Protein AF-G5J8H1-F1 (afdb_monomer_lite)

Secondary structure (DSSP, 8-state):
-EESSHHHHHHHHHH-SS-SSHHHHHHHHHHHHHH-S--EE--SS--HHHHHHHHHH-TTS---------------EEEE--EEETTEEETT--HHHHHHHHH-TT--EEEEES-HHHHHHHHHHHHTTT--EEEESTTTTTSHHHHHHHH-HHHHHHHS--SEEEE-GGGTTT--B--SSS-SEEEEEE-SSS-HHHHHHHHTTB--SSSEEEEEE-SS-----SSS---SSHHHHHHHHHHHHHHHHHHHSTT-TTHHHHHHHHHHHHHHHHTSHHHHHHHHHHHHHHHHHHHHHHHHHHHHHHHT-----EE--B--SHHHHHHHHHHHHHHHHHHHHHHHHHTS-GGGTT----PPPTT--HHHHHHHHHHHHHHHSTTGGGSTT-SHHHHHIIIII-TTHHHHHHHHHHHHTTTSTT-HHHHHHHHHHHHHHHHHHHS---GGG---HHHHHHHHHHTTHHHHHHH--EE-TTSHHHHHHHHHHTSHHHHHHHT----S-HHHHHHHHHTTTTEEEEEEE-SSTT--EEEEEEE-----TTTS-HHHHHHHHHHHHHHHHHHHHHHHHHHS-GGGGGGG---TT---PPPPP------------------------------------PPPPPTTS-------PPP-------------------------------GGG--HHHHHHHHHHHHT--SHHHHHHHHHTS---HHHHHHHHHTS-HHHHHHHTTHHHHTTSPP---S-TTHHHHHTTTT---S-EEEETTEEEEE-TTS-EEEEEE-SSSEE----S--------HHHHHT--

Radius of gyration: 34.88 Å; chains: 1; bounding box: 84×88×112 Å

Organism: NCBI:txid423471

Sequence (817 aa):
MLLDEVVSVLKQLLFSKTVKHREQAIELIKEAIIRSSRVAILDGNLADPYIEFIKAVDPTKTIEIVKNTHKGNKPKLVLLEGTIKKTKLRKRDHSPWLYDLITVPNMTGAIASDSQVLLESLDKILSKLGLTTFRVDGKTINSPEVQEFLANPNKYLKENPIDRFLFSPSCESGLDINISQYFTHFFGLFFGQLDADSISQIIARIRDTEVTRYLWINPFTKVDDSNSIKSPFLEKLQYHFDQRLKRDLHLAMAGEDNQEEFISEILTKFQEYSSSPESKLARRLQAMINHEKANLRQCVYWLLEQQGYDISNRYSPENQEPFKKANFQVKKEKIETKYQNSKDIFNGSDKYVGKPWMMLNQDASWPERCALMKAKLIKLLPNIQDSSFWSPVLIYLIKYKYPNLITQLENRIYLEKFDQENSPALVKAKKFYHNLLTKVRNSKLCPWKIQPRYLFLKGLYDLRLLYFIEVAGEFTADSEVVRELIKRANLKKIWQGLGKRPGKDPIKFVRWVLNQIGYDLSDRRLSDEKRTRVYKVVPMKINVLEVVEDHKHDNYVYGVINKLTEVISARINRDYNPEQLETLRWDDNNPIEQPSSSTESGLKSNAQTDELKNALNPGQPTRINDPDVPITVIEDPPHLDQENIVQFEPNSNLDPNPNLDPPVNYPSDINIWEIESVGEIPIEAISLFDRQFIANLINNSETVEHIKFLRDESGLTKEQLQLGWNLLPSEEKERLRPLFAQLNQPEPDPFPIGQKIKARLQHFTGEWMRLRGEVVEFLRENGSRLLLLRTADGWEYPLSCVEDIQPLSWEERMGLS

InterPro domains:
  IPR003450 Replication origin-binding protein [PF02399] (2-70)
  IPR049996 Plasmid replication protein Slr7037-like [NF042913] (3-523)

Structure (mmCIF, N/CA/C/O backbone):
data_AF-G5J8H1-F1
#
_entry.id   AF-G5J8H1-F1
#
loop_
_atom_site.group_PDB
_atom_site.id
_atom_site.type_symbol
_atom_site.label_atom_id
_atom_site.label_alt_id
_atom_site.label_comp_id
_atom_site.label_asym_id
_atom_site.label_entity_id
_atom_site.label_seq_id
_atom_site.pdbx_PDB_ins_code
_atom_site.Cartn_x
_atom_site.Cartn_y
_atom_site.Cartn_z
_atom_site.occupancy
_atom_site.B_iso_or_equiv
_atom_site.auth_seq_id
_atom_site.auth_comp_id
_atom_site.auth_asym_id
_atom_site.auth_atom_id
_atom_site.pdbx_PDB_model_num
ATOM 1 N N . MET A 1 1 ? 7.740 -30.668 15.872 1.00 92.56 1 MET A N 1
ATOM 2 C CA . MET A 1 1 ? 7.694 -29.201 15.688 1.00 92.56 1 MET A CA 1
ATOM 3 C C . MET A 1 1 ? 6.273 -28.705 15.879 1.00 92.56 1 MET A C 1
ATOM 5 O O . MET A 1 1 ? 5.343 -29.397 15.479 1.00 92.56 1 MET A O 1
ATOM 9 N N . LEU A 1 2 ? 6.129 -27.538 16.503 1.00 93.38 2 LEU A N 1
ATOM 10 C CA . LEU A 1 2 ? 4.880 -26.785 16.626 1.00 93.38 2 LEU A CA 1
ATOM 11 C C . LEU A 1 2 ? 5.068 -25.468 15.866 1.00 93.38 2 LEU A C 1
ATOM 13 O O . LEU A 1 2 ? 6.131 -24.858 15.982 1.00 93.38 2 LEU A O 1
ATOM 17 N N . LEU A 1 3 ? 4.071 -25.058 15.086 1.00 91.31 3 LEU A N 1
ATOM 18 C CA . LEU A 1 3 ? 4.012 -23.747 14.436 1.00 91.31 3 LEU A CA 1
ATOM 19 C C . LEU A 1 3 ? 2.683 -23.091 14.795 1.00 91.31 3 LEU A C 1
ATOM 21 O O . LEU A 1 3 ? 1.641 -23.567 14.353 1.00 91.31 3 LEU A O 1
ATOM 25 N N . ASP A 1 4 ? 2.741 -22.025 15.585 1.00 90.19 4 ASP A N 1
ATOM 26 C CA . ASP A 1 4 ? 1.595 -21.160 15.867 1.00 90.19 4 ASP A CA 1
ATOM 27 C C . ASP A 1 4 ? 1.576 -19.959 14.907 1.00 90.19 4 ASP A C 1
ATOM 29 O O . ASP A 1 4 ? 2.621 -19.593 14.357 1.00 90.19 4 ASP A O 1
ATOM 33 N N . GLU A 1 5 ? 0.385 -19.412 14.657 1.00 86.81 5 GLU A N 1
ATOM 34 C CA . GLU A 1 5 ? 0.072 -18.486 13.553 1.00 86.81 5 GLU A CA 1
ATOM 35 C C . GLU A 1 5 ? 0.800 -18.833 12.235 1.00 86.81 5 GLU A C 1
ATOM 37 O O . GLU A 1 5 ? 1.491 -18.006 11.620 1.00 86.81 5 GLU A O 1
ATOM 42 N N . VAL A 1 6 ? 0.695 -20.090 11.786 1.00 90.81 6 VAL A N 1
ATOM 43 C CA . VAL A 1 6 ? 1.465 -20.580 10.627 1.00 90.81 6 VAL A CA 1
ATOM 44 C C . VAL A 1 6 ? 1.184 -19.779 9.345 1.00 90.81 6 VAL A C 1
ATOM 46 O O . VAL A 1 6 ? 2.075 -19.640 8.499 1.00 90.81 6 VAL A O 1
ATOM 49 N N . VAL A 1 7 ? -0.014 -19.196 9.212 1.00 88.81 7 VAL A N 1
ATOM 50 C CA . VAL A 1 7 ? -0.382 -18.308 8.101 1.00 88.81 7 VAL A CA 1
ATOM 51 C C . VAL A 1 7 ? 0.447 -17.026 8.159 1.00 88.81 7 VAL A C 1
ATOM 53 O O . VAL A 1 7 ? 1.102 -16.680 7.170 1.00 88.81 7 VAL A O 1
ATOM 56 N N . SER A 1 8 ? 0.485 -16.355 9.315 1.00 83.81 8 SER A N 1
ATOM 57 C CA . SER A 1 8 ? 1.309 -15.163 9.558 1.00 83.81 8 SER A CA 1
ATOM 58 C C . SER A 1 8 ? 2.790 -15.450 9.298 1.00 83.81 8 SER A C 1
ATOM 60 O O . SER A 1 8 ? 3.448 -14.710 8.559 1.00 83.81 8 SER A O 1
ATOM 62 N N . VAL A 1 9 ? 3.315 -16.555 9.839 1.00 88.38 9 VAL A N 1
ATOM 63 C CA . VAL A 1 9 ? 4.727 -16.957 9.704 1.00 88.38 9 VAL A CA 1
ATOM 64 C C . VAL A 1 9 ? 5.110 -17.183 8.237 1.00 88.38 9 VAL A C 1
ATOM 66 O O . VAL A 1 9 ? 6.104 -16.620 7.768 1.00 88.38 9 VAL A O 1
ATOM 69 N N . LEU A 1 10 ? 4.320 -17.947 7.474 1.00 91.38 10 LEU A N 1
ATOM 70 C CA . LEU A 1 10 ? 4.628 -18.246 6.068 1.00 91.38 10 LEU A CA 1
ATOM 71 C C . LEU A 1 10 ? 4.395 -17.037 5.142 1.00 91.38 10 LEU A C 1
ATOM 73 O O . LEU A 1 10 ? 5.219 -16.791 4.252 1.00 91.38 10 LEU A O 1
ATOM 77 N N . LYS A 1 11 ? 3.357 -16.216 5.381 1.00 89.31 11 LYS A N 1
ATOM 78 C CA . LYS A 1 11 ? 3.181 -14.910 4.708 1.00 89.31 11 LYS A CA 1
ATOM 79 C C . LYS A 1 11 ? 4.420 -14.026 4.919 1.00 89.31 11 LYS A C 1
ATOM 81 O O . LYS A 1 11 ? 4.970 -13.489 3.951 1.00 89.31 11 LYS A O 1
ATOM 86 N N . GLN A 1 12 ? 4.901 -13.897 6.159 1.00 87.56 12 GLN A N 1
ATOM 87 C CA . GLN A 1 12 ? 6.078 -13.083 6.483 1.00 87.56 12 GLN A CA 1
ATOM 88 C C . GLN A 1 12 ? 7.362 -13.632 5.848 1.00 87.56 12 GLN A C 1
ATOM 90 O O . GLN A 1 12 ? 8.089 -12.861 5.216 1.00 87.56 12 GLN A O 1
ATOM 95 N N . LEU A 1 13 ? 7.615 -14.940 5.943 1.00 91.00 13 LEU A N 1
ATOM 96 C CA . LEU A 1 13 ? 8.768 -15.617 5.340 1.00 91.00 13 LEU A CA 1
ATOM 97 C C . LEU A 1 13 ? 8.888 -15.305 3.838 1.00 91.00 13 LEU A C 1
ATOM 99 O O . LEU A 1 13 ? 9.903 -14.777 3.373 1.00 91.00 13 LEU A O 1
ATOM 103 N N . LEU A 1 14 ? 7.823 -15.577 3.080 1.00 91.56 14 LEU A N 1
ATOM 104 C CA . LEU A 1 14 ? 7.822 -15.489 1.618 1.00 91.56 14 LEU A CA 1
ATOM 105 C C . LEU A 1 14 ? 7.786 -14.039 1.106 1.00 91.56 14 LEU A C 1
ATOM 107 O O . LEU A 1 14 ? 8.390 -13.728 0.071 1.00 91.56 14 LEU A O 1
ATOM 111 N N . PHE A 1 15 ? 7.107 -13.123 1.810 1.00 87.94 15 PHE A N 1
ATOM 112 C CA . PHE A 1 15 ? 6.850 -11.771 1.297 1.00 87.94 15 PHE A CA 1
ATOM 113 C C . PHE A 1 15 ? 7.566 -10.637 2.019 1.00 87.94 15 PHE A C 1
ATOM 115 O O . PHE A 1 15 ? 7.942 -9.672 1.337 1.00 87.94 15 PHE A O 1
ATOM 122 N N . SER A 1 16 ? 7.782 -10.726 3.333 1.00 83.69 16 SER A N 1
ATOM 123 C CA . SER A 1 16 ? 8.225 -9.576 4.124 1.00 83.69 16 SER A CA 1
ATOM 124 C C . SER A 1 16 ? 9.583 -9.042 3.673 1.00 83.69 16 SER A C 1
ATOM 126 O O . SER A 1 16 ? 10.512 -9.787 3.350 1.00 83.69 16 SER A O 1
ATOM 128 N N . LYS A 1 17 ? 9.702 -7.711 3.700 1.00 76.88 17 LYS A N 1
ATOM 129 C CA . LYS A 1 17 ? 10.948 -6.975 3.448 1.00 76.88 17 LYS A CA 1
ATOM 130 C C . LYS A 1 17 ? 11.903 -7.005 4.652 1.00 76.88 17 LYS A C 1
ATOM 132 O O . LYS A 1 17 ? 13.029 -6.540 4.514 1.00 76.88 17 LYS A O 1
ATOM 137 N N . THR A 1 18 ? 11.468 -7.527 5.805 1.00 70.69 18 THR A N 1
ATOM 138 C CA . THR A 1 18 ? 12.285 -7.641 7.027 1.00 70.69 18 THR A CA 1
ATOM 139 C C . THR A 1 18 ? 13.148 -8.904 7.067 1.00 70.69 18 THR A C 1
ATOM 141 O O . THR A 1 18 ? 14.225 -8.889 7.656 1.00 70.69 18 THR A O 1
ATOM 144 N N . VAL A 1 19 ? 12.725 -9.987 6.408 1.00 79.88 19 VAL A N 1
ATOM 145 C CA . VAL A 1 19 ? 13.472 -11.253 6.386 1.00 79.88 19 VAL A CA 1
ATOM 146 C C . VAL A 1 19 ? 14.756 -11.091 5.562 1.00 79.88 19 VAL A C 1
ATOM 148 O O . VAL A 1 19 ? 14.714 -11.001 4.327 1.00 79.88 19 VAL A O 1
ATOM 151 N N . LYS A 1 20 ? 15.895 -11.048 6.265 1.00 74.56 20 LYS A N 1
ATOM 152 C CA . LYS A 1 20 ? 17.243 -11.236 5.705 1.00 74.56 20 LYS A CA 1
ATOM 153 C C . LYS A 1 20 ? 17.465 -12.726 5.410 1.00 74.56 20 LYS A C 1
ATOM 155 O O . LYS A 1 20 ? 16.893 -13.558 6.103 1.00 74.56 20 LYS A O 1
ATOM 160 N N . HIS A 1 21 ? 18.301 -13.047 4.419 1.00 82.81 21 HIS A N 1
ATOM 161 C CA . HIS A 1 21 ? 18.674 -14.428 4.057 1.00 82.81 21 HIS A CA 1
ATOM 162 C C . HIS A 1 21 ? 17.466 -15.385 3.961 1.00 82.81 21 HIS A C 1
ATOM 164 O O . HIS A 1 21 ? 17.492 -16.504 4.468 1.00 82.81 21 HIS A O 1
ATOM 170 N N . ARG A 1 22 ? 16.378 -14.928 3.326 1.00 88.88 22 ARG A N 1
ATOM 171 C CA . ARG A 1 22 ? 15.104 -15.663 3.199 1.00 88.88 22 ARG A CA 1
ATOM 172 C C . ARG A 1 22 ? 15.293 -17.050 2.609 1.00 88.88 22 ARG A C 1
ATOM 174 O O . ARG A 1 22 ? 14.631 -17.987 3.022 1.00 88.88 22 ARG A O 1
ATOM 181 N N . GLU A 1 23 ? 16.209 -17.143 1.664 1.00 87.44 23 GLU A N 1
ATOM 182 C CA . GLU A 1 23 ? 16.624 -18.348 0.968 1.00 87.44 23 GLU A CA 1
ATOM 183 C C . GLU A 1 23 ? 17.117 -19.405 1.978 1.00 87.44 23 GLU A C 1
ATOM 185 O O . GLU A 1 23 ? 16.699 -20.554 1.921 1.00 87.44 23 GLU A O 1
ATOM 190 N N . GLN A 1 24 ? 17.911 -18.995 2.976 1.00 88.62 24 GLN A N 1
ATOM 191 C CA . GLN A 1 24 ? 18.370 -19.853 4.077 1.00 88.62 24 GLN A CA 1
ATOM 192 C C . GLN A 1 24 ? 17.259 -20.104 5.111 1.00 88.62 24 GLN A C 1
ATOM 194 O O . GLN A 1 24 ? 17.106 -21.224 5.587 1.00 88.62 24 GLN A O 1
ATOM 199 N N . ALA A 1 25 ? 16.448 -19.092 5.439 1.00 91.31 25 ALA A N 1
ATOM 200 C CA . ALA A 1 25 ? 15.345 -19.224 6.398 1.00 91.31 25 ALA A CA 1
ATOM 201 C C . ALA A 1 25 ? 14.248 -20.200 5.922 1.00 91.31 25 ALA A C 1
ATOM 203 O O . ALA A 1 25 ? 13.705 -20.957 6.724 1.00 91.31 25 ALA A O 1
ATOM 204 N N . ILE A 1 26 ? 13.952 -20.213 4.617 1.00 92.88 26 ILE A N 1
ATOM 205 C CA . ILE A 1 26 ? 13.050 -21.180 3.976 1.00 92.88 26 ILE A CA 1
ATOM 206 C C . ILE A 1 26 ? 13.600 -22.600 4.136 1.00 92.88 26 ILE A C 1
ATOM 208 O O . ILE A 1 26 ? 12.868 -23.493 4.557 1.00 92.88 26 ILE A O 1
ATOM 212 N N . GLU A 1 27 ? 14.884 -22.813 3.848 1.00 91.69 27 GLU A N 1
ATOM 213 C CA . GLU A 1 27 ? 15.502 -24.139 3.947 1.00 91.69 27 GLU A CA 1
ATOM 214 C C . GLU A 1 27 ? 15.614 -24.629 5.396 1.00 91.69 27 GLU A C 1
ATOM 216 O O . GLU A 1 27 ? 15.333 -25.795 5.650 1.00 91.69 27 GLU A O 1
ATOM 221 N N . LEU A 1 28 ? 15.900 -23.752 6.365 1.00 93.25 28 LEU A N 1
ATOM 222 C CA . LEU A 1 28 ? 15.866 -24.099 7.793 1.00 93.25 28 LEU A CA 1
ATOM 223 C C . LEU A 1 28 ? 14.470 -24.549 8.252 1.00 93.25 28 LEU A C 1
ATOM 225 O O . LEU A 1 28 ? 14.355 -25.510 9.011 1.00 93.25 28 LEU A O 1
ATOM 229 N N . ILE A 1 29 ? 13.404 -23.896 7.776 1.00 93.50 29 ILE A N 1
ATOM 230 C CA . ILE A 1 29 ? 12.021 -24.300 8.073 1.00 93.50 29 ILE A CA 1
ATOM 231 C C . ILE A 1 29 ? 11.687 -25.641 7.407 1.00 93.50 29 ILE A C 1
ATOM 233 O O . ILE A 1 29 ? 11.087 -26.503 8.047 1.00 93.50 29 ILE A O 1
ATOM 237 N N . LYS A 1 30 ? 12.115 -25.855 6.158 1.00 94.75 30 LYS A N 1
ATOM 238 C CA . LYS A 1 30 ? 11.907 -27.120 5.431 1.00 94.75 30 LYS A CA 1
ATOM 239 C C . LYS A 1 30 ? 12.640 -28.286 6.093 1.00 94.75 30 LYS A C 1
ATOM 241 O O . LYS A 1 30 ? 12.040 -29.330 6.325 1.00 94.75 30 LYS A O 1
ATOM 246 N N . GLU A 1 31 ? 13.888 -28.082 6.495 1.00 95.38 31 GLU A N 1
ATOM 247 C CA . GLU A 1 31 ? 14.682 -29.079 7.215 1.00 95.38 31 GLU A CA 1
ATOM 248 C C . GLU A 1 31 ? 14.090 -29.388 8.602 1.00 95.38 31 GLU A C 1
ATOM 250 O O . GLU A 1 31 ? 14.042 -30.547 9.016 1.00 95.38 31 GLU A O 1
ATOM 255 N N . ALA A 1 32 ? 13.559 -28.382 9.308 1.00 95.44 32 ALA A N 1
ATOM 256 C CA . ALA A 1 32 ? 12.859 -28.580 10.580 1.00 95.44 32 ALA A CA 1
ATOM 257 C C . ALA A 1 32 ? 11.539 -29.365 10.426 1.00 95.44 32 ALA A C 1
ATOM 259 O O . ALA A 1 32 ? 11.203 -30.170 11.302 1.00 95.44 32 ALA A O 1
ATOM 260 N N . ILE A 1 33 ? 10.818 -29.180 9.312 1.00 95.38 33 ILE A N 1
ATOM 261 C CA . ILE A 1 33 ? 9.639 -29.980 8.940 1.00 95.38 33 ILE A CA 1
ATOM 262 C C . ILE A 1 33 ? 10.049 -31.435 8.685 1.00 95.38 33 ILE A C 1
ATOM 264 O O . ILE A 1 33 ? 9.471 -32.336 9.292 1.00 95.38 33 ILE A O 1
ATOM 268 N N . ILE A 1 34 ? 11.069 -31.668 7.851 1.00 95.94 34 ILE A N 1
ATOM 269 C CA . ILE A 1 34 ? 11.555 -33.011 7.489 1.00 95.94 34 ILE A CA 1
ATOM 270 C C . ILE A 1 34 ? 12.035 -33.767 8.737 1.00 95.94 34 ILE A C 1
ATOM 272 O O . ILE A 1 34 ? 11.489 -34.822 9.066 1.00 95.94 34 ILE A O 1
ATOM 276 N N . ARG A 1 35 ? 12.980 -33.194 9.501 1.00 95.88 35 ARG A N 1
ATOM 277 C CA . ARG A 1 35 ? 13.563 -33.820 10.708 1.00 95.88 35 ARG A CA 1
ATOM 278 C C . ARG A 1 35 ? 12.570 -34.031 11.851 1.00 95.88 35 ARG A C 1
ATOM 280 O O . ARG A 1 35 ? 12.841 -34.814 12.759 1.00 95.88 35 ARG A O 1
ATOM 287 N N . SER A 1 36 ? 11.434 -33.337 11.851 1.00 95.69 36 SER A N 1
ATOM 288 C CA . SER A 1 36 ? 10.406 -33.537 12.870 1.00 95.69 36 SER A CA 1
ATOM 289 C C . SER A 1 36 ? 9.666 -34.853 12.666 1.00 95.69 36 SER A C 1
ATOM 291 O O . SER A 1 36 ? 9.048 -35.060 11.629 1.00 95.69 36 SER A O 1
ATOM 293 N N . SER A 1 37 ? 9.603 -35.695 13.698 1.00 93.69 37 SER A N 1
ATOM 294 C CA . SER A 1 37 ? 8.743 -36.891 13.700 1.00 93.69 37 SER A CA 1
ATOM 295 C C . SER A 1 37 ? 7.253 -36.553 13.544 1.00 93.69 37 SER A C 1
ATOM 297 O O . SER A 1 37 ? 6.507 -37.305 12.924 1.00 93.69 37 SER A O 1
ATOM 299 N N . ARG A 1 38 ? 6.820 -35.403 14.080 1.00 93.81 38 ARG A N 1
ATOM 300 C CA . ARG A 1 38 ? 5.481 -34.820 13.901 1.00 93.81 38 ARG A CA 1
ATOM 301 C C . ARG A 1 38 ? 5.574 -33.303 13.757 1.00 93.81 38 ARG A C 1
ATOM 303 O O . ARG A 1 38 ? 6.336 -32.654 14.483 1.00 93.81 38 ARG A O 1
ATOM 310 N N . VAL A 1 39 ? 4.774 -32.742 12.856 1.00 94.75 39 VAL A N 1
ATOM 311 C CA . VAL A 1 39 ? 4.589 -31.295 12.686 1.00 94.75 39 VAL A CA 1
ATOM 312 C C . VAL A 1 39 ? 3.119 -30.997 12.943 1.00 94.75 39 VAL A C 1
ATOM 314 O O . VAL A 1 39 ? 2.265 -31.532 12.246 1.00 94.75 39 VAL A O 1
ATOM 317 N N . ALA A 1 40 ? 2.834 -30.171 13.944 1.00 94.50 40 ALA A N 1
ATOM 318 C CA . ALA A 1 40 ? 1.500 -29.636 14.185 1.00 94.50 40 ALA A CA 1
ATOM 319 C C . ALA A 1 40 ? 1.521 -28.134 13.889 1.00 94.50 40 ALA A C 1
ATOM 321 O O . ALA A 1 40 ? 2.428 -27.423 14.332 1.00 94.50 40 ALA A O 1
ATOM 322 N N . ILE A 1 41 ? 0.549 -27.683 13.101 1.00 93.50 41 ILE A N 1
ATOM 323 C CA . ILE A 1 41 ? 0.418 -26.298 12.651 1.00 93.50 41 ILE A CA 1
ATOM 324 C C . ILE A 1 41 ? -0.923 -25.749 13.137 1.00 93.50 41 ILE A C 1
ATOM 326 O O . ILE A 1 41 ? -1.935 -26.446 13.073 1.00 93.50 41 ILE A O 1
ATOM 330 N N . LEU A 1 42 ? -0.912 -24.526 13.654 1.00 91.50 42 LEU A N 1
ATOM 331 C CA . LEU A 1 42 ? -2.046 -23.875 14.298 1.00 91.50 42 LEU A CA 1
ATOM 332 C C . LEU A 1 42 ? -2.271 -22.513 13.638 1.00 91.50 42 LEU A C 1
ATOM 334 O O . LEU A 1 42 ? -1.318 -21.792 13.337 1.00 91.50 42 LEU A O 1
ATOM 338 N N . ASP A 1 43 ? -3.536 -22.192 13.380 1.00 88.69 43 ASP A N 1
ATOM 339 C CA . ASP A 1 43 ? -3.979 -20.875 12.928 1.00 88.69 43 ASP A CA 1
ATOM 340 C C . ASP A 1 43 ? -5.494 -20.726 13.130 1.00 88.69 43 ASP A C 1
ATOM 342 O O . ASP A 1 43 ? -6.218 -21.725 13.167 1.00 88.69 43 ASP A O 1
ATOM 346 N N . GLY A 1 44 ? -5.989 -19.489 13.201 1.00 78.88 44 GLY A N 1
ATOM 347 C CA . GLY A 1 44 ? -7.428 -19.213 13.200 1.00 78.88 44 GLY A CA 1
ATOM 348 C C . GLY A 1 44 ? -8.072 -19.411 11.824 1.00 78.88 44 GLY A C 1
ATOM 349 O O . GLY A 1 44 ? -9.208 -19.876 11.745 1.00 78.88 44 GLY A O 1
ATOM 350 N N . ASN A 1 45 ? -7.335 -19.112 10.747 1.00 80.19 45 ASN A N 1
ATOM 351 C CA . ASN A 1 45 ? -7.820 -19.150 9.363 1.00 80.19 45 ASN A CA 1
ATOM 352 C C . ASN A 1 45 ? -6.958 -20.089 8.488 1.00 80.19 45 ASN A C 1
ATOM 354 O O . ASN A 1 45 ? -6.627 -19.770 7.343 1.00 80.19 45 ASN A O 1
ATOM 358 N N . LEU A 1 46 ? -6.565 -21.255 9.021 1.00 87.62 46 LEU A N 1
ATOM 359 C CA . LEU A 1 46 ? -5.757 -22.234 8.286 1.00 87.62 46 LEU A CA 1
ATOM 360 C C . LEU A 1 46 ? -6.480 -22.707 7.012 1.00 87.62 46 LEU A C 1
ATOM 362 O O . LEU A 1 46 ? -7.601 -23.211 7.072 1.00 87.62 46 LEU A O 1
ATOM 366 N N . ALA A 1 47 ? -5.803 -22.584 5.871 1.00 85.94 47 ALA A N 1
ATOM 367 C CA . ALA A 1 47 ? -6.316 -22.959 4.556 1.00 85.94 47 ALA A CA 1
ATOM 368 C C . ALA A 1 47 ? -5.406 -23.974 3.845 1.00 85.94 47 ALA A C 1
ATOM 370 O O . ALA A 1 47 ? -4.193 -24.018 4.075 1.00 85.94 47 ALA A O 1
ATOM 371 N N . ASP A 1 48 ? -5.990 -24.731 2.917 1.00 89.88 48 ASP A N 1
ATOM 372 C CA . ASP A 1 48 ? -5.343 -25.834 2.195 1.00 89.88 48 ASP A CA 1
ATOM 373 C C . ASP A 1 48 ? -3.950 -25.507 1.616 1.00 89.88 48 ASP A C 1
ATOM 375 O O . ASP A 1 48 ? -3.057 -26.327 1.812 1.00 89.88 48 ASP A O 1
ATOM 379 N N . PRO A 1 49 ? -3.663 -24.323 1.022 1.00 91.31 49 PRO A N 1
ATOM 380 C CA . PRO A 1 49 ? -2.335 -24.012 0.473 1.00 91.31 49 PRO A CA 1
ATOM 381 C C . PRO A 1 49 ? -1.177 -24.126 1.474 1.00 91.31 49 PRO A C 1
ATOM 383 O O . PRO A 1 49 ? -0.051 -24.450 1.095 1.00 91.31 49 PRO A O 1
ATOM 386 N N . TYR A 1 50 ? -1.434 -23.861 2.757 1.00 92.75 50 TYR A N 1
ATOM 387 C CA . TYR A 1 50 ? -0.422 -23.987 3.806 1.00 92.75 50 TYR A CA 1
ATOM 388 C C . TYR A 1 50 ? -0.209 -25.458 4.195 1.00 92.75 50 TYR A C 1
ATOM 390 O O . TYR A 1 50 ? 0.921 -25.866 4.451 1.00 92.75 50 TYR A O 1
ATOM 398 N N . ILE A 1 51 ? -1.270 -26.270 4.165 1.00 92.12 51 ILE A N 1
ATOM 399 C CA . ILE A 1 51 ? -1.229 -27.719 4.411 1.00 92.12 51 ILE A CA 1
ATOM 400 C C . ILE A 1 51 ? -0.535 -28.436 3.236 1.00 92.12 51 ILE A C 1
ATOM 402 O O . ILE A 1 51 ? 0.388 -29.227 3.447 1.00 92.12 51 ILE A O 1
ATOM 406 N N . GLU A 1 52 ? -0.912 -28.090 1.999 1.00 92.62 52 GLU A N 1
ATOM 407 C CA . GLU A 1 52 ? -0.263 -28.496 0.745 1.00 92.62 52 GLU A CA 1
ATOM 408 C C . GLU A 1 52 ? 1.246 -28.234 0.788 1.00 92.62 52 GLU A C 1
ATOM 410 O O . GLU A 1 52 ? 2.030 -29.107 0.426 1.00 92.62 52 GLU A O 1
ATOM 415 N N . PHE A 1 53 ? 1.669 -27.056 1.265 1.00 94.69 53 PHE A N 1
ATOM 416 C CA . PHE A 1 53 ? 3.085 -26.714 1.395 1.00 94.69 53 PHE A CA 1
ATOM 417 C C . PHE A 1 53 ? 3.826 -27.657 2.353 1.00 94.69 53 PHE A C 1
ATOM 419 O O . PHE A 1 53 ? 4.853 -28.206 1.960 1.00 94.69 53 PHE A O 1
ATOM 426 N N . ILE A 1 54 ? 3.310 -27.907 3.564 1.00 93.19 54 ILE A N 1
ATOM 427 C CA . ILE A 1 54 ? 3.954 -28.835 4.515 1.00 93.19 54 ILE A CA 1
ATOM 428 C C . ILE A 1 54 ? 4.039 -30.253 3.922 1.00 93.19 54 ILE A C 1
ATOM 430 O O . ILE A 1 54 ? 5.097 -30.883 3.985 1.00 93.19 54 ILE A O 1
ATOM 434 N N . LYS A 1 55 ? 2.969 -30.733 3.275 1.00 93.44 55 LYS A N 1
ATOM 435 C CA . LYS A 1 55 ? 2.930 -32.051 2.615 1.00 93.44 55 LYS A CA 1
ATOM 436 C C . LYS A 1 55 ? 3.859 -32.148 1.397 1.00 93.44 55 LYS A C 1
ATOM 438 O O . LYS A 1 55 ? 4.403 -33.214 1.132 1.00 93.44 55 LYS A O 1
ATOM 443 N N . ALA A 1 56 ? 4.060 -31.056 0.662 1.00 94.56 56 ALA A N 1
ATOM 444 C CA . ALA A 1 56 ? 4.981 -30.994 -0.473 1.00 94.56 56 ALA A CA 1
ATOM 445 C C . ALA A 1 56 ? 6.453 -30.823 -0.052 1.00 94.56 56 ALA A C 1
ATOM 447 O O . ALA A 1 56 ? 7.347 -31.086 -0.855 1.00 94.56 56 ALA A O 1
ATOM 448 N N . VAL A 1 57 ? 6.712 -30.389 1.186 1.00 95.06 57 VAL A N 1
ATOM 449 C CA . VAL A 1 57 ? 8.051 -30.378 1.799 1.00 95.06 57 VAL A CA 1
ATOM 450 C C . VAL A 1 57 ? 8.439 -31.766 2.312 1.00 95.06 57 VAL A C 1
ATOM 452 O O . VAL A 1 57 ? 9.591 -32.157 2.153 1.00 95.06 57 VAL A O 1
ATOM 455 N N . ASP A 1 58 ? 7.493 -32.525 2.871 1.00 94.69 58 ASP A N 1
ATOM 456 C CA . ASP A 1 58 ? 7.703 -33.930 3.233 1.00 94.69 58 ASP A CA 1
ATOM 457 C C . ASP A 1 58 ? 6.487 -34.813 2.876 1.00 94.69 58 ASP A C 1
ATOM 459 O O . ASP A 1 58 ? 5.532 -34.927 3.659 1.00 94.69 58 ASP A O 1
ATOM 463 N N . PRO A 1 59 ? 6.533 -35.500 1.718 1.00 93.88 59 PRO A N 1
ATOM 464 C CA . PRO A 1 59 ? 5.475 -36.406 1.283 1.00 93.88 59 PRO A CA 1
ATOM 465 C C . PRO A 1 59 ? 5.250 -37.625 2.186 1.00 93.88 59 PRO A C 1
ATOM 467 O O . PRO A 1 59 ? 4.191 -38.244 2.075 1.00 93.88 59 PRO A O 1
ATOM 470 N N . THR A 1 60 ? 6.181 -37.986 3.078 1.00 94.06 60 THR A N 1
ATOM 471 C CA . THR A 1 60 ? 6.048 -39.176 3.944 1.00 94.06 60 THR A CA 1
ATOM 472 C C . THR A 1 60 ? 5.065 -38.965 5.096 1.00 94.06 60 THR A C 1
ATOM 474 O O . THR A 1 60 ? 4.443 -39.917 5.565 1.00 94.06 60 THR A O 1
ATOM 477 N N . LYS A 1 61 ? 4.872 -37.715 5.533 1.00 91.69 61 LYS A N 1
ATOM 478 C CA . LYS A 1 61 ? 4.011 -37.378 6.673 1.00 91.69 61 LYS A CA 1
ATOM 479 C C . LYS A 1 61 ? 2.527 -37.502 6.319 1.00 91.69 61 LYS A C 1
ATOM 481 O O . LYS A 1 61 ? 2.073 -37.020 5.277 1.00 91.69 61 LYS A O 1
ATOM 486 N N . THR A 1 62 ? 1.752 -38.144 7.189 1.00 92.69 62 THR A N 1
ATOM 487 C CA . THR A 1 62 ? 0.284 -38.154 7.117 1.00 92.69 62 THR A CA 1
ATOM 488 C C . THR A 1 62 ? -0.285 -36.797 7.536 1.00 92.69 62 THR A C 1
ATOM 490 O O . THR A 1 62 ? 0.347 -36.052 8.284 1.00 92.69 62 THR A O 1
ATOM 493 N N . ILE A 1 63 ? -1.474 -36.464 7.029 1.00 93.06 63 ILE A N 1
ATOM 494 C CA . ILE A 1 63 ? -2.194 -35.232 7.370 1.00 93.06 63 ILE A CA 1
ATOM 495 C C . ILE A 1 63 ? -3.391 -35.617 8.236 1.00 93.06 63 ILE A C 1
ATOM 497 O O . ILE A 1 63 ? -4.167 -36.491 7.857 1.00 93.06 63 ILE A O 1
ATOM 501 N N . GLU A 1 64 ? -3.554 -34.939 9.366 1.00 93.44 64 GLU A N 1
ATOM 502 C CA . GLU A 1 64 ? -4.726 -35.023 10.234 1.00 93.44 64 GLU A CA 1
ATOM 503 C C . GLU A 1 64 ? -5.248 -33.595 10.440 1.00 93.44 64 GLU A C 1
ATOM 505 O O . GLU A 1 64 ? -4.468 -32.695 10.756 1.00 93.44 64 GLU A O 1
ATOM 510 N N . ILE A 1 65 ? -6.542 -33.358 10.198 1.00 92.25 65 ILE A N 1
ATOM 511 C CA . ILE A 1 65 ? -7.136 -32.011 10.226 1.00 92.25 65 ILE A CA 1
ATOM 512 C C . ILE A 1 65 ? -8.158 -31.927 11.360 1.00 92.25 65 ILE A C 1
ATOM 514 O O . ILE A 1 65 ? -9.298 -32.371 11.227 1.00 92.25 65 ILE A O 1
ATOM 518 N N . VAL A 1 66 ? -7.762 -31.296 12.466 1.00 90.56 66 VAL A N 1
ATOM 519 C CA . VAL A 1 66 ? -8.664 -30.976 13.580 1.00 90.56 66 VAL A CA 1
ATOM 520 C C . VAL A 1 66 ? -9.348 -29.638 13.291 1.00 90.56 66 VAL A C 1
ATOM 522 O O . VAL A 1 66 ? -8.789 -28.571 13.535 1.00 90.56 66 VAL A O 1
ATOM 525 N N . LYS A 1 67 ? -10.566 -29.683 12.742 1.00 87.69 67 LYS A N 1
ATOM 526 C CA . LYS A 1 67 ? -11.346 -28.479 12.421 1.00 87.69 67 LYS A CA 1
ATOM 527 C C . LYS A 1 67 ? -12.245 -28.074 13.587 1.00 87.69 67 LYS A C 1
ATOM 529 O O . LYS A 1 67 ? -13.203 -28.776 13.902 1.00 87.69 67 LYS A O 1
ATOM 534 N N . ASN A 1 68 ? -12.005 -26.897 14.165 1.00 84.19 68 ASN A N 1
ATOM 535 C CA . ASN A 1 68 ? -12.963 -26.290 15.086 1.00 84.19 68 ASN A CA 1
ATOM 536 C C . ASN A 1 68 ? -14.220 -25.838 14.315 1.00 84.19 68 ASN A C 1
ATOM 538 O O . ASN A 1 68 ? -14.141 -25.011 13.407 1.00 84.19 68 ASN A O 1
ATOM 542 N N . THR A 1 69 ? -15.378 -26.394 14.668 1.00 84.56 69 THR A N 1
ATOM 543 C CA . THR A 1 69 ? -16.691 -26.051 14.093 1.00 84.56 69 THR A CA 1
ATOM 544 C C . THR A 1 69 ? -17.530 -25.153 15.007 1.00 84.56 69 THR A C 1
ATOM 546 O O . THR A 1 69 ? -18.586 -24.673 14.590 1.00 84.56 69 THR A O 1
ATOM 549 N N . HIS A 1 70 ? -17.077 -24.890 16.237 1.00 85.06 70 HIS A N 1
ATOM 550 C CA . HIS A 1 70 ? -17.784 -24.050 17.197 1.00 85.06 70 HIS A CA 1
ATOM 551 C C . HIS A 1 70 ? -17.661 -22.567 16.823 1.00 85.06 70 HIS A C 1
ATOM 553 O O . HIS A 1 70 ? -16.577 -21.986 16.874 1.00 85.06 70 HIS A O 1
ATOM 559 N N . LYS A 1 71 ? -18.790 -21.934 16.483 1.00 78.56 71 LYS A N 1
ATOM 560 C CA . LYS A 1 71 ? -18.836 -20.506 16.125 1.00 78.56 71 LYS A CA 1
ATOM 561 C C . LYS A 1 71 ? -19.017 -19.571 17.331 1.00 78.56 71 LYS A C 1
ATOM 563 O O . LYS A 1 71 ? -18.576 -18.424 17.262 1.00 78.56 71 LYS A O 1
ATOM 568 N N . GLY A 1 72 ? -19.590 -20.062 18.432 1.00 81.25 72 GLY A N 1
ATOM 569 C CA . GLY A 1 72 ? -19.909 -19.275 19.631 1.00 81.25 72 GLY A CA 1
ATOM 570 C C . GLY A 1 72 ? -20.982 -18.204 19.400 1.00 81.25 72 GLY A C 1
ATOM 571 O O . GLY A 1 72 ? -21.421 -17.980 18.272 1.00 81.25 72 GLY A O 1
ATOM 572 N N . ASN A 1 73 ? -21.389 -17.520 20.471 1.00 85.69 73 ASN A N 1
ATOM 573 C CA . ASN A 1 73 ? -22.239 -16.335 20.351 1.00 85.69 73 ASN A CA 1
ATOM 574 C C . ASN A 1 73 ? -21.447 -15.211 19.670 1.00 85.69 73 ASN A C 1
ATOM 576 O O . ASN A 1 73 ? -20.269 -15.006 19.979 1.00 85.69 73 ASN A O 1
ATOM 580 N N . LYS A 1 74 ? -22.082 -14.476 18.750 1.00 90.81 74 LYS A N 1
ATOM 581 C CA . LYS A 1 74 ? -21.474 -13.307 18.103 1.00 90.81 74 LYS A CA 1
ATOM 582 C C . LYS A 1 74 ? -22.155 -12.008 18.535 1.00 90.81 74 LYS A C 1
ATOM 584 O O . LYS A 1 74 ? -23.381 -11.966 18.567 1.00 90.81 74 LYS A O 1
ATOM 589 N N . PRO A 1 75 ? -21.376 -10.945 18.798 1.00 92.12 75 PRO A N 1
ATOM 590 C CA . PRO A 1 75 ? -21.916 -9.620 19.069 1.00 92.12 75 PRO A CA 1
ATOM 591 C C . PRO A 1 75 ? -22.638 -9.021 17.862 1.00 92.12 75 PRO A C 1
ATOM 593 O O . PRO A 1 75 ? -22.268 -9.285 16.712 1.00 92.12 75 PRO A O 1
ATOM 596 N N . LYS A 1 76 ? -23.623 -8.156 18.142 1.00 94.38 76 LYS A N 1
ATOM 597 C CA . LYS A 1 76 ? -24.399 -7.410 17.139 1.00 94.38 76 LYS A CA 1
ATOM 598 C C . LYS A 1 76 ? -23.460 -6.658 16.194 1.00 94.38 76 LYS A C 1
ATOM 600 O O . LYS A 1 76 ? -22.713 -5.774 16.614 1.00 94.38 76 LYS A O 1
ATOM 605 N N . LEU A 1 77 ? -23.519 -7.003 14.911 1.00 95.88 77 LEU A N 1
ATOM 606 C CA . LEU A 1 77 ? -22.695 -6.418 13.858 1.00 95.88 77 LEU A CA 1
ATOM 607 C C . LEU A 1 77 ? -23.523 -5.457 12.994 1.00 95.88 77 LEU A C 1
ATOM 609 O O . LEU A 1 77 ? -24.690 -5.714 12.708 1.00 95.88 77 LEU A O 1
ATOM 613 N N . VAL A 1 78 ? -22.913 -4.343 12.592 1.00 96.62 78 VAL A N 1
ATOM 614 C CA . VAL A 1 78 ? -23.466 -3.307 11.714 1.00 96.62 78 VAL A CA 1
ATOM 615 C C . VAL A 1 78 ? -22.424 -3.013 10.632 1.00 96.62 78 VAL A C 1
ATOM 617 O O . VAL A 1 78 ? -21.315 -2.541 10.909 1.00 96.62 78 VAL A O 1
ATOM 620 N N . LEU A 1 79 ? -22.761 -3.306 9.378 1.00 97.00 79 LEU A N 1
ATOM 621 C CA . LEU A 1 79 ? -21.862 -3.140 8.238 1.00 97.00 79 LEU A CA 1
ATOM 622 C C . LEU A 1 79 ? -22.029 -1.750 7.615 1.00 97.00 79 LEU A C 1
ATOM 624 O O . LEU A 1 79 ? -23.025 -1.448 6.961 1.00 97.00 79 LEU A O 1
ATOM 628 N N . LEU A 1 80 ? -21.028 -0.895 7.809 1.00 96.12 80 LEU A N 1
ATOM 629 C CA . LEU A 1 80 ? -21.047 0.501 7.381 1.00 96.12 80 LEU A CA 1
ATOM 630 C C . LEU A 1 80 ? -20.635 0.613 5.907 1.00 96.12 80 LEU A C 1
ATOM 632 O O . LEU A 1 80 ? -19.449 0.530 5.568 1.00 96.12 80 LEU A O 1
ATOM 636 N N . GLU A 1 81 ? -21.593 0.807 4.997 1.00 92.00 81 GLU A N 1
ATOM 637 C CA . GLU A 1 81 ? -21.299 0.709 3.564 1.00 92.00 81 GLU A CA 1
ATOM 638 C C . GLU A 1 81 ? -20.851 2.024 2.897 1.00 92.00 81 GLU A C 1
ATOM 640 O O . GLU A 1 81 ? -20.040 1.966 1.964 1.00 92.00 81 GLU A O 1
ATOM 645 N N . GLY A 1 82 ? -21.306 3.193 3.358 1.00 92.62 82 GLY A N 1
ATOM 646 C CA . GLY A 1 82 ? -20.919 4.514 2.835 1.00 92.62 82 GLY A CA 1
ATOM 647 C C . GLY A 1 82 ? -21.995 5.582 3.061 1.00 92.62 82 GLY A C 1
ATOM 648 O O . GLY A 1 82 ? -22.854 5.407 3.912 1.00 92.62 82 GLY A O 1
ATOM 649 N N . THR A 1 83 ? -21.973 6.676 2.287 1.00 92.88 83 THR A N 1
ATOM 650 C CA . THR A 1 83 ? -23.058 7.685 2.281 1.00 92.88 83 THR A CA 1
ATOM 651 C C . THR A 1 83 ? -23.891 7.614 1.005 1.00 92.88 83 THR A C 1
ATOM 653 O O . THR A 1 83 ? -23.353 7.445 -0.094 1.00 92.88 83 THR A O 1
ATOM 656 N N . ILE A 1 84 ? -25.203 7.803 1.106 1.00 92.19 84 ILE A N 1
ATOM 657 C CA . ILE A 1 84 ? -26.078 7.984 -0.057 1.00 92.19 84 ILE A CA 1
ATOM 658 C C . ILE A 1 84 ? -26.027 9.456 -0.479 1.00 92.19 84 ILE A C 1
ATOM 660 O O . ILE A 1 84 ? -26.189 10.360 0.338 1.00 92.19 84 ILE A O 1
ATOM 664 N N . LYS A 1 85 ? -25.798 9.741 -1.769 1.00 90.06 85 LYS A N 1
ATOM 665 C CA . LYS A 1 85 ? -26.019 11.089 -2.319 1.00 90.06 85 LYS A CA 1
ATOM 666 C C . LYS A 1 85 ? -26.906 11.032 -3.556 1.00 90.06 85 LYS A C 1
ATOM 668 O O . LYS A 1 85 ? -26.493 10.506 -4.593 1.00 90.06 85 LYS A O 1
ATOM 673 N N . LYS A 1 86 ? -28.097 11.635 -3.456 1.00 87.25 86 LYS A N 1
ATOM 674 C CA . LYS A 1 86 ? -29.212 11.413 -4.391 1.00 87.25 86 LYS A CA 1
ATOM 675 C C . LYS A 1 86 ? -29.497 9.907 -4.465 1.00 87.25 86 LYS A C 1
ATOM 677 O O . LYS A 1 86 ? -29.878 9.325 -3.470 1.00 87.25 86 LYS A O 1
ATOM 682 N N . THR A 1 87 ? -29.201 9.259 -5.588 1.00 84.62 87 THR A N 1
ATOM 683 C CA . THR A 1 87 ? -29.417 7.816 -5.798 1.00 84.62 87 THR A CA 1
ATOM 684 C C . THR A 1 87 ? -28.121 6.996 -5.852 1.00 84.62 87 THR A C 1
ATOM 686 O O . THR A 1 87 ? -28.126 5.860 -6.320 1.00 84.62 87 THR A O 1
ATOM 689 N N . LYS A 1 88 ? -26.970 7.559 -5.446 1.00 90.38 88 LYS A N 1
ATOM 690 C CA . LYS A 1 88 ? -25.661 6.893 -5.582 1.00 90.38 88 LYS A CA 1
ATOM 691 C C . LYS A 1 88 ? -24.956 6.713 -4.241 1.00 90.38 88 LYS A C 1
ATOM 693 O O . LYS A 1 88 ? -24.527 7.691 -3.628 1.00 90.38 88 LYS A O 1
ATOM 698 N N . LEU A 1 89 ? -24.770 5.450 -3.854 1.00 91.12 89 LEU A N 1
ATOM 699 C CA . LEU A 1 89 ? -23.960 5.042 -2.708 1.00 91.12 89 LEU A CA 1
ATOM 700 C C . LEU A 1 89 ? -22.476 5.345 -2.952 1.00 91.12 89 LEU A C 1
ATOM 702 O O . LEU A 1 89 ? -21.817 4.790 -3.837 1.00 91.12 89 LEU A O 1
ATOM 706 N N . ARG A 1 90 ? -21.921 6.212 -2.116 1.00 92.88 90 ARG A N 1
ATOM 707 C CA . ARG A 1 90 ? -20.507 6.563 -2.065 1.00 92.88 90 ARG A CA 1
ATOM 708 C C . ARG A 1 90 ? -19.780 5.559 -1.179 1.00 92.88 90 ARG A C 1
ATOM 710 O O . ARG A 1 90 ? -19.386 5.887 -0.066 1.00 92.88 90 ARG A O 1
ATOM 717 N N . LYS A 1 91 ? -19.547 4.345 -1.693 1.00 91.56 91 LYS A N 1
ATOM 718 C CA . LYS A 1 91 ? -18.950 3.223 -0.930 1.00 91.56 91 LYS A CA 1
ATOM 719 C C . LYS A 1 91 ? -17.610 3.530 -0.218 1.00 91.56 91 LYS A C 1
ATOM 721 O O . LYS A 1 91 ? -17.174 2.755 0.622 1.00 91.56 91 LYS A O 1
ATOM 726 N N . ARG A 1 92 ? -16.918 4.623 -0.576 1.00 92.69 92 ARG A N 1
ATOM 727 C CA . ARG A 1 92 ? -15.636 5.069 0.015 1.00 92.69 92 ARG A CA 1
ATOM 728 C C . ARG A 1 92 ? -15.756 6.248 0.992 1.00 92.69 92 ARG A C 1
ATOM 730 O O . ARG A 1 92 ? -14.738 6.718 1.499 1.00 92.69 92 ARG A O 1
ATOM 737 N N . ASP A 1 93 ? -16.963 6.752 1.216 1.00 93.25 93 ASP A N 1
ATOM 738 C CA . ASP A 1 93 ? -17.219 7.793 2.207 1.00 93.25 93 ASP A CA 1
ATOM 739 C C . ASP A 1 93 ? -17.258 7.164 3.609 1.00 93.25 93 ASP A C 1
ATOM 741 O O . ASP A 1 93 ? -17.806 6.077 3.791 1.00 93.25 93 ASP A O 1
ATOM 745 N N . HIS A 1 94 ? -16.625 7.834 4.567 1.00 94.12 94 HIS A N 1
ATOM 746 C CA . HIS A 1 94 ? -16.536 7.441 5.980 1.00 94.12 94 HIS A CA 1
ATOM 747 C C . HIS A 1 94 ? -16.755 8.645 6.910 1.00 94.12 94 HIS A C 1
ATOM 749 O O . HIS A 1 94 ? -16.441 8.600 8.095 1.00 94.12 94 HIS A O 1
ATOM 755 N N . SER A 1 95 ? -17.269 9.744 6.352 1.00 94.81 95 SER A N 1
ATOM 756 C CA . SER A 1 95 ? -17.536 10.979 7.082 1.00 94.81 95 SER A CA 1
ATOM 757 C C . SER A 1 95 ? -18.615 10.900 8.178 1.00 94.81 95 SER A C 1
ATOM 759 O O . SER A 1 95 ? -18.444 11.645 9.141 1.00 94.81 95 SER A O 1
ATOM 761 N N . PRO A 1 96 ? -19.654 10.031 8.125 1.00 95.00 96 PRO A N 1
ATOM 762 C CA . PRO A 1 96 ? -20.601 9.898 9.235 1.00 95.00 96 PRO A CA 1
ATOM 763 C C . PRO A 1 96 ? -19.942 9.259 10.459 1.00 95.00 96 PRO A C 1
ATOM 765 O O . PRO A 1 96 ? -19.990 9.817 11.540 1.00 95.00 96 PRO A O 1
ATOM 768 N N . TRP A 1 97 ? -19.176 8.184 10.266 1.00 94.50 97 TRP A N 1
ATOM 769 C CA . TRP A 1 97 ? -18.523 7.455 11.362 1.00 94.50 97 TRP A CA 1
ATOM 770 C C . TRP A 1 97 ? -17.451 8.303 12.062 1.00 94.50 97 TRP A C 1
ATOM 772 O O . TRP A 1 97 ? -17.212 8.162 13.255 1.00 94.50 97 TRP A O 1
ATOM 782 N N . LEU A 1 98 ? -16.803 9.217 11.327 1.00 95.31 98 LEU A N 1
ATOM 783 C CA . LEU A 1 98 ? -15.915 10.225 11.918 1.00 95.31 98 LEU A CA 1
ATOM 784 C C . LEU A 1 98 ? -16.669 11.311 12.698 1.00 95.31 98 LEU A C 1
ATOM 786 O O . LEU A 1 98 ? -16.061 11.938 13.557 1.00 95.31 98 LEU A O 1
ATOM 790 N N . TYR A 1 99 ? -17.938 11.564 12.378 1.00 95.06 99 TYR A N 1
ATOM 791 C CA . TYR A 1 99 ? -18.817 12.433 13.156 1.00 95.06 99 TYR A CA 1
ATOM 792 C C . TYR A 1 99 ? -19.278 11.700 14.424 1.00 95.06 99 TYR A C 1
ATOM 794 O O . TYR A 1 99 ? -19.009 12.204 15.505 1.00 95.06 99 TYR A O 1
ATOM 802 N N . ASP A 1 100 ? -19.788 10.468 14.327 1.00 92.50 100 ASP A N 1
ATOM 803 C CA . ASP A 1 100 ? -20.277 9.689 15.482 1.00 92.50 100 ASP A CA 1
ATOM 804 C C . ASP A 1 100 ? -19.208 9.500 16.565 1.00 92.50 100 ASP A C 1
ATOM 806 O O . ASP A 1 100 ? -19.449 9.754 17.744 1.00 92.50 100 ASP A O 1
ATOM 810 N N . LEU A 1 101 ? -17.983 9.136 16.161 1.00 93.31 101 LEU A N 1
ATOM 811 C CA . LEU A 1 101 ? -16.850 8.993 17.081 1.00 93.31 101 LEU A CA 1
ATOM 812 C C . LEU A 1 101 ? -16.525 10.281 17.858 1.00 93.31 101 LEU A C 1
ATOM 814 O O . LEU A 1 101 ? -15.950 10.193 18.943 1.00 93.31 101 LEU A O 1
ATOM 818 N N . ILE A 1 102 ? -16.864 11.445 17.293 1.00 92.44 102 ILE A N 1
ATOM 819 C CA . ILE A 1 102 ? -16.635 12.786 17.846 1.00 92.44 102 ILE A CA 1
ATOM 820 C C . ILE A 1 102 ? -17.848 13.291 18.645 1.00 92.44 102 ILE A C 1
ATOM 822 O O . ILE A 1 102 ? -17.644 14.013 19.617 1.00 92.44 102 ILE A O 1
ATOM 826 N N . THR A 1 103 ? -19.082 12.955 18.248 1.00 89.50 103 THR A N 1
ATOM 827 C CA . THR A 1 103 ? -20.304 13.595 18.770 1.00 89.50 103 THR A CA 1
ATOM 828 C C . THR A 1 103 ? -21.193 12.720 19.643 1.00 89.50 103 THR A C 1
ATOM 830 O O . THR A 1 103 ? -22.040 13.283 20.324 1.00 89.50 103 THR A O 1
ATOM 833 N N . VAL A 1 104 ? -21.045 11.389 19.670 1.00 85.38 104 VAL A N 1
ATOM 834 C CA . VAL A 1 104 ? -21.799 10.550 20.624 1.00 85.38 104 VAL A CA 1
ATOM 835 C C . VAL A 1 104 ? -21.220 10.772 22.032 1.00 85.38 104 VAL A C 1
ATOM 837 O O . VAL A 1 104 ? -20.068 10.382 22.261 1.00 85.38 104 VAL A O 1
ATOM 840 N N . PRO A 1 105 ? -21.964 11.371 22.987 1.00 70.81 105 PRO A N 1
ATOM 841 C CA . PRO A 1 105 ? -21.399 11.740 24.284 1.00 70.81 105 PRO A CA 1
ATOM 842 C C . PRO A 1 105 ? -21.181 10.500 25.161 1.00 70.81 105 PRO A C 1
ATOM 844 O O . PRO A 1 105 ? -20.059 10.219 25.573 1.00 70.81 105 PRO A O 1
ATOM 847 N N . ASN A 1 106 ? -22.228 9.688 25.336 1.00 78.88 106 ASN A N 1
ATOM 848 C CA . ASN A 1 106 ? -22.285 8.568 26.286 1.00 78.88 106 ASN A CA 1
ATOM 849 C C . ASN A 1 106 ? -21.746 7.236 25.718 1.00 78.88 106 ASN A C 1
ATOM 851 O O . ASN A 1 106 ? -22.145 6.151 26.142 1.00 78.88 106 ASN A O 1
ATOM 855 N N . MET A 1 107 ? -20.862 7.296 24.721 1.00 89.31 107 MET A N 1
ATOM 856 C CA . MET A 1 107 ? -20.168 6.112 24.213 1.00 89.31 107 MET A CA 1
ATOM 857 C C . MET A 1 107 ? -18.984 5.766 25.125 1.00 89.31 107 MET A C 1
ATOM 859 O O . MET A 1 107 ? -18.175 6.643 25.406 1.00 89.31 107 MET A O 1
ATOM 863 N N . THR A 1 108 ? -18.800 4.484 25.449 1.00 93.81 108 THR A N 1
ATOM 864 C CA . THR A 1 108 ? -17.505 3.935 25.891 1.00 93.81 108 THR A CA 1
ATOM 865 C C . THR A 1 108 ? -16.975 3.090 24.740 1.00 93.81 108 THR A C 1
ATOM 867 O O . THR A 1 108 ? -17.525 2.027 24.437 1.00 93.81 108 THR A O 1
ATOM 870 N N . GLY A 1 109 ? -15.993 3.618 24.006 1.00 93.38 109 GLY A N 1
ATOM 871 C CA . GLY A 1 109 ? -15.726 3.204 22.625 1.00 93.38 109 GLY A CA 1
ATOM 872 C C . GLY A 1 109 ? -14.352 2.579 22.402 1.00 93.38 109 GLY A C 1
ATOM 873 O O . GLY A 1 109 ? -13.332 3.231 22.626 1.00 93.38 109 GLY A O 1
ATOM 874 N N . ALA A 1 110 ? -14.324 1.356 21.869 1.00 95.50 110 ALA A N 1
ATOM 875 C CA . ALA A 1 110 ? -13.120 0.732 21.319 1.00 95.50 110 ALA A CA 1
ATOM 876 C C . ALA A 1 110 ? -13.009 1.028 19.810 1.00 95.50 110 ALA A C 1
ATOM 878 O O . ALA A 1 110 ? -13.924 0.735 19.043 1.00 95.50 110 ALA A O 1
ATOM 879 N N . ILE A 1 111 ? -11.897 1.616 19.368 1.00 96.25 111 ILE A N 1
ATOM 880 C CA . ILE A 1 111 ? -11.711 2.174 18.021 1.00 96.25 111 ILE A CA 1
ATOM 881 C C . ILE A 1 111 ? -10.473 1.542 17.375 1.00 96.25 111 ILE A C 1
ATOM 883 O O . ILE A 1 111 ? -9.338 1.896 17.698 1.00 96.25 111 ILE A O 1
ATOM 887 N N . ALA A 1 112 ? -10.691 0.633 16.428 1.00 95.94 112 ALA A N 1
ATOM 888 C CA . ALA A 1 112 ? -9.643 -0.045 15.673 1.00 95.94 112 ALA A CA 1
ATOM 889 C C . ALA A 1 112 ? -9.413 0.615 14.302 1.00 95.94 112 ALA A C 1
ATOM 891 O O . ALA A 1 112 ? -10.363 0.871 13.555 1.00 95.94 112 ALA A O 1
ATOM 892 N N . SER A 1 113 ? -8.154 0.847 13.912 1.00 96.00 113 SER A N 1
ATOM 893 C CA . SER A 1 113 ? -7.832 1.266 12.538 1.00 96.00 113 SER A CA 1
ATOM 894 C C . SER A 1 113 ? -6.446 0.833 12.063 1.00 96.00 113 SER A C 1
ATOM 896 O O . SER A 1 113 ? -5.458 0.909 12.791 1.00 96.00 113 SER A O 1
ATOM 898 N N . ASP A 1 114 ? -6.351 0.489 10.776 1.00 93.38 114 ASP A N 1
ATOM 899 C CA . ASP A 1 114 ? -5.085 0.276 10.063 1.00 93.38 114 ASP A CA 1
ATOM 900 C C . ASP A 1 114 ? -4.376 1.592 9.665 1.00 93.38 114 ASP A C 1
ATOM 902 O O . ASP A 1 114 ? -3.323 1.585 9.023 1.00 93.38 114 ASP A O 1
ATOM 906 N N . SER A 1 115 ? -4.933 2.743 10.058 1.00 93.19 115 SER A N 1
ATOM 907 C CA . SER A 1 115 ? -4.371 4.069 9.818 1.00 93.19 115 SER A CA 1
ATOM 908 C C . SER A 1 115 ? -3.900 4.713 11.124 1.00 93.19 115 SER A C 1
ATOM 910 O O . SER A 1 115 ? -4.628 5.477 11.752 1.00 93.19 115 SER A O 1
ATOM 912 N N . GLN A 1 116 ? -2.638 4.483 11.501 1.00 92.19 116 GLN A N 1
ATOM 913 C CA . GLN A 1 116 ? -2.013 5.097 12.687 1.00 92.19 116 GLN A CA 1
ATOM 914 C C . GLN A 1 116 ? -2.211 6.628 12.736 1.00 92.19 116 GLN A C 1
ATOM 916 O O . GLN A 1 116 ? -2.554 7.188 13.769 1.00 92.19 116 GLN A O 1
ATOM 921 N N . VAL A 1 117 ? -2.099 7.310 11.589 1.00 94.81 117 VAL A N 1
ATOM 922 C CA . VAL A 1 117 ? -2.316 8.765 11.479 1.00 94.81 117 VAL A CA 1
ATOM 923 C C . VAL A 1 117 ? -3.778 9.168 11.738 1.00 94.81 117 VAL A C 1
ATOM 925 O O . VAL A 1 117 ? -4.016 10.288 12.181 1.00 94.81 117 VAL A O 1
ATOM 928 N N . LEU A 1 118 ? -4.770 8.300 11.485 1.00 96.19 118 LEU A N 1
ATOM 929 C CA . LEU A 1 118 ? -6.151 8.542 11.924 1.00 96.19 118 LEU A CA 1
ATOM 930 C C . LEU A 1 118 ? -6.255 8.445 13.446 1.00 96.19 118 LEU A C 1
ATOM 932 O O . LEU A 1 118 ? -6.824 9.353 14.035 1.00 96.19 118 LEU A O 1
ATOM 936 N N . LEU A 1 119 ? -5.686 7.407 14.065 1.00 96.62 119 LEU A N 1
ATOM 937 C CA . LEU A 1 119 ? -5.728 7.223 15.520 1.00 96.62 119 LEU A CA 1
ATOM 938 C C . LEU A 1 119 ? -5.044 8.393 16.241 1.00 96.62 119 LEU A C 1
ATOM 940 O O . LEU A 1 119 ? -5.672 9.019 17.082 1.00 96.62 119 LEU A O 1
ATOM 944 N N . GLU A 1 120 ? -3.829 8.772 15.828 1.00 96.56 120 GLU A N 1
ATOM 945 C CA . GLU A 1 120 ? -3.107 9.960 16.326 1.00 96.56 120 GLU A CA 1
ATOM 946 C C . GLU A 1 120 ? -3.899 11.274 16.165 1.00 96.56 120 GLU A C 1
ATOM 948 O O . GLU A 1 120 ? -3.668 12.227 16.905 1.00 96.56 120 GLU A O 1
ATOM 953 N N . SER A 1 121 ? -4.811 11.354 15.188 1.00 97.25 121 SER A N 1
ATOM 954 C CA . SER A 1 121 ? -5.640 12.547 14.959 1.00 97.25 121 SER A CA 1
ATOM 955 C C . SER A 1 121 ? -6.954 12.517 15.736 1.00 97.25 121 SER A C 1
ATOM 957 O O . SER A 1 121 ? -7.401 13.562 16.195 1.00 97.25 121 SER A O 1
ATOM 959 N N . LEU A 1 122 ? -7.584 11.344 15.865 1.00 96.94 122 LEU A N 1
ATOM 960 C CA . LEU A 1 122 ? -8.792 11.161 16.667 1.00 96.94 122 LEU A CA 1
ATOM 961 C C . LEU A 1 122 ? -8.477 11.364 18.142 1.00 96.94 122 LEU A C 1
ATOM 963 O O . LEU A 1 122 ? -9.141 12.171 18.767 1.00 96.94 122 LEU A O 1
ATOM 967 N N . ASP A 1 123 ? -7.428 10.715 18.648 1.00 97.00 123 ASP A N 1
ATOM 968 C CA . ASP A 1 123 ? -6.895 10.871 20.004 1.00 97.00 123 ASP A CA 1
ATOM 969 C C . ASP A 1 123 ? -6.811 12.355 20.399 1.00 97.00 123 ASP A C 1
ATOM 971 O O . ASP A 1 123 ? -7.608 12.830 21.201 1.00 97.00 123 ASP A O 1
ATOM 975 N N . LYS A 1 124 ? -6.004 13.145 19.679 1.00 96.69 124 LYS A N 1
ATOM 976 C CA . LYS A 1 124 ? -5.907 14.600 19.877 1.00 96.69 124 LYS A CA 1
ATOM 977 C C . LYS A 1 124 ? -7.226 15.370 19.770 1.00 96.69 124 LYS A C 1
ATOM 979 O O . LYS A 1 124 ? -7.321 16.442 20.358 1.00 96.69 124 LYS A O 1
ATOM 984 N N . ILE A 1 125 ? -8.184 14.940 18.947 1.00 96.44 125 ILE A N 1
ATOM 985 C CA . ILE A 1 125 ? -9.490 15.610 18.831 1.00 96.44 125 ILE A CA 1
ATOM 986 C C . ILE A 1 125 ? -10.351 15.289 20.054 1.00 96.44 125 ILE A C 1
ATOM 988 O O . ILE A 1 125 ? -10.992 16.185 20.590 1.00 96.44 125 ILE A O 1
ATOM 992 N N . LEU A 1 126 ? -10.329 14.040 20.510 1.00 95.12 126 LEU A N 1
ATOM 993 C CA . LEU A 1 126 ? -11.134 13.533 21.613 1.00 95.12 126 LEU A CA 1
ATOM 994 C C . LEU A 1 126 ? -10.614 14.062 22.960 1.00 95.12 126 LEU A C 1
ATOM 996 O O . LEU A 1 126 ? -11.414 14.581 23.735 1.00 95.12 126 LEU A O 1
ATOM 1000 N N . SER A 1 127 ? -9.295 14.103 23.194 1.00 94.88 127 SER A N 1
ATOM 1001 C CA . SER A 1 127 ? -8.739 14.751 24.398 1.00 94.88 127 SER A CA 1
ATOM 1002 C C . SER A 1 127 ? -9.017 16.265 24.425 1.00 94.88 127 SER A C 1
ATOM 1004 O O . SER A 1 127 ? -9.235 16.835 25.489 1.00 94.88 127 SER A O 1
ATOM 1006 N N . LYS A 1 128 ? -9.077 16.939 23.260 1.00 95.00 128 LYS A N 1
ATOM 1007 C CA . LYS A 1 128 ? -9.497 18.358 23.156 1.00 95.00 128 LYS A CA 1
ATOM 1008 C C . LYS A 1 128 ? -10.985 18.580 23.455 1.00 95.00 128 LYS A C 1
ATOM 1010 O O . LYS A 1 128 ? -11.375 19.721 23.681 1.00 95.00 128 LYS A O 1
ATOM 1015 N N . LEU A 1 129 ? -11.794 17.522 23.442 1.00 92.81 129 LEU A N 1
ATOM 1016 C CA . LEU A 1 129 ? -13.202 17.524 23.852 1.00 92.81 129 LEU A CA 1
ATOM 1017 C C . LEU A 1 129 ? -13.379 17.084 25.319 1.00 92.81 129 LEU A C 1
ATOM 1019 O O . LEU A 1 129 ? -14.506 16.942 25.775 1.00 92.81 129 LEU A O 1
ATOM 1023 N N . GLY A 1 130 ? -12.280 16.877 26.057 1.00 93.06 130 GLY A N 1
ATOM 1024 C CA . GLY A 1 130 ? -12.297 16.466 27.463 1.00 93.06 130 GLY A CA 1
ATOM 1025 C C . GLY A 1 130 ? -12.462 14.961 27.698 1.00 93.06 130 GLY A C 1
ATOM 1026 O O . GLY A 1 130 ? -12.584 14.556 28.847 1.00 93.06 130 GLY A O 1
ATOM 1027 N N . LEU A 1 131 ? -12.452 14.136 26.644 1.00 93.69 131 LEU A N 1
ATOM 1028 C CA . LEU A 1 131 ? -12.582 12.681 26.761 1.00 93.69 131 LEU A CA 1
ATOM 1029 C C . LEU A 1 131 ? -11.252 12.028 27.153 1.00 93.69 131 LEU A C 1
ATOM 1031 O O . LEU A 1 131 ? -10.196 12.359 26.605 1.00 93.69 131 LEU A O 1
ATOM 1035 N N . THR A 1 132 ? -11.326 11.031 28.027 1.00 94.50 132 THR A N 1
ATOM 1036 C CA . THR A 1 132 ? -10.200 10.191 28.444 1.00 94.50 132 THR A CA 1
ATOM 1037 C C . THR A 1 132 ? -9.845 9.232 27.310 1.00 94.50 132 THR A C 1
ATOM 1039 O O . THR A 1 132 ? -10.552 8.254 27.044 1.00 94.50 132 THR A O 1
ATOM 1042 N N . THR A 1 133 ? -8.758 9.531 26.597 1.00 95.38 133 THR A N 1
ATOM 1043 C CA . THR A 1 133 ? -8.262 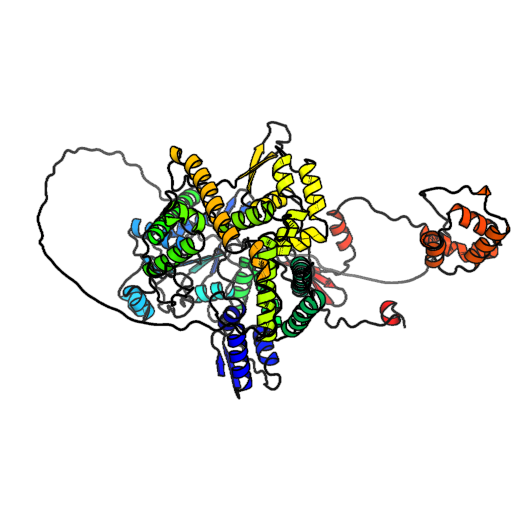8.718 25.482 1.00 95.38 133 THR A CA 1
ATOM 1044 C C . THR A 1 133 ? -7.093 7.840 25.908 1.00 95.38 133 THR A C 1
ATOM 1046 O O . THR A 1 133 ? -6.192 8.281 26.614 1.00 95.38 133 THR A O 1
ATOM 1049 N N . PHE A 1 134 ? -7.067 6.598 25.423 1.00 95.75 134 PHE A N 1
ATOM 1050 C CA . PHE A 1 134 ? -5.928 5.698 25.589 1.00 95.75 134 PHE A CA 1
ATOM 1051 C C . PHE A 1 134 ? -5.547 5.090 24.244 1.00 95.75 134 PHE A C 1
ATOM 1053 O O . PHE A 1 134 ? -6.381 4.455 23.595 1.00 95.75 134 PHE A O 1
ATOM 1060 N N . ARG A 1 135 ? -4.305 5.310 23.790 1.00 95.19 135 ARG A N 1
ATOM 1061 C CA . ARG A 1 135 ? -3.890 4.997 22.413 1.00 95.19 135 ARG A CA 1
ATOM 1062 C C . ARG A 1 135 ? -2.743 3.993 22.358 1.00 95.19 135 ARG A C 1
ATOM 1064 O O . ARG A 1 135 ? -1.642 4.302 22.805 1.00 95.19 135 ARG A O 1
ATOM 1071 N N . VAL A 1 136 ? -2.955 2.845 21.709 1.00 92.62 136 VAL A N 1
ATOM 1072 C CA . VAL A 1 136 ? -1.932 1.797 21.523 1.00 92.62 136 VAL A CA 1
ATOM 1073 C C . VAL A 1 136 ? -1.567 1.619 20.045 1.00 92.62 136 VAL A C 1
ATOM 1075 O O . VAL A 1 136 ? -2.300 1.039 19.234 1.00 92.62 136 VAL A O 1
ATOM 1078 N N . ASP A 1 137 ? -0.394 2.134 19.681 1.00 90.25 137 ASP A N 1
ATOM 1079 C CA . ASP A 1 137 ? 0.167 2.066 18.335 1.00 90.25 137 ASP A CA 1
ATOM 1080 C C . ASP A 1 137 ? 1.692 1.904 18.317 1.00 90.25 137 ASP A C 1
ATOM 1082 O O . ASP A 1 137 ? 2.359 1.931 19.347 1.00 90.25 137 ASP A O 1
ATOM 1086 N N . GLY A 1 138 ? 2.272 1.780 17.120 1.00 84.19 138 GLY A N 1
ATOM 1087 C CA . GLY A 1 138 ? 3.716 1.637 16.912 1.00 84.19 138 GLY A CA 1
ATOM 1088 C C . GLY A 1 138 ? 4.593 2.829 17.339 1.00 84.19 138 GLY A C 1
ATOM 1089 O O . GLY A 1 138 ? 5.771 2.854 16.972 1.00 84.19 138 GLY A O 1
ATOM 1090 N N . LYS A 1 139 ? 4.059 3.823 18.057 1.00 88.31 139 LYS A N 1
ATOM 1091 C CA . LYS A 1 139 ? 4.813 4.827 18.826 1.00 88.31 139 LYS A CA 1
ATOM 1092 C C . LYS A 1 139 ? 4.619 4.662 20.331 1.00 88.31 139 LYS A C 1
ATOM 1094 O O . LYS A 1 139 ? 5.588 4.837 21.063 1.00 88.31 139 LYS A O 1
ATOM 1099 N N . THR A 1 140 ? 3.395 4.380 20.779 1.00 89.25 140 THR A N 1
ATOM 1100 C CA . THR A 1 140 ? 3.041 4.288 22.207 1.00 89.25 140 THR A CA 1
ATOM 1101 C C . THR A 1 140 ? 3.245 2.903 22.805 1.00 89.25 140 THR A C 1
ATOM 1103 O O . THR A 1 140 ? 3.333 2.804 24.019 1.00 89.25 140 THR A O 1
ATOM 1106 N N . ILE A 1 141 ? 3.400 1.856 21.986 1.00 85.94 141 ILE A N 1
ATOM 1107 C CA . ILE A 1 141 ? 3.543 0.453 22.417 1.00 85.94 141 ILE A CA 1
ATOM 1108 C C . ILE A 1 141 ? 4.591 0.237 23.526 1.00 85.94 141 ILE A C 1
ATOM 1110 O O . ILE A 1 141 ? 4.399 -0.624 24.376 1.00 85.94 141 ILE A O 1
ATOM 1114 N N . ASN A 1 142 ? 5.653 1.051 23.565 1.00 83.62 142 ASN A N 1
ATOM 1115 C CA . ASN A 1 142 ? 6.743 0.956 24.545 1.00 83.62 142 ASN A CA 1
ATOM 1116 C C . ASN A 1 142 ? 6.677 2.020 25.662 1.00 83.62 142 ASN A C 1
ATOM 1118 O O . ASN A 1 142 ? 7.685 2.251 26.330 1.00 83.62 142 ASN A O 1
ATOM 1122 N N . SER A 1 143 ? 5.551 2.723 25.852 1.00 87.69 143 SER A N 1
ATOM 1123 C CA . SER A 1 143 ? 5.375 3.548 27.055 1.00 87.69 143 SER A CA 1
ATOM 1124 C C . SER A 1 143 ? 5.117 2.642 28.272 1.00 87.69 143 SER A C 1
ATOM 1126 O O . SER A 1 143 ? 4.509 1.580 28.111 1.00 87.69 143 SER A O 1
ATOM 1128 N N . PRO A 1 144 ? 5.550 3.024 29.492 1.00 90.12 144 PRO A N 1
ATOM 1129 C CA . PRO A 1 144 ? 5.357 2.189 30.683 1.00 90.12 144 PRO A CA 1
ATOM 1130 C C . PRO A 1 144 ? 3.882 1.849 30.936 1.00 90.12 144 PRO A C 1
ATOM 1132 O O . PRO A 1 144 ? 3.539 0.705 31.200 1.00 90.12 144 PRO A O 1
ATOM 1135 N N . GLU A 1 145 ? 3.017 2.842 30.753 1.00 91.56 145 GLU A N 1
ATOM 1136 C CA . GLU A 1 145 ? 1.563 2.768 30.900 1.00 91.56 145 GLU A CA 1
ATOM 1137 C C . GLU A 1 145 ? 0.909 1.771 29.921 1.00 91.56 145 GLU A C 1
ATOM 1139 O O . GLU A 1 145 ? 0.031 0.996 30.294 1.00 91.56 145 GLU A O 1
ATOM 1144 N N . VAL A 1 146 ? 1.376 1.730 28.666 1.00 90.75 146 VAL A N 1
ATOM 1145 C CA . VAL A 1 146 ? 0.888 0.770 27.663 1.00 90.75 146 VAL A CA 1
ATOM 1146 C C . VAL A 1 146 ? 1.427 -0.635 27.922 1.00 90.75 146 VAL A C 1
ATOM 1148 O O . VAL A 1 146 ? 0.709 -1.605 27.695 1.00 90.75 146 VAL A O 1
ATOM 1151 N N . GLN A 1 147 ? 2.649 -0.769 28.441 1.00 89.50 147 GLN A N 1
ATOM 1152 C CA . GLN A 1 147 ? 3.178 -2.064 28.881 1.00 89.50 147 GLN A CA 1
ATOM 1153 C C . GLN A 1 147 ? 2.413 -2.608 30.102 1.00 89.50 147 GLN A C 1
ATOM 1155 O O . GLN A 1 147 ? 2.099 -3.796 30.136 1.00 89.50 147 GLN A O 1
ATOM 1160 N N . GLU A 1 148 ? 2.036 -1.753 31.058 1.00 91.56 148 GLU A N 1
ATOM 1161 C CA . GLU A 1 148 ? 1.181 -2.129 32.192 1.00 91.56 148 GLU A CA 1
ATOM 1162 C C . GLU A 1 148 ? -0.223 -2.558 31.734 1.00 91.56 148 GLU A C 1
ATOM 1164 O O . GLU A 1 148 ? -0.704 -3.625 32.125 1.00 91.56 148 GLU A O 1
ATOM 1169 N N . PHE A 1 149 ? -0.848 -1.788 30.835 1.00 92.06 149 PHE A N 1
ATOM 1170 C CA . PHE A 1 149 ? -2.115 -2.166 30.206 1.00 92.06 149 PHE A CA 1
ATOM 1171 C C . PHE A 1 149 ? -2.025 -3.519 29.491 1.00 92.06 149 PHE A C 1
ATOM 1173 O O . PHE A 1 149 ? -2.880 -4.372 29.706 1.00 92.06 149 PHE A O 1
ATOM 1180 N N . LEU A 1 150 ? -0.997 -3.751 28.667 1.00 89.38 150 LEU A N 1
ATOM 1181 C CA . LEU A 1 150 ? -0.842 -5.010 27.927 1.00 89.38 150 LEU A CA 1
ATOM 1182 C C . LEU A 1 150 ? -0.568 -6.212 28.841 1.00 89.38 150 LEU A C 1
ATOM 1184 O O . LEU A 1 150 ? -0.961 -7.325 28.497 1.00 89.38 150 LEU A O 1
ATOM 1188 N N . ALA A 1 151 ? 0.048 -6.004 30.007 1.00 90.31 151 ALA A N 1
ATOM 1189 C CA . ALA A 1 151 ? 0.255 -7.062 30.993 1.00 90.31 151 ALA A CA 1
ATOM 1190 C C . ALA A 1 151 ? -1.057 -7.528 31.656 1.00 90.31 151 ALA A C 1
ATOM 1192 O O . ALA A 1 151 ? -1.179 -8.707 31.993 1.00 90.31 151 ALA A O 1
ATOM 1193 N N . ASN A 1 152 ? -2.045 -6.640 31.848 1.00 91.50 152 ASN A N 1
ATOM 1194 C CA . ASN A 1 152 ? -3.386 -7.022 32.310 1.00 91.50 152 ASN A CA 1
ATOM 1195 C C . ASN A 1 152 ? -4.473 -5.988 31.924 1.00 91.50 152 ASN A C 1
ATOM 1197 O O . ASN A 1 152 ? -4.857 -5.158 32.761 1.00 91.50 152 ASN A O 1
ATOM 1201 N N . PRO A 1 153 ? -5.050 -6.072 30.706 1.00 92.06 153 PRO A N 1
ATOM 1202 C CA . PRO A 1 153 ? -6.014 -5.078 30.224 1.00 92.06 153 PRO A CA 1
ATOM 1203 C C . PRO A 1 153 ? -7.261 -4.975 31.110 1.00 92.06 153 PRO A C 1
ATOM 1205 O O . PRO A 1 153 ? -7.757 -3.885 31.387 1.00 92.06 153 PRO A O 1
ATOM 1208 N N . ASN A 1 154 ? -7.748 -6.114 31.614 1.00 92.62 154 ASN A N 1
ATOM 1209 C CA . ASN A 1 154 ? -8.974 -6.193 32.414 1.00 92.62 154 ASN A CA 1
ATOM 1210 C C . ASN A 1 154 ? -8.814 -5.627 33.837 1.00 92.62 154 ASN A C 1
ATOM 1212 O O . ASN A 1 154 ? -9.820 -5.273 34.455 1.00 92.62 154 ASN A O 1
ATOM 1216 N N . LYS A 1 155 ? -7.585 -5.578 34.374 1.00 93.62 155 LYS A N 1
ATOM 1217 C CA . LYS A 1 155 ? -7.260 -4.864 35.620 1.00 93.62 155 LYS A CA 1
ATOM 1218 C C . LYS A 1 155 ? -7.121 -3.373 35.335 1.00 93.62 155 LYS A C 1
ATOM 1220 O O . LYS A 1 155 ? -7.834 -2.577 35.940 1.00 93.62 155 LYS A O 1
ATOM 1225 N N . TYR A 1 156 ? -6.276 -3.020 34.365 1.00 94.50 156 TYR A N 1
ATOM 1226 C CA . TYR A 1 156 ? -5.967 -1.631 34.037 1.00 94.50 156 TYR A CA 1
ATOM 1227 C C . TYR A 1 156 ? -7.229 -0.817 33.714 1.00 94.50 156 TYR A C 1
ATOM 1229 O O . TYR A 1 156 ? -7.410 0.253 34.281 1.00 94.50 156 TYR A O 1
ATOM 1237 N N . LEU A 1 157 ? -8.149 -1.345 32.894 1.00 93.44 157 LEU A N 1
ATOM 1238 C CA . LEU A 1 157 ? -9.396 -0.656 32.519 1.00 93.44 157 LEU A CA 1
ATOM 1239 C C . LEU A 1 157 ? -10.358 -0.398 33.697 1.00 93.44 157 LEU A C 1
ATOM 1241 O O . LEU A 1 157 ? -11.220 0.473 33.591 1.00 93.44 157 LEU A O 1
ATOM 1245 N N . LYS A 1 158 ? -10.235 -1.142 34.808 1.00 92.56 158 LYS A N 1
ATOM 1246 C CA . LYS A 1 158 ? -11.036 -0.937 36.033 1.00 92.56 158 LYS A CA 1
ATOM 1247 C C . LYS A 1 158 ? -10.429 0.107 36.962 1.00 92.56 158 LYS A C 1
ATOM 1249 O O . LYS A 1 158 ? -11.165 0.812 37.640 1.00 92.56 158 LYS A O 1
ATOM 1254 N N . GLU A 1 159 ? -9.103 0.161 37.019 1.00 94.44 159 GLU A N 1
ATOM 1255 C CA . GLU A 1 159 ? -8.356 1.115 37.845 1.00 94.44 159 GLU A CA 1
ATOM 1256 C C . GLU A 1 159 ? -8.221 2.477 37.143 1.00 94.44 159 GLU A C 1
ATOM 1258 O O . GLU A 1 159 ? -8.233 3.509 37.808 1.00 94.44 159 GLU A O 1
ATOM 1263 N N . ASN A 1 160 ? -8.193 2.478 35.806 1.00 94.50 160 ASN A N 1
ATOM 1264 C CA . ASN A 1 160 ? -8.127 3.650 34.937 1.00 94.50 160 ASN A CA 1
ATOM 1265 C C . ASN A 1 160 ? -9.294 3.609 33.920 1.00 94.50 160 ASN A C 1
ATOM 1267 O O . ASN A 1 160 ? -9.150 3.033 32.836 1.00 94.50 160 ASN A O 1
ATOM 1271 N N . PRO A 1 161 ? -10.475 4.168 34.256 1.00 91.75 161 PRO A N 1
ATOM 1272 C CA . PRO A 1 161 ? -11.607 4.268 33.334 1.00 91.75 161 PRO A CA 1
ATOM 1273 C C . PRO A 1 161 ? -11.275 5.108 32.090 1.00 91.75 161 PRO A C 1
ATOM 1275 O O . PRO A 1 161 ? -10.699 6.186 32.207 1.00 91.75 161 PRO A O 1
ATOM 1278 N N . ILE A 1 162 ? -11.644 4.621 30.901 1.00 94.25 162 ILE A N 1
ATOM 1279 C CA . ILE A 1 162 ? -11.292 5.217 29.602 1.00 94.25 162 ILE A CA 1
ATOM 1280 C C . ILE A 1 162 ? -12.531 5.327 28.709 1.00 94.25 162 ILE A C 1
ATOM 1282 O O . ILE A 1 162 ? -13.152 4.323 28.362 1.00 94.25 162 ILE A O 1
ATOM 1286 N N . ASP A 1 163 ? -12.832 6.541 28.248 1.00 94.50 163 ASP A N 1
ATOM 1287 C CA . ASP A 1 163 ? -13.958 6.822 27.349 1.00 94.50 163 ASP A CA 1
ATOM 1288 C C . ASP A 1 163 ? -13.695 6.331 25.915 1.00 94.50 163 ASP A C 1
ATOM 1290 O O . ASP A 1 163 ? -14.617 5.975 25.168 1.00 94.50 163 ASP A O 1
ATOM 1294 N N . ARG A 1 164 ? -12.431 6.377 25.475 1.00 94.94 164 ARG A N 1
ATOM 1295 C CA . ARG A 1 164 ? -12.015 6.116 24.087 1.00 94.94 164 ARG A CA 1
ATOM 1296 C C . ARG A 1 164 ? -10.715 5.303 24.056 1.00 94.94 164 ARG A C 1
ATOM 1298 O O . ARG A 1 164 ? -9.627 5.852 24.217 1.00 94.94 164 ARG A O 1
ATOM 1305 N N . PHE A 1 165 ? -10.812 4.004 23.780 1.00 96.00 165 PHE A N 1
ATOM 1306 C CA . PHE A 1 165 ? -9.655 3.138 23.529 1.00 96.00 165 PHE A CA 1
ATOM 1307 C C . PHE A 1 165 ? -9.343 3.107 22.027 1.00 96.00 165 PHE A C 1
ATOM 1309 O O . PHE A 1 165 ? -10.142 2.611 21.238 1.00 96.00 165 PHE A O 1
ATOM 1316 N N . LEU A 1 166 ? -8.193 3.637 21.608 1.00 96.38 166 LEU A N 1
ATOM 1317 C CA . LEU A 1 166 ? -7.777 3.746 20.205 1.00 96.38 166 LEU A CA 1
ATOM 1318 C C . LEU A 1 166 ? -6.612 2.796 19.913 1.00 96.38 166 LEU A C 1
ATOM 1320 O O . LEU A 1 166 ? -5.521 2.981 20.447 1.00 96.38 166 LEU A O 1
ATOM 1324 N N . PHE A 1 167 ? -6.788 1.816 19.027 1.00 94.50 167 PHE A N 1
ATOM 1325 C CA . PHE A 1 167 ? -5.744 0.820 18.774 1.00 94.50 167 PHE A CA 1
ATOM 1326 C C . PHE A 1 167 ? -5.550 0.443 17.304 1.00 94.50 167 PHE A C 1
ATOM 1328 O O . PHE A 1 167 ? -6.393 0.655 16.428 1.00 94.50 167 PHE A O 1
ATOM 1335 N N . SER A 1 168 ? -4.360 -0.087 17.037 1.00 90.88 168 SER A N 1
ATOM 1336 C CA . SER A 1 168 ? -3.846 -0.409 15.706 1.00 90.88 168 SER A CA 1
ATOM 1337 C C . SER A 1 168 ? -3.357 -1.865 15.641 1.00 90.88 168 SER A C 1
ATOM 1339 O O . SER A 1 168 ? -3.321 -2.538 16.674 1.00 90.88 168 SER A O 1
ATOM 1341 N N . PRO A 1 169 ? -2.888 -2.353 14.476 1.00 81.00 169 PRO A N 1
ATOM 1342 C CA . PRO A 1 169 ? -2.289 -3.686 14.339 1.00 81.00 169 PRO A CA 1
ATOM 1343 C C . PRO A 1 169 ? -1.055 -3.950 15.218 1.00 81.00 169 PRO A C 1
ATOM 1345 O O . PRO A 1 169 ? -0.601 -5.080 15.315 1.00 81.00 169 PRO A O 1
ATOM 1348 N N . SER A 1 170 ? -0.519 -2.951 15.929 1.00 77.88 170 SER A N 1
ATOM 1349 C CA . SER A 1 170 ? 0.443 -3.210 17.015 1.00 77.88 170 SER A CA 1
ATOM 1350 C C . SER A 1 170 ? -0.149 -4.012 18.189 1.00 77.88 170 SER A C 1
ATOM 1352 O O . SER A 1 170 ? 0.613 -4.470 19.028 1.00 77.88 170 SER A O 1
ATOM 1354 N N . CYS A 1 171 ? -1.475 -4.201 18.231 1.00 71.50 171 CYS A N 1
ATOM 1355 C CA . CYS A 1 171 ? -2.194 -5.109 19.135 1.00 71.50 171 CYS A CA 1
ATOM 1356 C C . CYS A 1 171 ? -2.763 -6.353 18.417 1.00 71.50 171 CYS A C 1
ATOM 1358 O O . CYS A 1 171 ? -3.664 -7.007 18.944 1.00 71.50 171 CYS A O 1
ATOM 1360 N N . GLU A 1 172 ? -2.335 -6.638 17.181 1.00 59.47 172 GLU A N 1
ATOM 1361 C CA . GLU A 1 172 ? -2.848 -7.773 16.398 1.00 59.47 172 GLU A CA 1
ATOM 1362 C C . GLU A 1 172 ? -2.537 -9.112 17.076 1.00 59.47 172 GLU A C 1
ATOM 1364 O O . GLU A 1 172 ? -3.393 -9.993 17.070 1.00 59.47 172 GLU A O 1
ATOM 1369 N N . SER A 1 173 ? -1.394 -9.205 17.762 1.00 63.59 173 SER A N 1
ATOM 1370 C CA . SER A 1 173 ? -1.031 -10.269 18.700 1.00 63.59 173 SER A CA 1
ATOM 1371 C C . SER A 1 173 ? -0.977 -9.744 20.146 1.00 63.59 173 SER A C 1
ATOM 1373 O O . SER A 1 173 ? -0.795 -8.552 20.391 1.00 63.59 173 SER A O 1
ATOM 1375 N N . GLY A 1 174 ? -1.160 -10.635 21.127 1.00 62.75 174 GLY A N 1
ATOM 1376 C CA . GLY A 1 174 ? -0.955 -10.348 22.557 1.00 62.75 174 GLY A CA 1
ATOM 1377 C C . GLY A 1 174 ? -2.076 -9.606 23.302 1.00 62.75 174 GLY A C 1
ATOM 1378 O O . GLY A 1 174 ? -2.172 -9.762 24.514 1.00 62.75 174 GLY A O 1
ATOM 1379 N N . LEU A 1 175 ? -2.958 -8.859 22.628 1.00 77.94 175 LEU A N 1
ATOM 1380 C CA . LEU A 1 175 ? -4.103 -8.214 23.288 1.00 77.94 175 LEU A CA 1
ATOM 1381 C C . LEU A 1 175 ? -5.299 -9.180 23.428 1.00 77.94 175 LEU A C 1
ATOM 1383 O O . LEU A 1 175 ? -5.715 -9.801 22.449 1.00 77.94 175 LEU A O 1
ATOM 1387 N N . ASP A 1 176 ? -5.882 -9.274 24.625 1.00 82.19 176 ASP A N 1
ATOM 1388 C CA . ASP A 1 176 ? -7.107 -10.040 24.910 1.00 82.19 176 ASP A CA 1
ATOM 1389 C C . ASP A 1 176 ? -7.938 -9.273 25.958 1.00 82.19 176 ASP A C 1
ATOM 1391 O O . ASP A 1 176 ? -7.527 -9.137 27.113 1.00 82.19 176 ASP A O 1
ATOM 1395 N N . ILE A 1 177 ? -9.062 -8.681 25.540 1.00 88.12 177 ILE A N 1
ATOM 1396 C CA . ILE A 1 177 ? -9.912 -7.836 26.396 1.00 88.12 177 ILE A CA 1
ATOM 1397 C C . ILE A 1 177 ? -11.222 -8.572 26.675 1.00 88.12 177 ILE A C 1
ATOM 1399 O O . ILE A 1 177 ? -12.088 -8.689 25.802 1.00 88.12 177 ILE A O 1
ATOM 1403 N N . ASN A 1 178 ? -11.357 -9.039 27.919 1.00 88.56 178 ASN A N 1
ATOM 1404 C CA . ASN A 1 178 ? -12.398 -9.978 28.364 1.00 88.56 178 ASN A CA 1
ATOM 1405 C C . ASN A 1 178 ? -13.276 -9.380 29.479 1.00 88.56 178 ASN A C 1
ATOM 1407 O O . ASN A 1 178 ? -14.072 -10.084 30.098 1.00 88.56 178 ASN A O 1
ATOM 1411 N N . ILE A 1 179 ? -13.123 -8.084 29.756 1.00 87.50 179 ILE A N 1
ATOM 1412 C CA . ILE A 1 179 ? -14.041 -7.316 30.595 1.00 87.50 179 ILE A CA 1
ATOM 1413 C C . ILE A 1 179 ? -15.363 -7.107 29.836 1.00 87.50 179 ILE A C 1
ATOM 1415 O O . ILE A 1 179 ? -15.381 -6.520 28.756 1.00 87.50 179 ILE A O 1
ATOM 1419 N N . SER A 1 180 ? -16.458 -7.634 30.386 1.00 88.69 180 SER A N 1
ATOM 1420 C CA . SER A 1 180 ? -17.802 -7.503 29.808 1.00 88.69 180 SER A CA 1
ATOM 1421 C C . SER A 1 180 ? -18.512 -6.250 30.330 1.00 88.69 180 SER A C 1
ATOM 1423 O O . SER A 1 180 ? -18.210 -5.784 31.431 1.00 88.69 180 SER A O 1
ATOM 1425 N N . GLN A 1 181 ? -19.427 -5.702 29.527 1.00 88.38 181 GLN A N 1
ATOM 1426 C CA . GLN A 1 181 ? -20.247 -4.513 29.804 1.00 88.38 181 GLN A CA 1
ATOM 1427 C C . GLN A 1 181 ? -19.447 -3.216 30.042 1.00 88.38 181 GLN A C 1
ATOM 1429 O O . GLN A 1 181 ? -19.979 -2.240 30.563 1.00 88.38 181 GLN A O 1
ATOM 1434 N N . TYR A 1 182 ? -18.177 -3.180 29.620 1.00 93.38 182 TYR A N 1
ATOM 1435 C CA . TYR A 1 182 ? -17.325 -1.987 29.692 1.00 93.38 182 TYR A CA 1
ATOM 1436 C C . TYR A 1 182 ? -17.431 -1.123 28.430 1.00 93.38 182 TYR A C 1
ATOM 1438 O O . TYR A 1 182 ? -17.752 0.060 28.499 1.00 93.38 182 TYR A O 1
ATOM 1446 N N . PHE A 1 183 ? -17.178 -1.714 27.259 1.00 94.69 183 PHE A N 1
ATOM 1447 C CA . PHE A 1 183 ? -17.313 -1.023 25.978 1.00 94.69 183 PHE A CA 1
ATOM 1448 C C . PHE A 1 183 ? -18.747 -1.158 25.473 1.00 94.69 183 PHE A C 1
ATOM 1450 O O . PHE A 1 183 ? -19.185 -2.257 25.145 1.00 94.69 183 PHE A O 1
ATOM 1457 N N . THR A 1 184 ? -19.468 -0.043 25.349 1.00 93.62 184 THR A N 1
ATOM 1458 C CA . THR A 1 184 ? -20.801 -0.043 24.726 1.00 93.62 184 THR A CA 1
ATOM 1459 C C . THR A 1 184 ? -20.706 -0.147 23.201 1.00 93.62 184 THR A C 1
ATOM 1461 O O . THR A 1 184 ? -21.593 -0.713 22.562 1.00 93.62 184 THR A O 1
ATOM 1464 N N . HIS A 1 185 ? -19.610 0.350 22.611 1.00 94.50 185 HIS A N 1
ATOM 1465 C CA . HIS A 1 185 ? -19.409 0.409 21.162 1.00 94.50 185 HIS A CA 1
ATOM 1466 C C . HIS A 1 185 ? -18.020 -0.079 20.721 1.00 94.50 185 HIS A C 1
ATOM 1468 O O . HIS A 1 185 ? -17.001 0.221 21.347 1.00 94.50 185 HIS A O 1
ATOM 1474 N N . PHE A 1 186 ? -17.971 -0.738 19.561 1.00 95.81 186 PHE A N 1
ATOM 1475 C CA . PHE A 1 186 ? -16.744 -1.012 18.810 1.00 95.81 186 PHE A CA 1
ATOM 1476 C C . PHE A 1 186 ? -16.827 -0.396 17.408 1.00 95.81 186 PHE A C 1
ATOM 1478 O O . PHE A 1 186 ? -17.778 -0.668 16.679 1.00 95.81 186 PHE A O 1
ATOM 1485 N N . PHE A 1 187 ? -15.810 0.354 16.985 1.00 96.75 187 PHE A N 1
ATOM 1486 C CA . PHE A 1 187 ? -15.693 0.909 15.633 1.00 96.75 187 PHE A CA 1
ATOM 1487 C C . PHE A 1 187 ? -14.433 0.393 14.933 1.00 96.75 187 PHE A C 1
ATOM 1489 O O . PHE A 1 187 ? -13.317 0.645 15.380 1.00 96.75 187 PHE A O 1
ATOM 1496 N N . GLY A 1 188 ? -14.603 -0.285 13.796 1.00 96.81 188 GLY A N 1
ATOM 1497 C CA . GLY A 1 188 ? -13.505 -0.721 12.930 1.00 96.81 188 GLY A CA 1
ATOM 1498 C C . GLY A 1 188 ? -13.442 0.116 11.655 1.00 96.81 188 GLY A C 1
ATOM 1499 O O . GLY A 1 188 ? -14.361 0.048 10.839 1.00 96.81 188 GLY A O 1
ATOM 1500 N N . LEU A 1 189 ? -12.369 0.890 11.467 1.00 97.00 189 LEU A N 1
ATOM 1501 C CA . LEU A 1 189 ? -12.166 1.774 10.310 1.00 97.00 189 LEU A CA 1
ATOM 1502 C C . LEU A 1 189 ? -10.929 1.343 9.505 1.00 97.00 189 LEU A C 1
ATOM 1504 O O . LEU A 1 189 ? -9.808 1.772 9.793 1.00 97.00 189 LEU A O 1
ATOM 1508 N N . PHE A 1 190 ? -11.133 0.515 8.478 1.00 96.06 190 PHE A N 1
ATOM 1509 C CA . PHE A 1 190 ? -10.051 -0.129 7.720 1.00 96.06 190 PHE A CA 1
ATOM 1510 C C . PHE A 1 190 ? -9.925 0.413 6.290 1.00 96.06 190 PHE A C 1
ATOM 1512 O O . PHE A 1 190 ? -10.863 0.370 5.490 1.00 96.06 190 PHE A O 1
ATOM 1519 N N . PHE A 1 191 ? -8.743 0.919 5.943 1.00 93.00 191 PHE A N 1
ATOM 1520 C CA . PHE A 1 191 ? -8.456 1.591 4.674 1.00 93.00 191 PHE A CA 1
ATOM 1521 C C . PHE A 1 191 ? -7.779 0.680 3.637 1.00 93.00 191 PHE A C 1
ATOM 1523 O O . PHE A 1 191 ? -7.794 1.011 2.444 1.00 93.00 191 PHE A O 1
ATOM 1530 N N . GLY A 1 192 ? -7.244 -0.468 4.057 1.00 89.62 192 GLY A N 1
ATOM 1531 C CA . GLY A 1 192 ? -6.627 -1.487 3.205 1.00 89.62 192 GLY A CA 1
ATOM 1532 C C . GLY A 1 192 ? -5.099 -1.491 3.245 1.00 89.62 192 GLY A C 1
ATOM 1533 O O . GLY A 1 192 ? -4.461 -1.576 2.195 1.00 89.62 192 GLY A O 1
ATOM 1534 N N . GLN A 1 193 ? -4.518 -1.320 4.436 1.00 87.56 193 GLN A N 1
ATOM 1535 C CA . GLN A 1 193 ? -3.125 -1.684 4.733 1.00 87.56 193 GLN A CA 1
ATOM 1536 C C . GLN A 1 193 ? -3.012 -3.132 5.236 1.00 87.56 193 GLN A C 1
ATOM 1538 O O . GLN A 1 193 ? -1.996 -3.776 4.985 1.00 87.56 193 GLN A O 1
ATOM 1543 N N . LEU A 1 194 ? -4.051 -3.618 5.922 1.00 88.75 194 LEU A N 1
ATOM 1544 C CA . LEU A 1 194 ? -4.218 -5.006 6.358 1.00 88.75 194 LEU A CA 1
ATOM 1545 C C . LEU A 1 194 ? -4.827 -5.892 5.267 1.00 88.75 194 LEU A C 1
ATOM 1547 O O . LEU A 1 194 ? -5.446 -5.378 4.330 1.00 88.75 194 LEU A O 1
ATOM 1551 N N . ASP A 1 195 ? -4.686 -7.206 5.451 1.00 87.81 195 ASP A N 1
ATOM 1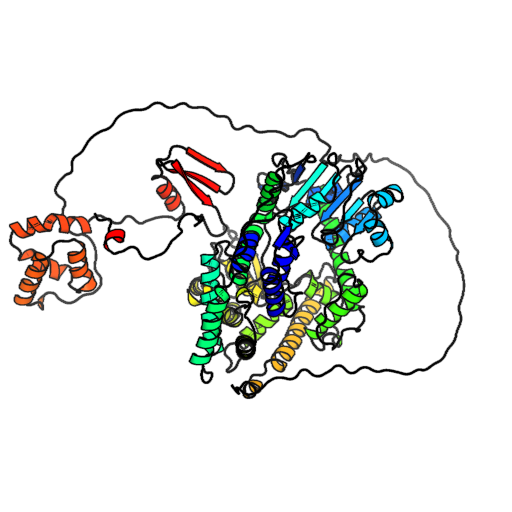552 C CA . ASP A 1 195 ? -5.463 -8.221 4.738 1.00 87.81 195 ASP A CA 1
ATOM 1553 C C . ASP A 1 195 ? -6.738 -8.622 5.510 1.00 87.81 195 ASP A C 1
ATOM 1555 O O . ASP A 1 195 ? -7.016 -8.103 6.602 1.00 87.81 195 ASP A O 1
ATOM 1559 N N . ALA A 1 196 ? -7.566 -9.488 4.922 1.00 90.88 196 ALA A N 1
ATOM 1560 C CA . ALA A 1 196 ? -8.855 -9.848 5.508 1.00 90.88 196 ALA A CA 1
ATOM 1561 C C . ALA A 1 196 ? -8.727 -10.657 6.813 1.00 90.88 196 ALA A C 1
ATOM 1563 O O . ALA A 1 196 ? -9.567 -10.497 7.707 1.00 90.88 196 ALA A O 1
ATOM 1564 N N . ASP A 1 197 ? -7.671 -11.468 6.948 1.00 87.12 197 ASP A N 1
ATOM 1565 C CA . ASP A 1 197 ? -7.414 -12.280 8.139 1.00 87.12 197 ASP A CA 1
ATOM 1566 C C . ASP A 1 197 ? -7.130 -11.368 9.335 1.00 87.12 197 ASP A C 1
ATOM 1568 O O . ASP A 1 197 ? -7.872 -11.407 10.323 1.00 87.12 197 ASP A O 1
ATOM 1572 N N . SER A 1 198 ? -6.144 -10.473 9.195 1.00 87.38 198 SER A N 1
ATOM 1573 C CA . SER A 1 198 ? -5.761 -9.474 10.203 1.00 87.38 198 SER A CA 1
ATOM 1574 C C . SER A 1 198 ? -6.942 -8.618 10.666 1.00 87.38 198 SER A C 1
ATOM 1576 O O . SER A 1 198 ? -7.099 -8.346 11.858 1.00 87.38 198 SER A O 1
ATOM 1578 N N . ILE A 1 199 ? -7.815 -8.202 9.737 1.00 91.81 199 ILE A N 1
ATOM 1579 C CA . ILE A 1 199 ? -9.022 -7.433 10.074 1.00 91.81 199 ILE A CA 1
ATOM 1580 C C . ILE A 1 199 ? -9.957 -8.265 10.964 1.00 91.81 199 ILE A C 1
ATOM 1582 O O . ILE A 1 199 ? -10.414 -7.762 11.992 1.00 91.81 199 ILE A O 1
ATOM 1586 N N . SER A 1 200 ? -10.213 -9.534 10.619 1.00 89.88 200 SER A N 1
ATOM 1587 C CA . SER A 1 200 ? -11.071 -10.416 11.426 1.00 89.88 200 SER A CA 1
ATOM 1588 C C . SER A 1 200 ? -10.504 -10.665 12.830 1.00 89.88 200 SER A C 1
ATOM 1590 O O . SER A 1 200 ? -11.242 -10.592 13.815 1.00 89.88 200 SER A O 1
ATOM 1592 N N . GLN A 1 201 ? -9.185 -10.853 12.943 1.00 85.62 201 GLN A N 1
ATOM 1593 C CA . GLN A 1 201 ? -8.508 -11.041 14.226 1.00 85.62 201 GLN A CA 1
ATOM 1594 C C . GLN A 1 201 ? -8.601 -9.791 15.107 1.00 85.62 201 GLN A C 1
ATOM 1596 O O . GLN A 1 201 ? -8.969 -9.902 16.274 1.00 85.62 201 GLN A O 1
ATOM 1601 N N . ILE A 1 202 ? -8.348 -8.598 14.554 1.00 89.88 202 ILE A N 1
ATOM 1602 C CA . ILE A 1 202 ? -8.450 -7.316 15.276 1.00 89.88 202 ILE A CA 1
ATOM 1603 C C . ILE A 1 202 ? -9.870 -7.065 15.792 1.00 89.88 202 ILE A C 1
ATOM 1605 O O . ILE A 1 202 ? -10.036 -6.592 16.917 1.00 89.88 202 ILE A O 1
ATOM 1609 N N . ILE A 1 203 ? -10.899 -7.412 15.013 1.00 89.81 203 ILE A N 1
ATOM 1610 C CA . ILE A 1 203 ? -12.292 -7.343 15.475 1.00 89.81 203 ILE A CA 1
ATOM 1611 C C . ILE A 1 203 ? -12.484 -8.278 16.677 1.00 89.81 203 ILE A C 1
ATOM 1613 O O . ILE A 1 203 ? -13.075 -7.875 17.675 1.00 89.81 203 ILE A O 1
ATOM 1617 N N . ALA A 1 204 ? -11.927 -9.488 16.643 1.00 87.62 204 ALA A N 1
ATOM 1618 C CA . ALA A 1 204 ? -12.040 -10.468 17.722 1.00 87.62 204 ALA A CA 1
ATOM 1619 C C . ALA A 1 204 ? -11.222 -10.156 19.001 1.00 87.62 204 ALA A C 1
ATOM 1621 O O . ALA A 1 204 ? -11.285 -10.959 19.932 1.00 87.62 204 ALA A O 1
ATOM 1622 N N . ARG A 1 205 ? -10.479 -9.034 19.085 1.00 87.12 205 ARG A N 1
ATOM 1623 C CA . ARG A 1 205 ? -9.644 -8.667 20.259 1.00 87.12 205 ARG A CA 1
ATOM 1624 C C . ARG A 1 205 ? -10.437 -8.169 21.474 1.00 87.12 205 ARG A C 1
ATOM 1626 O O . ARG A 1 205 ? -10.003 -8.379 22.604 1.00 87.12 205 ARG A O 1
ATOM 1633 N N . ILE A 1 206 ? -11.606 -7.560 21.256 1.00 90.88 206 ILE A N 1
ATOM 1634 C CA . ILE A 1 206 ? -12.628 -7.398 22.305 1.00 90.88 206 ILE A CA 1
ATOM 1635 C C . ILE A 1 206 ? -13.470 -8.675 22.302 1.00 90.88 206 ILE A C 1
ATOM 1637 O O . ILE A 1 206 ? -14.066 -8.983 21.264 1.00 90.88 206 ILE A O 1
ATOM 1641 N N . ARG A 1 207 ? -13.548 -9.407 23.418 1.00 89.75 207 ARG A N 1
ATOM 1642 C CA . ARG A 1 207 ? -14.308 -10.673 23.503 1.00 89.75 207 ARG A CA 1
ATOM 1643 C C . ARG A 1 207 ? -15.778 -10.516 23.862 1.00 89.75 207 ARG A C 1
ATOM 1645 O O . ARG A 1 207 ? -16.537 -11.446 23.621 1.00 89.75 207 ARG A O 1
ATOM 1652 N N . ASP A 1 208 ? -16.168 -9.364 24.403 1.00 91.31 208 ASP A N 1
ATOM 1653 C CA . ASP A 1 208 ? -17.541 -9.117 24.846 1.00 91.31 208 ASP A CA 1
ATOM 1654 C C . ASP A 1 208 ? -18.565 -9.344 23.716 1.00 91.31 208 ASP A C 1
ATOM 1656 O O . ASP A 1 208 ? -18.337 -8.959 22.559 1.00 91.31 208 ASP A O 1
ATOM 1660 N N . THR A 1 209 ? -19.685 -9.986 24.050 1.00 90.62 209 THR A N 1
ATOM 1661 C CA . THR A 1 209 ? -20.784 -10.287 23.120 1.00 90.62 209 THR A CA 1
ATOM 1662 C C . THR A 1 209 ? -21.849 -9.198 23.102 1.00 90.62 209 THR A C 1
ATOM 1664 O O . THR A 1 209 ? -22.560 -9.074 22.110 1.00 90.62 209 THR A O 1
ATOM 1667 N N . GLU A 1 210 ? -21.910 -8.347 24.126 1.00 91.44 210 GLU A N 1
ATOM 1668 C CA . GLU A 1 210 ? -22.959 -7.323 24.223 1.00 91.44 210 GLU A CA 1
ATOM 1669 C C . GLU A 1 210 ? -22.570 -6.009 23.514 1.00 91.44 210 GLU A C 1
ATOM 1671 O O . GLU A 1 210 ? -23.427 -5.203 23.151 1.00 91.44 210 GLU A O 1
ATOM 1676 N N . VAL A 1 211 ? -21.274 -5.806 23.238 1.00 93.12 211 VAL A N 1
ATOM 1677 C CA . VAL A 1 211 ? -20.763 -4.631 22.512 1.00 93.12 211 VAL A CA 1
ATOM 1678 C C . VAL A 1 211 ? -21.233 -4.620 21.052 1.00 93.12 211 VAL A C 1
ATOM 1680 O O . VAL A 1 211 ? -20.907 -5.515 20.265 1.00 93.12 211 VAL A O 1
ATOM 1683 N N . THR A 1 212 ? -21.950 -3.567 20.646 1.00 93.62 212 THR A N 1
ATOM 1684 C CA . THR A 1 212 ? -22.379 -3.410 19.244 1.00 93.62 212 THR A CA 1
ATOM 1685 C C . THR A 1 212 ? -21.214 -2.931 18.377 1.00 93.62 212 THR A C 1
ATOM 1687 O O . THR A 1 212 ? -20.458 -2.033 18.758 1.00 93.62 212 THR A O 1
ATOM 1690 N N . ARG A 1 213 ? -21.044 -3.548 17.201 1.00 95.88 213 ARG A N 1
ATOM 1691 C CA . ARG A 1 213 ? -19.850 -3.397 16.357 1.00 95.88 213 ARG A CA 1
ATOM 1692 C C . ARG A 1 213 ? -20.170 -2.762 15.017 1.00 95.88 213 ARG A C 1
ATOM 1694 O O . ARG A 1 213 ? -20.952 -3.297 14.242 1.00 95.88 213 ARG A O 1
ATOM 1701 N N . TYR A 1 214 ? -19.488 -1.669 14.714 1.00 96.88 214 TYR A N 1
ATOM 1702 C CA . TYR A 1 214 ? -19.689 -0.844 13.533 1.00 96.88 214 TYR A CA 1
ATOM 1703 C C . TYR A 1 214 ? -18.450 -0.933 12.633 1.00 96.88 214 TYR A C 1
ATOM 1705 O O . TYR A 1 214 ? -17.383 -0.414 12.969 1.00 96.88 214 TYR A O 1
ATOM 1713 N N . LEU A 1 215 ? -18.556 -1.631 11.497 1.00 97.44 215 LEU A N 1
ATOM 1714 C CA . LEU A 1 215 ? -17.409 -1.919 10.623 1.00 97.44 215 LEU A CA 1
ATOM 1715 C C . LEU A 1 215 ? -17.493 -1.186 9.287 1.00 97.44 215 LEU A C 1
ATOM 1717 O O . LEU A 1 215 ? -18.267 -1.569 8.405 1.00 97.44 215 LEU A O 1
ATOM 1721 N N . TRP A 1 216 ? -16.622 -0.195 9.094 1.00 97.44 216 TRP A N 1
ATOM 1722 C CA . TRP A 1 216 ? -16.359 0.393 7.784 1.00 97.44 216 TRP A CA 1
ATOM 1723 C C . TRP A 1 216 ? -15.045 -0.134 7.215 1.00 97.44 216 TRP A C 1
ATOM 1725 O O . TRP A 1 216 ? -13.963 0.063 7.770 1.00 97.44 216 TRP A O 1
ATOM 1735 N N . ILE A 1 217 ? -15.140 -0.768 6.050 1.00 96.31 217 ILE A N 1
ATOM 1736 C CA . ILE A 1 217 ? -13.991 -1.297 5.314 1.00 96.31 217 ILE A CA 1
ATOM 1737 C C . ILE A 1 217 ? -13.997 -0.675 3.922 1.00 96.31 217 ILE A C 1
ATOM 1739 O O . ILE A 1 217 ? -15.015 -0.690 3.220 1.00 96.31 217 ILE A O 1
ATOM 1743 N N . ASN A 1 218 ? -12.864 -0.120 3.506 1.00 95.00 218 ASN A N 1
ATOM 1744 C CA . ASN A 1 218 ? -12.673 0.419 2.167 1.00 95.00 218 ASN A CA 1
ATOM 1745 C C . ASN A 1 218 ? -12.879 -0.703 1.113 1.00 95.00 218 ASN A C 1
ATOM 1747 O O . ASN A 1 218 ? -12.164 -1.700 1.172 1.00 95.00 218 ASN A O 1
ATOM 1751 N N . PRO A 1 219 ? -13.804 -0.567 0.136 1.00 92.50 219 PRO A N 1
ATOM 1752 C CA . PRO A 1 219 ? -14.207 -1.661 -0.759 1.00 92.50 219 PRO A CA 1
ATOM 1753 C C . PRO A 1 219 ? -13.066 -2.362 -1.497 1.00 92.50 219 PRO A C 1
ATOM 1755 O O . PRO A 1 219 ? -13.106 -3.574 -1.666 1.00 92.50 219 PRO A O 1
ATOM 1758 N N . PHE A 1 220 ? -12.074 -1.582 -1.931 1.00 90.06 220 PHE A N 1
ATOM 1759 C CA . PHE A 1 220 ? -10.912 -2.033 -2.688 1.00 90.06 220 PHE A CA 1
ATOM 1760 C C . PHE A 1 220 ? -9.695 -1.163 -2.363 1.00 90.06 220 PHE A C 1
ATOM 1762 O O . PHE A 1 220 ? -9.807 0.048 -2.110 1.00 90.06 220 PHE A O 1
ATOM 1769 N N . THR A 1 221 ? -8.507 -1.754 -2.422 1.00 85.00 221 THR A N 1
ATOM 1770 C CA . THR A 1 221 ? -7.237 -1.039 -2.244 1.00 85.00 221 THR A CA 1
ATOM 1771 C C . THR A 1 221 ? -6.783 -0.415 -3.570 1.00 85.00 221 THR A C 1
ATOM 1773 O O . THR A 1 221 ? -7.149 -0.873 -4.653 1.00 85.00 221 THR A O 1
ATOM 1776 N N . LYS A 1 222 ? -5.987 0.659 -3.522 1.00 70.31 222 LYS A N 1
ATOM 1777 C CA . LYS A 1 222 ? -5.289 1.156 -4.718 1.00 70.31 222 LYS A CA 1
ATOM 1778 C C . LYS A 1 222 ? -3.880 0.578 -4.741 1.00 70.31 222 LYS A C 1
ATOM 1780 O O . LYS A 1 222 ? -3.035 0.994 -3.955 1.00 70.31 222 LYS A O 1
ATOM 1785 N N . VAL A 1 223 ? -3.626 -0.357 -5.652 1.00 60.88 223 VAL A N 1
ATOM 1786 C CA . VAL A 1 223 ? -2.277 -0.886 -5.881 1.00 60.88 223 VAL A CA 1
ATOM 1787 C C . VAL A 1 223 ? -1.543 0.034 -6.856 1.00 60.88 223 VAL A C 1
ATOM 1789 O O . VAL A 1 223 ? -1.638 -0.143 -8.072 1.00 60.88 223 VAL A O 1
ATOM 1792 N N . ASP A 1 224 ? -0.815 1.014 -6.320 1.00 52.44 224 ASP A N 1
ATOM 1793 C CA . ASP A 1 224 ? -0.042 1.986 -7.112 1.00 52.44 224 ASP A CA 1
ATOM 1794 C C . ASP A 1 224 ? 1.354 1.472 -7.536 1.00 52.44 224 ASP A C 1
ATOM 1796 O O . ASP A 1 224 ? 2.028 2.133 -8.324 1.00 52.44 224 ASP A O 1
ATOM 1800 N N . ASP A 1 225 ? 1.772 0.273 -7.098 1.00 58.38 225 ASP A N 1
ATOM 1801 C CA . ASP A 1 225 ? 2.941 -0.433 -7.653 1.00 58.38 225 ASP A CA 1
ATOM 1802 C C . ASP A 1 225 ? 2.727 -0.661 -9.160 1.00 58.38 225 ASP A C 1
ATOM 1804 O O . ASP A 1 225 ? 1.775 -1.326 -9.567 1.00 58.38 225 ASP A O 1
ATOM 1808 N N . SER A 1 226 ? 3.584 -0.089 -10.000 1.00 51.50 226 SER A N 1
ATOM 1809 C CA . SER A 1 226 ? 3.438 -0.099 -11.456 1.00 51.50 226 SER A CA 1
ATOM 1810 C C . SER A 1 226 ? 4.153 -1.239 -12.175 1.00 51.50 226 SER A C 1
ATOM 1812 O O . SER A 1 226 ? 3.923 -1.404 -13.370 1.00 51.50 226 SER A O 1
ATOM 1814 N N . ASN A 1 227 ? 4.971 -2.036 -11.478 1.00 54.78 227 ASN A N 1
ATOM 1815 C CA . ASN A 1 227 ? 5.703 -3.155 -12.078 1.00 54.78 227 ASN A CA 1
ATOM 1816 C C . ASN A 1 227 ? 5.105 -4.533 -11.722 1.00 54.78 227 ASN A C 1
ATOM 1818 O O . ASN A 1 227 ? 5.403 -5.536 -12.374 1.00 54.78 227 ASN A O 1
ATOM 1822 N N . SER A 1 228 ? 4.248 -4.588 -10.701 1.00 62.50 228 SER A N 1
ATOM 1823 C CA . SER A 1 228 ? 3.496 -5.774 -10.278 1.00 62.50 228 SER A CA 1
ATOM 1824 C C . SER A 1 228 ? 2.422 -6.214 -11.283 1.00 62.50 228 SER A C 1
ATOM 1826 O O . SER A 1 228 ? 1.660 -5.407 -11.818 1.00 62.50 228 SER A O 1
ATOM 1828 N N . ILE A 1 229 ? 2.322 -7.531 -11.488 1.00 70.50 229 ILE A N 1
ATOM 1829 C CA . ILE A 1 229 ? 1.224 -8.177 -12.220 1.00 70.50 229 ILE A CA 1
ATOM 1830 C C . ILE A 1 229 ? 0.065 -8.389 -11.243 1.00 70.50 229 ILE A C 1
ATOM 1832 O O . ILE A 1 229 ? 0.245 -8.977 -10.178 1.00 70.50 229 ILE A O 1
ATOM 1836 N N . LYS A 1 230 ? -1.128 -7.916 -11.610 1.00 73.12 230 LYS A N 1
ATOM 1837 C CA . LYS A 1 230 ? -2.287 -7.796 -10.701 1.00 73.12 230 LYS A CA 1
ATOM 1838 C C . LYS A 1 230 ? -3.385 -8.824 -10.972 1.00 73.12 230 LYS A C 1
ATOM 1840 O O . LYS A 1 230 ? -4.535 -8.613 -10.606 1.00 73.12 230 LYS A O 1
ATOM 1845 N N . SER A 1 231 ? -3.038 -9.924 -11.639 1.00 80.12 231 SER A N 1
ATOM 1846 C CA . SER A 1 231 ? -3.998 -10.988 -11.927 1.00 80.12 231 SER A CA 1
ATOM 1847 C C . SER A 1 231 ? -4.333 -11.781 -10.655 1.00 80.12 231 SER A C 1
ATOM 1849 O O . SER A 1 231 ? -3.403 -12.142 -9.928 1.00 80.12 231 SER A O 1
ATOM 1851 N N . PRO A 1 232 ? -5.618 -12.081 -10.394 1.00 82.94 232 PRO A N 1
ATOM 1852 C CA . PRO A 1 232 ? -6.031 -13.034 -9.367 1.00 82.94 232 PRO A CA 1
ATOM 1853 C C . PRO A 1 232 ? -5.963 -14.497 -9.849 1.00 82.94 232 PRO A C 1
ATOM 1855 O O . PRO A 1 232 ? -6.219 -15.399 -9.062 1.00 82.94 232 PRO A O 1
ATOM 1858 N N . PHE A 1 233 ? -5.637 -14.740 -11.125 1.00 83.00 233 PHE A N 1
ATOM 1859 C CA . PHE A 1 233 ? -5.527 -16.076 -11.721 1.00 83.00 233 PHE A CA 1
ATOM 1860 C C . PHE A 1 233 ? -4.059 -16.520 -11.767 1.00 83.00 233 PHE A C 1
ATOM 1862 O O . PHE A 1 233 ? -3.190 -15.745 -12.184 1.00 83.00 233 PHE A O 1
ATOM 1869 N N . LEU A 1 234 ? -3.780 -17.755 -11.352 1.00 83.25 234 LEU A N 1
ATOM 1870 C CA . LEU A 1 234 ? -2.427 -18.287 -11.154 1.00 83.25 234 LEU A CA 1
ATOM 1871 C C . LEU A 1 234 ? -1.643 -18.432 -12.465 1.00 83.25 234 LEU A C 1
ATOM 1873 O O . LEU A 1 234 ? -0.466 -18.077 -12.539 1.00 83.25 234 LEU A O 1
ATOM 1877 N N . GLU A 1 235 ? -2.316 -18.892 -13.510 1.00 81.31 235 GLU A N 1
ATOM 1878 C CA . GLU A 1 235 ? -1.765 -19.224 -14.827 1.00 81.31 235 GLU A CA 1
ATOM 1879 C C . GLU A 1 235 ? -1.410 -17.931 -15.562 1.00 81.31 235 GLU A C 1
ATOM 1881 O O . GLU A 1 235 ? -0.304 -17.777 -16.077 1.00 81.31 235 GLU A O 1
ATOM 1886 N N . LYS A 1 236 ? -2.322 -16.944 -15.529 1.00 79.00 236 LYS A N 1
ATOM 1887 C CA . LYS A 1 236 ? -2.083 -15.585 -16.046 1.00 79.00 236 LYS A CA 1
ATOM 1888 C C . LYS A 1 236 ? -0.950 -14.896 -15.277 1.00 79.00 236 LYS A C 1
ATOM 1890 O O . LYS A 1 236 ? -0.125 -14.222 -15.896 1.00 79.00 236 LYS A O 1
ATOM 1895 N N . LEU A 1 237 ? -0.903 -15.049 -13.949 1.00 82.19 237 LEU A N 1
ATOM 1896 C CA . LEU A 1 237 ? 0.148 -14.483 -13.099 1.00 82.19 237 LEU A CA 1
ATOM 1897 C C . LEU A 1 237 ? 1.522 -15.069 -13.453 1.00 82.19 237 LEU A C 1
ATOM 1899 O O . LEU A 1 237 ? 2.443 -14.295 -13.709 1.00 82.19 237 LEU A O 1
ATOM 1903 N N . GLN A 1 238 ? 1.644 -16.399 -13.531 1.00 82.25 238 GLN A N 1
ATOM 1904 C CA . GLN A 1 238 ? 2.881 -17.069 -13.937 1.00 82.25 238 GLN A CA 1
ATOM 1905 C C . GLN A 1 238 ? 3.269 -16.709 -15.376 1.00 82.25 238 GLN A C 1
ATOM 1907 O O . GLN A 1 238 ? 4.367 -16.211 -15.598 1.00 82.25 238 GLN A O 1
ATOM 1912 N N . TYR A 1 239 ? 2.377 -16.896 -16.354 1.00 81.81 239 TYR A N 1
ATOM 1913 C CA . TYR A 1 239 ? 2.678 -16.640 -17.766 1.00 81.81 239 TYR A CA 1
ATOM 1914 C C . TYR A 1 239 ? 3.185 -15.211 -17.995 1.00 81.81 239 TYR A C 1
ATOM 1916 O O . TYR A 1 239 ? 4.177 -14.996 -18.691 1.00 81.81 239 TYR A O 1
ATOM 1924 N N . HIS A 1 240 ? 2.543 -14.211 -17.385 1.00 80.25 240 HIS A N 1
ATOM 1925 C CA . HIS A 1 240 ? 3.015 -12.832 -17.481 1.00 80.25 240 HIS A CA 1
ATOM 1926 C C . HIS A 1 240 ? 4.303 -12.573 -16.698 1.00 80.25 240 HIS A C 1
ATOM 1928 O O . HIS A 1 240 ? 5.019 -11.637 -17.049 1.00 80.25 240 HIS A O 1
ATOM 1934 N N . PHE A 1 241 ? 4.620 -13.359 -15.673 1.00 83.50 241 PHE A N 1
ATOM 1935 C CA . PHE A 1 241 ? 5.869 -13.231 -14.933 1.00 83.50 241 PHE A CA 1
ATOM 1936 C C . PHE A 1 241 ? 7.044 -13.808 -15.726 1.00 83.50 241 PHE A C 1
ATOM 1938 O O . PHE A 1 241 ? 7.969 -13.068 -16.062 1.00 83.50 241 PHE A O 1
ATOM 1945 N N . ASP A 1 242 ? 6.945 -15.072 -16.135 1.00 85.19 242 ASP A N 1
ATOM 1946 C CA . ASP A 1 242 ? 7.985 -15.817 -16.852 1.00 85.19 242 ASP A CA 1
ATOM 1947 C C . ASP A 1 242 ? 8.352 -15.120 -18.178 1.00 85.19 242 ASP A C 1
ATOM 1949 O O . ASP A 1 242 ? 9.526 -14.906 -18.489 1.00 85.19 242 ASP A O 1
ATOM 1953 N N . GLN A 1 243 ? 7.343 -14.662 -18.932 1.00 85.25 243 GLN A N 1
ATOM 1954 C CA . GLN A 1 243 ? 7.536 -13.930 -20.192 1.00 85.25 243 GLN A CA 1
ATOM 1955 C C . GLN A 1 243 ? 8.170 -12.543 -19.998 1.00 85.25 243 GLN A C 1
ATOM 1957 O O . GLN A 1 243 ? 8.905 -12.075 -20.872 1.00 85.25 243 GLN A O 1
ATOM 1962 N N . ARG A 1 244 ? 7.900 -11.863 -18.873 1.00 87.94 244 ARG A N 1
ATOM 1963 C CA . ARG A 1 244 ? 8.519 -10.563 -18.562 1.00 87.94 244 ARG A CA 1
ATOM 1964 C C . ARG A 1 244 ? 9.949 -10.739 -18.069 1.00 87.94 244 ARG A C 1
ATOM 1966 O O . ARG A 1 244 ? 10.808 -9.992 -18.518 1.00 87.94 244 ARG A O 1
ATOM 1973 N N . LEU A 1 245 ? 10.219 -11.735 -17.224 1.00 89.00 245 LEU A N 1
ATOM 1974 C CA . LEU A 1 245 ? 11.575 -12.044 -16.776 1.00 89.00 245 LEU A CA 1
ATOM 1975 C C . LEU A 1 245 ? 12.475 -12.434 -17.950 1.00 89.00 245 LEU A C 1
ATOM 1977 O O . LEU A 1 245 ? 13.493 -11.781 -18.158 1.00 89.00 245 LEU A O 1
ATOM 1981 N N . LYS A 1 246 ? 12.077 -13.430 -18.758 1.00 90.56 246 LYS A N 1
ATOM 1982 C CA . LYS A 1 246 ? 12.877 -13.881 -19.909 1.00 90.56 246 LYS A CA 1
ATOM 1983 C C . LYS A 1 246 ? 13.237 -12.718 -20.835 1.00 90.56 246 LYS A C 1
ATOM 1985 O O . LYS A 1 246 ? 14.383 -12.594 -21.254 1.00 90.56 246 LYS A O 1
ATOM 1990 N N . ARG A 1 247 ? 12.280 -11.832 -21.127 1.00 91.12 247 ARG A N 1
ATOM 1991 C CA . ARG A 1 247 ? 12.517 -10.686 -22.012 1.00 91.12 247 ARG A CA 1
ATOM 1992 C C . ARG A 1 247 ? 13.335 -9.561 -21.367 1.00 91.12 247 ARG A C 1
ATOM 1994 O O . ARG A 1 247 ? 14.104 -8.929 -22.077 1.00 91.12 247 ARG A O 1
ATOM 2001 N N . ASP A 1 248 ? 13.183 -9.287 -20.073 1.00 92.56 248 ASP A N 1
ATOM 2002 C CA . ASP A 1 248 ? 14.011 -8.301 -19.355 1.00 92.56 248 ASP A CA 1
ATOM 2003 C C . ASP A 1 248 ? 15.474 -8.752 -19.294 1.00 92.56 248 ASP A C 1
ATOM 2005 O O . ASP A 1 248 ? 16.357 -7.971 -19.632 1.00 92.56 248 ASP A O 1
ATOM 2009 N N . LEU A 1 249 ? 15.699 -10.037 -19.011 1.00 92.19 249 LEU A N 1
ATOM 2010 C CA . LEU A 1 249 ? 17.006 -10.691 -19.040 1.00 92.19 249 LEU A CA 1
ATOM 2011 C C . LEU A 1 249 ? 17.654 -10.631 -20.439 1.00 92.19 249 LEU A C 1
ATOM 2013 O O . LEU A 1 249 ? 18.756 -10.104 -20.560 1.00 92.19 249 LEU A O 1
ATOM 2017 N N . HIS A 1 250 ? 16.958 -11.057 -21.507 1.00 92.62 250 HIS A N 1
ATOM 2018 C CA . HIS A 1 250 ? 17.467 -10.927 -22.887 1.00 92.62 250 HIS A CA 1
ATOM 2019 C C . HIS A 1 250 ? 17.764 -9.471 -23.290 1.00 92.62 250 HIS A C 1
ATOM 2021 O O . HIS A 1 250 ? 18.686 -9.233 -24.059 1.00 92.62 250 HIS A O 1
ATOM 2027 N N . LEU A 1 251 ? 16.989 -8.490 -22.809 1.00 91.38 251 LEU A N 1
ATOM 2028 C CA . LEU A 1 251 ? 17.222 -7.072 -23.115 1.00 91.38 251 LEU A CA 1
ATOM 2029 C C . LEU A 1 251 ? 18.377 -6.466 -22.304 1.00 91.38 251 LEU A C 1
ATOM 2031 O O . LEU A 1 251 ? 19.004 -5.523 -22.777 1.00 91.38 251 LEU A O 1
ATOM 2035 N N . ALA A 1 252 ? 18.627 -6.958 -21.089 1.00 91.00 252 ALA A N 1
ATOM 2036 C CA . ALA A 1 252 ? 19.686 -6.469 -20.209 1.00 91.00 252 ALA A CA 1
ATOM 2037 C C . ALA A 1 252 ? 21.062 -7.076 -20.531 1.00 91.00 252 ALA A C 1
ATOM 2039 O O . ALA A 1 252 ? 22.071 -6.398 -20.368 1.00 91.00 252 ALA A O 1
ATOM 2040 N N . MET A 1 253 ? 21.090 -8.329 -20.991 1.00 89.88 253 MET A N 1
ATOM 2041 C CA . MET A 1 253 ? 22.310 -9.076 -21.328 1.00 89.88 253 MET A CA 1
ATOM 2042 C C . MET A 1 253 ? 22.678 -9.014 -22.820 1.00 89.88 253 MET A C 1
ATOM 2044 O O . MET A 1 253 ? 23.625 -9.666 -23.241 1.00 89.88 253 MET A O 1
ATOM 2048 N N . ALA A 1 254 ? 21.937 -8.248 -23.628 1.00 87.38 254 ALA A N 1
ATOM 2049 C CA . ALA A 1 254 ? 22.218 -8.100 -25.052 1.00 87.38 254 ALA 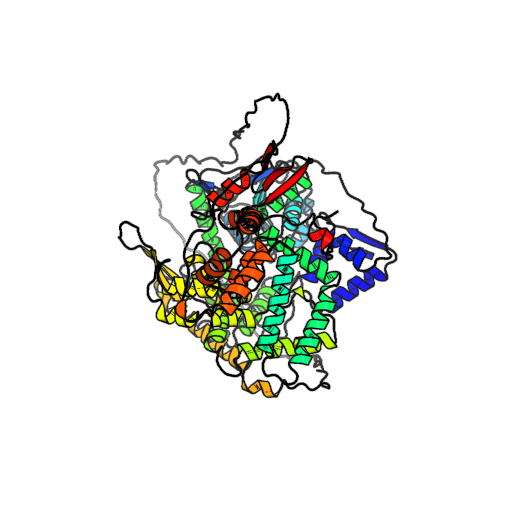A CA 1
ATOM 2050 C C . ALA A 1 254 ? 23.613 -7.490 -25.282 1.00 87.38 254 ALA A C 1
ATOM 2052 O O . ALA A 1 254 ? 23.891 -6.384 -24.809 1.00 87.38 254 ALA A O 1
ATOM 2053 N N . GLY A 1 255 ? 24.456 -8.200 -26.035 1.00 82.62 255 GLY A N 1
ATOM 2054 C CA . GLY A 1 255 ? 25.824 -7.766 -26.341 1.00 82.62 255 GLY A CA 1
ATOM 2055 C C . GLY A 1 255 ? 26.820 -7.967 -25.195 1.00 82.62 255 GLY A C 1
ATOM 2056 O O . GLY A 1 255 ? 27.825 -7.268 -25.153 1.00 82.62 255 GLY A O 1
ATOM 2057 N N . GLU A 1 256 ? 26.529 -8.870 -24.257 1.00 81.81 256 GLU A N 1
ATOM 2058 C CA . GLU A 1 256 ? 27.521 -9.406 -23.316 1.00 81.81 256 GLU A CA 1
ATOM 2059 C C . GLU A 1 256 ? 28.210 -10.646 -23.902 1.00 81.81 256 GLU A C 1
ATOM 2061 O O . GLU A 1 256 ? 27.587 -11.435 -24.624 1.00 81.81 256 GLU A O 1
ATOM 2066 N N . ASP A 1 257 ? 29.477 -10.848 -23.540 1.00 75.94 257 ASP A N 1
ATOM 2067 C CA . ASP A 1 257 ? 30.183 -12.098 -23.822 1.00 75.94 257 ASP A CA 1
ATOM 2068 C C . ASP A 1 257 ? 29.450 -13.272 -23.147 1.00 75.94 257 ASP A C 1
ATOM 2070 O O . ASP A 1 257 ? 28.930 -13.157 -22.036 1.00 75.94 257 ASP A O 1
ATOM 2074 N N . ASN A 1 258 ? 29.357 -14.407 -23.846 1.00 81.31 258 ASN A N 1
ATOM 2075 C CA . ASN A 1 258 ? 28.657 -15.620 -23.394 1.00 81.31 258 ASN A CA 1
ATOM 2076 C C . ASN A 1 258 ? 27.186 -15.402 -22.965 1.00 81.31 258 ASN A C 1
ATOM 2078 O O . ASN A 1 258 ? 26.626 -16.193 -22.200 1.00 81.31 258 ASN A O 1
ATOM 2082 N N . GLN A 1 259 ? 26.518 -14.371 -23.512 1.00 86.19 259 GLN A N 1
ATOM 2083 C CA . GLN A 1 259 ? 25.114 -14.040 -23.219 1.00 86.19 259 GLN A CA 1
ATOM 2084 C C . GLN A 1 259 ? 24.160 -15.249 -23.286 1.00 86.19 259 GLN A C 1
ATOM 2086 O O . GLN A 1 259 ? 23.248 -15.344 -22.470 1.00 86.19 259 GLN A O 1
ATOM 2091 N N . GLU A 1 260 ? 24.342 -16.188 -24.219 1.00 87.50 260 GLU A N 1
ATOM 2092 C CA . GLU A 1 260 ? 23.432 -17.333 -24.369 1.00 87.50 260 GLU A CA 1
ATOM 2093 C C . GLU A 1 260 ? 23.554 -18.335 -23.215 1.00 87.50 260 GLU A C 1
ATOM 2095 O O . GLU A 1 260 ? 22.534 -18.768 -22.674 1.00 87.50 260 GLU A O 1
ATOM 2100 N N . GLU A 1 261 ? 24.780 -18.636 -22.780 1.00 87.19 261 GLU A N 1
ATOM 2101 C CA . GLU A 1 261 ? 25.059 -19.492 -21.623 1.00 87.19 261 GLU A CA 1
ATOM 2102 C C . GLU A 1 261 ? 24.536 -18.849 -20.334 1.00 87.19 261 GLU A C 1
ATOM 2104 O O . GLU A 1 261 ? 23.748 -19.459 -19.612 1.00 87.19 261 GLU A O 1
ATOM 2109 N N . PHE A 1 262 ? 24.868 -17.575 -20.105 1.00 87.81 262 PHE A N 1
ATOM 2110 C CA . PHE A 1 262 ? 24.412 -16.797 -18.950 1.00 87.81 262 PHE A CA 1
ATOM 2111 C C . PHE A 1 262 ? 22.877 -16.776 -18.839 1.00 87.81 262 PHE A C 1
ATOM 2113 O O . PHE A 1 262 ? 22.299 -16.987 -17.766 1.00 87.81 262 PHE A O 1
ATOM 2120 N N . ILE A 1 263 ? 22.190 -16.514 -19.956 1.00 90.81 263 ILE A N 1
ATOM 2121 C CA . ILE A 1 263 ? 20.725 -16.474 -20.011 1.00 90.81 263 ILE A CA 1
ATOM 2122 C C . ILE A 1 263 ? 20.145 -17.879 -19.796 1.00 90.81 263 ILE A C 1
ATOM 2124 O O . ILE A 1 263 ? 19.142 -18.017 -19.090 1.00 90.81 263 ILE A O 1
ATOM 2128 N N . SER A 1 264 ? 20.771 -18.916 -20.358 1.00 90.25 264 SER A N 1
ATOM 2129 C CA . SER A 1 264 ? 20.367 -20.314 -20.175 1.00 90.25 264 SER A CA 1
ATOM 2130 C C . SER A 1 264 ? 20.498 -20.769 -18.717 1.00 90.25 264 SER A C 1
ATOM 2132 O O . SER A 1 264 ? 19.544 -21.330 -18.172 1.00 90.25 264 SER A O 1
ATOM 2134 N N . GLU A 1 265 ? 21.612 -20.462 -18.043 1.00 90.62 265 GLU A N 1
ATOM 2135 C CA . GLU A 1 265 ? 21.857 -20.831 -16.642 1.00 90.62 265 GLU A CA 1
ATOM 2136 C C . GLU A 1 265 ? 20.793 -20.216 -15.715 1.00 90.62 265 GLU A C 1
ATOM 2138 O O . GLU A 1 265 ? 20.135 -20.932 -14.951 1.00 90.62 265 GLU A O 1
ATOM 2143 N N . ILE A 1 266 ? 20.539 -18.904 -15.842 1.00 89.31 266 ILE A N 1
ATOM 2144 C CA . ILE A 1 266 ? 19.513 -18.214 -15.042 1.00 89.31 266 ILE A CA 1
ATOM 2145 C C . ILE A 1 266 ? 18.110 -18.750 -15.346 1.00 89.31 266 ILE A C 1
ATOM 2147 O O . ILE A 1 266 ? 17.341 -18.969 -14.408 1.00 89.31 266 ILE A O 1
ATOM 2151 N N . LEU A 1 267 ? 17.743 -18.963 -16.615 1.00 90.69 267 LEU A N 1
ATOM 2152 C CA . LEU A 1 267 ? 16.400 -19.444 -16.964 1.00 90.69 267 LEU A CA 1
ATOM 2153 C C . LEU A 1 267 ? 16.162 -20.891 -16.519 1.00 90.69 267 LEU A C 1
ATOM 2155 O O . LEU A 1 267 ? 15.077 -21.188 -16.020 1.00 90.69 267 LEU A O 1
ATOM 2159 N N . THR A 1 268 ? 17.163 -21.764 -16.635 1.00 90.06 268 THR A N 1
ATOM 2160 C CA . THR A 1 268 ? 17.086 -23.164 -16.189 1.00 90.06 268 THR A CA 1
ATOM 2161 C C . THR A 1 268 ? 16.896 -23.227 -14.675 1.00 90.06 268 THR A C 1
ATOM 2163 O O . THR A 1 268 ? 15.910 -23.780 -14.187 1.00 90.06 268 THR A O 1
ATOM 2166 N N . LYS A 1 269 ? 17.753 -22.536 -13.914 1.00 88.62 269 LYS A N 1
ATOM 2167 C CA . LYS A 1 269 ? 17.648 -22.467 -12.447 1.00 88.62 269 LYS A CA 1
ATOM 2168 C C . LYS A 1 269 ? 16.368 -21.759 -11.991 1.00 88.62 269 LYS A C 1
ATOM 2170 O O . LYS A 1 269 ? 15.767 -22.148 -10.991 1.00 88.62 269 LYS A O 1
ATOM 2175 N N . PHE A 1 270 ? 15.883 -20.764 -12.734 1.00 88.38 270 PHE A N 1
ATOM 2176 C CA . PHE A 1 270 ? 14.576 -20.156 -12.483 1.00 88.38 270 PHE A CA 1
ATOM 2177 C C . PHE A 1 270 ? 13.420 -21.153 -12.665 1.00 88.38 270 PHE A C 1
ATOM 2179 O O . PHE A 1 270 ? 12.499 -21.150 -11.847 1.00 88.38 270 PHE A O 1
ATOM 2186 N N . GLN A 1 271 ? 13.454 -22.010 -13.692 1.00 87.56 271 GLN A N 1
ATOM 2187 C CA . GLN A 1 271 ? 12.443 -23.053 -13.909 1.00 87.56 271 GLN A CA 1
ATOM 2188 C C . GLN A 1 271 ? 12.484 -24.115 -12.802 1.00 87.56 271 GLN A C 1
ATOM 2190 O O . GLN A 1 271 ? 11.439 -24.401 -12.211 1.00 87.56 271 GLN A O 1
ATOM 2195 N N . GLU A 1 272 ? 13.679 -24.611 -12.450 1.00 88.12 272 GLU A N 1
ATOM 2196 C CA . GLU A 1 272 ? 13.901 -25.515 -11.310 1.00 88.12 272 GLU A CA 1
ATOM 2197 C C . GLU A 1 272 ? 13.247 -24.961 -10.036 1.00 88.12 272 GLU A C 1
ATOM 2199 O O . GLU A 1 272 ? 12.326 -25.572 -9.485 1.00 88.12 272 GLU A O 1
ATOM 2204 N N . TYR A 1 273 ? 13.654 -23.763 -9.598 1.00 88.12 273 TYR A N 1
ATOM 2205 C CA . TYR A 1 273 ? 13.135 -23.169 -8.366 1.00 88.12 273 TYR A CA 1
ATOM 2206 C C . TYR A 1 273 ? 11.660 -22.772 -8.468 1.00 88.12 273 TYR A C 1
ATOM 2208 O O . TYR A 1 273 ? 10.966 -22.811 -7.457 1.00 88.12 273 TYR A O 1
ATOM 2216 N N . SER A 1 274 ? 11.126 -22.447 -9.649 1.00 86.31 274 SER A N 1
ATOM 2217 C CA . SER A 1 274 ? 9.693 -22.141 -9.808 1.00 86.31 274 SER A CA 1
ATOM 2218 C C . SER A 1 274 ? 8.791 -23.346 -9.528 1.00 86.31 274 SER A C 1
ATOM 2220 O O . SER A 1 274 ? 7.647 -23.164 -9.099 1.00 86.31 274 SER A O 1
ATOM 2222 N N . SER A 1 275 ? 9.295 -24.572 -9.703 1.00 86.81 275 SER A N 1
ATOM 2223 C CA . SER A 1 275 ? 8.564 -25.813 -9.410 1.00 86.81 275 SER A CA 1
ATOM 2224 C C . SER A 1 275 ? 8.413 -26.127 -7.909 1.00 86.81 275 SER A C 1
ATOM 2226 O O . SER A 1 275 ? 7.570 -26.957 -7.544 1.00 86.81 275 SER A O 1
ATOM 2228 N N . SER A 1 276 ? 9.200 -25.477 -7.042 1.00 91.44 276 SER A N 1
ATOM 2229 C CA . SER A 1 276 ? 9.351 -25.855 -5.632 1.00 91.44 276 SER A CA 1
ATOM 2230 C C . SER A 1 276 ? 8.118 -25.544 -4.759 1.00 91.44 276 SER A C 1
ATOM 2232 O O . SER A 1 276 ? 7.285 -24.712 -5.144 1.00 91.44 276 SER A O 1
ATOM 2234 N N . PRO A 1 277 ? 7.975 -26.182 -3.575 1.00 93.44 277 PRO A N 1
ATOM 2235 C CA . PRO A 1 277 ? 6.842 -25.955 -2.672 1.00 93.44 277 PRO A CA 1
ATOM 2236 C C . PRO A 1 277 ? 6.664 -24.480 -2.290 1.00 93.44 277 PRO A C 1
ATOM 2238 O O . PRO A 1 277 ? 5.568 -23.935 -2.417 1.00 93.44 277 PRO A O 1
ATOM 2241 N N . GLU A 1 278 ? 7.744 -23.800 -1.899 1.00 93.69 278 GLU A N 1
ATOM 2242 C CA . GLU A 1 278 ? 7.727 -22.375 -1.554 1.00 93.69 278 GLU A CA 1
ATOM 2243 C C . GLU A 1 278 ? 7.346 -21.479 -2.744 1.00 93.69 278 GLU A C 1
ATOM 2245 O O . GLU A 1 278 ? 6.580 -20.531 -2.567 1.00 93.69 278 GLU A O 1
ATOM 2250 N N . SER A 1 279 ? 7.786 -21.805 -3.965 1.00 91.62 279 SER A N 1
ATOM 2251 C CA . SER A 1 279 ? 7.402 -21.077 -5.184 1.00 91.62 279 SER A CA 1
ATOM 2252 C C . SER A 1 279 ? 5.944 -21.298 -5.580 1.00 91.62 279 SER A C 1
ATOM 2254 O O . SER A 1 279 ? 5.315 -20.393 -6.135 1.00 91.62 279 SER A O 1
ATOM 2256 N N . LYS A 1 280 ? 5.387 -22.486 -5.321 1.00 91.81 280 LYS A N 1
ATOM 2257 C CA . LYS A 1 280 ? 3.960 -22.789 -5.521 1.00 91.81 280 LYS A CA 1
ATOM 2258 C C . LYS A 1 280 ? 3.103 -22.014 -4.518 1.00 91.81 280 LYS A C 1
ATOM 2260 O O . LYS A 1 280 ? 2.228 -21.254 -4.939 1.00 91.81 280 LYS A O 1
ATOM 2265 N N . LEU A 1 281 ? 3.424 -22.106 -3.223 1.00 93.75 281 LEU A N 1
ATOM 2266 C CA . LEU A 1 281 ? 2.734 -21.359 -2.167 1.00 93.75 281 LEU A CA 1
ATOM 2267 C C . LEU A 1 281 ? 2.808 -19.846 -2.418 1.00 93.75 281 LEU A C 1
ATOM 2269 O O . LEU A 1 281 ? 1.776 -19.180 -2.444 1.00 93.75 281 LEU A O 1
ATOM 2273 N N . ALA A 1 282 ? 3.993 -19.296 -2.695 1.00 92.38 282 ALA A N 1
ATOM 2274 C CA . ALA A 1 282 ? 4.147 -17.866 -2.958 1.00 92.38 282 ALA A CA 1
ATOM 2275 C C . ALA A 1 282 ? 3.310 -17.384 -4.156 1.00 92.38 282 ALA A C 1
ATOM 2277 O O . ALA A 1 282 ? 2.676 -16.333 -4.074 1.00 92.38 282 ALA A O 1
ATOM 2278 N N . ARG A 1 283 ? 3.233 -18.144 -5.256 1.00 89.69 283 ARG A N 1
ATOM 2279 C CA . ARG A 1 283 ? 2.369 -17.775 -6.392 1.00 89.69 283 ARG A CA 1
ATOM 2280 C C . ARG A 1 283 ? 0.885 -17.790 -6.011 1.00 89.69 283 ARG A C 1
ATOM 2282 O O . ARG A 1 283 ? 0.180 -16.840 -6.354 1.00 89.69 283 ARG A O 1
ATOM 2289 N N . ARG A 1 284 ? 0.427 -18.789 -5.244 1.00 91.44 284 ARG A N 1
ATOM 2290 C CA . ARG A 1 284 ? -0.970 -18.888 -4.769 1.00 91.44 284 ARG A CA 1
ATOM 2291 C C . ARG A 1 284 ? -1.330 -17.738 -3.829 1.00 91.44 284 ARG A C 1
ATOM 2293 O O . ARG A 1 284 ? -2.325 -17.056 -4.065 1.00 91.44 284 ARG A O 1
ATOM 2300 N N . LEU A 1 285 ? -0.459 -17.413 -2.874 1.00 90.81 285 LEU A N 1
ATOM 2301 C CA . LEU A 1 285 ? -0.624 -16.249 -1.997 1.00 90.81 285 LEU A CA 1
ATOM 2302 C C . LEU A 1 285 ? -0.611 -14.922 -2.768 1.00 90.81 285 LEU A C 1
ATOM 2304 O O . LEU A 1 285 ? -1.425 -14.049 -2.488 1.00 90.81 285 LEU A O 1
ATOM 2308 N N . GLN A 1 286 ? 0.251 -14.755 -3.775 1.00 89.12 286 GLN A N 1
ATOM 2309 C CA . GLN A 1 286 ? 0.278 -13.529 -4.582 1.00 89.12 286 GLN A CA 1
ATOM 2310 C C . GLN A 1 286 ? -1.001 -13.352 -5.424 1.00 89.12 286 GLN A C 1
ATOM 2312 O O . GLN A 1 286 ? -1.463 -12.219 -5.589 1.00 89.12 286 GLN A O 1
ATOM 2317 N N . ALA A 1 287 ? -1.599 -14.442 -5.913 1.00 89.06 287 ALA A N 1
ATOM 2318 C CA . ALA A 1 287 ? -2.898 -14.425 -6.586 1.00 89.06 287 ALA A CA 1
ATOM 2319 C C . ALA A 1 287 ? -4.048 -14.085 -5.613 1.00 89.06 287 ALA A C 1
ATOM 2321 O O . ALA A 1 287 ? -4.850 -13.194 -5.904 1.00 89.06 287 ALA A O 1
ATOM 2322 N N . MET A 1 288 ? -4.072 -14.697 -4.421 1.00 88.62 288 MET A N 1
ATOM 2323 C CA . MET A 1 288 ? -5.035 -14.382 -3.350 1.00 88.62 288 MET A CA 1
ATOM 2324 C C . MET A 1 288 ? -4.951 -12.907 -2.930 1.00 88.62 288 MET A C 1
ATOM 2326 O O . MET A 1 288 ? -5.959 -12.205 -2.939 1.00 88.62 288 MET A O 1
ATOM 2330 N N . ILE A 1 289 ? -3.741 -12.397 -2.680 1.00 87.38 289 ILE A N 1
ATOM 2331 C CA . ILE A 1 289 ? -3.478 -10.986 -2.352 1.00 87.38 289 ILE A CA 1
ATOM 2332 C C . ILE A 1 289 ? -3.953 -10.046 -3.472 1.00 87.38 289 ILE A C 1
ATOM 2334 O O . ILE A 1 289 ? -4.415 -8.944 -3.183 1.00 87.38 289 ILE A O 1
ATOM 2338 N N . ASN A 1 290 ? -3.853 -10.444 -4.745 1.00 87.56 290 ASN A N 1
ATOM 2339 C CA . ASN A 1 290 ? -4.364 -9.648 -5.865 1.00 87.56 290 ASN A CA 1
ATOM 2340 C C . ASN A 1 290 ? -5.902 -9.625 -5.903 1.00 87.56 290 ASN A C 1
ATOM 2342 O O . ASN A 1 290 ? -6.479 -8.556 -6.108 1.00 87.56 290 ASN A O 1
ATOM 2346 N N . HIS A 1 291 ? -6.560 -10.768 -5.672 1.00 89.81 291 HIS A N 1
ATOM 2347 C CA . HIS A 1 291 ? -8.021 -10.850 -5.572 1.00 89.81 291 HIS A CA 1
ATOM 2348 C C . HIS A 1 291 ? -8.545 -10.009 -4.402 1.00 89.81 291 HIS A C 1
ATOM 2350 O O . HIS A 1 291 ? -9.400 -9.142 -4.579 1.00 89.81 291 HIS A O 1
ATOM 2356 N N . GLU A 1 292 ? -8.000 -10.221 -3.207 1.00 89.94 292 GLU A N 1
ATOM 2357 C CA . GLU A 1 292 ? -8.432 -9.530 -1.995 1.00 89.94 292 GLU A CA 1
ATOM 2358 C C . GLU A 1 292 ? -8.200 -8.018 -2.101 1.00 89.94 292 GLU A C 1
ATOM 2360 O O . GLU A 1 292 ? -9.077 -7.222 -1.780 1.00 89.94 292 GLU A O 1
ATOM 2365 N N . LYS A 1 293 ? -7.084 -7.573 -2.689 1.00 87.88 293 LYS A N 1
ATOM 2366 C CA . LYS A 1 293 ? -6.845 -6.137 -2.912 1.00 87.88 293 LYS A CA 1
ATOM 2367 C C . LYS A 1 293 ? -7.848 -5.478 -3.854 1.00 87.88 293 LYS A C 1
ATOM 2369 O O . LYS A 1 293 ? -8.033 -4.262 -3.733 1.00 87.88 293 LYS A O 1
ATOM 2374 N N . ALA A 1 294 ? -8.492 -6.238 -4.740 1.00 88.56 294 ALA A N 1
ATOM 2375 C CA . ALA A 1 294 ? -9.606 -5.772 -5.560 1.00 88.56 294 ALA A CA 1
ATOM 2376 C C . ALA A 1 294 ? -10.959 -5.813 -4.820 1.00 88.56 294 ALA A C 1
ATOM 2378 O O . ALA A 1 294 ? -11.802 -4.963 -5.093 1.00 88.56 294 ALA A O 1
ATOM 2379 N N . ASN A 1 295 ? -11.140 -6.736 -3.866 1.00 91.50 295 ASN A N 1
ATOM 2380 C CA . ASN A 1 295 ? -12.443 -7.105 -3.291 1.00 91.50 295 ASN A CA 1
ATOM 2381 C C . ASN A 1 295 ? -12.528 -7.007 -1.748 1.00 91.50 295 ASN A C 1
ATOM 2383 O O . ASN A 1 295 ? -13.470 -7.533 -1.159 1.00 91.50 295 ASN A O 1
ATOM 2387 N N . LEU A 1 296 ? -11.569 -6.342 -1.091 1.00 93.25 296 LEU A N 1
ATOM 2388 C CA . LEU A 1 296 ? -11.272 -6.395 0.354 1.00 93.25 296 LEU A CA 1
ATOM 2389 C C . LEU A 1 296 ? -12.497 -6.449 1.274 1.00 93.25 296 LEU A C 1
ATOM 2391 O O . LEU A 1 296 ? -12.594 -7.336 2.121 1.00 93.25 296 LEU A O 1
ATOM 2395 N N . ARG A 1 297 ? -13.455 -5.528 1.102 1.00 94.62 297 ARG A N 1
ATOM 2396 C CA . ARG A 1 297 ? -14.680 -5.502 1.922 1.00 94.62 297 ARG A CA 1
ATOM 2397 C C . ARG A 1 297 ? -15.460 -6.815 1.826 1.00 94.62 297 ARG A C 1
ATOM 2399 O O . ARG A 1 297 ? -15.928 -7.310 2.842 1.00 94.62 297 ARG A O 1
ATOM 2406 N N . GLN A 1 298 ? -15.603 -7.365 0.623 1.00 94.25 298 GLN A N 1
ATOM 2407 C CA . GLN A 1 298 ? -16.354 -8.596 0.395 1.00 94.25 298 GLN A CA 1
ATOM 2408 C C . GLN A 1 298 ? -15.610 -9.824 0.935 1.00 94.25 298 GLN A C 1
ATOM 2410 O O . GLN A 1 298 ? -16.255 -10.721 1.470 1.00 94.25 298 GLN A O 1
ATOM 2415 N N . CYS A 1 299 ? -14.275 -9.839 0.863 1.00 94.44 299 CYS A N 1
ATOM 2416 C CA . CYS A 1 299 ? -13.452 -10.887 1.471 1.00 94.44 299 CYS A CA 1
ATOM 2417 C C . CYS A 1 299 ? -13.606 -10.906 3.002 1.00 94.44 299 CYS A C 1
ATOM 2419 O O . CYS A 1 299 ? -13.852 -11.966 3.572 1.00 94.44 299 CYS A O 1
ATOM 2421 N N . VAL A 1 300 ? -13.568 -9.738 3.659 1.00 94.88 300 VAL A N 1
ATOM 2422 C CA . VAL A 1 300 ? -13.826 -9.639 5.107 1.00 94.88 300 VAL A CA 1
ATOM 2423 C C . VAL A 1 300 ? -15.269 -10.015 5.455 1.00 94.88 300 VAL A C 1
ATOM 2425 O O . VAL A 1 300 ? -15.481 -10.758 6.406 1.00 94.88 300 VAL A O 1
ATOM 2428 N N . TYR A 1 301 ? -16.271 -9.549 4.699 1.00 94.88 301 TYR A N 1
ATOM 2429 C CA . TYR A 1 301 ? -17.674 -9.902 4.961 1.00 94.88 301 TYR A CA 1
ATOM 2430 C C . TYR A 1 301 ? -17.915 -11.415 4.852 1.00 94.88 301 TYR A C 1
ATOM 2432 O O . TYR A 1 301 ? -18.570 -11.984 5.720 1.00 94.88 301 TYR A O 1
ATOM 2440 N N . TRP A 1 302 ? -17.342 -12.074 3.840 1.00 94.00 302 TRP A N 1
ATOM 2441 C CA . TRP A 1 302 ? -17.394 -13.532 3.708 1.00 94.00 302 TRP A CA 1
ATOM 2442 C C . TRP A 1 302 ? -16.708 -14.242 4.884 1.00 94.00 302 TRP A C 1
ATOM 2444 O O . TRP A 1 302 ? -17.267 -15.179 5.446 1.00 94.00 302 TRP A O 1
ATOM 2454 N N . LEU A 1 303 ? -15.530 -13.775 5.305 1.00 92.00 303 LEU A N 1
ATOM 2455 C CA . LEU A 1 303 ? -14.798 -14.362 6.429 1.00 92.00 303 LEU A CA 1
ATOM 2456 C C . LEU A 1 303 ? -15.561 -14.222 7.760 1.00 92.00 303 LEU A C 1
ATOM 2458 O O . LEU A 1 303 ? -15.630 -15.179 8.529 1.00 92.00 303 LEU A O 1
ATOM 2462 N N . LEU A 1 304 ? -16.197 -13.073 8.007 1.00 92.62 304 LEU A N 1
ATOM 2463 C CA . LEU A 1 304 ? -17.051 -12.855 9.181 1.00 92.62 304 LEU A CA 1
ATOM 2464 C C . LEU A 1 304 ? -18.305 -13.753 9.153 1.00 92.62 304 LEU A C 1
ATOM 2466 O O . LEU A 1 304 ? -18.648 -14.349 10.174 1.00 92.62 304 LEU A O 1
ATOM 2470 N N . GLU A 1 305 ? -18.942 -13.933 7.993 1.00 93.06 305 GLU A N 1
ATOM 2471 C CA . GLU A 1 305 ? -20.044 -14.894 7.796 1.00 93.06 305 GLU A CA 1
ATOM 2472 C C . GLU A 1 305 ? -19.589 -16.342 8.078 1.00 93.06 305 GLU A C 1
ATOM 2474 O O . GLU A 1 305 ? -20.255 -17.086 8.809 1.00 93.06 305 GLU A O 1
ATOM 2479 N N . GLN A 1 306 ? -18.402 -16.744 7.600 1.00 88.75 306 GLN A N 1
ATOM 2480 C CA . GLN A 1 306 ? -17.830 -18.057 7.926 1.00 88.75 306 GLN A CA 1
ATOM 2481 C C . GLN A 1 306 ? -17.560 -18.205 9.428 1.00 88.75 306 GLN A C 1
ATOM 2483 O O . GLN A 1 306 ? -17.916 -19.234 10.006 1.00 88.75 306 GLN A O 1
ATOM 2488 N N . GLN A 1 307 ? -17.037 -17.169 10.087 1.00 88.56 307 GLN A N 1
ATOM 2489 C CA . GLN A 1 307 ? -16.840 -17.139 11.541 1.00 88.56 307 GLN A CA 1
ATOM 2490 C C . GLN A 1 307 ? -18.161 -17.120 12.336 1.00 88.56 307 GLN A C 1
ATOM 2492 O O . GLN A 1 307 ? -18.144 -17.470 13.516 1.00 88.56 307 GLN A O 1
ATOM 2497 N N . GLY A 1 308 ? -19.298 -16.786 11.711 1.00 91.38 308 GLY A N 1
ATOM 2498 C CA . GLY A 1 308 ? -20.647 -16.867 12.289 1.00 91.38 308 GLY A CA 1
ATOM 2499 C C . GLY A 1 308 ? -21.319 -15.538 12.627 1.00 91.38 308 GLY A C 1
ATOM 2500 O O . GLY A 1 308 ? -22.311 -15.548 13.348 1.00 91.38 308 GLY A O 1
ATOM 2501 N N . TYR A 1 309 ? -20.787 -14.407 12.164 1.00 93.00 309 TYR A N 1
ATOM 2502 C CA . TYR A 1 309 ? -21.445 -13.109 12.324 1.00 93.00 309 TYR A CA 1
ATOM 2503 C C . TYR A 1 309 ? -22.614 -12.956 11.344 1.00 93.00 309 TYR A C 1
ATOM 2505 O O . TYR A 1 309 ? -22.520 -13.387 10.193 1.00 93.00 309 TYR A O 1
ATOM 2513 N N . ASP A 1 310 ? -23.675 -12.268 11.769 1.00 92.38 310 ASP A N 1
ATOM 2514 C CA . ASP A 1 310 ? -24.704 -11.789 10.846 1.00 92.38 310 ASP A CA 1
ATOM 2515 C C . ASP A 1 310 ? -24.152 -10.649 9.969 1.00 92.38 310 ASP A C 1
ATOM 2517 O O . ASP A 1 310 ? -23.604 -9.664 10.467 1.00 92.38 310 ASP A O 1
ATOM 2521 N N . ILE A 1 311 ? -24.306 -10.794 8.651 1.00 94.00 311 ILE A N 1
ATOM 2522 C CA . ILE A 1 311 ? -23.891 -9.823 7.628 1.00 94.00 311 ILE A CA 1
ATOM 2523 C C . ILE A 1 311 ? -25.080 -9.196 6.876 1.00 94.00 311 ILE A C 1
ATOM 2525 O O . ILE A 1 311 ? -24.888 -8.574 5.819 1.00 94.00 311 ILE A O 1
ATOM 2529 N N . SER A 1 312 ? -26.304 -9.377 7.385 1.00 91.62 312 SER A N 1
ATOM 2530 C CA . SER A 1 312 ? -27.532 -8.776 6.858 1.00 91.62 312 SER A CA 1
ATOM 2531 C C . SER A 1 312 ? -27.621 -7.282 7.192 1.00 91.62 312 SER A C 1
ATOM 2533 O O . SER A 1 312 ? -27.876 -6.466 6.306 1.00 91.62 312 SER A O 1
ATOM 2535 N N . ASN A 1 313 ? -27.321 -6.919 8.443 1.00 92.31 313 ASN A N 1
ATOM 2536 C CA . ASN A 1 313 ? -27.427 -5.563 8.971 1.00 92.31 313 ASN A CA 1
ATOM 2537 C C . ASN A 1 313 ? -26.401 -4.614 8.322 1.00 92.31 313 ASN A C 1
ATOM 2539 O O . ASN A 1 313 ? -25.210 -4.621 8.651 1.00 92.31 313 ASN A O 1
ATOM 2543 N N . ARG A 1 314 ? -26.873 -3.793 7.380 1.00 93.75 314 ARG A N 1
ATOM 2544 C CA . ARG A 1 314 ? -26.071 -2.874 6.559 1.00 93.75 314 ARG A CA 1
ATOM 2545 C C . ARG A 1 314 ? -26.619 -1.465 6.658 1.00 93.75 314 ARG A C 1
ATOM 2547 O O . ARG A 1 314 ? -27.819 -1.253 6.521 1.00 93.75 314 ARG A O 1
ATOM 2554 N N . TYR A 1 315 ? -25.724 -0.500 6.833 1.00 92.56 315 TYR A N 1
ATOM 2555 C CA . TYR A 1 315 ? -26.092 0.887 7.076 1.00 92.56 315 TYR A CA 1
ATOM 2556 C C . TYR A 1 315 ? -25.436 1.863 6.090 1.00 92.56 315 TYR A C 1
ATOM 2558 O O . TYR A 1 315 ? -24.288 1.686 5.664 1.00 92.56 315 TYR A O 1
ATOM 2566 N N . SER A 1 316 ? -26.183 2.893 5.685 1.00 93.50 316 SER A N 1
ATOM 2567 C CA . SER A 1 316 ? -25.731 3.969 4.791 1.00 93.50 316 SER A CA 1
ATOM 2568 C C . SER A 1 316 ? -26.629 5.208 4.919 1.00 93.50 316 SER A C 1
ATOM 2570 O O . SER A 1 316 ? -27.670 5.259 4.263 1.00 93.50 316 SER A O 1
ATOM 2572 N N . PRO A 1 317 ? -26.248 6.222 5.716 1.00 93.38 317 PRO A N 1
ATOM 2573 C CA . PRO A 1 317 ? -27.030 7.441 5.873 1.00 93.38 317 PRO A CA 1
ATOM 2574 C C . PRO A 1 317 ? -26.951 8.312 4.615 1.00 93.38 317 PRO A C 1
ATOM 2576 O O . PRO A 1 317 ? -26.018 8.213 3.803 1.00 93.38 317 PRO A O 1
ATOM 2579 N N . GLU A 1 318 ? -27.898 9.234 4.469 1.00 93.50 318 GLU A N 1
ATOM 2580 C CA . GLU A 1 318 ? -27.785 10.298 3.474 1.00 93.50 318 GLU A CA 1
ATOM 2581 C C . GLU A 1 318 ? -26.598 11.231 3.772 1.00 93.50 318 GLU A C 1
ATOM 2583 O O . GLU A 1 318 ? 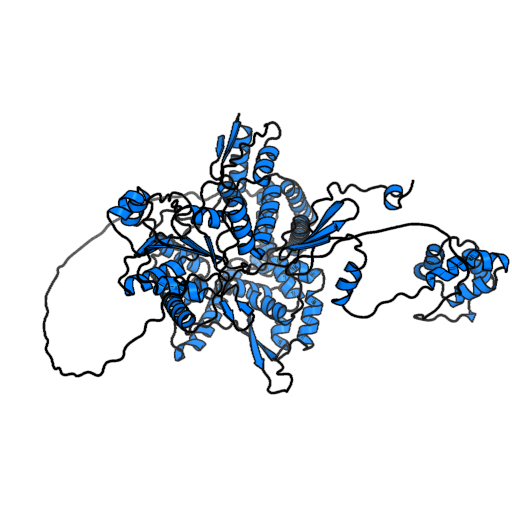-26.216 11.463 4.916 1.00 93.50 318 GLU A O 1
ATOM 2588 N N . ASN A 1 319 ? -25.982 11.801 2.735 1.00 89.19 319 ASN A N 1
ATOM 2589 C CA . ASN A 1 319 ? -24.879 12.751 2.879 1.00 89.19 319 ASN A CA 1
ATOM 2590 C C . ASN A 1 319 ? -25.383 14.079 3.481 1.00 89.19 319 ASN A C 1
ATOM 2592 O O . ASN A 1 319 ? -25.729 14.998 2.732 1.00 89.19 319 ASN A O 1
ATOM 2596 N N . GLN A 1 320 ? -25.283 14.237 4.797 1.00 90.75 320 GLN A N 1
ATOM 2597 C CA . GLN A 1 320 ? -25.552 15.497 5.501 1.00 90.75 320 GLN A CA 1
ATOM 2598 C C . GLN A 1 320 ? -24.334 16.458 5.505 1.00 90.75 320 GLN A C 1
ATOM 2600 O O . GLN A 1 320 ? -23.252 16.133 4.997 1.00 90.75 320 GLN A O 1
ATOM 2605 N N . GLU A 1 321 ? -24.501 17.667 6.055 1.00 92.31 321 GLU A N 1
ATOM 2606 C CA . GLU A 1 321 ? -23.420 18.655 6.242 1.00 92.31 321 GLU A CA 1
ATOM 2607 C C . GLU A 1 321 ? -22.546 18.434 7.500 1.00 92.31 321 GLU A C 1
ATOM 2609 O O . GLU A 1 321 ? -21.327 18.599 7.373 1.00 92.31 321 GLU A O 1
ATOM 2614 N N . PRO A 1 322 ? -23.067 18.026 8.683 1.00 93.75 322 PRO A N 1
ATOM 2615 C CA . PRO A 1 322 ? -22.243 17.784 9.876 1.00 93.75 322 PRO A CA 1
ATOM 2616 C C . PRO A 1 322 ? -21.121 16.766 9.639 1.00 93.75 322 PRO A C 1
ATOM 2618 O O . PRO A 1 322 ? -19.969 17.018 9.994 1.00 93.75 322 PRO A O 1
ATOM 2621 N N . PHE A 1 323 ? -21.408 15.695 8.891 1.00 94.06 323 PHE A N 1
ATOM 2622 C CA . PHE A 1 323 ? -20.420 14.698 8.462 1.00 94.06 323 PHE A CA 1
ATOM 2623 C C . PHE A 1 323 ? -19.234 15.339 7.717 1.00 94.06 323 PHE A C 1
ATOM 2625 O O . PHE A 1 323 ? -18.070 14.994 7.939 1.00 94.06 323 PHE A O 1
ATOM 2632 N N . LYS A 1 324 ? -19.491 16.336 6.854 1.00 92.12 324 LYS A N 1
ATOM 2633 C CA . LYS A 1 324 ? -18.418 17.059 6.151 1.00 92.12 324 LYS A CA 1
ATOM 2634 C C . LYS A 1 324 ? -17.592 17.924 7.100 1.00 92.12 324 LYS A C 1
ATOM 2636 O O . LYS A 1 324 ? -16.381 18.001 6.899 1.00 92.12 324 LYS A O 1
ATOM 2641 N N . LYS A 1 325 ? -18.218 18.554 8.104 1.00 94.19 325 LYS A N 1
ATOM 2642 C CA . LYS A 1 325 ? -17.522 19.350 9.133 1.00 94.19 325 LYS A CA 1
ATOM 2643 C C . LYS A 1 325 ? -16.556 18.462 9.928 1.00 94.19 325 LYS A C 1
ATOM 2645 O O . LYS A 1 325 ? -15.363 18.759 9.957 1.00 94.19 325 LYS A O 1
ATOM 2650 N N . ALA A 1 326 ? -17.029 17.325 10.446 1.00 93.69 326 ALA A N 1
ATOM 2651 C CA . ALA A 1 326 ? -16.202 16.355 11.174 1.00 93.69 326 ALA A CA 1
ATOM 2652 C C . ALA A 1 326 ? -15.054 15.798 10.310 1.00 93.69 326 ALA A C 1
ATOM 2654 O O . ALA A 1 326 ? -13.888 15.828 10.702 1.00 93.69 326 ALA A O 1
ATOM 2655 N N . ASN A 1 327 ? -15.341 15.376 9.075 1.00 95.06 327 ASN A N 1
ATOM 2656 C CA . ASN A 1 327 ? -14.310 14.912 8.142 1.00 95.06 327 ASN A CA 1
ATOM 2657 C C . ASN A 1 327 ? -13.290 16.015 7.780 1.00 95.06 327 ASN A C 1
ATOM 2659 O O . ASN A 1 327 ? -12.110 15.721 7.597 1.00 95.06 327 ASN A O 1
ATOM 2663 N N . PHE A 1 328 ? -13.696 17.288 7.708 1.00 95.25 328 PHE A N 1
ATOM 2664 C CA . PHE A 1 328 ? -12.773 18.412 7.513 1.00 95.25 328 PHE A CA 1
ATOM 2665 C C . PHE A 1 328 ? -11.878 18.647 8.742 1.00 95.25 328 PHE A C 1
ATOM 2667 O O . PHE A 1 328 ? -10.665 18.799 8.583 1.00 95.25 328 PHE A O 1
ATOM 2674 N N . GLN A 1 329 ? -12.439 18.599 9.953 1.00 95.94 329 GLN A N 1
ATOM 2675 C CA . GLN A 1 329 ? -11.704 18.682 11.222 1.00 95.94 329 GLN A CA 1
ATOM 2676 C C . GLN A 1 329 ? -10.665 17.556 11.344 1.00 95.94 329 GLN A C 1
ATOM 2678 O O . GLN A 1 329 ? -9.475 17.828 11.520 1.00 95.94 329 GLN A O 1
ATOM 2683 N N . VAL A 1 330 ? -11.077 16.302 11.130 1.00 96.56 330 VAL A N 1
ATOM 2684 C CA . VAL A 1 330 ? -10.177 15.136 11.118 1.00 96.56 330 VAL A CA 1
ATOM 2685 C C . VAL A 1 330 ? -9.139 15.246 9.997 1.00 96.56 330 VAL A C 1
ATOM 2687 O O . VAL A 1 330 ? -7.979 14.900 10.206 1.00 96.56 330 VAL A O 1
ATOM 2690 N N . LYS A 1 331 ? -9.492 15.765 8.812 1.00 95.50 331 LYS A N 1
ATOM 2691 C CA . LYS A 1 331 ? -8.517 16.022 7.738 1.00 95.50 331 LYS A CA 1
ATOM 2692 C C . LYS A 1 331 ? -7.466 17.056 8.162 1.00 95.50 331 LYS A C 1
ATOM 2694 O O . LYS A 1 331 ? -6.293 16.838 7.868 1.00 95.50 331 LYS A O 1
ATOM 2699 N N . LYS A 1 332 ? -7.858 18.142 8.840 1.00 95.62 332 LYS A N 1
ATOM 2700 C CA . LYS A 1 332 ? -6.940 19.185 9.336 1.00 95.62 332 LYS A CA 1
ATOM 2701 C C . LYS A 1 332 ? -5.955 18.613 10.359 1.00 95.62 332 LYS A C 1
ATOM 2703 O O . LYS A 1 332 ? -4.750 18.766 10.182 1.00 95.62 332 LYS A O 1
ATOM 2708 N N . GLU A 1 333 ? -6.435 17.880 11.364 1.00 97.19 333 GLU A N 1
ATOM 2709 C CA . GLU A 1 333 ? -5.553 17.254 12.363 1.00 97.19 333 GLU A CA 1
ATOM 2710 C C . GLU A 1 333 ? -4.671 16.149 11.745 1.00 97.19 333 GLU A C 1
ATOM 2712 O O . GLU A 1 333 ? -3.496 16.042 12.092 1.00 97.19 333 GLU A O 1
ATOM 2717 N N . LYS A 1 334 ? -5.157 15.404 10.738 1.00 96.44 334 LYS A N 1
ATOM 2718 C CA . LYS A 1 334 ? -4.332 14.461 9.951 1.00 96.44 334 LYS A CA 1
ATOM 2719 C C . LYS A 1 334 ? -3.195 15.139 9.183 1.00 96.44 334 LYS A C 1
ATOM 2721 O O . LYS A 1 334 ? -2.204 14.470 8.890 1.00 96.44 334 LYS A O 1
ATOM 2726 N N . ILE A 1 335 ? -3.324 16.415 8.819 1.00 95.69 335 ILE A N 1
ATOM 2727 C CA . ILE A 1 335 ? -2.258 17.183 8.161 1.00 95.69 335 ILE A CA 1
ATOM 2728 C C . ILE A 1 335 ? -1.217 17.617 9.198 1.00 95.69 335 ILE A C 1
ATOM 2730 O O . ILE A 1 335 ? -0.049 17.261 9.040 1.00 95.69 335 ILE A O 1
ATOM 2734 N N . GLU A 1 336 ? -1.627 18.268 10.293 1.00 95.81 336 GLU A N 1
ATOM 2735 C CA . GLU A 1 336 ? -0.684 18.693 11.344 1.00 95.81 336 GLU A CA 1
ATOM 2736 C C . GLU A 1 336 ? 0.033 17.496 11.977 1.00 95.81 336 GLU A C 1
ATOM 2738 O O . GLU A 1 336 ? 1.241 17.525 12.170 1.00 95.81 336 GLU A O 1
ATOM 2743 N N . THR A 1 337 ? -0.667 16.387 12.215 1.00 96.19 337 THR A N 1
ATOM 2744 C CA . THR A 1 337 ? -0.074 15.142 12.729 1.00 96.19 337 THR A CA 1
ATOM 2745 C C . THR A 1 337 ? 1.028 14.604 11.813 1.00 96.19 337 THR A C 1
ATOM 2747 O O . THR A 1 337 ? 2.124 14.297 12.275 1.00 96.19 337 THR A O 1
ATOM 2750 N N . LYS A 1 338 ? 0.802 14.554 10.494 1.00 96.44 338 LYS A N 1
ATOM 2751 C CA . LYS A 1 338 ? 1.853 14.194 9.523 1.00 96.44 338 LYS A CA 1
ATOM 2752 C C . LYS A 1 338 ? 3.000 15.204 9.505 1.00 96.44 338 LYS A C 1
ATOM 2754 O O . LYS A 1 338 ? 4.147 14.806 9.298 1.00 96.44 338 LYS A O 1
ATOM 2759 N N . TYR A 1 339 ? 2.708 16.492 9.677 1.00 96.50 339 TYR A N 1
ATOM 2760 C CA . TYR A 1 339 ? 3.723 17.539 9.670 1.00 96.50 339 TYR A CA 1
ATOM 2761 C C . TYR A 1 339 ? 4.593 17.486 10.927 1.00 96.50 339 TYR A C 1
ATOM 2763 O O . TYR A 1 339 ? 5.813 17.444 10.803 1.00 96.50 339 TYR A O 1
ATOM 2771 N N . GLN A 1 340 ? 4.001 17.338 12.113 1.00 96.62 340 GLN A N 1
ATOM 2772 C CA . GLN A 1 340 ? 4.717 17.058 13.357 1.00 96.62 340 GLN A CA 1
ATOM 2773 C C . GLN A 1 340 ? 5.579 15.801 13.230 1.00 96.62 340 GLN A C 1
ATOM 2775 O O . GLN A 1 340 ? 6.783 15.873 13.443 1.00 96.62 340 GLN A O 1
ATOM 2780 N N . ASN A 1 341 ? 5.022 14.699 12.723 1.00 96.50 341 ASN A N 1
ATOM 2781 C CA . ASN A 1 341 ? 5.791 13.478 12.460 1.00 96.50 341 ASN A CA 1
ATOM 2782 C C . ASN A 1 341 ? 6.960 13.701 11.485 1.00 96.50 341 ASN A C 1
ATOM 2784 O O . ASN A 1 341 ? 7.907 12.924 11.486 1.00 96.50 341 ASN A O 1
ATOM 2788 N N . SER A 1 342 ? 6.909 14.742 10.650 1.00 97.50 342 SER A N 1
ATOM 2789 C CA . SER A 1 342 ? 8.001 15.137 9.753 1.00 97.50 342 SER A CA 1
ATOM 2790 C C . SER A 1 342 ? 9.034 16.042 10.443 1.00 97.50 342 SER A C 1
ATOM 2792 O O . SER A 1 342 ? 10.222 15.919 10.144 1.00 97.50 342 SER A O 1
ATOM 2794 N N . LYS A 1 343 ? 8.620 16.874 11.414 1.00 98.00 343 LYS A N 1
ATOM 2795 C CA . LYS A 1 343 ? 9.516 17.598 12.340 1.00 98.00 343 LYS A CA 1
ATOM 2796 C C . LYS A 1 343 ? 10.300 16.611 13.215 1.00 98.00 343 LYS A C 1
ATOM 2798 O O . LYS A 1 343 ? 11.512 16.746 13.336 1.00 98.00 343 LYS A O 1
ATOM 2803 N N . ASP A 1 344 ? 9.642 15.578 13.742 1.00 97.38 344 ASP A N 1
ATOM 2804 C CA . ASP A 1 344 ? 10.263 14.542 14.583 1.00 97.38 344 ASP A CA 1
ATOM 2805 C C . ASP A 1 344 ? 11.383 13.780 13.846 1.00 97.38 344 ASP A C 1
ATOM 2807 O O . ASP A 1 344 ? 12.404 13.440 14.438 1.00 97.38 344 ASP A O 1
ATOM 2811 N N . ILE A 1 345 ? 11.213 13.522 12.542 1.00 96.94 345 ILE A N 1
ATOM 2812 C CA . ILE A 1 345 ? 12.229 12.865 11.699 1.00 96.94 345 ILE A CA 1
ATOM 2813 C C . ILE A 1 345 ? 13.366 13.834 11.357 1.00 96.94 345 ILE A C 1
ATOM 2815 O O . ILE A 1 345 ? 14.528 13.438 11.383 1.00 96.94 345 ILE A O 1
ATOM 2819 N N . PHE A 1 346 ? 13.046 15.096 11.049 1.00 97.50 346 PHE A N 1
ATOM 2820 C CA . PHE A 1 346 ? 14.033 16.150 10.784 1.00 97.50 346 PHE A CA 1
ATOM 2821 C C . PHE A 1 346 ? 14.971 16.354 11.986 1.00 97.50 346 PHE A C 1
ATOM 2823 O O . PHE A 1 346 ? 16.193 16.312 11.833 1.00 97.50 346 PHE A O 1
ATOM 2830 N N . ASN A 1 347 ? 14.383 16.469 13.181 1.00 97.31 347 ASN A N 1
ATOM 2831 C CA . ASN A 1 347 ? 15.067 16.592 14.472 1.00 97.31 347 ASN A CA 1
ATOM 2832 C C . ASN A 1 347 ? 15.631 15.257 15.002 1.00 97.31 347 ASN A C 1
ATOM 2834 O O . ASN A 1 347 ? 16.223 15.230 16.080 1.00 97.31 347 ASN A O 1
ATOM 2838 N N . GLY A 1 348 ? 15.444 14.143 14.284 1.00 96.38 348 GLY A N 1
ATOM 2839 C CA . GLY A 1 348 ? 15.972 12.838 14.678 1.00 96.38 348 GLY A CA 1
ATOM 2840 C C . GLY A 1 348 ? 17.500 12.854 14.781 1.00 96.38 348 GLY A C 1
ATOM 2841 O O . GLY A 1 348 ? 18.175 13.565 14.034 1.00 96.38 348 GLY A O 1
ATOM 2842 N N . SER A 1 349 ? 18.063 12.064 15.695 1.00 95.56 349 SER A N 1
ATOM 2843 C CA . SER A 1 349 ? 19.516 12.005 15.870 1.00 95.56 349 SER A CA 1
ATOM 2844 C C . SER A 1 349 ? 20.203 11.285 14.707 1.00 95.56 349 SER A C 1
ATOM 2846 O O . SER A 1 349 ? 19.673 10.338 14.126 1.00 95.56 349 SER A O 1
ATOM 2848 N N . ASP A 1 350 ? 21.434 11.678 14.393 1.00 94.62 350 ASP A N 1
ATOM 2849 C CA . ASP A 1 350 ? 22.193 11.104 13.274 1.00 94.62 350 ASP A CA 1
ATOM 2850 C C . ASP A 1 350 ? 22.886 9.767 13.618 1.00 94.62 350 ASP A C 1
ATOM 2852 O O . ASP A 1 350 ? 23.759 9.297 12.891 1.00 94.62 350 ASP A O 1
ATOM 2856 N N . LYS A 1 351 ? 22.424 9.090 14.687 1.00 94.00 351 LYS A N 1
ATOM 2857 C CA . LYS A 1 351 ? 22.895 7.789 15.225 1.00 94.00 351 LYS A CA 1
ATOM 2858 C C . LYS A 1 351 ? 23.113 6.707 14.156 1.00 94.00 351 LYS A C 1
ATOM 2860 O O . LYS A 1 351 ? 23.950 5.819 14.353 1.00 94.00 351 LYS A O 1
ATOM 2865 N N . TYR A 1 352 ? 22.369 6.772 13.051 1.00 92.94 352 TYR A N 1
ATOM 2866 C CA . TYR A 1 352 ? 22.374 5.796 11.956 1.00 92.94 352 TYR A CA 1
ATOM 2867 C C . TYR A 1 352 ? 22.860 6.351 10.603 1.00 92.94 352 TYR A C 1
ATOM 2869 O O . TYR A 1 352 ? 22.898 5.598 9.629 1.00 92.94 352 TYR A O 1
ATOM 2877 N N . VAL A 1 353 ? 23.233 7.634 10.506 1.00 90.75 353 VAL A N 1
ATOM 2878 C CA . VAL A 1 353 ? 23.754 8.221 9.256 1.00 90.75 353 VAL A CA 1
ATOM 2879 C C . VAL A 1 353 ? 25.088 7.562 8.888 1.00 90.75 353 VAL A C 1
ATOM 2881 O O . VAL A 1 353 ? 25.858 7.160 9.757 1.00 90.75 353 VAL A O 1
ATOM 2884 N N . GLY A 1 354 ? 25.321 7.353 7.589 1.00 86.38 354 GLY A N 1
ATOM 2885 C CA . GLY A 1 354 ? 26.503 6.662 7.053 1.00 86.38 354 GLY A CA 1
ATOM 2886 C C . GLY A 1 354 ? 26.556 5.142 7.287 1.00 86.38 354 GLY A C 1
ATOM 2887 O O . GLY A 1 354 ? 27.238 4.441 6.542 1.00 86.38 354 GLY A O 1
ATOM 2888 N N . LYS A 1 355 ? 25.820 4.597 8.265 1.00 86.62 355 LYS A N 1
ATOM 2889 C CA . LYS A 1 355 ? 25.947 3.189 8.676 1.00 86.62 355 LYS A CA 1
ATOM 2890 C C . LYS A 1 355 ? 25.360 2.187 7.658 1.00 86.62 355 LYS A C 1
ATOM 2892 O O . LYS A 1 355 ? 24.473 2.529 6.861 1.00 86.62 355 LYS A O 1
ATOM 2897 N N . PRO A 1 356 ? 25.821 0.917 7.680 1.00 80.00 356 PRO A N 1
ATOM 2898 C CA . PRO A 1 356 ? 25.178 -0.186 6.966 1.00 80.00 356 PRO A CA 1
ATOM 2899 C C . PRO A 1 356 ? 23.689 -0.317 7.316 1.00 80.00 356 PRO A C 1
ATOM 2901 O O . PRO A 1 356 ? 23.250 0.090 8.393 1.00 80.00 356 PRO A O 1
ATOM 2904 N N . TRP A 1 357 ? 22.889 -0.893 6.411 1.00 73.50 357 TRP A N 1
ATOM 2905 C CA . TRP A 1 357 ? 21.450 -1.028 6.655 1.00 73.50 357 TRP A CA 1
ATOM 2906 C C . TRP A 1 357 ? 21.170 -2.045 7.768 1.00 73.50 357 TRP A C 1
ATOM 2908 O O . TRP A 1 357 ? 21.351 -3.254 7.601 1.00 73.50 357 TRP A O 1
ATOM 2918 N N . MET A 1 358 ? 20.671 -1.535 8.888 1.00 74.25 358 MET A N 1
ATOM 2919 C CA . MET A 1 358 ? 20.178 -2.314 10.014 1.00 74.25 358 MET A CA 1
ATOM 2920 C C . MET A 1 358 ? 18.663 -2.178 10.137 1.00 74.25 358 MET A C 1
ATOM 2922 O O . MET A 1 358 ? 18.074 -1.179 9.725 1.00 74.25 358 MET A O 1
ATOM 2926 N N . MET A 1 359 ? 18.038 -3.204 10.706 1.00 68.94 359 MET A N 1
ATOM 2927 C CA . MET A 1 359 ? 16.671 -3.094 11.196 1.00 68.94 359 MET A CA 1
ATOM 2928 C C . MET A 1 359 ? 16.719 -2.686 12.660 1.00 68.94 359 MET A C 1
ATOM 2930 O O . MET A 1 359 ? 17.634 -3.079 13.380 1.00 68.94 359 MET A O 1
ATOM 2934 N N . LEU A 1 360 ? 15.721 -1.920 13.078 1.00 76.69 360 LEU A N 1
ATOM 2935 C CA . LEU A 1 360 ? 15.394 -1.775 14.485 1.00 76.69 360 LEU A CA 1
ATOM 2936 C C . LEU A 1 360 ? 14.600 -3.001 14.949 1.00 76.69 360 LEU A C 1
ATOM 2938 O O . LEU A 1 360 ? 13.895 -3.621 14.147 1.00 76.69 360 LEU A O 1
ATOM 2942 N N . ASN A 1 361 ? 14.687 -3.305 16.240 1.00 71.75 361 ASN A N 1
ATOM 2943 C CA . ASN A 1 361 ? 13.812 -4.274 16.889 1.00 71.75 361 ASN A CA 1
ATOM 2944 C C . ASN A 1 361 ? 12.360 -3.742 16.949 1.00 71.75 361 ASN A C 1
ATOM 2946 O O . ASN A 1 361 ? 12.103 -2.558 16.703 1.00 71.75 361 ASN A O 1
ATOM 2950 N N . GLN A 1 362 ? 11.394 -4.607 17.275 1.00 63.06 362 GLN A N 1
ATOM 2951 C CA . GLN A 1 362 ? 9.971 -4.232 17.332 1.00 63.06 362 GLN A CA 1
ATOM 2952 C C . GLN A 1 362 ? 9.650 -3.258 18.483 1.00 63.06 362 GLN A C 1
ATOM 2954 O O . GLN A 1 362 ? 8.774 -2.407 18.332 1.00 63.06 362 GLN A O 1
ATOM 2959 N N . ASP A 1 363 ? 10.411 -3.326 19.573 1.00 66.88 363 ASP A N 1
ATOM 2960 C CA . ASP A 1 363 ? 10.390 -2.468 20.766 1.00 66.88 363 ASP A CA 1
ATOM 2961 C C . ASP A 1 363 ? 11.144 -1.134 20.589 1.00 66.88 363 ASP A C 1
ATOM 2963 O O . ASP A 1 363 ? 11.132 -0.280 21.474 1.00 66.88 363 ASP A O 1
ATOM 2967 N N . ALA A 1 364 ? 11.772 -0.885 19.434 1.00 81.25 364 ALA A N 1
ATOM 2968 C CA . ALA A 1 364 ? 12.523 0.353 19.236 1.00 81.25 364 ALA A CA 1
ATOM 2969 C C . ALA A 1 364 ? 11.628 1.599 19.323 1.00 81.25 364 ALA A C 1
ATOM 2971 O O . ALA A 1 364 ? 10.537 1.649 18.741 1.00 81.25 364 ALA A O 1
ATOM 2972 N N . SER A 1 365 ? 12.122 2.623 20.015 1.00 86.81 365 SER A N 1
ATOM 2973 C CA . SER A 1 365 ? 11.386 3.845 20.361 1.00 86.81 365 SER A CA 1
ATOM 2974 C C . SER A 1 365 ? 11.068 4.745 19.151 1.00 86.81 365 SER A C 1
ATOM 2976 O O . SER A 1 365 ? 11.735 4.681 18.114 1.00 86.81 365 SER A O 1
ATOM 2978 N N . TRP A 1 366 ? 10.066 5.634 19.259 1.00 90.25 366 TRP A N 1
ATOM 2979 C CA . TRP A 1 366 ? 9.762 6.604 18.188 1.00 90.25 366 TRP A CA 1
ATOM 2980 C C . TRP A 1 366 ? 10.966 7.499 17.812 1.00 90.25 366 TRP A C 1
ATOM 2982 O O . TRP A 1 366 ? 11.240 7.605 16.614 1.00 90.25 366 TRP A O 1
ATOM 2992 N N . PRO A 1 367 ? 11.762 8.052 18.756 1.00 92.50 367 PRO A N 1
ATOM 2993 C CA . PRO A 1 367 ? 12.990 8.782 18.424 1.00 92.50 367 PRO A CA 1
ATOM 2994 C C . PRO A 1 367 ? 14.010 7.966 17.614 1.00 92.50 367 PRO A C 1
ATOM 2996 O O . PRO A 1 367 ? 14.618 8.494 16.682 1.00 92.50 367 PRO A O 1
ATOM 2999 N N . GLU A 1 368 ? 14.175 6.670 17.895 1.00 91.12 368 GLU A N 1
ATOM 3000 C CA . GLU A 1 368 ? 15.077 5.808 17.118 1.00 91.12 368 GLU A CA 1
ATOM 3001 C C . GLU A 1 368 ? 14.524 5.465 15.735 1.00 91.12 368 GLU A C 1
ATOM 3003 O O . GLU A 1 368 ? 15.276 5.458 14.755 1.00 91.12 368 GLU A O 1
ATOM 3008 N N . ARG A 1 369 ? 13.206 5.256 15.619 1.00 90.75 369 ARG A N 1
ATOM 3009 C CA . ARG A 1 369 ? 12.524 5.127 14.319 1.00 90.75 369 ARG A CA 1
ATOM 3010 C C . ARG A 1 369 ? 12.729 6.393 13.483 1.00 90.75 369 ARG A C 1
ATOM 3012 O O . ARG A 1 369 ? 13.055 6.286 12.301 1.00 90.75 369 ARG A O 1
ATOM 3019 N N . CYS A 1 370 ? 12.620 7.576 14.086 1.00 94.50 370 CYS A N 1
ATOM 3020 C CA . CYS A 1 370 ? 12.931 8.855 13.444 1.00 94.50 370 CYS A CA 1
ATOM 3021 C C . CYS A 1 370 ? 14.393 8.937 12.988 1.00 94.50 370 CYS A C 1
ATOM 3023 O O . CYS A 1 370 ? 14.632 9.218 11.814 1.00 94.50 370 CYS A O 1
ATOM 3025 N N . ALA A 1 371 ? 15.355 8.601 13.851 1.00 94.62 371 ALA A N 1
ATOM 3026 C CA . ALA A 1 371 ? 16.783 8.566 13.520 1.00 94.62 371 ALA A CA 1
ATOM 3027 C C . ALA A 1 371 ? 17.103 7.631 12.332 1.00 94.62 371 ALA A C 1
ATOM 3029 O O . ALA A 1 371 ? 17.804 8.023 11.395 1.00 94.62 371 ALA A O 1
ATOM 3030 N N . LEU A 1 372 ? 16.553 6.408 12.307 1.00 92.81 372 LEU A N 1
ATOM 3031 C CA . LEU A 1 372 ? 16.756 5.485 11.180 1.00 92.81 372 LEU A CA 1
ATOM 3032 C C . LEU A 1 372 ? 16.074 5.991 9.898 1.00 92.81 372 LEU A C 1
ATOM 3034 O O . LEU A 1 372 ? 16.621 5.840 8.803 1.00 92.81 372 LEU A O 1
ATOM 3038 N N . MET A 1 373 ? 14.893 6.608 10.002 1.00 93.38 373 MET A N 1
ATOM 3039 C CA . MET A 1 373 ? 14.214 7.184 8.836 1.00 93.38 373 MET A CA 1
ATOM 3040 C C . MET A 1 373 ? 14.948 8.414 8.285 1.00 93.38 373 MET A C 1
ATOM 3042 O O . MET A 1 373 ? 15.046 8.533 7.064 1.00 93.38 373 MET A O 1
ATOM 3046 N N . LYS A 1 374 ? 15.537 9.261 9.139 1.00 95.19 374 LYS A N 1
ATOM 3047 C CA . LYS A 1 374 ? 16.423 10.370 8.747 1.00 95.19 374 LYS A CA 1
ATOM 3048 C C . LYS A 1 374 ? 17.626 9.854 7.957 1.00 95.19 374 LYS A C 1
ATOM 3050 O O . LYS A 1 374 ? 17.823 10.241 6.805 1.00 95.19 374 LYS A O 1
ATOM 3055 N N . ALA A 1 375 ? 18.349 8.883 8.518 1.00 93.56 375 ALA A N 1
ATOM 3056 C CA . ALA A 1 375 ? 19.486 8.239 7.862 1.00 93.56 375 ALA A CA 1
ATOM 3057 C C . ALA A 1 375 ? 19.117 7.575 6.525 1.00 93.56 375 ALA A C 1
ATOM 3059 O O . ALA A 1 375 ? 19.867 7.669 5.552 1.00 93.56 375 ALA A O 1
ATOM 3060 N N . LYS A 1 376 ? 17.937 6.948 6.435 1.00 91.44 376 LYS A N 1
ATOM 3061 C CA . LYS A 1 376 ? 17.427 6.373 5.183 1.00 91.44 376 LYS A CA 1
ATOM 3062 C C . LYS A 1 376 ? 17.155 7.437 4.116 1.00 91.44 376 LYS A C 1
ATOM 3064 O O . LYS A 1 376 ? 17.427 7.179 2.946 1.00 91.44 376 LYS A O 1
ATOM 3069 N N . LEU A 1 377 ? 16.627 8.603 4.491 1.00 93.31 377 LEU A N 1
ATOM 3070 C CA . LEU A 1 377 ? 16.392 9.705 3.553 1.00 93.31 377 LEU A CA 1
ATOM 3071 C C . LEU A 1 377 ? 17.711 10.305 3.054 1.00 93.31 377 LEU A C 1
ATOM 3073 O O . LEU A 1 377 ? 17.880 10.415 1.844 1.00 93.31 377 LEU A O 1
ATOM 3077 N N . ILE A 1 378 ? 18.670 10.569 3.946 1.00 93.19 378 ILE A N 1
ATOM 3078 C CA . ILE A 1 378 ? 20.019 11.046 3.586 1.00 93.19 378 ILE A CA 1
ATOM 3079 C C . ILE A 1 378 ? 20.743 10.033 2.679 1.00 93.19 378 ILE A C 1
ATOM 3081 O O . ILE A 1 378 ? 21.355 10.408 1.685 1.00 93.19 378 ILE A O 1
ATOM 3085 N N . LYS A 1 379 ? 20.612 8.723 2.934 1.00 90.19 379 LYS A N 1
ATOM 3086 C CA . LYS A 1 379 ? 21.186 7.683 2.058 1.00 90.19 379 LYS A CA 1
ATOM 3087 C C . LYS A 1 379 ? 20.531 7.619 0.670 1.00 90.19 379 LYS A C 1
ATOM 3089 O O . LYS A 1 379 ? 21.194 7.256 -0.300 1.00 90.19 379 LYS A O 1
ATOM 3094 N N . LEU A 1 380 ? 19.240 7.941 0.561 1.00 90.12 380 LEU A N 1
ATOM 3095 C CA . LEU A 1 380 ? 18.531 8.012 -0.723 1.00 90.12 380 LEU A CA 1
ATOM 3096 C C . LEU A 1 380 ? 18.809 9.319 -1.477 1.00 90.12 380 LEU A C 1
ATOM 3098 O O . LEU A 1 380 ? 18.766 9.314 -2.707 1.00 90.12 380 LEU A O 1
ATOM 3102 N N . LEU A 1 381 ? 19.083 10.403 -0.755 1.00 93.19 381 LEU A N 1
ATOM 3103 C CA . LEU A 1 381 ? 19.292 11.756 -1.260 1.00 93.19 381 LEU A CA 1
ATOM 3104 C C . LEU A 1 381 ? 20.608 12.303 -0.669 1.00 93.19 381 LEU A C 1
ATOM 3106 O O . LEU A 1 381 ? 20.565 13.081 0.285 1.00 93.19 381 LEU A O 1
ATOM 3110 N N . PRO A 1 382 ? 21.780 11.862 -1.165 1.00 88.56 382 PRO A N 1
ATOM 3111 C CA . PRO A 1 382 ? 23.063 12.270 -0.598 1.00 88.56 382 PRO A CA 1
ATOM 3112 C C . PRO A 1 382 ? 23.238 13.789 -0.669 1.00 88.56 382 PRO A C 1
ATOM 3114 O O . PRO A 1 382 ? 22.865 14.418 -1.657 1.00 88.56 382 PRO A O 1
ATOM 3117 N N . ASN A 1 383 ? 23.813 14.362 0.386 1.00 89.88 383 ASN A N 1
ATOM 3118 C CA . ASN A 1 383 ? 24.078 15.796 0.534 1.00 89.88 383 ASN A CA 1
ATOM 3119 C C . ASN A 1 383 ? 22.810 16.677 0.519 1.00 89.88 383 ASN A C 1
ATOM 3121 O O . ASN A 1 383 ? 22.888 17.898 0.377 1.00 89.88 383 ASN A O 1
ATOM 3125 N N . ILE A 1 384 ? 21.613 16.090 0.683 1.00 91.94 384 ILE A N 1
ATOM 3126 C CA . ILE A 1 384 ? 20.376 16.872 0.800 1.00 91.94 384 ILE A CA 1
ATOM 3127 C C . ILE A 1 384 ? 20.383 17.722 2.070 1.00 91.94 384 ILE A C 1
ATOM 3129 O O . ILE A 1 384 ? 19.902 18.852 2.035 1.00 91.94 384 ILE A O 1
ATOM 3133 N N . GLN A 1 385 ? 20.952 17.195 3.161 1.00 91.50 385 GLN A N 1
ATOM 3134 C CA . GLN A 1 385 ? 20.977 17.825 4.482 1.00 91.50 385 GLN A CA 1
ATOM 3135 C C . GLN A 1 385 ? 21.811 19.110 4.531 1.00 91.50 385 GLN A C 1
ATOM 3137 O O . GLN A 1 385 ? 21.568 19.955 5.386 1.00 91.50 385 GLN A O 1
ATOM 3142 N N . ASP A 1 386 ? 22.727 19.278 3.574 1.00 91.44 386 ASP A N 1
ATOM 3143 C CA . ASP A 1 386 ? 23.571 20.466 3.417 1.00 91.44 386 ASP A CA 1
ATOM 3144 C C . ASP A 1 386 ? 22.872 21.556 2.572 1.00 91.44 386 ASP A C 1
ATOM 3146 O O . ASP A 1 386 ? 23.415 22.636 2.349 1.00 91.44 386 ASP A O 1
ATOM 3150 N N . SER A 1 387 ? 21.660 21.278 2.069 1.00 92.38 387 SER A N 1
ATOM 3151 C CA . SER A 1 387 ? 20.870 22.193 1.242 1.00 92.38 387 SER A CA 1
ATOM 3152 C C . SER A 1 387 ? 19.732 22.853 2.021 1.00 92.38 387 SER A C 1
ATOM 3154 O O . SER A 1 387 ? 19.084 22.233 2.865 1.00 92.38 387 SER A O 1
ATOM 3156 N N . SER A 1 388 ? 19.385 24.083 1.637 1.00 90.25 388 SER A N 1
ATOM 3157 C CA . SER A 1 388 ? 18.244 24.844 2.174 1.00 90.25 388 SER A CA 1
ATOM 3158 C C . SER A 1 388 ? 16.869 24.187 1.964 1.00 90.25 388 SER A C 1
ATOM 3160 O O . SER A 1 388 ? 15.871 24.659 2.509 1.00 90.25 388 SER A O 1
ATOM 3162 N N . PHE A 1 389 ? 16.792 23.097 1.194 1.00 90.56 389 PHE A N 1
ATOM 3163 C CA . PHE A 1 389 ? 15.568 22.324 0.993 1.00 90.56 389 PHE A CA 1
ATOM 3164 C C . PHE A 1 389 ? 15.373 21.205 2.022 1.00 90.56 389 PHE A C 1
ATOM 3166 O O . PHE A 1 389 ? 14.258 20.689 2.126 1.00 90.56 389 PHE A O 1
ATOM 3173 N N . TRP A 1 390 ? 16.397 20.833 2.800 1.00 94.38 390 TRP A N 1
ATOM 3174 C CA . TRP A 1 390 ? 16.240 19.871 3.891 1.00 94.38 390 TRP A CA 1
ATOM 3175 C C . TRP A 1 390 ? 15.409 20.481 5.020 1.00 94.38 390 TRP A C 1
ATOM 3177 O O . TRP A 1 390 ? 15.845 21.378 5.736 1.00 94.38 390 TRP A O 1
ATOM 3187 N N . SER A 1 391 ? 14.168 20.012 5.150 1.00 94.38 391 SER A N 1
ATOM 3188 C CA . SER A 1 391 ? 13.199 20.558 6.096 1.00 94.38 391 SER A CA 1
ATOM 3189 C C . SER A 1 391 ? 12.102 19.541 6.441 1.00 94.38 391 SER A C 1
ATOM 3191 O O . SER A 1 391 ? 11.897 18.565 5.705 1.00 94.38 391 SER A O 1
ATOM 3193 N N . PRO A 1 392 ? 11.310 19.790 7.502 1.00 95.88 392 PRO A N 1
ATOM 3194 C CA . PRO A 1 392 ? 10.089 19.033 7.779 1.00 95.88 392 PRO A CA 1
ATOM 3195 C C . PRO A 1 392 ? 9.100 19.008 6.600 1.00 95.88 392 PRO A C 1
ATOM 3197 O O . PRO A 1 392 ? 8.382 18.025 6.431 1.00 95.88 392 PRO A O 1
ATOM 3200 N N . VAL A 1 393 ? 9.078 20.044 5.749 1.00 93.62 393 VAL A N 1
ATOM 3201 C CA . VAL A 1 393 ? 8.212 20.101 4.556 1.00 93.62 393 VAL A CA 1
ATOM 3202 C C . VAL A 1 393 ? 8.698 19.128 3.477 1.00 93.62 393 VAL A C 1
ATOM 3204 O O . VAL A 1 393 ? 7.885 18.406 2.897 1.00 93.62 393 VAL A O 1
ATOM 3207 N N . LEU A 1 394 ? 10.012 19.023 3.246 1.00 93.50 394 LEU A N 1
ATOM 3208 C CA . LEU A 1 394 ? 10.566 18.029 2.320 1.00 93.50 394 LEU A CA 1
ATOM 3209 C C . LEU A 1 394 ? 10.285 16.596 2.794 1.00 93.50 394 LEU A C 1
ATOM 3211 O O . LEU A 1 394 ? 9.913 15.737 1.994 1.00 93.50 394 LEU A O 1
ATOM 3215 N N . ILE A 1 395 ? 10.400 16.338 4.098 1.00 95.94 395 ILE A N 1
ATOM 3216 C CA . ILE A 1 395 ? 10.071 15.027 4.673 1.00 95.94 395 ILE A CA 1
ATOM 3217 C C . ILE A 1 395 ? 8.569 14.739 4.539 1.00 95.94 395 ILE A C 1
ATOM 3219 O O . ILE A 1 395 ? 8.199 13.641 4.119 1.00 95.94 395 ILE A O 1
ATOM 3223 N N . TYR A 1 396 ? 7.702 15.722 4.805 1.00 95.12 396 TYR A N 1
ATOM 3224 C CA . TYR A 1 396 ? 6.253 15.607 4.603 1.00 95.12 396 TYR A CA 1
ATOM 3225 C C . TYR A 1 396 ? 5.909 15.226 3.155 1.00 95.12 396 TYR A C 1
ATOM 3227 O O . TYR A 1 396 ? 5.126 14.298 2.912 1.00 95.12 396 TYR A O 1
ATOM 3235 N N . LEU A 1 397 ? 6.547 15.898 2.192 1.00 92.12 397 LEU A N 1
ATOM 3236 C CA . LEU A 1 397 ? 6.415 15.629 0.763 1.00 92.12 397 LEU A CA 1
ATOM 3237 C C . LEU A 1 397 ? 6.734 14.173 0.423 1.00 92.12 397 LEU A C 1
ATOM 3239 O O . LEU A 1 397 ? 5.856 13.453 -0.056 1.00 92.12 397 LEU A O 1
ATOM 3243 N N . ILE A 1 398 ? 7.963 13.731 0.695 1.00 92.81 398 ILE A N 1
ATOM 3244 C CA . ILE A 1 398 ? 8.471 12.426 0.241 1.00 92.81 398 ILE A CA 1
ATOM 3245 C C . ILE A 1 398 ? 8.005 11.244 1.102 1.00 92.81 398 ILE A C 1
ATOM 3247 O O . ILE A 1 398 ? 8.098 10.104 0.653 1.00 92.81 398 ILE A O 1
ATOM 3251 N N . LYS A 1 399 ? 7.487 11.477 2.317 1.00 92.44 399 LYS A N 1
ATOM 3252 C CA . LYS A 1 399 ? 6.934 10.421 3.186 1.00 92.44 399 LYS A CA 1
ATOM 3253 C C . LYS A 1 399 ? 5.417 10.269 3.073 1.00 92.44 399 LYS A C 1
ATOM 3255 O O . LYS A 1 399 ? 4.933 9.140 3.126 1.00 92.44 399 LYS A O 1
ATOM 3260 N N . TYR A 1 400 ? 4.664 11.369 2.969 1.00 92.25 400 TYR A N 1
ATOM 3261 C CA . TYR A 1 400 ? 3.207 11.345 3.166 1.00 92.25 400 TYR A CA 1
ATOM 3262 C C . TYR A 1 400 ? 2.368 11.849 1.993 1.00 92.25 400 TYR A C 1
ATOM 3264 O O . TYR A 1 400 ? 1.238 11.376 1.839 1.00 92.25 400 TYR A O 1
ATOM 3272 N N . LYS A 1 401 ? 2.850 12.824 1.212 1.00 90.56 401 LYS A N 1
ATOM 3273 C CA . LYS A 1 401 ? 2.051 13.449 0.142 1.00 90.56 401 LYS A CA 1
ATOM 3274 C C . LYS A 1 401 ? 2.338 12.840 -1.234 1.00 90.56 401 LYS A C 1
ATOM 3276 O O . LYS A 1 401 ? 1.396 12.535 -1.960 1.00 90.56 401 LYS A O 1
ATOM 3281 N N . TYR A 1 402 ? 3.610 12.595 -1.546 1.00 90.19 402 TYR A N 1
ATOM 3282 C CA . TYR A 1 402 ? 4.086 11.996 -2.797 1.00 90.19 402 TYR A CA 1
ATOM 3283 C C . TYR A 1 402 ? 5.127 10.893 -2.506 1.00 90.19 402 TYR A C 1
ATOM 3285 O O . TYR A 1 402 ? 6.299 11.043 -2.852 1.00 90.19 402 TYR A O 1
ATOM 3293 N N . PRO A 1 403 ? 4.732 9.764 -1.879 1.00 89.31 403 PRO A N 1
ATOM 3294 C CA . PRO A 1 403 ? 5.664 8.714 -1.438 1.00 89.31 403 PRO A CA 1
ATOM 3295 C C . PRO A 1 403 ? 6.462 8.046 -2.572 1.00 89.31 403 PRO A C 1
ATOM 3297 O O . PRO A 1 403 ? 7.494 7.430 -2.319 1.00 89.31 403 PRO A O 1
ATOM 3300 N N . ASN A 1 404 ? 6.014 8.192 -3.822 1.00 90.00 404 ASN A N 1
ATOM 3301 C CA . ASN A 1 404 ? 6.691 7.663 -5.006 1.00 90.00 404 ASN A CA 1
ATOM 3302 C C . ASN A 1 404 ? 7.639 8.679 -5.681 1.00 90.00 404 ASN A C 1
ATOM 3304 O O . ASN A 1 404 ? 8.307 8.300 -6.640 1.00 90.00 404 ASN A O 1
ATOM 3308 N N . LEU A 1 405 ? 7.734 9.934 -5.206 1.00 91.94 405 LEU A N 1
ATOM 3309 C CA . LEU A 1 405 ? 8.426 11.036 -5.903 1.00 91.94 405 LEU A CA 1
ATOM 3310 C C . LEU A 1 405 ? 9.883 10.713 -6.259 1.00 91.94 405 LEU A C 1
ATOM 3312 O O . LEU A 1 405 ? 10.303 10.938 -7.389 1.00 91.94 405 LEU A O 1
ATOM 3316 N N . ILE A 1 406 ? 10.639 10.119 -5.332 1.00 93.00 406 ILE A N 1
ATOM 3317 C CA . ILE A 1 406 ? 12.040 9.738 -5.577 1.00 93.00 406 ILE A CA 1
ATOM 3318 C C . ILE A 1 406 ? 12.125 8.697 -6.708 1.00 93.00 406 ILE A C 1
ATOM 3320 O O . ILE A 1 406 ? 12.945 8.830 -7.609 1.00 93.00 406 ILE A O 1
ATOM 3324 N N . THR A 1 407 ? 11.248 7.689 -6.714 1.00 92.00 407 THR A N 1
ATOM 3325 C CA . THR A 1 407 ? 11.214 6.650 -7.760 1.00 92.00 407 THR A CA 1
ATOM 3326 C C . THR A 1 407 ? 10.690 7.180 -9.098 1.00 92.00 407 THR A C 1
ATOM 3328 O O . THR A 1 407 ? 11.150 6.738 -10.147 1.00 92.00 407 THR A O 1
ATOM 3331 N N . GLN A 1 408 ? 9.772 8.147 -9.078 1.00 93.31 408 GLN A N 1
ATOM 3332 C CA . GLN A 1 408 ? 9.294 8.851 -10.269 1.00 93.31 408 GLN A CA 1
ATOM 3333 C C . GLN A 1 408 ? 10.427 9.654 -10.928 1.00 93.31 408 GLN A C 1
ATOM 3335 O O . GLN A 1 408 ? 10.641 9.525 -12.131 1.00 93.31 408 GLN A O 1
ATOM 3340 N N . LEU A 1 409 ? 11.199 10.415 -10.144 1.00 94.12 409 LEU A N 1
ATOM 3341 C CA . LEU A 1 409 ? 12.361 11.160 -10.641 1.00 94.12 409 LEU A CA 1
ATOM 3342 C C . LEU A 1 409 ? 13.504 10.226 -11.079 1.00 94.12 409 LEU A C 1
ATOM 3344 O O . LEU A 1 409 ? 14.096 10.460 -12.127 1.00 94.12 409 LEU A O 1
ATOM 3348 N N . GLU A 1 410 ? 13.759 9.117 -10.368 1.00 94.50 410 GLU A N 1
ATOM 3349 C CA . GLU A 1 410 ? 14.661 8.056 -10.854 1.00 94.50 410 GLU A CA 1
ATOM 3350 C C . GLU A 1 410 ? 14.244 7.550 -12.239 1.00 94.50 410 GLU A C 1
ATOM 3352 O O . GLU A 1 410 ? 15.062 7.509 -13.152 1.00 94.50 410 GLU A O 1
ATOM 3357 N N . ASN A 1 411 ? 12.982 7.134 -12.396 1.00 94.75 411 ASN A N 1
ATOM 3358 C CA . ASN A 1 411 ? 12.477 6.586 -13.655 1.00 94.75 411 ASN A CA 1
ATOM 3359 C C . ASN A 1 411 ? 12.567 7.608 -14.791 1.00 94.75 411 ASN A C 1
ATOM 3361 O O . ASN A 1 411 ? 12.842 7.216 -15.920 1.00 94.75 411 ASN A O 1
ATOM 3365 N N . ARG A 1 412 ? 12.355 8.895 -14.492 1.00 95.12 412 ARG A N 1
ATOM 3366 C CA . ARG A 1 412 ? 12.529 9.991 -15.444 1.00 95.12 412 ARG A CA 1
ATOM 3367 C C . ARG A 1 412 ? 13.982 10.087 -15.917 1.00 95.12 412 ARG A C 1
ATOM 3369 O O . ARG A 1 412 ? 14.213 9.973 -17.113 1.00 95.12 412 ARG A O 1
ATOM 3376 N N . ILE A 1 413 ? 14.946 10.175 -14.999 1.00 94.69 413 ILE A N 1
ATOM 3377 C CA . ILE A 1 413 ? 16.383 10.271 -15.325 1.00 94.69 413 ILE A CA 1
ATOM 3378 C C . ILE A 1 413 ? 16.872 9.022 -16.082 1.00 94.69 413 ILE A C 1
ATOM 3380 O O . ILE A 1 413 ? 17.665 9.124 -17.015 1.00 94.69 413 ILE A O 1
ATOM 3384 N N . TYR A 1 414 ? 16.374 7.832 -15.724 1.00 95.12 414 TYR A N 1
ATOM 3385 C CA . TYR A 1 414 ? 16.652 6.595 -16.465 1.00 95.12 414 TYR A CA 1
ATOM 3386 C C . TYR A 1 414 ? 16.027 6.568 -17.869 1.00 95.12 414 TYR A C 1
ATOM 3388 O O . TYR A 1 414 ? 16.543 5.863 -18.732 1.00 95.12 414 TYR A O 1
ATOM 3396 N N . LEU A 1 415 ? 14.930 7.296 -18.099 1.00 95.44 415 LEU A N 1
ATOM 3397 C CA . LEU A 1 415 ? 14.257 7.391 -19.396 1.00 95.44 415 LEU A CA 1
ATOM 3398 C C . LEU A 1 415 ? 14.898 8.461 -20.297 1.00 95.44 415 LEU A C 1
ATOM 3400 O O . LEU A 1 415 ? 15.056 8.224 -21.489 1.00 95.44 415 LEU A O 1
ATOM 3404 N N . GLU A 1 416 ? 15.318 9.591 -19.719 1.00 94.00 416 GLU A N 1
ATOM 3405 C CA . GLU A 1 416 ? 16.047 10.691 -20.383 1.00 94.00 416 GLU A CA 1
ATOM 3406 C C . GLU A 1 416 ? 17.448 10.287 -20.870 1.00 94.00 416 GLU A C 1
ATOM 3408 O O . GLU A 1 416 ? 18.018 10.957 -21.724 1.00 94.00 416 GLU A O 1
ATOM 3413 N N . LYS A 1 417 ? 18.005 9.195 -20.330 1.00 93.50 417 LYS A N 1
ATOM 3414 C CA . LYS A 1 417 ? 19.300 8.619 -20.726 1.00 93.50 417 LYS A CA 1
ATOM 3415 C C . LYS A 1 417 ? 19.184 7.249 -21.405 1.00 93.50 417 LYS A C 1
ATOM 3417 O O . LYS A 1 417 ? 20.191 6.565 -21.544 1.00 93.50 417 LYS A O 1
ATOM 3422 N N . PHE A 1 418 ? 17.978 6.780 -21.731 1.00 93.44 418 PHE A N 1
ATOM 3423 C CA . PHE A 1 418 ? 17.743 5.352 -21.993 1.00 93.44 418 PHE A CA 1
ATOM 3424 C C . PHE A 1 418 ? 18.468 4.810 -23.237 1.00 93.44 418 PHE A C 1
ATOM 3426 O O . PHE A 1 418 ? 18.887 3.653 -23.247 1.00 93.44 418 PHE A O 1
ATOM 3433 N N . ASP A 1 419 ? 18.593 5.639 -24.269 1.00 89.12 419 ASP A N 1
ATOM 3434 C CA . ASP A 1 419 ? 19.205 5.348 -25.570 1.00 89.12 419 ASP A CA 1
ATOM 3435 C C . ASP A 1 419 ? 20.719 5.572 -25.627 1.00 89.12 419 ASP A C 1
ATOM 3437 O O . ASP A 1 419 ? 21.349 5.212 -26.619 1.00 89.12 419 ASP A O 1
ATOM 3441 N N . GLN A 1 420 ? 21.308 6.119 -24.563 1.00 89.38 420 GLN A N 1
ATOM 3442 C CA . GLN A 1 420 ? 22.755 6.221 -24.426 1.00 89.38 420 GLN A CA 1
ATOM 3443 C C . GLN A 1 420 ? 23.364 4.816 -24.396 1.00 89.38 420 GLN A C 1
ATOM 3445 O O . GLN A 1 420 ? 22.862 3.921 -23.704 1.00 89.38 420 GLN A O 1
ATOM 3450 N N . GLU A 1 421 ? 24.468 4.628 -25.119 1.00 82.75 421 GLU A N 1
ATOM 3451 C CA . GLU A 1 421 ? 25.269 3.415 -24.995 1.00 82.75 421 GLU A CA 1
ATOM 3452 C C . GLU A 1 421 ? 25.635 3.202 -23.522 1.00 82.75 421 GLU A C 1
ATOM 3454 O O . GLU A 1 421 ? 26.007 4.140 -22.815 1.00 82.75 421 GLU A O 1
ATOM 3459 N N . ASN A 1 422 ? 25.456 1.969 -23.041 1.00 84.31 422 ASN A N 1
ATOM 3460 C CA . ASN A 1 422 ? 25.684 1.617 -21.643 1.00 84.31 422 ASN A CA 1
ATOM 3461 C C . ASN A 1 422 ? 24.943 2.530 -20.642 1.00 84.31 422 ASN A C 1
ATOM 3463 O O . ASN A 1 422 ? 25.466 2.865 -19.581 1.00 84.31 422 ASN A O 1
ATOM 3467 N N . SER A 1 423 ? 23.697 2.915 -20.959 1.00 90.94 423 SER A N 1
ATOM 3468 C CA . SER A 1 423 ? 22.882 3.800 -20.117 1.00 90.94 423 SER A CA 1
ATOM 3469 C C . SER A 1 423 ? 22.798 3.349 -18.645 1.00 90.94 423 SER A C 1
ATOM 3471 O O . SER A 1 423 ? 22.754 2.148 -18.357 1.00 90.94 423 SER A O 1
ATOM 3473 N N . PRO A 1 424 ? 22.662 4.274 -17.668 1.00 91.62 424 PRO A N 1
ATOM 3474 C CA . PRO A 1 424 ? 22.576 3.921 -16.243 1.00 91.62 424 PRO A CA 1
ATOM 3475 C C . PRO A 1 424 ? 21.424 2.965 -15.880 1.00 91.62 424 PRO A C 1
ATOM 3477 O O . PRO A 1 424 ? 21.446 2.336 -14.820 1.00 91.62 424 PRO A O 1
ATOM 3480 N N . ALA A 1 425 ? 20.406 2.850 -16.741 1.00 92.94 425 ALA A N 1
ATOM 3481 C CA . ALA A 1 425 ? 19.338 1.859 -16.622 1.00 92.94 425 ALA A CA 1
ATOM 3482 C C . ALA A 1 425 ? 19.824 0.443 -16.983 1.00 92.94 425 ALA A C 1
ATOM 3484 O O . ALA A 1 425 ? 19.525 -0.506 -16.254 1.00 92.94 425 ALA A O 1
ATOM 3485 N N . LEU A 1 426 ? 20.600 0.317 -18.065 1.00 92.12 426 LEU A N 1
ATOM 3486 C CA . LEU A 1 426 ? 21.213 -0.928 -18.524 1.00 92.12 426 LEU A CA 1
ATOM 3487 C C . LEU A 1 426 ? 22.330 -1.383 -17.575 1.00 92.12 426 LEU A C 1
ATOM 3489 O O . LEU A 1 426 ? 22.296 -2.524 -17.124 1.00 92.12 426 LEU A O 1
ATOM 3493 N N . VAL A 1 427 ? 23.236 -0.488 -17.158 1.00 90.50 427 VAL A N 1
ATOM 3494 C CA . VAL A 1 427 ? 24.292 -0.779 -16.157 1.00 90.50 427 VAL A CA 1
ATOM 3495 C C . VAL A 1 427 ? 23.689 -1.353 -14.875 1.00 90.50 427 VAL A C 1
ATOM 3497 O O . VAL A 1 427 ? 24.188 -2.325 -14.313 1.00 90.50 427 VAL A O 1
ATOM 3500 N N . LYS A 1 428 ? 22.570 -0.785 -14.412 1.00 91.31 428 LYS A N 1
ATOM 3501 C CA . LYS A 1 428 ? 21.841 -1.266 -13.232 1.00 91.31 428 LYS A CA 1
ATOM 3502 C C . LYS A 1 428 ? 21.203 -2.641 -13.437 1.00 91.31 428 LYS A C 1
ATOM 3504 O O . LYS A 1 428 ? 21.164 -3.423 -12.488 1.00 91.31 428 LYS A O 1
ATOM 3509 N N . ALA A 1 429 ? 20.715 -2.934 -14.641 1.00 92.00 429 ALA A N 1
ATOM 3510 C CA . ALA A 1 429 ? 20.151 -4.234 -14.996 1.00 92.00 429 ALA A CA 1
ATOM 3511 C C . ALA A 1 429 ? 21.245 -5.310 -15.102 1.00 92.00 429 ALA A C 1
ATOM 3513 O O . ALA A 1 429 ? 21.129 -6.352 -14.460 1.00 92.00 429 ALA A O 1
ATOM 3514 N N . LYS A 1 430 ? 22.351 -5.013 -15.796 1.00 90.69 430 LYS A N 1
ATOM 3515 C CA . LYS A 1 430 ? 23.556 -5.852 -15.876 1.00 90.69 430 LYS A CA 1
ATOM 3516 C C . LYS A 1 430 ? 24.116 -6.150 -14.481 1.00 90.69 430 LYS A C 1
ATOM 3518 O O . LYS A 1 430 ? 24.209 -7.320 -14.112 1.00 90.69 430 LYS A O 1
ATOM 3523 N N . LYS A 1 431 ? 24.355 -5.125 -13.644 1.00 89.50 431 LYS A N 1
ATOM 3524 C CA . LYS A 1 431 ? 24.763 -5.298 -12.230 1.00 89.50 431 LYS A CA 1
ATOM 3525 C C . LYS A 1 431 ? 23.773 -6.170 -11.440 1.00 89.50 431 LYS A C 1
ATOM 3527 O O . LYS A 1 431 ? 24.212 -6.979 -10.626 1.00 89.50 431 LYS A O 1
ATOM 3532 N N . PHE A 1 432 ? 22.459 -6.041 -11.661 1.00 90.75 432 PHE A N 1
ATOM 3533 C CA . PHE A 1 432 ? 21.452 -6.884 -11.000 1.00 90.75 432 PHE A CA 1
ATOM 3534 C C . PHE A 1 432 ? 21.541 -8.355 -11.431 1.00 90.75 432 PHE A C 1
ATOM 3536 O O . PHE A 1 432 ? 21.561 -9.221 -10.559 1.00 90.75 432 PHE A O 1
ATOM 3543 N N . TYR A 1 433 ? 21.618 -8.642 -12.734 1.00 90.69 433 TYR A N 1
ATOM 3544 C CA . TYR A 1 433 ? 21.640 -10.019 -13.234 1.00 90.69 433 TYR A CA 1
ATOM 3545 C C . TYR A 1 433 ? 22.959 -10.744 -12.958 1.00 90.69 433 TYR A C 1
ATOM 3547 O O . TYR A 1 433 ? 22.910 -11.913 -12.593 1.00 90.69 433 TYR A O 1
ATOM 3555 N N . HIS A 1 434 ? 24.112 -10.066 -12.994 1.00 88.00 434 HIS A N 1
ATOM 3556 C CA . HIS A 1 434 ? 25.383 -10.665 -12.558 1.00 88.00 434 HIS A CA 1
ATOM 3557 C C . HIS A 1 434 ? 25.320 -11.069 -11.075 1.00 88.00 434 HIS A C 1
ATOM 3559 O O . HIS A 1 434 ? 25.565 -12.221 -10.731 1.00 88.00 434 HIS A O 1
ATOM 3565 N N . ASN A 1 435 ? 24.834 -10.176 -10.201 1.00 87.50 435 ASN A N 1
ATOM 3566 C CA . ASN A 1 435 ? 24.574 -10.500 -8.790 1.00 87.50 435 ASN A CA 1
ATOM 3567 C C . ASN A 1 435 ? 23.492 -11.584 -8.592 1.00 87.50 435 ASN A C 1
ATOM 3569 O O . ASN A 1 435 ? 23.410 -12.176 -7.513 1.00 87.50 435 ASN A O 1
ATOM 3573 N N . LEU A 1 436 ? 22.631 -11.823 -9.586 1.00 87.88 436 LEU A N 1
ATOM 3574 C CA . LEU A 1 436 ? 21.660 -12.915 -9.571 1.00 87.88 436 LEU A CA 1
ATOM 3575 C C . LEU A 1 436 ? 22.327 -14.240 -9.956 1.00 87.88 436 LEU A C 1
ATOM 3577 O O . LEU A 1 436 ? 22.079 -15.229 -9.274 1.00 87.88 436 LEU A O 1
ATOM 3581 N N . LEU A 1 437 ? 23.214 -14.250 -10.956 1.00 85.75 437 LEU A N 1
ATOM 3582 C CA . LEU A 1 437 ? 24.009 -15.418 -11.348 1.00 85.75 437 LEU A CA 1
ATOM 3583 C C . LEU A 1 437 ? 24.909 -15.895 -10.201 1.00 85.75 437 LEU A C 1
ATOM 3585 O O . LEU A 1 437 ? 24.839 -17.056 -9.804 1.00 85.75 437 LEU A O 1
ATOM 3589 N N . THR A 1 438 ? 25.668 -14.987 -9.575 1.00 84.56 438 THR A N 1
ATOM 3590 C CA . THR A 1 438 ? 26.510 -15.314 -8.408 1.00 84.56 438 THR A CA 1
ATOM 3591 C C . THR A 1 438 ? 25.691 -15.929 -7.270 1.00 84.56 438 THR A C 1
ATOM 3593 O O . THR A 1 438 ? 26.182 -16.797 -6.552 1.00 84.56 438 THR A O 1
ATOM 3596 N N . LYS A 1 439 ? 24.421 -15.529 -7.110 1.00 81.62 439 LYS A N 1
ATOM 3597 C CA . LYS A 1 439 ? 23.501 -16.160 -6.152 1.00 81.62 439 LYS A CA 1
ATOM 3598 C C . LYS A 1 439 ? 22.983 -17.507 -6.631 1.00 81.62 439 LYS A C 1
ATOM 3600 O O . LYS A 1 439 ? 22.941 -18.415 -5.820 1.00 81.62 439 LYS A O 1
ATOM 3605 N N . VAL A 1 440 ? 22.617 -17.649 -7.902 1.00 82.44 440 VAL A N 1
ATOM 3606 C CA . VAL A 1 440 ? 22.141 -18.907 -8.504 1.00 82.44 440 VAL A CA 1
ATOM 3607 C C . VAL A 1 440 ? 23.183 -20.024 -8.389 1.00 82.44 440 VAL A C 1
ATOM 3609 O O . VAL A 1 440 ? 22.813 -21.158 -8.089 1.00 82.44 440 VAL A O 1
ATOM 3612 N N . ARG A 1 441 ? 24.472 -19.695 -8.547 1.00 83.00 441 ARG A N 1
ATOM 3613 C CA . ARG A 1 441 ? 25.596 -20.633 -8.378 1.00 83.00 441 ARG A CA 1
ATOM 3614 C C . ARG A 1 441 ? 25.847 -21.036 -6.916 1.00 83.00 441 ARG A C 1
ATOM 3616 O O . ARG A 1 441 ? 26.250 -22.163 -6.662 1.00 83.00 441 ARG A O 1
ATOM 3623 N N . ASN A 1 442 ? 25.580 -20.146 -5.952 1.00 79.69 442 ASN A N 1
ATOM 3624 C CA . ASN A 1 442 ? 25.948 -20.324 -4.534 1.00 79.69 442 ASN A CA 1
ATOM 3625 C C . ASN A 1 442 ? 24.760 -20.497 -3.559 1.00 79.69 442 ASN A C 1
ATOM 3627 O O . ASN A 1 442 ? 24.958 -20.593 -2.347 1.00 79.69 442 ASN A O 1
ATOM 3631 N N . SER A 1 443 ? 23.511 -20.428 -4.023 1.00 73.88 443 SER A N 1
ATOM 3632 C CA . SER A 1 443 ? 22.307 -20.345 -3.180 1.00 73.88 443 SER A CA 1
ATOM 3633 C C . SER A 1 443 ? 21.020 -20.605 -3.970 1.00 73.88 443 SER A C 1
ATOM 3635 O O . SER A 1 443 ? 20.981 -20.545 -5.198 1.00 73.88 443 SER A O 1
ATOM 3637 N N . LYS A 1 444 ? 19.918 -20.855 -3.253 1.00 79.25 444 LYS A N 1
ATOM 3638 C CA . LYS A 1 444 ? 18.592 -20.985 -3.873 1.00 79.25 444 LYS A CA 1
ATOM 3639 C C . LYS A 1 444 ? 18.032 -19.631 -4.312 1.00 79.25 444 LYS A C 1
ATOM 3641 O O . LYS A 1 444 ? 18.309 -18.597 -3.706 1.00 79.25 444 LYS A O 1
ATOM 3646 N N . LEU A 1 445 ? 17.213 -19.647 -5.361 1.00 84.38 445 LEU A N 1
ATOM 3647 C CA . LEU A 1 445 ? 16.498 -18.474 -5.862 1.00 84.38 445 LEU A CA 1
ATOM 3648 C C . LEU A 1 445 ? 15.134 -18.335 -5.161 1.00 84.38 445 LEU A C 1
ATOM 3650 O O . LEU A 1 445 ? 14.479 -19.335 -4.888 1.00 84.38 445 LEU A O 1
ATOM 3654 N N . CYS A 1 446 ? 14.644 -17.103 -4.987 1.00 87.69 446 CYS A N 1
ATOM 3655 C CA . CYS A 1 446 ? 13.218 -16.838 -4.756 1.00 87.69 446 CYS A CA 1
ATOM 3656 C C . CYS A 1 446 ? 12.579 -16.248 -6.036 1.00 87.69 446 CYS A C 1
ATOM 3658 O O . CYS A 1 446 ? 12.503 -15.016 -6.135 1.00 87.69 446 CYS A O 1
ATOM 3660 N N . PRO A 1 447 ? 12.128 -17.067 -7.018 1.00 85.38 447 PRO A N 1
ATOM 3661 C CA . PRO A 1 447 ? 11.558 -16.613 -8.294 1.00 85.38 447 PRO A CA 1
ATOM 3662 C C . PRO A 1 447 ? 10.628 -15.400 -8.174 1.00 85.38 447 PRO A C 1
ATOM 3664 O O . PRO A 1 447 ? 10.874 -14.356 -8.773 1.00 85.38 447 PRO A O 1
ATOM 3667 N N . TRP A 1 448 ? 9.618 -15.500 -7.307 1.00 85.81 448 TRP A N 1
ATOM 3668 C CA . TRP A 1 448 ? 8.541 -14.522 -7.104 1.00 85.81 448 TRP A CA 1
ATOM 3669 C C . TRP A 1 448 ? 8.984 -13.166 -6.514 1.00 85.81 448 TRP A C 1
ATOM 3671 O O . TRP A 1 448 ? 8.150 -12.282 -6.307 1.00 85.81 448 TRP A O 1
ATOM 3681 N N . LYS A 1 449 ? 10.275 -12.983 -6.199 1.00 85.06 449 LYS A N 1
ATOM 3682 C CA . LYS A 1 449 ? 10.838 -11.718 -5.690 1.00 85.06 449 LYS A CA 1
ATOM 3683 C C . LYS A 1 449 ? 11.543 -10.886 -6.760 1.00 85.06 449 LYS A C 1
ATOM 3685 O O . LYS A 1 449 ? 11.825 -9.716 -6.498 1.00 85.06 449 LYS A O 1
ATOM 3690 N N . ILE A 1 450 ? 11.829 -11.452 -7.933 1.00 84.62 450 ILE A N 1
ATOM 3691 C CA . ILE A 1 450 ? 12.462 -10.725 -9.039 1.00 84.62 450 ILE A CA 1
ATOM 3692 C C . ILE A 1 450 ? 11.455 -9.718 -9.619 1.00 84.62 450 ILE A C 1
ATOM 3694 O O . ILE A 1 450 ? 10.275 -10.023 -9.765 1.00 84.62 450 ILE A O 1
ATOM 3698 N N . GLN A 1 451 ? 11.903 -8.503 -9.946 1.00 79.88 451 GLN A N 1
ATOM 3699 C CA . GLN A 1 451 ? 11.066 -7.475 -10.572 1.00 79.88 451 GLN A CA 1
ATOM 3700 C C . GLN A 1 451 ? 11.730 -6.945 -11.855 1.00 79.88 451 GLN A C 1
ATOM 3702 O O . GLN A 1 451 ? 12.709 -6.205 -11.750 1.00 79.88 451 GLN A O 1
ATOM 3707 N N . PRO A 1 452 ? 11.189 -7.268 -13.047 1.00 82.12 452 PRO A N 1
ATOM 3708 C CA . PRO A 1 452 ? 11.679 -6.784 -14.345 1.00 82.12 452 PRO A CA 1
ATOM 3709 C C . PRO A 1 452 ? 11.600 -5.248 -14.495 1.00 82.12 452 PRO A C 1
ATOM 3711 O O . PRO A 1 452 ? 10.597 -4.709 -14.970 1.00 82.12 452 PRO A O 1
ATOM 3714 N N . ARG A 1 453 ? 12.590 -4.490 -13.995 1.00 87.56 453 ARG A N 1
ATOM 3715 C CA . ARG A 1 453 ? 12.573 -3.006 -14.022 1.00 87.56 453 ARG A CA 1
ATOM 3716 C C . ARG A 1 453 ? 13.099 -2.436 -15.343 1.00 87.56 453 ARG A C 1
ATOM 3718 O O . ARG A 1 453 ? 12.655 -1.355 -15.730 1.00 87.56 453 ARG A O 1
ATOM 3725 N N . TYR A 1 454 ? 13.995 -3.129 -16.045 1.00 93.44 454 TYR A N 1
ATOM 3726 C CA . TYR A 1 454 ? 14.581 -2.616 -17.288 1.00 93.44 454 TYR A CA 1
ATOM 3727 C C . TYR A 1 454 ? 13.575 -2.674 -18.442 1.00 93.44 454 TYR A C 1
ATOM 3729 O O . TYR A 1 454 ? 13.363 -1.686 -19.139 1.00 93.44 454 TYR A O 1
ATOM 3737 N N . LEU A 1 455 ? 12.843 -3.779 -18.557 1.00 93.12 455 LEU A N 1
ATOM 3738 C CA . LEU A 1 455 ? 11.733 -3.984 -19.482 1.00 93.12 455 LEU A CA 1
ATOM 3739 C C . LEU A 1 455 ? 10.560 -3.018 -19.223 1.00 93.12 455 LEU A C 1
ATOM 3741 O O . LEU A 1 455 ? 9.890 -2.601 -20.169 1.00 93.12 455 LEU A O 1
ATOM 3745 N N . PHE A 1 456 ? 10.316 -2.626 -17.969 1.00 92.81 456 PHE A N 1
ATOM 3746 C CA . PHE A 1 456 ? 9.338 -1.581 -17.646 1.00 92.81 456 PHE A CA 1
ATOM 3747 C C . PHE A 1 456 ? 9.773 -0.212 -18.198 1.00 92.81 456 PHE A C 1
ATOM 3749 O O . PHE A 1 456 ? 8.991 0.448 -18.885 1.00 92.81 456 PHE A O 1
ATOM 3756 N N . LEU A 1 457 ? 11.035 0.182 -17.978 1.00 94.62 457 LEU A N 1
ATOM 3757 C CA . LEU A 1 457 ? 11.610 1.414 -18.538 1.00 94.62 457 LEU A CA 1
ATOM 3758 C C . LEU A 1 457 ? 11.638 1.375 -20.077 1.00 94.62 457 LEU A C 1
ATOM 3760 O O . LEU A 1 457 ? 11.182 2.321 -20.718 1.00 94.62 457 LEU A O 1
ATOM 3764 N N . LYS A 1 458 ? 12.034 0.243 -20.675 1.00 94.44 458 LYS A N 1
ATOM 3765 C CA . LYS A 1 458 ? 11.959 -0.003 -22.125 1.00 94.44 458 LYS A CA 1
ATOM 3766 C C . LYS A 1 458 ? 10.530 0.122 -22.656 1.00 94.44 458 LYS A C 1
ATOM 3768 O O . LYS A 1 458 ? 10.335 0.627 -23.755 1.00 94.44 458 LYS A O 1
ATOM 3773 N N . GLY A 1 459 ? 9.525 -0.286 -21.879 1.00 94.25 459 GLY A N 1
ATOM 3774 C CA . GLY A 1 459 ? 8.110 -0.094 -22.206 1.00 94.25 459 GLY A CA 1
ATOM 3775 C C . GLY A 1 459 ? 7.700 1.382 -22.276 1.00 94.25 459 GLY A C 1
ATOM 3776 O O . GLY A 1 459 ? 6.952 1.753 -23.177 1.00 94.25 459 GLY A O 1
ATOM 3777 N N . LEU A 1 460 ? 8.211 2.232 -21.378 1.00 95.31 460 LEU A N 1
ATOM 3778 C CA . LEU A 1 460 ? 7.988 3.688 -21.411 1.00 95.31 460 LEU A CA 1
ATOM 3779 C C . LEU A 1 460 ? 8.755 4.362 -22.567 1.00 95.31 460 LEU A C 1
ATOM 3781 O O . LEU A 1 460 ? 8.243 5.302 -23.178 1.00 95.31 460 LEU A O 1
ATOM 3785 N N . TYR A 1 461 ? 9.947 3.854 -22.898 1.00 95.81 461 TYR A N 1
ATOM 3786 C CA . TYR A 1 461 ? 10.759 4.315 -24.029 1.00 95.81 461 TYR A CA 1
ATOM 3787 C C . TYR A 1 461 ? 10.131 3.953 -25.384 1.00 95.81 461 TYR A C 1
ATOM 3789 O O . TYR A 1 461 ? 9.918 4.828 -26.220 1.00 95.81 461 TYR A O 1
ATOM 3797 N N . ASP A 1 462 ? 9.745 2.689 -25.593 1.00 95.25 462 ASP A N 1
ATOM 3798 C CA . ASP A 1 462 ? 9.117 2.217 -26.840 1.00 95.25 462 ASP A CA 1
ATOM 3799 C C . ASP A 1 462 ? 7.743 2.873 -27.086 1.00 95.25 462 ASP A C 1
ATOM 3801 O O . ASP A 1 462 ? 7.320 3.044 -28.234 1.00 95.25 462 ASP A O 1
ATOM 3805 N N . LEU A 1 463 ? 7.062 3.290 -26.011 1.00 95.88 463 LEU A N 1
ATOM 3806 C CA . LEU A 1 463 ? 5.847 4.109 -26.054 1.00 95.88 463 LEU A CA 1
ATOM 3807 C C . LEU A 1 463 ? 6.109 5.543 -26.566 1.00 95.88 463 LEU A C 1
ATOM 3809 O O . LEU A 1 463 ? 5.162 6.219 -26.959 1.00 95.88 463 LEU A O 1
ATOM 3813 N N . ARG A 1 464 ? 7.376 5.987 -26.604 1.00 95.56 464 ARG A N 1
ATOM 3814 C CA . ARG A 1 464 ? 7.832 7.361 -26.890 1.00 95.56 464 ARG A CA 1
ATOM 3815 C C . ARG A 1 464 ? 7.251 8.401 -25.924 1.00 95.56 464 ARG A C 1
ATOM 3817 O O . ARG A 1 464 ? 6.805 9.470 -26.334 1.00 95.56 464 ARG A O 1
ATOM 3824 N N . LEU A 1 465 ? 7.259 8.089 -24.625 1.00 95.81 465 LEU A N 1
ATOM 3825 C CA . LEU A 1 465 ? 6.603 8.925 -23.616 1.00 95.81 465 LEU A CA 1
ATOM 3826 C C . LEU A 1 465 ? 7.220 10.329 -23.460 1.00 95.81 465 LEU A C 1
ATOM 3828 O O . LEU A 1 465 ? 6.465 11.270 -23.247 1.00 95.81 465 LEU A O 1
ATOM 3832 N N . LEU A 1 466 ? 8.543 10.498 -23.594 1.00 94.25 466 LEU A N 1
ATOM 3833 C CA . LEU A 1 466 ? 9.176 11.829 -23.534 1.00 94.25 466 LEU A CA 1
ATOM 3834 C C . LEU A 1 466 ? 8.782 12.698 -24.738 1.00 94.25 466 LEU A C 1
ATOM 3836 O O . LEU A 1 466 ? 8.252 13.787 -24.553 1.00 94.25 466 LEU A O 1
ATOM 3840 N N . TYR A 1 467 ? 8.883 12.152 -25.952 1.00 93.00 467 TYR A N 1
ATOM 3841 C CA . TYR A 1 467 ? 8.399 12.803 -27.174 1.00 93.00 467 TYR A CA 1
ATOM 3842 C C . TYR A 1 467 ? 6.914 13.201 -27.084 1.00 93.00 467 TYR A C 1
ATOM 3844 O O . TYR A 1 467 ? 6.538 14.297 -27.486 1.00 93.00 467 TYR A O 1
ATOM 3852 N N . PHE A 1 468 ? 6.055 12.361 -26.489 1.00 95.12 468 PHE A N 1
ATOM 3853 C CA . PHE A 1 468 ? 4.662 12.739 -26.218 1.00 95.12 468 PHE A CA 1
ATOM 3854 C C . PHE A 1 468 ? 4.554 13.965 -25.292 1.00 95.12 468 PHE A C 1
ATOM 3856 O O . PHE A 1 468 ? 3.713 14.825 -25.531 1.00 95.12 468 PHE A O 1
ATOM 3863 N N . ILE A 1 469 ? 5.395 14.084 -24.259 1.00 94.12 469 ILE A N 1
ATOM 3864 C CA . ILE A 1 469 ? 5.411 15.257 -23.365 1.00 94.12 469 ILE A CA 1
ATOM 3865 C C . ILE A 1 469 ? 5.828 16.526 -24.122 1.00 94.12 469 ILE A C 1
ATOM 3867 O O . ILE A 1 469 ? 5.254 17.586 -23.877 1.00 94.12 469 ILE A O 1
ATOM 3871 N N . GLU A 1 470 ? 6.780 16.411 -25.047 1.00 91.81 470 GLU A N 1
ATOM 3872 C CA . GLU A 1 470 ? 7.268 17.514 -25.884 1.00 91.81 470 GLU A CA 1
ATOM 3873 C C . GLU A 1 470 ? 6.203 18.003 -26.879 1.00 91.81 470 GLU A C 1
ATOM 3875 O O . GLU A 1 470 ? 5.959 19.207 -26.971 1.00 91.81 470 GLU A O 1
ATOM 3880 N N . VAL A 1 471 ? 5.538 17.090 -27.604 1.00 90.81 471 VAL A N 1
ATOM 3881 C CA . VAL A 1 471 ? 4.665 17.460 -28.739 1.00 90.81 471 VAL A CA 1
ATOM 3882 C C . VAL A 1 471 ? 3.170 17.533 -28.426 1.00 90.81 471 VAL A C 1
ATOM 3884 O O . VAL A 1 471 ? 2.426 18.115 -29.213 1.00 90.81 471 VAL A O 1
ATOM 3887 N N . ALA A 1 472 ? 2.681 16.960 -27.318 1.00 88.94 472 ALA A N 1
ATOM 3888 C CA . ALA A 1 472 ? 1.231 16.858 -27.093 1.00 88.94 472 ALA A CA 1
ATOM 3889 C C . ALA A 1 472 ? 0.533 18.200 -26.806 1.00 88.94 472 ALA A C 1
ATOM 3891 O O . ALA A 1 472 ? -0.684 18.282 -26.962 1.00 88.94 472 ALA A O 1
ATOM 3892 N N . GLY A 1 473 ? 1.270 19.239 -26.390 1.00 91.75 473 GLY A N 1
ATOM 3893 C CA . GLY A 1 473 ? 0.748 20.600 -26.223 1.00 91.75 473 GLY A CA 1
ATOM 3894 C C . GLY A 1 473 ? -0.506 20.676 -25.340 1.00 91.75 473 GLY A C 1
ATOM 3895 O O . GLY A 1 473 ? -0.463 20.352 -24.151 1.00 91.75 473 GLY A O 1
ATOM 3896 N N . GLU A 1 474 ? -1.620 21.118 -25.930 1.00 94.75 474 GLU A N 1
ATOM 3897 C CA . GLU A 1 474 ? -2.967 20.932 -25.380 1.00 94.75 474 GLU A CA 1
ATOM 3898 C C . GLU A 1 474 ? -3.753 19.922 -26.224 1.00 94.75 474 GLU A C 1
ATOM 3900 O O . GLU A 1 474 ? -3.792 20.025 -27.449 1.00 94.75 474 GLU A O 1
ATOM 3905 N N . PHE A 1 475 ? -4.406 18.961 -25.568 1.00 95.19 475 PHE A N 1
ATOM 3906 C CA . PHE A 1 475 ? -5.047 17.821 -26.228 1.00 95.19 475 PHE A CA 1
ATOM 3907 C C . PHE A 1 475 ? -6.342 17.378 -25.535 1.00 95.19 475 PHE A C 1
ATOM 3909 O O . PHE A 1 475 ? -6.572 17.656 -24.359 1.00 95.19 475 PHE A O 1
ATOM 3916 N N . THR A 1 476 ? -7.199 16.654 -26.249 1.00 93.75 476 THR A N 1
ATOM 3917 C CA . THR A 1 476 ? -8.410 16.007 -25.715 1.00 93.75 476 THR A CA 1
ATOM 3918 C C . THR A 1 476 ? -8.212 14.488 -25.634 1.00 93.75 476 THR A C 1
ATOM 3920 O O . THR A 1 476 ? -7.151 13.968 -25.976 1.00 93.75 476 THR A O 1
ATOM 3923 N N . ALA A 1 477 ? -9.235 13.743 -25.203 1.00 91.38 477 ALA A N 1
ATOM 3924 C CA . ALA A 1 477 ? -9.227 12.278 -25.290 1.00 91.38 477 ALA A CA 1
ATOM 3925 C C . ALA A 1 477 ? -9.156 11.745 -26.740 1.00 91.38 477 ALA A C 1
ATOM 3927 O O . ALA A 1 477 ? -8.769 10.596 -26.941 1.00 91.38 477 ALA A O 1
ATOM 3928 N N . ASP A 1 478 ? -9.504 12.584 -27.721 1.00 91.31 478 ASP A N 1
ATOM 3929 C CA . ASP A 1 478 ? -9.634 12.251 -29.142 1.00 91.31 478 ASP A CA 1
ATOM 3930 C C . ASP A 1 478 ? -8.514 12.818 -30.026 1.00 91.31 478 ASP A C 1
ATOM 3932 O O . ASP A 1 478 ? -8.478 12.533 -31.221 1.00 91.31 478 ASP A O 1
ATOM 3936 N N . SER A 1 479 ? -7.593 13.610 -29.469 1.00 94.06 479 SER A N 1
ATOM 3937 C CA . SER A 1 479 ? -6.450 14.143 -30.216 1.00 94.06 479 SER A CA 1
ATOM 3938 C C . SER A 1 479 ? -5.537 13.028 -30.730 1.00 94.06 479 SER A C 1
ATOM 3940 O O . SER A 1 479 ? -5.260 12.060 -30.021 1.00 94.06 479 SER A O 1
ATOM 3942 N N . GLU A 1 480 ? -4.993 13.200 -31.936 1.00 94.56 480 GLU A N 1
ATOM 3943 C CA . GLU A 1 480 ? -4.217 12.152 -32.612 1.00 94.56 480 GLU A CA 1
ATOM 3944 C C . GLU A 1 480 ? -2.971 11.715 -31.822 1.00 94.56 480 GLU A C 1
ATOM 3946 O O . GLU A 1 480 ? -2.683 10.525 -31.723 1.00 94.56 480 GLU A O 1
ATOM 3951 N N . VAL A 1 481 ? -2.311 12.649 -31.126 1.00 93.38 481 VAL A N 1
ATOM 3952 C CA . VAL A 1 481 ? -1.200 12.352 -30.200 1.00 93.38 481 VAL A CA 1
ATOM 3953 C C . VAL A 1 481 ? -1.584 11.372 -29.081 1.00 93.38 481 VAL A C 1
ATOM 3955 O O . VAL A 1 481 ? -0.745 10.593 -28.637 1.00 93.38 481 VAL A O 1
ATOM 3958 N N . VAL A 1 482 ? -2.848 11.359 -28.639 1.00 95.44 482 VAL A N 1
ATOM 3959 C CA . VAL A 1 482 ? -3.367 10.376 -27.671 1.00 95.44 482 VAL A CA 1
ATOM 3960 C C . VAL A 1 482 ? -3.727 9.070 -28.374 1.00 95.44 482 VAL A C 1
ATOM 3962 O O . VAL A 1 482 ? -3.413 7.999 -27.854 1.00 95.44 482 VAL A O 1
ATOM 3965 N N . ARG A 1 483 ? -4.345 9.127 -29.559 1.00 94.62 483 ARG A N 1
ATOM 3966 C CA . ARG A 1 483 ? -4.732 7.932 -30.329 1.00 94.62 483 ARG A CA 1
ATOM 3967 C C . ARG A 1 483 ? -3.517 7.087 -30.715 1.00 94.62 483 ARG A C 1
ATOM 3969 O O . ARG A 1 483 ? -3.511 5.889 -30.433 1.00 94.62 483 ARG A O 1
ATOM 3976 N N . GLU A 1 484 ? -2.456 7.701 -31.231 1.00 94.50 484 GLU A N 1
ATOM 3977 C CA . GLU A 1 484 ? -1.188 7.028 -31.548 1.00 94.50 484 GLU A CA 1
ATOM 3978 C C . GLU A 1 484 ? -0.480 6.494 -30.286 1.00 94.50 484 GLU A C 1
ATOM 3980 O O . GLU A 1 484 ? 0.013 5.364 -30.291 1.00 94.50 484 GLU A O 1
ATOM 3985 N N . LEU A 1 485 ? -0.493 7.227 -29.162 1.00 95.50 485 LEU A N 1
ATOM 3986 C CA . LEU A 1 485 ? 0.047 6.735 -27.884 1.00 95.50 485 LEU A CA 1
ATOM 3987 C C . LEU A 1 485 ? -0.691 5.468 -27.404 1.00 95.50 485 LEU A C 1
ATOM 3989 O O . LEU A 1 485 ? -0.068 4.502 -26.962 1.00 95.50 485 LEU A O 1
ATOM 3993 N N . ILE A 1 486 ? -2.021 5.441 -27.517 1.00 95.81 486 ILE A N 1
ATOM 3994 C CA . ILE A 1 486 ? -2.859 4.298 -27.122 1.00 95.81 486 ILE A CA 1
ATOM 3995 C C . ILE A 1 486 ? -2.695 3.122 -28.100 1.00 95.81 486 ILE A C 1
ATOM 3997 O O . ILE A 1 486 ? -2.593 1.971 -27.668 1.00 95.81 486 ILE A O 1
ATOM 4001 N N . LYS A 1 487 ? -2.592 3.393 -29.405 1.00 94.56 487 LYS A N 1
ATOM 4002 C CA . LYS A 1 487 ? -2.279 2.408 -30.454 1.00 94.56 487 LYS A CA 1
ATOM 4003 C C . LYS A 1 487 ? -0.927 1.735 -30.197 1.00 94.56 487 LYS A C 1
ATOM 4005 O O . LYS A 1 487 ? -0.859 0.507 -30.176 1.00 94.56 487 LYS A O 1
ATOM 4010 N N . ARG A 1 488 ? 0.116 2.512 -29.872 1.00 95.00 488 ARG A N 1
ATOM 4011 C CA . ARG A 1 488 ? 1.424 2.001 -29.412 1.00 95.00 488 ARG A CA 1
ATOM 4012 C C . ARG A 1 488 ? 1.296 1.163 -28.148 1.00 95.00 488 ARG A C 1
ATOM 4014 O O . ARG A 1 488 ? 1.781 0.036 -28.117 1.00 95.00 488 ARG A O 1
ATOM 4021 N N . ALA A 1 489 ? 0.618 1.669 -27.121 1.00 94.06 489 ALA A N 1
ATOM 4022 C CA . ALA A 1 489 ? 0.457 0.961 -25.853 1.00 94.06 489 ALA A CA 1
ATOM 4023 C C . ALA A 1 489 ? -0.231 -0.412 -25.999 1.00 94.06 489 ALA A C 1
ATOM 4025 O O . ALA A 1 489 ? 0.074 -1.324 -25.234 1.00 94.06 489 ALA A O 1
ATOM 4026 N N . ASN A 1 490 ? -1.104 -0.592 -26.995 1.00 92.31 490 ASN A N 1
ATOM 4027 C CA . ASN A 1 490 ? -1.742 -1.879 -27.296 1.00 92.31 490 ASN A CA 1
ATOM 4028 C C . ASN A 1 490 ? -0.824 -2.908 -27.990 1.00 92.31 490 ASN A C 1
ATOM 4030 O O . ASN A 1 490 ? -1.148 -4.098 -27.987 1.00 92.31 490 ASN A O 1
ATOM 4034 N N . LEU A 1 491 ? 0.341 -2.515 -28.521 1.00 92.19 491 LEU A N 1
ATOM 4035 C CA . LEU A 1 491 ? 1.315 -3.460 -29.083 1.00 92.19 491 LEU A CA 1
ATOM 4036 C C . LEU A 1 491 ? 1.791 -4.448 -28.007 1.00 92.19 491 LEU A C 1
ATOM 4038 O O . LEU A 1 491 ? 2.188 -4.033 -26.915 1.00 92.19 491 LEU A O 1
ATOM 4042 N N . LYS A 1 492 ? 1.835 -5.752 -28.333 1.00 86.38 492 LYS A N 1
ATOM 4043 C CA . LYS A 1 492 ? 2.231 -6.834 -27.402 1.00 86.38 492 LYS A CA 1
ATOM 4044 C C . LYS A 1 492 ? 3.531 -6.518 -26.656 1.00 86.38 492 LYS A C 1
ATOM 4046 O O . LYS A 1 492 ? 3.584 -6.645 -25.435 1.00 86.38 492 LYS A O 1
ATOM 4051 N N . LYS A 1 493 ? 4.540 -6.002 -27.368 1.00 87.62 493 LYS A N 1
ATOM 4052 C CA . LYS A 1 493 ? 5.836 -5.634 -26.781 1.00 87.62 493 LYS A CA 1
ATOM 4053 C C . LYS A 1 493 ? 5.772 -4.478 -25.766 1.00 87.62 493 LYS A C 1
ATOM 4055 O O . LYS A 1 493 ? 6.632 -4.428 -24.889 1.00 87.62 493 LYS A O 1
ATOM 4060 N N . ILE A 1 494 ? 4.783 -3.585 -25.837 1.00 90.62 494 ILE A N 1
ATOM 4061 C CA . ILE A 1 494 ? 4.691 -2.410 -24.958 1.00 90.62 494 ILE A CA 1
ATOM 4062 C C . ILE A 1 494 ? 3.881 -2.731 -23.697 1.00 90.62 494 ILE A C 1
ATOM 4064 O O . ILE A 1 494 ? 4.440 -2.641 -22.604 1.00 90.62 494 ILE A O 1
ATOM 4068 N N . TRP A 1 495 ? 2.629 -3.204 -23.795 1.00 86.19 495 TRP A N 1
ATOM 4069 C CA . TRP A 1 495 ? 1.846 -3.511 -22.582 1.00 86.19 495 TRP A CA 1
ATOM 4070 C C . TRP A 1 495 ? 2.423 -4.661 -21.750 1.00 86.19 495 TRP A C 1
ATOM 4072 O O . TRP A 1 495 ? 2.293 -4.629 -20.527 1.00 86.19 495 TRP A O 1
ATOM 4082 N N . GLN A 1 496 ? 3.100 -5.647 -22.361 1.00 83.56 496 GLN A N 1
ATOM 4083 C CA . GLN A 1 496 ? 3.842 -6.653 -21.590 1.00 83.56 496 GLN A CA 1
ATOM 4084 C C . GLN A 1 496 ? 4.974 -6.005 -20.784 1.00 83.56 496 GLN A C 1
ATOM 4086 O O . GLN A 1 496 ? 5.210 -6.401 -19.648 1.00 83.56 496 GLN A O 1
ATOM 4091 N N . GLY A 1 497 ? 5.653 -4.991 -21.332 1.00 86.56 497 GLY A N 1
ATOM 4092 C CA . GLY A 1 497 ? 6.707 -4.285 -20.607 1.00 86.56 497 GLY A CA 1
ATOM 4093 C C . GLY A 1 497 ? 6.153 -3.460 -19.449 1.00 86.56 497 GLY A C 1
ATOM 4094 O O . GLY A 1 497 ? 6.573 -3.625 -18.305 1.00 86.56 497 GLY A O 1
ATOM 4095 N N . LEU A 1 498 ? 5.114 -2.673 -19.730 1.00 87.12 498 LEU A N 1
ATOM 4096 C CA . LEU A 1 498 ? 4.398 -1.835 -18.762 1.00 87.12 498 LEU A CA 1
ATOM 4097 C C . LEU A 1 498 ? 3.569 -2.620 -17.726 1.00 87.12 498 LEU A C 1
ATOM 4099 O O . LEU A 1 498 ? 3.038 -2.015 -16.801 1.00 87.12 498 LEU A O 1
ATOM 4103 N N . GLY A 1 499 ? 3.387 -3.935 -17.900 1.00 80.69 499 GLY A N 1
ATOM 4104 C CA . GLY A 1 499 ? 2.528 -4.769 -17.046 1.00 80.69 499 GLY A CA 1
ATOM 4105 C C . GLY A 1 499 ? 1.031 -4.422 -17.113 1.00 80.69 499 GLY A C 1
ATOM 4106 O O . GLY A 1 499 ? 0.254 -4.905 -16.292 1.00 80.69 499 GLY A O 1
ATOM 4107 N N . LYS A 1 500 ? 0.617 -3.564 -18.056 1.00 83.69 500 LYS A N 1
ATOM 4108 C CA . LYS A 1 500 ? -0.716 -2.950 -18.104 1.00 83.69 500 LYS A CA 1
ATOM 4109 C C . LYS A 1 500 ? -1.084 -2.495 -19.518 1.00 83.69 500 LYS A C 1
ATOM 4111 O O . LYS A 1 500 ? -0.275 -1.866 -20.198 1.00 83.69 500 LYS A O 1
ATOM 4116 N N . ARG A 1 501 ? -2.328 -2.760 -19.927 1.00 85.50 501 ARG A N 1
ATOM 4117 C CA . ARG A 1 501 ? -2.931 -2.265 -21.179 1.00 85.50 501 ARG A CA 1
ATOM 4118 C C . ARG A 1 501 ? -3.693 -0.942 -20.970 1.00 85.50 501 ARG A C 1
ATOM 4120 O O . ARG A 1 501 ? -4.104 -0.644 -19.844 1.00 85.50 501 ARG A O 1
ATOM 4127 N N . PRO A 1 502 ? -3.932 -0.164 -22.040 1.00 88.38 502 PRO A N 1
ATOM 4128 C CA . PRO A 1 502 ? -5.006 0.823 -22.083 1.00 88.38 502 PRO A CA 1
ATOM 4129 C C . PRO A 1 502 ? -6.368 0.220 -21.714 1.00 88.38 502 PRO A C 1
ATOM 4131 O O . PRO A 1 502 ? -6.675 -0.910 -22.083 1.00 88.38 502 PRO A O 1
ATOM 4134 N N . GLY A 1 503 ? -7.190 0.992 -21.001 1.00 84.31 503 GLY A N 1
ATOM 4135 C CA . GLY A 1 503 ? -8.598 0.669 -20.753 1.00 84.31 503 GLY A CA 1
ATOM 4136 C C . GLY A 1 503 ? -9.534 1.539 -21.596 1.00 84.31 503 GLY A C 1
ATOM 4137 O O . GLY A 1 503 ? -9.081 2.353 -22.396 1.00 84.31 503 GLY A O 1
ATOM 4138 N N . LYS A 1 504 ? -10.848 1.440 -21.349 1.00 86.19 504 LYS A N 1
ATOM 4139 C CA . LYS A 1 504 ? -11.902 2.212 -22.053 1.00 86.19 504 LYS A CA 1
ATOM 4140 C C . LYS A 1 504 ? -11.801 3.743 -21.921 1.00 86.19 504 LYS A C 1
ATOM 4142 O O . LYS A 1 504 ? -12.541 4.460 -22.579 1.00 86.19 504 LYS A O 1
ATOM 4147 N N . ASP A 1 505 ? -10.936 4.239 -21.040 1.00 89.06 505 ASP A N 1
ATOM 4148 C CA . ASP A 1 505 ? -10.664 5.660 -20.832 1.00 89.06 505 ASP A CA 1
ATOM 4149 C C . ASP A 1 505 ? -9.176 5.910 -21.142 1.00 89.06 505 ASP A C 1
ATOM 4151 O O . ASP A 1 505 ? -8.318 5.510 -20.341 1.00 89.06 505 ASP A O 1
ATOM 4155 N N . PRO A 1 506 ? -8.845 6.526 -22.294 1.00 91.69 506 PRO A N 1
ATOM 4156 C CA . PRO A 1 506 ? -7.458 6.704 -22.705 1.00 91.69 506 PRO A CA 1
ATOM 4157 C C . PRO A 1 506 ? -6.725 7.685 -21.788 1.00 91.69 506 PRO A C 1
ATOM 4159 O O . PRO A 1 506 ? -5.565 7.462 -21.453 1.00 91.69 506 PRO A O 1
ATOM 4162 N N . ILE A 1 507 ? -7.404 8.716 -21.279 1.00 94.81 507 ILE A N 1
ATOM 4163 C CA . ILE A 1 507 ? -6.798 9.721 -20.400 1.00 94.81 507 ILE A CA 1
ATOM 4164 C C . ILE A 1 507 ? -6.411 9.126 -19.039 1.00 94.81 507 ILE A C 1
ATOM 4166 O O . ILE A 1 507 ? -5.371 9.492 -18.486 1.00 94.81 507 ILE A O 1
ATOM 4170 N N . LYS A 1 508 ? -7.170 8.161 -18.502 1.00 92.19 508 LYS A N 1
ATOM 4171 C CA . LYS A 1 508 ? -6.745 7.385 -17.319 1.00 92.19 508 LYS A CA 1
ATOM 4172 C C . LYS A 1 508 ? -5.462 6.586 -17.575 1.00 92.19 508 LYS A C 1
ATOM 4174 O O . LYS A 1 508 ? -4.694 6.390 -16.632 1.00 92.19 508 LYS A O 1
ATOM 4179 N N . PHE A 1 509 ? -5.210 6.137 -18.807 1.00 92.81 509 PHE A N 1
ATOM 4180 C CA . PHE A 1 509 ? -3.943 5.496 -19.172 1.00 92.81 509 PHE A CA 1
ATOM 4181 C C . PHE A 1 509 ? -2.816 6.526 -19.354 1.00 92.81 509 PHE A C 1
ATOM 4183 O O . PHE A 1 509 ? -1.773 6.364 -18.724 1.00 92.81 509 PHE A O 1
ATOM 4190 N N . VAL A 1 510 ? -3.047 7.621 -20.095 1.00 95.19 510 VAL A N 1
ATOM 4191 C CA . VAL A 1 510 ? -2.092 8.742 -20.271 1.00 95.19 510 VAL A CA 1
ATOM 4192 C C . VAL A 1 510 ? -1.620 9.272 -18.912 1.00 95.19 510 VAL A C 1
ATOM 4194 O O . VAL A 1 510 ? -0.423 9.313 -18.634 1.00 95.19 510 VAL A O 1
ATOM 4197 N N . ARG A 1 511 ? -2.553 9.602 -18.008 1.00 93.94 511 ARG A N 1
ATOM 4198 C CA . ARG A 1 511 ? -2.219 10.073 -16.655 1.00 93.94 511 ARG A CA 1
ATOM 4199 C C . ARG A 1 511 ? -1.470 9.007 -15.848 1.00 93.94 511 ARG A C 1
ATOM 4201 O O . ARG A 1 511 ? -0.610 9.348 -15.045 1.00 93.94 511 ARG A O 1
ATOM 4208 N N . TRP A 1 512 ? -1.765 7.719 -16.045 1.00 92.44 512 TRP A N 1
ATOM 4209 C CA . TRP A 1 512 ? -1.038 6.647 -15.359 1.00 92.44 512 TRP A CA 1
ATOM 4210 C C . TRP A 1 512 ? 0.416 6.516 -15.834 1.00 92.44 512 TRP A C 1
ATOM 4212 O O . TRP A 1 512 ? 1.271 6.344 -14.968 1.00 92.44 512 TRP A O 1
ATOM 4222 N N . VAL A 1 513 ? 0.712 6.627 -17.139 1.00 93.75 513 VAL A N 1
ATOM 4223 C CA . VAL A 1 513 ? 2.104 6.569 -17.638 1.00 93.75 513 VAL A CA 1
ATOM 4224 C C . VAL A 1 513 ? 2.912 7.811 -17.253 1.00 93.75 513 VAL A C 1
ATOM 4226 O O . VAL A 1 513 ? 4.037 7.670 -16.783 1.00 93.75 513 VAL A O 1
ATOM 4229 N N . LEU A 1 514 ? 2.328 9.012 -17.329 1.00 94.75 514 LEU A N 1
ATOM 4230 C CA . LEU A 1 514 ? 2.978 10.257 -16.883 1.00 94.75 514 LEU A CA 1
ATOM 4231 C C . LEU A 1 514 ? 3.325 10.220 -15.384 1.00 94.75 514 LEU A C 1
ATOM 4233 O O . LEU A 1 514 ? 4.445 10.553 -14.986 1.00 94.75 514 LEU A O 1
ATOM 4237 N N . ASN A 1 515 ? 2.416 9.680 -14.564 1.00 92.81 515 ASN A N 1
ATOM 4238 C CA . ASN A 1 515 ? 2.649 9.454 -13.137 1.00 92.81 515 ASN A CA 1
ATOM 4239 C C . ASN A 1 515 ? 3.769 8.431 -12.838 1.00 92.81 515 ASN A C 1
ATOM 4241 O O . ASN A 1 515 ? 4.117 8.272 -11.671 1.00 92.81 515 ASN A O 1
ATOM 4245 N N . GLN A 1 516 ? 4.361 7.744 -13.825 1.00 92.50 516 GLN A N 1
ATOM 4246 C CA . GLN A 1 516 ? 5.540 6.885 -13.602 1.00 92.50 516 GLN A CA 1
ATOM 4247 C C . GLN A 1 516 ? 6.864 7.652 -13.597 1.00 92.50 516 GLN A C 1
ATOM 4249 O O . GLN A 1 516 ? 7.857 7.123 -13.096 1.00 92.50 516 GLN A O 1
ATOM 4254 N N . ILE A 1 517 ? 6.863 8.879 -14.130 1.00 93.69 517 ILE A N 1
ATOM 4255 C CA . ILE A 1 517 ? 8.048 9.721 -14.366 1.00 93.69 517 ILE A CA 1
ATOM 4256 C C . ILE A 1 517 ? 7.887 11.159 -13.831 1.00 93.69 517 ILE A C 1
ATOM 4258 O O . ILE A 1 517 ? 8.610 12.067 -14.226 1.00 93.69 517 ILE A O 1
ATOM 4262 N N . GLY A 1 518 ? 6.939 11.384 -12.913 1.00 91.62 518 GLY A N 1
ATOM 4263 C CA . GLY A 1 518 ? 6.813 12.654 -12.181 1.00 91.62 518 GLY A CA 1
ATOM 4264 C C . GLY A 1 518 ? 6.051 13.762 -12.916 1.00 91.62 518 GLY A C 1
ATOM 4265 O O . GLY A 1 518 ? 6.205 14.934 -12.574 1.00 91.62 518 GLY A O 1
ATOM 4266 N N . TYR A 1 519 ? 5.211 13.403 -13.888 1.00 92.38 519 TYR A N 1
ATOM 4267 C CA . TYR A 1 519 ? 4.306 14.314 -14.592 1.00 92.38 519 TYR A CA 1
ATOM 4268 C C . TYR A 1 519 ? 2.840 13.979 -14.285 1.00 92.38 519 TYR A C 1
ATOM 4270 O O . TYR A 1 519 ? 2.504 12.829 -14.014 1.00 92.38 519 TYR A O 1
ATOM 4278 N N . ASP A 1 520 ? 1.955 14.970 -14.374 1.00 91.69 520 ASP A N 1
ATOM 4279 C CA . ASP A 1 520 ? 0.502 14.794 -14.252 1.00 91.69 520 ASP A CA 1
ATOM 4280 C C . ASP A 1 520 ? -0.231 15.601 -15.344 1.00 91.69 520 ASP A C 1
ATOM 4282 O O . ASP A 1 520 ? 0.383 16.329 -16.127 1.00 91.69 520 ASP A O 1
ATOM 4286 N N . LEU A 1 521 ? -1.557 15.472 -15.421 1.00 93.19 521 LEU A N 1
ATOM 4287 C CA . LEU A 1 521 ? -2.395 16.263 -16.320 1.00 93.19 521 LEU A CA 1
ATOM 4288 C C . LEU A 1 521 ? -3.154 17.353 -15.564 1.00 93.19 521 LEU A C 1
ATOM 4290 O O . LEU A 1 521 ? -4.013 17.074 -14.719 1.00 93.19 521 LEU A O 1
ATOM 4294 N N . SER A 1 522 ? -2.913 18.599 -15.960 1.00 91.44 522 SER A N 1
ATOM 4295 C CA . SER A 1 522 ? -3.895 19.661 -15.753 1.00 91.44 522 SER A CA 1
ATOM 4296 C C . SER A 1 522 ? -5.077 19.460 -16.706 1.00 91.44 522 SER A C 1
ATOM 4298 O O . SER A 1 522 ? -4.916 18.859 -17.771 1.00 91.44 522 SER A O 1
ATOM 4300 N N . ASP A 1 523 ? -6.267 19.928 -16.324 1.00 91.44 523 ASP A N 1
ATOM 4301 C CA . ASP A 1 523 ? -7.429 19.936 -17.211 1.00 91.44 523 ASP A CA 1
ATOM 4302 C C . ASP A 1 523 ? -8.229 21.236 -17.099 1.00 91.44 523 ASP A C 1
ATOM 4304 O O . ASP A 1 523 ? -8.307 21.847 -16.031 1.00 91.44 523 ASP A O 1
ATOM 4308 N N . ARG A 1 524 ? -8.810 21.651 -18.227 1.00 91.56 524 ARG A N 1
ATOM 4309 C CA . ARG A 1 524 ? -9.792 22.733 -18.339 1.00 91.56 524 ARG A CA 1
ATOM 4310 C C . ARG A 1 524 ? -10.992 22.256 -19.154 1.00 91.56 524 ARG A C 1
ATOM 4312 O O . ARG A 1 524 ? -10.890 21.319 -19.944 1.00 91.56 524 ARG A O 1
ATOM 4319 N N . ARG A 1 525 ? -12.150 22.881 -18.949 1.00 89.19 525 ARG A N 1
ATOM 4320 C CA . ARG A 1 525 ? -13.299 22.741 -19.855 1.00 89.19 525 ARG A CA 1
ATOM 4321 C C . ARG A 1 525 ? -13.321 23.938 -20.787 1.00 89.19 525 ARG A C 1
ATOM 4323 O O . ARG A 1 525 ? -13.117 25.058 -20.323 1.00 89.19 525 ARG A O 1
ATOM 4330 N N . LEU A 1 526 ? -13.581 23.694 -22.063 1.00 85.44 526 LEU A N 1
ATOM 4331 C CA . LEU A 1 526 ? -13.988 24.746 -22.982 1.00 85.44 526 LEU A CA 1
ATOM 4332 C C . LEU A 1 526 ? -15.447 25.148 -22.691 1.00 85.44 526 LEU A C 1
ATOM 4334 O O . LEU A 1 526 ? -16.176 24.443 -21.987 1.00 85.44 526 LEU A O 1
ATOM 4338 N N . SER A 1 527 ? -15.850 26.311 -23.205 1.00 77.81 527 SER A N 1
ATOM 4339 C CA . SER A 1 527 ? -17.228 26.819 -23.117 1.00 77.81 527 SER A CA 1
ATOM 4340 C C . SER A 1 527 ? -18.072 26.414 -24.335 1.00 77.81 527 SER A C 1
ATOM 4342 O O . SER A 1 527 ? -18.987 27.132 -24.731 1.00 77.81 527 SER A O 1
ATOM 4344 N N . ASP A 1 528 ? -17.740 25.280 -24.948 1.00 77.00 528 ASP A N 1
ATOM 4345 C CA . ASP A 1 528 ? -18.495 24.658 -26.030 1.00 77.00 528 ASP A CA 1
ATOM 4346 C C . ASP A 1 528 ? -19.713 23.891 -25.490 1.00 77.00 528 ASP A C 1
ATOM 4348 O O . ASP A 1 528 ? -19.753 23.476 -24.328 1.00 77.00 528 ASP A O 1
ATOM 4352 N N . GLU A 1 529 ? -20.697 23.634 -26.352 1.00 70.75 529 GLU A N 1
ATOM 4353 C CA . GLU A 1 529 ? -21.925 22.904 -25.995 1.00 70.75 529 GLU A CA 1
ATOM 4354 C C . GLU A 1 529 ? -21.637 21.512 -25.408 1.00 70.75 529 GLU A C 1
ATOM 4356 O O . GLU A 1 529 ? -22.294 21.070 -24.463 1.00 70.75 529 GLU A O 1
ATOM 4361 N N . LYS A 1 530 ? -20.600 20.839 -25.924 1.00 74.62 530 LYS A N 1
ATOM 4362 C CA . LYS A 1 530 ? -20.164 19.505 -25.482 1.00 74.62 530 LYS A CA 1
ATOM 4363 C C . LYS A 1 530 ? -19.322 19.550 -24.196 1.00 74.62 530 LYS A C 1
ATOM 4365 O O . LYS A 1 530 ? -19.034 18.496 -23.626 1.00 74.62 530 LYS A O 1
ATOM 4370 N N . ARG A 1 531 ? -18.965 20.747 -23.704 1.00 77.62 531 ARG A N 1
ATOM 4371 C CA . ARG A 1 531 ? -18.116 21.002 -22.522 1.00 77.62 531 ARG A CA 1
ATOM 4372 C C . ARG A 1 531 ? -16.815 20.200 -22.562 1.00 77.62 531 ARG A C 1
ATOM 4374 O O . ARG A 1 531 ? -16.409 19.586 -21.563 1.00 77.62 531 ARG A O 1
ATOM 4381 N N . THR A 1 532 ? -16.195 20.190 -23.738 1.00 85.56 532 THR A N 1
ATOM 4382 C CA . THR A 1 532 ? -15.012 19.409 -24.084 1.00 85.56 532 THR A CA 1
ATOM 4383 C C . THR A 1 532 ? -13.896 19.671 -23.082 1.00 85.56 532 THR A C 1
ATOM 4385 O O . THR A 1 532 ? -13.563 20.812 -22.746 1.00 85.56 532 THR A O 1
ATOM 4388 N N . ARG A 1 533 ? -13.317 18.583 -22.567 1.00 92.00 533 ARG A N 1
ATOM 4389 C CA . ARG A 1 533 ? -12.224 18.640 -21.602 1.00 92.00 533 ARG A CA 1
ATOM 4390 C C . ARG A 1 533 ? -10.887 18.587 -22.332 1.00 92.00 533 ARG A C 1
ATOM 4392 O O . ARG A 1 533 ? -10.557 17.581 -22.956 1.00 92.00 533 ARG A O 1
ATOM 4399 N N . VAL A 1 534 ? -10.141 19.676 -22.210 1.00 93.75 534 VAL A N 1
ATOM 4400 C CA . VAL A 1 534 ? -8.783 19.831 -22.728 1.00 93.75 534 VAL A CA 1
ATOM 4401 C C . VAL A 1 534 ? -7.799 19.594 -21.590 1.00 93.75 534 VAL A C 1
ATOM 4403 O O . VAL A 1 534 ? -8.028 20.013 -20.453 1.00 93.75 534 VAL A O 1
ATOM 4406 N N . TYR A 1 535 ? -6.711 18.908 -21.902 1.00 95.69 535 TYR A N 1
ATOM 4407 C CA . TYR A 1 535 ? -5.648 18.512 -20.996 1.00 95.69 535 TYR A CA 1
ATOM 4408 C C . TYR A 1 535 ? -4.320 19.102 -21.457 1.00 95.69 535 TYR A C 1
ATOM 4410 O O . TYR A 1 535 ? -4.094 19.293 -22.651 1.00 95.69 535 TYR A O 1
ATOM 4418 N N . LYS A 1 536 ? -3.422 19.336 -20.501 1.00 95.06 536 LYS A N 1
ATOM 4419 C CA . LYS A 1 536 ? -2.028 19.709 -20.758 1.00 95.06 536 LYS A CA 1
ATOM 4420 C C . LYS A 1 536 ? -1.119 18.963 -19.796 1.00 95.06 536 LYS A C 1
ATOM 4422 O O . LYS A 1 536 ? -1.417 18.918 -18.592 1.00 95.06 536 LYS A O 1
ATOM 4427 N N . VAL A 1 537 ? -0.025 18.400 -20.314 1.00 94.44 537 VAL A N 1
ATOM 4428 C CA . VAL A 1 537 ? 1.017 17.811 -19.465 1.00 94.44 537 VAL A CA 1
ATOM 4429 C C . VAL A 1 537 ? 1.645 18.913 -18.618 1.00 94.44 537 VAL A C 1
ATOM 4431 O O . VAL A 1 537 ? 1.988 19.983 -19.116 1.00 94.44 537 VAL A O 1
ATOM 4434 N N . VAL A 1 538 ? 1.789 18.644 -17.327 1.00 90.38 538 VAL A N 1
ATOM 4435 C CA . VAL A 1 538 ? 2.483 19.510 -16.373 1.00 90.38 538 VAL A CA 1
ATOM 4436 C C . VAL A 1 538 ? 3.436 18.664 -15.525 1.00 90.38 538 VAL A C 1
ATOM 4438 O O . VAL A 1 538 ? 3.155 17.480 -15.305 1.00 90.38 538 VAL A O 1
ATOM 4441 N N . PRO A 1 539 ? 4.538 19.234 -15.002 1.00 85.25 539 PRO A N 1
ATOM 4442 C CA . PRO A 1 539 ? 5.244 18.636 -13.871 1.00 85.25 539 PRO A CA 1
ATOM 4443 C C . PRO A 1 539 ? 4.235 18.284 -12.770 1.00 85.25 539 PRO A C 1
ATOM 4445 O O . PRO A 1 539 ? 3.255 19.017 -12.586 1.00 85.25 539 PRO A O 1
ATOM 4448 N N . MET A 1 540 ? 4.420 17.158 -12.071 1.00 82.94 540 MET A N 1
ATOM 4449 C CA . MET A 1 540 ? 3.438 16.691 -11.088 1.00 82.94 540 MET A CA 1
ATOM 4450 C C . MET A 1 540 ? 3.130 17.809 -10.089 1.00 82.94 540 MET A C 1
ATOM 4452 O O . MET A 1 540 ? 4.028 18.313 -9.416 1.00 82.94 540 MET A O 1
ATOM 4456 N N . LYS A 1 541 ? 1.850 18.194 -9.999 1.00 75.75 541 LYS A N 1
ATOM 4457 C CA . LYS A 1 541 ? 1.403 19.307 -9.158 1.00 75.75 541 LYS A CA 1
ATOM 4458 C C . LYS A 1 541 ? 1.546 18.952 -7.683 1.00 75.75 541 LYS A C 1
ATOM 4460 O O . LYS A 1 541 ? 0.622 18.430 -7.053 1.00 75.75 541 LYS A O 1
ATOM 4465 N N . ILE A 1 542 ? 2.724 19.252 -7.148 1.00 80.25 542 ILE A N 1
ATOM 4466 C CA . ILE A 1 542 ? 2.995 19.255 -5.722 1.00 80.25 542 ILE A CA 1
ATOM 4467 C C . ILE A 1 542 ? 2.173 20.382 -5.095 1.00 80.25 542 ILE A C 1
ATOM 4469 O O . ILE A 1 542 ? 2.334 21.544 -5.445 1.00 80.25 542 ILE A O 1
ATOM 4473 N N . ASN A 1 543 ? 1.266 20.018 -4.189 1.00 79.25 543 ASN A N 1
ATOM 4474 C CA . ASN A 1 543 ? 0.481 20.957 -3.397 1.00 79.25 543 ASN A CA 1
ATOM 4475 C C . ASN A 1 543 ? 0.880 20.811 -1.924 1.00 79.25 543 ASN A C 1
ATOM 4477 O O . ASN A 1 543 ? 0.628 19.762 -1.321 1.00 79.25 543 ASN A O 1
ATOM 4481 N N . VAL A 1 544 ? 1.485 21.858 -1.367 1.00 81.50 544 VAL A N 1
ATOM 4482 C CA . VAL A 1 544 ? 1.868 21.988 0.049 1.00 81.50 544 VAL A CA 1
ATOM 4483 C C . VAL A 1 544 ? 1.201 23.173 0.743 1.00 81.50 544 VAL A C 1
ATOM 4485 O O . VAL A 1 544 ? 1.565 23.469 1.870 1.00 81.50 544 VAL A O 1
ATOM 4488 N N . LEU A 1 545 ? 0.166 23.779 0.147 1.00 81.81 545 LEU A N 1
ATOM 4489 C CA . LEU A 1 545 ? -0.652 24.847 0.762 1.00 81.81 545 LEU A CA 1
ATOM 4490 C C . LEU A 1 545 ? -1.275 24.439 2.115 1.00 81.81 545 LEU A C 1
ATOM 4492 O O . LEU A 1 545 ? -1.724 25.260 2.901 1.00 81.81 545 LEU A O 1
ATOM 4496 N N . GLU A 1 546 ? -1.313 23.136 2.395 1.00 83.56 546 GLU A N 1
ATOM 4497 C CA . GLU A 1 546 ? -1.755 22.575 3.671 1.00 83.56 546 GLU A CA 1
ATOM 4498 C C . GLU A 1 546 ? -0.693 22.629 4.796 1.00 83.56 546 GLU A C 1
ATOM 4500 O O . GLU A 1 546 ? -1.032 22.341 5.940 1.00 83.56 546 GLU A O 1
ATOM 4505 N N . VAL A 1 547 ? 0.567 22.979 4.488 1.00 85.81 547 VAL A N 1
ATOM 4506 C CA . VAL A 1 547 ? 1.710 23.098 5.431 1.00 85.81 547 VAL A CA 1
ATOM 4507 C C . VAL A 1 547 ? 2.692 24.251 5.108 1.00 85.81 547 VAL A C 1
ATOM 4509 O O . VAL A 1 547 ? 3.669 24.438 5.829 1.00 85.81 547 VAL A O 1
ATOM 4512 N N . VAL A 1 548 ? 2.468 25.020 4.035 1.00 80.00 548 VAL A N 1
ATOM 4513 C CA . VAL A 1 548 ? 3.287 26.160 3.573 1.00 80.00 548 VAL A CA 1
ATOM 4514 C C . VAL A 1 548 ? 2.358 27.289 3.131 1.00 80.00 548 VAL A C 1
ATOM 4516 O O . VAL A 1 548 ? 1.370 27.034 2.453 1.00 80.00 548 VAL A O 1
ATOM 4519 N N . GLU A 1 549 ? 2.702 28.529 3.478 1.00 77.75 549 GLU A N 1
ATOM 4520 C CA . GLU A 1 549 ? 1.959 29.736 3.097 1.00 77.75 549 GLU A CA 1
ATOM 4521 C C . GLU A 1 549 ? 1.936 29.949 1.570 1.00 77.75 549 GLU A C 1
ATOM 4523 O O . GLU A 1 549 ? 2.970 29.826 0.903 1.00 77.75 549 GLU A O 1
ATOM 4528 N N . ASP A 1 550 ? 0.776 30.323 1.024 1.00 78.06 550 ASP A N 1
ATOM 4529 C CA . ASP A 1 550 ? 0.506 30.461 -0.414 1.00 78.06 550 ASP A CA 1
ATOM 4530 C C . ASP A 1 550 ? 1.586 31.242 -1.182 1.00 78.06 550 ASP A C 1
ATOM 4532 O O . ASP A 1 550 ? 2.058 30.788 -2.225 1.00 78.06 550 ASP A O 1
ATOM 4536 N N . HIS A 1 551 ? 2.054 32.377 -0.650 1.00 78.12 551 HIS A N 1
ATOM 4537 C CA . HIS A 1 551 ? 3.044 33.242 -1.313 1.00 78.12 551 HIS A CA 1
ATOM 4538 C C . HIS A 1 551 ? 4.457 32.644 -1.401 1.00 78.12 551 HIS A C 1
ATOM 4540 O O . HIS A 1 551 ? 5.300 33.169 -2.128 1.00 78.12 551 HIS A O 1
ATOM 4546 N N . LYS A 1 552 ? 4.733 31.548 -0.684 1.00 76.19 552 LYS A N 1
ATOM 4547 C CA . LYS A 1 552 ? 5.998 30.792 -0.745 1.00 76.19 552 LYS A CA 1
ATOM 4548 C C . LYS A 1 552 ? 5.881 29.508 -1.573 1.00 76.19 552 LYS A C 1
ATOM 4550 O O . LYS A 1 552 ? 6.904 28.892 -1.873 1.00 76.19 552 LYS A O 1
ATOM 4555 N N . HIS A 1 553 ? 4.665 29.107 -1.948 1.00 79.31 553 HIS A N 1
ATOM 4556 C CA . HIS A 1 553 ? 4.359 27.780 -2.479 1.00 79.31 553 HIS A CA 1
ATOM 4557 C C . HIS A 1 553 ? 5.120 27.428 -3.765 1.00 79.31 553 HIS A C 1
ATOM 4559 O O . HIS A 1 553 ? 5.922 26.494 -3.767 1.00 79.31 553 HIS A O 1
ATOM 4565 N N . ASP A 1 554 ? 4.890 28.161 -4.857 1.00 74.81 554 ASP A N 1
ATOM 4566 C CA . ASP A 1 554 ? 5.338 27.733 -6.189 1.00 74.81 554 ASP A CA 1
ATOM 4567 C C . ASP A 1 554 ? 6.867 27.755 -6.325 1.00 74.81 554 ASP A C 1
ATOM 4569 O O . ASP A 1 554 ? 7.462 26.776 -6.780 1.00 74.81 554 ASP A O 1
ATOM 4573 N N . ASN A 1 555 ? 7.523 28.815 -5.839 1.00 74.12 555 ASN A N 1
ATOM 4574 C CA . ASN A 1 555 ? 8.986 28.917 -5.829 1.00 74.12 555 ASN A CA 1
ATOM 4575 C C . ASN A 1 555 ? 9.635 27.783 -5.015 1.00 74.12 555 ASN A C 1
ATOM 4577 O O . ASN A 1 555 ? 10.624 27.194 -5.456 1.00 74.12 555 ASN A O 1
ATOM 4581 N N . TYR A 1 556 ? 9.060 27.432 -3.856 1.00 79.44 556 TYR A N 1
ATOM 4582 C CA . TYR A 1 556 ? 9.535 26.302 -3.057 1.00 79.44 556 TYR A CA 1
ATOM 4583 C C . TYR A 1 556 ? 9.331 24.966 -3.786 1.00 79.44 556 TYR A C 1
ATOM 4585 O O . TYR A 1 556 ? 10.248 24.147 -3.835 1.00 79.44 556 TYR A O 1
ATOM 4593 N N . VAL A 1 557 ? 8.167 24.755 -4.408 1.00 79.62 557 VAL A N 1
ATOM 4594 C CA . VAL A 1 557 ? 7.840 23.527 -5.149 1.00 79.62 557 VAL A CA 1
ATOM 4595 C C . VAL A 1 557 ? 8.784 23.290 -6.329 1.00 79.62 557 VAL A C 1
ATOM 4597 O O . VAL A 1 557 ? 9.342 22.194 -6.440 1.00 79.62 557 VAL A O 1
ATOM 4600 N N . TYR A 1 558 ? 9.010 24.291 -7.185 1.00 81.81 558 TYR A N 1
ATOM 4601 C CA . TYR A 1 558 ? 9.945 24.151 -8.307 1.00 81.81 558 TYR A CA 1
ATOM 4602 C C . TYR A 1 558 ? 11.387 23.956 -7.818 1.00 81.81 558 TYR A C 1
ATOM 4604 O O . TYR A 1 558 ? 12.090 23.085 -8.332 1.00 81.81 558 TYR A O 1
ATOM 4612 N N . GLY A 1 559 ? 11.806 24.687 -6.777 1.00 86.56 559 GLY A N 1
ATOM 4613 C CA . GLY A 1 559 ? 13.119 24.516 -6.150 1.00 86.56 559 GLY A CA 1
ATOM 4614 C C . GLY A 1 559 ? 13.353 23.096 -5.619 1.00 86.56 559 GLY A C 1
ATOM 4615 O O . GLY A 1 559 ? 14.379 22.488 -5.928 1.00 86.56 559 GLY A O 1
ATOM 4616 N N . VAL A 1 560 ? 12.377 22.524 -4.902 1.00 88.62 560 VAL A N 1
ATOM 4617 C CA . VAL A 1 560 ? 12.442 21.145 -4.388 1.00 88.62 560 VAL A CA 1
ATOM 4618 C C . VAL A 1 560 ? 12.537 20.121 -5.518 1.00 88.62 560 VAL A C 1
ATOM 4620 O O . VAL A 1 560 ? 13.388 19.235 -5.451 1.00 88.62 560 VAL A O 1
ATOM 4623 N N . ILE A 1 561 ? 11.699 20.218 -6.557 1.00 89.19 561 ILE A N 1
ATOM 4624 C CA . ILE A 1 561 ? 11.733 19.261 -7.680 1.00 89.19 561 ILE A CA 1
ATOM 4625 C C . ILE A 1 561 ? 13.093 19.319 -8.385 1.00 89.19 561 ILE A C 1
ATOM 4627 O O . ILE A 1 561 ? 13.690 18.271 -8.647 1.00 89.19 561 ILE A O 1
ATOM 4631 N N . ASN A 1 562 ? 13.616 20.521 -8.631 1.00 90.19 562 ASN A N 1
ATOM 4632 C CA . ASN A 1 562 ? 14.914 20.705 -9.273 1.00 90.19 562 ASN A CA 1
ATOM 4633 C C . ASN A 1 562 ? 16.052 20.143 -8.404 1.00 90.19 562 ASN A C 1
ATOM 4635 O O . ASN A 1 562 ? 16.844 19.342 -8.901 1.00 90.19 562 ASN A O 1
ATOM 4639 N N . LYS A 1 563 ? 16.095 20.461 -7.099 1.00 93.12 563 LYS A N 1
ATOM 4640 C CA . LYS A 1 563 ? 17.155 19.966 -6.202 1.00 93.12 563 LYS A CA 1
ATOM 4641 C C . LYS A 1 563 ? 17.105 18.450 -6.005 1.00 93.12 563 LYS A C 1
ATOM 4643 O O . LYS A 1 563 ? 18.148 17.802 -5.985 1.00 93.12 563 LYS A O 1
ATOM 4648 N N . LEU A 1 564 ? 15.910 17.861 -5.913 1.00 93.81 564 LEU A N 1
ATOM 4649 C CA . LEU A 1 564 ? 15.757 16.404 -5.879 1.00 93.81 564 LEU A CA 1
ATOM 4650 C C . LEU A 1 564 ? 16.244 15.756 -7.180 1.00 93.81 564 LEU A C 1
ATOM 4652 O O . LEU A 1 564 ? 16.917 14.731 -7.124 1.00 93.81 564 LEU A O 1
ATOM 4656 N N . THR A 1 565 ? 15.946 16.351 -8.336 1.00 93.38 565 THR A N 1
ATOM 4657 C CA . THR A 1 565 ? 16.394 15.836 -9.642 1.00 93.38 565 THR A CA 1
ATOM 4658 C C . THR A 1 565 ? 17.920 15.898 -9.769 1.00 93.38 565 THR A C 1
ATOM 4660 O O . THR A 1 565 ? 18.534 14.912 -10.169 1.00 93.38 565 THR A O 1
ATOM 4663 N N . GLU A 1 566 ? 18.542 17.003 -9.347 1.00 94.75 566 GLU A N 1
ATOM 4664 C CA . GLU A 1 566 ? 20.002 17.171 -9.271 1.00 94.75 566 GLU A CA 1
ATOM 4665 C C . GLU A 1 566 ? 20.654 16.082 -8.397 1.00 94.75 566 GLU A C 1
ATOM 4667 O O . GLU A 1 566 ? 21.498 15.321 -8.874 1.00 94.75 566 GLU A O 1
ATOM 4672 N N . VAL A 1 567 ? 20.207 15.947 -7.143 1.00 94.88 567 VAL A N 1
ATOM 4673 C CA . VAL A 1 567 ? 20.757 14.990 -6.164 1.00 94.88 567 VAL A CA 1
ATOM 4674 C C . VAL A 1 567 ? 20.559 13.535 -6.606 1.00 94.88 567 VAL A C 1
ATOM 4676 O O . VAL A 1 567 ? 21.475 12.717 -6.487 1.00 94.88 567 VAL A O 1
ATOM 4679 N N . ILE A 1 568 ? 19.387 13.190 -7.152 1.00 95.12 568 ILE A N 1
ATOM 4680 C CA . ILE A 1 568 ? 19.112 11.837 -7.661 1.00 95.12 568 ILE A CA 1
ATOM 4681 C C . ILE A 1 568 ? 19.957 11.552 -8.912 1.00 95.12 568 ILE A C 1
ATOM 4683 O O . ILE A 1 568 ? 20.480 10.443 -9.029 1.00 95.12 568 ILE A O 1
ATOM 4687 N N . SER A 1 569 ? 20.148 12.528 -9.806 1.00 93.75 569 SER A N 1
ATOM 4688 C CA . SER A 1 569 ? 21.001 12.390 -10.996 1.00 93.75 569 SER A CA 1
ATOM 4689 C C . SER A 1 569 ? 22.463 12.164 -10.612 1.00 93.75 569 SER A C 1
ATOM 4691 O O . SER A 1 569 ? 23.053 11.170 -11.034 1.00 93.75 569 SER A O 1
ATOM 4693 N N . ALA A 1 570 ? 23.026 12.998 -9.731 1.00 92.12 570 ALA A N 1
ATOM 4694 C CA . ALA A 1 570 ? 24.393 12.841 -9.227 1.00 92.12 570 ALA A CA 1
ATOM 4695 C C . ALA A 1 570 ? 24.614 11.458 -8.585 1.00 92.12 570 ALA A C 1
ATOM 4697 O O . ALA A 1 570 ? 25.586 10.767 -8.898 1.00 92.12 570 ALA A O 1
ATOM 4698 N N . ARG A 1 571 ? 23.665 11.003 -7.755 1.00 92.94 571 ARG A N 1
ATOM 4699 C CA . ARG A 1 571 ? 23.682 9.664 -7.145 1.00 92.94 571 ARG A CA 1
ATOM 4700 C C . ARG A 1 571 ? 23.608 8.542 -8.191 1.00 92.94 571 ARG A C 1
ATOM 4702 O O . ARG A 1 571 ? 24.352 7.575 -8.084 1.00 92.94 571 ARG A O 1
ATOM 4709 N N . ILE A 1 572 ? 22.739 8.656 -9.203 1.00 92.12 572 ILE A N 1
ATOM 4710 C CA . ILE A 1 572 ? 22.637 7.669 -10.295 1.00 92.12 572 ILE A CA 1
ATOM 4711 C C . ILE A 1 572 ? 23.948 7.592 -11.082 1.00 92.12 572 ILE A C 1
ATOM 4713 O O . ILE A 1 572 ? 24.425 6.487 -11.324 1.00 92.12 572 ILE A O 1
ATOM 4717 N N . ASN A 1 573 ? 24.541 8.733 -11.437 1.00 88.44 573 ASN A N 1
ATOM 4718 C CA . ASN A 1 573 ? 25.792 8.778 -12.194 1.00 88.44 573 ASN A CA 1
ATOM 4719 C C . ASN A 1 573 ? 26.958 8.177 -11.385 1.00 88.44 573 ASN A C 1
ATOM 4721 O O . ASN A 1 573 ? 27.783 7.478 -11.954 1.00 88.44 573 ASN A O 1
ATOM 4725 N N . ARG A 1 574 ? 27.000 8.372 -10.058 1.00 88.44 574 ARG A N 1
ATOM 4726 C CA . ARG A 1 574 ? 27.999 7.748 -9.168 1.00 88.44 574 ARG A CA 1
ATOM 4727 C C . ARG A 1 574 ? 27.840 6.224 -9.064 1.00 88.44 574 ARG A C 1
ATOM 4729 O O . ARG A 1 574 ? 28.823 5.493 -9.156 1.00 88.44 574 ARG A O 1
ATOM 4736 N N . ASP A 1 575 ? 26.615 5.748 -8.843 1.00 85.88 575 ASP A N 1
ATOM 4737 C CA . ASP A 1 575 ? 26.328 4.330 -8.560 1.00 85.88 575 ASP A CA 1
ATOM 4738 C C . ASP A 1 575 ? 26.303 3.457 -9.840 1.00 85.88 575 ASP A C 1
ATOM 4740 O O . ASP A 1 575 ? 26.494 2.234 -9.792 1.00 85.88 575 ASP A O 1
ATOM 4744 N N . TYR A 1 576 ? 26.046 4.087 -10.992 1.00 86.88 576 TYR A N 1
ATOM 4745 C CA . TYR A 1 576 ? 25.822 3.456 -12.297 1.00 86.88 576 TYR A CA 1
ATOM 4746 C C . TYR A 1 576 ? 26.473 4.258 -13.442 1.00 86.88 576 TYR A C 1
ATOM 4748 O O . TYR A 1 576 ? 25.837 4.498 -14.468 1.00 86.88 576 TYR A O 1
ATOM 4756 N N . ASN A 1 577 ? 27.727 4.686 -13.261 1.00 78.06 577 ASN A N 1
ATOM 4757 C CA . ASN A 1 577 ? 28.533 5.268 -14.341 1.00 78.06 577 ASN A CA 1
ATOM 4758 C C . ASN A 1 577 ? 28.719 4.220 -15.465 1.00 78.06 577 ASN A C 1
ATOM 4760 O O . ASN A 1 577 ? 29.135 3.104 -15.137 1.00 78.06 577 ASN A O 1
ATOM 4764 N N . PRO A 1 578 ? 28.448 4.537 -16.749 1.00 67.81 578 PRO A N 1
ATOM 4765 C CA . PRO A 1 578 ? 28.783 3.670 -17.883 1.00 67.81 578 PRO A CA 1
ATOM 4766 C C . PRO A 1 578 ? 30.229 3.143 -17.858 1.00 67.81 578 PRO A C 1
ATOM 4768 O O . PRO A 1 578 ? 30.451 1.960 -18.104 1.00 67.81 578 PRO A O 1
ATOM 4771 N N . GLU A 1 579 ? 31.194 3.977 -17.456 1.00 69.00 579 GLU A N 1
ATOM 4772 C CA . GLU A 1 579 ? 32.629 3.637 -17.391 1.00 69.00 579 GLU A CA 1
ATOM 4773 C C . GLU A 1 579 ? 32.944 2.515 -16.378 1.00 69.00 579 GLU A C 1
ATOM 4775 O O . GLU A 1 579 ? 33.965 1.846 -16.481 1.00 69.00 579 GLU A O 1
ATOM 4780 N N . GLN A 1 580 ? 32.065 2.252 -15.401 1.00 61.47 580 GLN A N 1
ATOM 4781 C CA . GLN A 1 580 ? 32.282 1.187 -14.408 1.00 61.47 580 GLN A CA 1
ATOM 4782 C C . GLN A 1 580 ? 32.059 -0.231 -14.961 1.00 61.47 580 GLN A C 1
ATOM 4784 O O . GLN A 1 580 ? 32.326 -1.193 -14.237 1.00 61.47 580 GLN A O 1
ATOM 4789 N N . LEU A 1 581 ? 31.548 -0.393 -16.188 1.00 57.16 581 LEU A N 1
ATOM 4790 C CA . LEU A 1 581 ? 31.233 -1.716 -16.743 1.00 57.16 581 LEU A CA 1
ATOM 4791 C C . LEU A 1 581 ? 32.459 -2.619 -16.916 1.00 57.16 581 LEU A C 1
ATOM 4793 O O . LEU A 1 581 ? 32.320 -3.831 -16.782 1.00 57.16 581 LEU A O 1
ATOM 4797 N N . GLU A 1 582 ? 33.655 -2.061 -17.122 1.00 51.69 582 GLU A N 1
ATOM 4798 C CA . GLU A 1 582 ? 34.882 -2.854 -17.304 1.00 51.69 582 GLU A CA 1
ATOM 4799 C C . GLU A 1 582 ? 35.216 -3.759 -16.104 1.00 51.69 582 GLU A C 1
ATOM 4801 O O . GLU A 1 582 ? 35.924 -4.751 -16.265 1.00 51.69 582 GLU A O 1
ATOM 4806 N N . THR A 1 583 ? 34.672 -3.455 -14.917 1.00 51.81 583 THR A N 1
ATOM 4807 C CA . THR A 1 583 ? 34.872 -4.229 -13.677 1.00 51.81 583 THR A CA 1
ATOM 4808 C C . THR A 1 583 ? 33.826 -5.330 -13.443 1.00 51.81 583 THR A C 1
ATOM 4810 O O . THR A 1 583 ? 33.837 -5.966 -12.392 1.00 51.81 583 THR A O 1
ATOM 4813 N N . LEU A 1 584 ? 32.918 -5.572 -14.398 1.00 52.72 584 LEU A N 1
ATOM 4814 C CA . LEU A 1 584 ? 31.869 -6.606 -14.317 1.00 52.72 584 LEU A CA 1
ATOM 4815 C C . LEU A 1 584 ? 32.146 -7.839 -15.192 1.00 52.72 584 LEU A C 1
ATOM 4817 O O . LEU A 1 584 ? 31.237 -8.637 -15.408 1.00 52.72 584 LEU A O 1
ATOM 4821 N N . ARG A 1 585 ? 33.381 -7.999 -15.685 1.00 53.34 585 ARG A N 1
ATOM 4822 C CA . ARG A 1 585 ? 33.792 -9.152 -16.498 1.00 53.34 585 ARG A CA 1
ATOM 4823 C C . ARG A 1 585 ? 33.537 -10.482 -15.778 1.00 53.34 585 ARG A C 1
ATOM 4825 O O . ARG A 1 585 ? 33.608 -10.584 -14.553 1.00 53.34 585 ARG A O 1
ATOM 4832 N N . TRP A 1 586 ? 33.244 -11.501 -16.577 1.00 46.09 586 TRP A N 1
ATOM 4833 C CA . TRP A 1 586 ? 32.921 -12.854 -16.139 1.00 46.09 586 TRP A CA 1
ATOM 4834 C C . TRP A 1 586 ? 34.192 -13.638 -15.769 1.00 46.09 586 TRP A C 1
ATOM 4836 O O . TRP A 1 586 ? 34.688 -14.442 -16.551 1.00 46.09 586 TRP A O 1
ATOM 4846 N N . ASP A 1 587 ? 34.724 -13.379 -14.571 1.00 45.31 587 ASP A N 1
ATOM 4847 C CA . ASP A 1 587 ? 35.771 -14.195 -13.941 1.00 45.31 587 ASP A CA 1
ATOM 4848 C C . ASP A 1 587 ? 35.145 -15.219 -12.978 1.00 45.31 587 ASP A C 1
ATOM 4850 O O . ASP A 1 587 ? 34.595 -14.850 -11.935 1.00 45.31 587 ASP A O 1
ATOM 4854 N N . ASP A 1 588 ? 35.286 -16.517 -13.263 1.00 42.28 588 ASP A N 1
ATOM 4855 C CA . ASP A 1 588 ? 34.723 -17.608 -12.441 1.00 42.28 588 ASP A CA 1
ATOM 4856 C C . ASP A 1 588 ? 35.340 -17.744 -11.026 1.00 42.28 588 ASP A C 1
ATOM 4858 O O . ASP A 1 588 ? 34.860 -18.530 -10.209 1.00 42.28 588 ASP A O 1
ATOM 4862 N N . ASN A 1 589 ? 36.396 -16.985 -10.709 1.00 36.25 589 ASN A N 1
ATOM 4863 C CA . ASN A 1 589 ? 37.296 -17.236 -9.572 1.00 36.25 589 ASN A CA 1
ATOM 4864 C C . ASN A 1 589 ? 37.211 -16.227 -8.405 1.00 36.25 589 ASN A C 1
ATOM 4866 O O . ASN A 1 589 ? 38.128 -16.184 -7.588 1.00 36.25 589 ASN A O 1
ATOM 4870 N N . ASN A 1 590 ? 36.162 -15.398 -8.305 1.00 35.25 590 ASN A N 1
ATOM 4871 C CA . ASN A 1 590 ? 36.151 -14.236 -7.394 1.00 35.25 590 ASN A CA 1
ATOM 4872 C C . ASN A 1 590 ? 35.161 -14.351 -6.196 1.00 35.25 590 ASN A C 1
ATOM 4874 O O . ASN A 1 590 ? 34.044 -13.823 -6.254 1.00 35.25 590 ASN A O 1
ATOM 4878 N N . PRO A 1 591 ? 35.528 -15.027 -5.084 1.00 32.38 591 PRO A N 1
ATOM 4879 C CA . PRO A 1 591 ? 34.746 -15.030 -3.848 1.00 32.38 591 PRO A CA 1
ATOM 4880 C C . PRO A 1 591 ? 34.947 -13.721 -3.064 1.00 32.38 591 PRO A C 1
ATOM 4882 O O . PRO A 1 591 ? 36.029 -13.437 -2.559 1.00 32.38 591 PRO A O 1
ATOM 4885 N N . ILE A 1 592 ? 33.888 -12.920 -2.923 1.00 31.92 592 ILE A N 1
ATOM 4886 C CA . ILE A 1 592 ? 33.956 -11.630 -2.215 1.00 31.92 592 ILE A CA 1
ATOM 4887 C C . ILE A 1 592 ? 33.910 -11.844 -0.693 1.00 31.92 592 ILE A C 1
ATOM 4889 O O . ILE A 1 592 ? 32.868 -12.208 -0.138 1.00 31.92 592 ILE A O 1
ATOM 4893 N N . GLU A 1 593 ? 35.023 -11.565 -0.014 1.00 28.36 593 GLU A N 1
ATOM 4894 C CA . GLU A 1 593 ? 35.119 -11.561 1.451 1.00 28.36 593 GLU A CA 1
ATOM 4895 C C . GLU A 1 593 ? 34.263 -10.454 2.101 1.00 28.36 593 GLU A C 1
ATOM 4897 O O . GLU A 1 593 ? 34.013 -9.396 1.519 1.00 28.36 593 GLU A O 1
ATOM 4902 N N . GLN A 1 594 ? 33.828 -10.674 3.348 1.00 25.16 594 GLN A N 1
ATOM 4903 C CA . GLN A 1 594 ? 33.151 -9.646 4.149 1.00 25.16 594 GLN A CA 1
ATOM 4904 C C . GLN A 1 594 ? 34.140 -8.984 5.122 1.00 25.16 594 GLN A C 1
ATOM 4906 O O . GLN A 1 594 ? 34.735 -9.696 5.933 1.00 25.16 594 GLN A O 1
ATOM 4911 N N . PRO A 1 595 ? 34.289 -7.644 5.119 1.00 28.25 595 PRO A N 1
ATOM 4912 C CA . PRO A 1 595 ? 35.141 -6.960 6.085 1.00 28.25 595 PRO A CA 1
ATOM 4913 C C . PRO A 1 595 ? 34.561 -7.063 7.502 1.00 28.25 595 PRO A C 1
ATOM 4915 O O . PRO A 1 595 ? 33.366 -6.848 7.728 1.00 28.25 595 PRO A O 1
ATOM 4918 N N . SER A 1 596 ? 35.429 -7.392 8.455 1.00 25.53 596 SER A N 1
ATOM 4919 C CA . SER A 1 596 ? 35.092 -7.632 9.857 1.00 25.53 596 SER A CA 1
ATOM 4920 C C . SER A 1 596 ? 34.761 -6.351 10.633 1.00 25.53 596 SER A C 1
ATOM 4922 O O . SER A 1 596 ? 35.186 -5.245 10.301 1.00 25.53 596 SER A O 1
ATOM 4924 N N . SER A 1 597 ? 33.993 -6.507 11.712 1.00 27.80 597 SER A N 1
ATOM 4925 C CA . SER A 1 597 ? 33.737 -5.444 12.684 1.00 27.80 597 SER A CA 1
ATOM 4926 C C . SER A 1 597 ? 34.938 -5.222 13.604 1.00 27.80 597 SER A C 1
ATOM 4928 O O . SER A 1 597 ? 35.413 -6.180 14.214 1.00 27.80 597 SER A O 1
ATOM 4930 N N . SER A 1 598 ? 35.332 -3.966 13.810 1.00 26.97 598 SER A N 1
ATOM 4931 C CA . SER A 1 598 ? 36.199 -3.548 14.915 1.00 26.97 598 SER A CA 1
ATOM 4932 C C . SER A 1 598 ? 35.491 -2.541 15.828 1.00 26.97 598 SER A C 1
ATOM 4934 O O . SER A 1 598 ? 34.605 -1.790 15.411 1.00 26.97 598 SER A O 1
ATOM 4936 N N . THR A 1 599 ? 35.848 -2.599 17.108 1.00 24.55 599 THR A N 1
ATOM 4937 C CA . THR A 1 599 ? 35.268 -1.823 18.213 1.00 24.55 599 THR A CA 1
ATOM 4938 C C . THR A 1 599 ? 36.191 -0.660 18.612 1.00 24.55 599 THR A C 1
ATOM 4940 O O . THR A 1 599 ? 37.147 -0.355 17.908 1.00 24.55 599 THR A O 1
ATOM 4943 N N . GLU A 1 600 ? 35.920 -0.076 19.784 1.00 25.08 600 GLU A N 1
ATOM 4944 C CA . GLU A 1 600 ? 36.796 0.828 20.545 1.00 25.08 600 GLU A CA 1
ATOM 4945 C C . GLU A 1 600 ? 36.816 2.315 20.134 1.00 25.08 600 GLU A C 1
ATOM 4947 O O . GLU A 1 600 ? 36.433 2.706 19.037 1.00 25.08 600 GLU A O 1
ATOM 4952 N N . SER A 1 601 ? 37.288 3.197 21.021 1.00 23.22 601 SER A N 1
ATOM 4953 C CA . SER A 1 601 ? 36.583 3.686 22.226 1.00 23.22 601 SER A CA 1
ATOM 4954 C C . SER A 1 601 ? 37.444 4.704 22.976 1.00 23.22 601 SER A C 1
ATOM 4956 O O . SER A 1 601 ? 38.651 4.521 23.093 1.00 23.22 601 SER A O 1
ATOM 4958 N N . GLY A 1 602 ? 36.808 5.703 23.594 1.00 23.47 602 GLY A N 1
ATOM 4959 C CA . GLY A 1 602 ? 37.486 6.652 24.480 1.00 23.47 602 GLY A CA 1
ATOM 4960 C C . GLY A 1 602 ? 38.001 7.921 23.785 1.00 23.47 602 GLY A C 1
ATOM 4961 O O . GLY A 1 602 ? 38.111 7.961 22.567 1.00 23.47 602 GLY A O 1
ATOM 4962 N N . LEU A 1 603 ? 38.294 9.007 24.506 1.00 24.55 603 LEU A N 1
ATOM 4963 C CA . LEU A 1 603 ? 38.147 9.261 25.949 1.00 24.55 603 LEU A CA 1
ATOM 4964 C C . LEU A 1 603 ? 37.871 10.764 26.198 1.00 24.55 603 LEU A C 1
ATOM 4966 O O . LEU A 1 603 ? 38.198 11.598 25.365 1.00 24.55 603 LEU A O 1
ATOM 4970 N N . LYS A 1 604 ? 37.259 11.043 27.361 1.00 24.17 604 LYS A N 1
ATOM 4971 C CA . LYS A 1 604 ? 37.196 12.283 28.184 1.00 24.17 604 LYS A CA 1
ATOM 4972 C C . LYS A 1 604 ? 37.935 13.526 27.633 1.00 24.17 604 LYS A C 1
ATOM 4974 O O . LYS A 1 604 ? 39.088 13.446 27.237 1.00 24.17 604 LYS A O 1
ATOM 4979 N N . SER A 1 605 ? 37.410 14.742 27.783 1.00 23.52 605 SER A N 1
ATOM 4980 C CA . SER A 1 605 ? 37.152 15.443 29.065 1.00 23.52 605 SER A CA 1
ATOM 4981 C C . SER A 1 605 ? 36.669 16.882 28.730 1.00 23.52 605 SER A C 1
ATOM 4983 O O . SER A 1 605 ? 36.703 17.234 27.555 1.00 23.52 605 SER A O 1
ATOM 4985 N N . ASN A 1 606 ? 36.255 17.808 29.604 1.00 22.94 606 ASN A N 1
ATOM 4986 C CA . ASN A 1 606 ? 35.855 17.884 31.021 1.00 22.94 606 ASN A CA 1
ATOM 4987 C C . ASN A 1 606 ? 35.206 19.285 31.213 1.00 22.94 606 ASN A C 1
ATOM 4989 O O . ASN A 1 606 ? 35.263 20.091 30.289 1.00 22.94 606 ASN A O 1
ATOM 4993 N N . ALA A 1 607 ? 34.736 19.600 32.432 1.00 23.59 607 ALA A N 1
ATOM 4994 C CA . ALA A 1 607 ? 34.405 20.958 32.908 1.00 23.59 607 ALA A CA 1
ATOM 4995 C C . ALA A 1 607 ? 33.192 21.671 32.248 1.00 23.59 607 ALA A C 1
ATOM 4997 O O . ALA A 1 607 ? 32.917 21.497 31.069 1.00 23.59 607 ALA A O 1
ATOM 4998 N N . GLN A 1 608 ? 32.448 22.552 32.927 1.00 23.70 608 GLN A N 1
ATOM 4999 C CA . GLN A 1 608 ? 32.031 22.678 34.343 1.00 23.70 608 GLN A CA 1
ATOM 5000 C C . GLN A 1 608 ? 31.098 23.909 34.421 1.00 23.70 608 GLN A C 1
ATOM 5002 O O . GLN A 1 608 ? 31.352 24.853 33.684 1.00 23.70 608 GLN A O 1
ATOM 5007 N N . THR A 1 609 ? 30.135 23.932 35.360 1.00 23.50 609 THR A N 1
ATOM 5008 C CA . THR A 1 609 ? 29.584 25.142 36.043 1.00 23.50 609 THR A CA 1
ATOM 5009 C C . THR A 1 609 ? 28.923 26.281 35.207 1.00 23.50 609 THR A C 1
ATOM 5011 O O . THR A 1 609 ? 29.381 26.626 34.129 1.00 23.50 609 THR A O 1
ATOM 5014 N N . ASP A 1 610 ? 27.875 26.984 35.657 1.00 23.67 610 ASP A N 1
ATOM 5015 C CA . ASP A 1 610 ? 27.005 26.754 36.821 1.00 23.67 610 ASP A CA 1
ATOM 5016 C C . ASP A 1 610 ? 25.651 27.500 36.755 1.00 23.67 610 ASP A C 1
ATOM 5018 O O . ASP A 1 610 ? 25.437 28.400 35.949 1.00 23.67 610 ASP A O 1
ATOM 5022 N N . GLU A 1 611 ? 24.760 27.075 37.655 1.00 24.33 611 GLU A N 1
ATOM 5023 C CA . GLU A 1 611 ? 23.733 27.837 38.394 1.00 24.33 611 GLU A CA 1
ATOM 5024 C C . GLU A 1 611 ? 22.750 28.840 37.720 1.00 24.33 611 GLU A C 1
ATOM 5026 O O . GLU A 1 611 ? 22.999 30.030 37.579 1.00 24.33 611 GLU A O 1
ATOM 5031 N N . LEU A 1 612 ? 21.512 28.345 37.539 1.00 24.36 612 LEU A N 1
ATOM 5032 C CA . LEU A 1 612 ? 20.300 28.693 38.327 1.00 24.36 612 LEU A CA 1
ATOM 5033 C C . LEU A 1 612 ? 19.685 30.124 38.377 1.00 24.36 612 LEU A C 1
ATOM 5035 O O . LEU A 1 612 ? 20.313 31.095 38.776 1.00 24.36 612 LEU A O 1
ATOM 5039 N N . LYS A 1 613 ? 18.330 30.107 38.334 1.00 25.41 613 LYS A N 1
ATOM 5040 C CA . LYS A 1 613 ? 17.353 31.029 38.989 1.00 25.41 613 LYS A CA 1
ATOM 5041 C C . LYS A 1 613 ? 17.208 32.443 38.359 1.00 25.41 613 LYS A C 1
ATOM 5043 O O . LYS A 1 613 ? 18.105 32.925 37.691 1.00 25.41 613 LYS A O 1
ATOM 5048 N N . ASN A 1 614 ? 16.070 33.149 38.478 1.00 24.19 614 ASN A N 1
ATOM 5049 C CA . ASN A 1 614 ? 14.938 33.003 39.414 1.00 24.19 614 ASN A CA 1
ATOM 5050 C C . ASN A 1 614 ? 13.572 33.504 38.845 1.00 24.19 614 ASN A C 1
ATOM 5052 O O . ASN A 1 614 ? 13.552 34.166 37.818 1.00 24.19 614 ASN A O 1
ATOM 5056 N N . ALA A 1 615 ? 12.474 33.170 39.553 1.00 23.92 615 ALA A N 1
ATOM 5057 C CA . ALA A 1 615 ? 11.235 33.936 39.886 1.00 23.92 615 ALA A CA 1
ATOM 5058 C C . ALA A 1 615 ? 10.836 35.254 39.133 1.00 23.92 615 ALA A C 1
ATOM 5060 O O . ALA A 1 615 ? 11.704 36.018 38.740 1.00 23.92 615 ALA A O 1
ATOM 5061 N N . LEU A 1 616 ? 9.562 35.702 39.024 1.00 22.98 616 LEU A N 1
ATOM 5062 C CA . LEU A 1 616 ? 8.222 35.229 39.470 1.00 22.98 616 LEU A CA 1
ATOM 5063 C C . LEU A 1 616 ? 7.076 36.021 38.748 1.00 22.98 616 LEU A C 1
ATOM 5065 O O . LEU A 1 616 ? 7.335 37.019 38.084 1.00 22.98 616 LEU A O 1
ATOM 5069 N N . ASN A 1 617 ? 5.810 35.601 38.929 1.00 27.42 617 ASN A N 1
ATOM 5070 C CA . ASN A 1 617 ? 4.555 36.345 38.615 1.00 27.42 617 ASN A CA 1
ATOM 5071 C C . ASN A 1 617 ? 4.286 37.493 39.646 1.00 27.42 617 ASN A C 1
ATOM 5073 O O . ASN A 1 617 ? 5.063 37.553 40.603 1.00 27.42 617 ASN A O 1
ATOM 5077 N N . PRO A 1 618 ? 3.207 38.338 39.596 1.00 31.69 618 PRO A N 1
ATOM 5078 C CA . PRO A 1 618 ? 2.002 38.374 38.724 1.00 31.69 618 PRO A CA 1
ATOM 5079 C C . PRO A 1 618 ? 1.601 39.789 38.183 1.00 31.69 618 PRO A C 1
ATOM 5081 O O . PRO A 1 618 ? 2.335 40.753 38.368 1.00 31.69 618 PRO A O 1
ATOM 5084 N N . GLY A 1 619 ? 0.405 39.950 37.570 1.00 24.30 619 GLY A N 1
ATOM 5085 C CA . GLY A 1 619 ? -0.160 41.287 37.255 1.00 24.30 619 GLY A CA 1
ATOM 5086 C C . GLY A 1 619 ? -1.451 41.360 36.403 1.00 24.30 619 GLY A C 1
ATOM 5087 O O . GLY A 1 619 ? -1.392 41.680 35.222 1.00 24.30 619 GLY A O 1
ATOM 5088 N N . GLN A 1 620 ? -2.625 41.120 37.002 1.00 25.88 620 GLN A N 1
ATOM 5089 C CA . GLN A 1 620 ? -3.965 41.534 36.497 1.00 25.88 620 GLN A CA 1
ATOM 5090 C C . GLN A 1 620 ? -4.327 42.948 37.065 1.00 25.88 620 GLN A C 1
ATOM 5092 O O . GLN A 1 620 ? -3.567 43.370 37.941 1.00 25.88 620 GLN A O 1
ATOM 5097 N N . PRO A 1 621 ? -5.410 43.697 36.674 1.00 33.78 621 PRO A N 1
ATOM 5098 C CA . PRO A 1 621 ? -6.755 43.179 36.324 1.00 33.78 621 PRO A CA 1
ATOM 5099 C C . PRO A 1 621 ? -7.696 43.974 35.348 1.00 33.78 621 PRO A C 1
ATOM 5101 O O . PRO A 1 621 ? -7.533 45.157 35.077 1.00 33.78 621 PRO A O 1
ATOM 5104 N N . THR A 1 622 ? -8.789 43.297 34.945 1.00 23.50 622 THR A N 1
ATOM 5105 C CA . THR A 1 622 ? -10.184 43.784 34.695 1.00 23.50 622 THR A CA 1
ATOM 5106 C C . THR A 1 622 ? -10.523 45.004 33.812 1.00 23.50 622 THR A C 1
ATOM 5108 O O . THR A 1 622 ? -10.180 46.139 34.134 1.00 23.50 622 THR A O 1
ATOM 5111 N N . ARG A 1 623 ? -11.532 44.810 32.940 1.00 22.81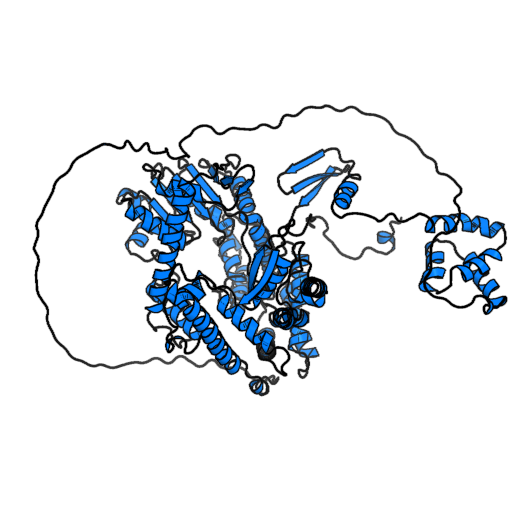 623 ARG A N 1
ATOM 5112 C CA . ARG A 1 623 ? -12.903 45.347 33.159 1.00 22.81 623 ARG A CA 1
ATOM 5113 C C . ARG A 1 623 ? -13.972 44.468 32.483 1.00 22.81 623 ARG A C 1
ATOM 5115 O O . ARG A 1 623 ? -13.623 43.572 31.724 1.00 22.81 623 ARG A O 1
ATOM 5122 N N . ILE A 1 624 ? -15.240 44.671 32.852 1.00 24.05 624 ILE A N 1
ATOM 5123 C CA . ILE A 1 624 ? -16.385 43.762 32.631 1.00 24.05 624 ILE A CA 1
ATOM 5124 C C . ILE A 1 624 ? -17.611 44.599 32.209 1.00 24.05 624 ILE A C 1
ATOM 5126 O O . ILE A 1 624 ? -17.719 45.733 32.682 1.00 24.05 624 ILE A O 1
ATOM 5130 N N . ASN A 1 625 ? -18.502 44.071 31.353 1.00 23.50 625 ASN A N 1
ATOM 5131 C CA . ASN A 1 625 ? -19.960 43.967 31.599 1.00 23.50 625 ASN A CA 1
ATOM 5132 C C . ASN A 1 625 ? -20.752 43.432 30.382 1.00 23.50 625 ASN A C 1
ATOM 5134 O O . ASN A 1 625 ? -20.434 43.732 29.234 1.00 23.50 625 ASN A O 1
ATOM 5138 N N . ASP A 1 626 ? -21.782 42.650 30.711 1.00 29.59 626 ASP A N 1
ATOM 5139 C CA . ASP A 1 626 ? -22.775 41.939 29.875 1.00 29.59 626 ASP A CA 1
ATOM 5140 C C . ASP A 1 626 ? -24.030 42.841 29.590 1.00 29.59 626 ASP A C 1
ATOM 5142 O O . ASP A 1 626 ? -23.945 44.012 29.990 1.00 29.59 626 ASP A O 1
ATOM 5146 N N . PRO A 1 627 ? -25.175 42.429 28.952 1.00 33.53 627 PRO A N 1
ATOM 5147 C CA . PRO A 1 627 ? -25.762 41.068 28.943 1.00 33.53 627 PRO A CA 1
ATOM 5148 C C . PRO A 1 627 ? -26.556 40.537 27.709 1.00 33.53 627 PRO A C 1
ATOM 5150 O O . PRO A 1 627 ? -27.040 41.273 26.851 1.00 33.53 627 PRO A O 1
ATOM 5153 N N . ASP A 1 628 ? -26.751 39.211 27.735 1.00 25.67 628 ASP A N 1
ATOM 5154 C CA . ASP A 1 628 ? -27.925 38.381 27.369 1.00 25.67 628 ASP A CA 1
ATOM 5155 C C . ASP A 1 628 ? -28.914 38.766 26.241 1.00 25.67 628 ASP A C 1
ATOM 5157 O O . ASP A 1 628 ? -29.756 39.649 26.392 1.00 25.67 628 ASP A O 1
ATOM 5161 N N . VAL A 1 629 ? -29.009 37.871 25.240 1.00 24.08 629 VAL A N 1
ATOM 5162 C CA . VAL A 1 629 ? -30.278 37.258 24.766 1.00 24.08 629 VAL A CA 1
ATOM 5163 C C . VAL A 1 629 ? -29.986 35.781 24.414 1.00 24.08 629 VAL A C 1
ATOM 5165 O O . VAL A 1 629 ? -29.003 35.528 23.714 1.00 24.08 629 VAL A O 1
ATOM 5168 N N . PRO A 1 630 ? -30.784 34.786 24.857 1.00 25.78 630 PRO A N 1
ATOM 5169 C CA . PRO A 1 630 ? -30.458 33.371 24.657 1.00 25.78 630 PRO A CA 1
ATOM 5170 C C . PRO A 1 630 ? -30.718 32.869 23.227 1.00 25.78 630 PRO A C 1
ATOM 5172 O O . PRO A 1 630 ? -31.723 33.208 22.602 1.00 25.78 630 PRO A O 1
ATOM 5175 N N . ILE A 1 631 ? -29.856 31.963 22.751 1.00 23.17 631 ILE A N 1
ATOM 5176 C CA . ILE A 1 631 ? -30.093 31.134 21.560 1.00 23.17 631 ILE A CA 1
ATOM 5177 C C . ILE A 1 631 ? -30.131 29.671 21.998 1.00 23.17 631 ILE A C 1
ATOM 5179 O O . ILE A 1 631 ? -29.112 29.106 22.394 1.00 23.17 631 ILE A O 1
ATOM 5183 N N . THR A 1 632 ? -31.303 29.045 21.902 1.00 23.58 632 THR A N 1
ATOM 5184 C CA . THR A 1 632 ? -31.472 27.616 22.176 1.00 23.58 632 THR A CA 1
ATOM 5185 C C . THR A 1 632 ? -30.817 26.799 21.064 1.00 23.58 632 THR A C 1
ATOM 5187 O O . THR A 1 632 ? -31.357 26.692 19.962 1.00 23.58 632 THR A O 1
ATOM 5190 N N . VAL A 1 633 ? -29.652 26.212 21.338 1.00 24.64 633 VAL A N 1
ATOM 5191 C CA . VAL A 1 633 ? -29.052 25.216 20.445 1.00 24.64 633 VAL A CA 1
ATOM 5192 C C . VAL A 1 633 ? -29.809 23.906 20.632 1.00 24.64 633 VAL A C 1
ATOM 5194 O O . VAL A 1 633 ? -29.684 23.256 21.665 1.00 24.64 633 VAL A O 1
ATOM 5197 N N . ILE A 1 634 ? -30.605 23.527 19.633 1.00 23.62 634 ILE A N 1
ATOM 5198 C CA . ILE A 1 634 ? -31.076 22.148 19.505 1.00 23.62 634 ILE A CA 1
ATOM 5199 C C . ILE A 1 634 ? -29.907 21.346 18.936 1.00 23.62 634 ILE A C 1
ATOM 5201 O O . ILE A 1 634 ? -29.436 21.627 17.833 1.00 23.62 634 ILE A O 1
ATOM 5205 N N . GLU A 1 635 ? -29.421 20.377 19.702 1.00 29.02 635 GLU A N 1
ATOM 5206 C CA . GLU A 1 635 ? -28.453 19.400 19.216 1.00 29.02 635 GLU A CA 1
ATOM 5207 C C . GLU A 1 635 ? -29.182 18.400 18.308 1.00 29.02 635 GLU A C 1
ATOM 5209 O O . GLU A 1 635 ? -30.140 17.756 18.737 1.00 29.02 635 GLU A O 1
ATOM 5214 N N . ASP A 1 636 ? -28.743 18.266 17.051 1.00 36.03 636 ASP A N 1
ATOM 5215 C CA . ASP A 1 636 ? -29.154 17.138 16.209 1.00 36.03 636 ASP A CA 1
ATOM 5216 C C . ASP A 1 636 ? -28.653 15.842 16.887 1.00 36.03 636 ASP A C 1
ATOM 5218 O O . ASP A 1 636 ? -27.436 15.701 17.068 1.00 36.03 636 ASP A O 1
ATOM 5222 N N . PRO A 1 637 ? -29.536 14.904 17.287 1.00 30.78 637 PRO A N 1
ATOM 5223 C CA . PRO A 1 637 ? -29.128 13.727 18.048 1.00 30.78 637 PRO A CA 1
ATOM 5224 C C . PRO A 1 637 ? -28.261 12.771 17.210 1.00 30.78 637 PRO A C 1
ATOM 5226 O O . PRO A 1 637 ? -28.383 12.731 15.979 1.00 30.78 637 PRO A O 1
ATOM 5229 N N . PRO A 1 638 ? -27.397 11.960 17.851 1.00 40.44 638 PRO A N 1
ATOM 5230 C CA . PRO A 1 638 ? -26.537 11.013 17.151 1.00 40.44 638 PRO A CA 1
ATOM 5231 C C . PRO A 1 638 ? -27.355 10.014 16.325 1.00 40.44 638 PRO A C 1
ATOM 5233 O O . PRO A 1 638 ? -28.278 9.358 16.803 1.00 40.44 638 PRO A O 1
ATOM 5236 N N . HIS A 1 639 ? -26.985 9.870 15.054 1.00 55.06 639 HIS A N 1
ATOM 5237 C CA . HIS A 1 639 ? -27.822 9.210 14.051 1.00 55.06 639 HIS A CA 1
ATOM 5238 C C . HIS A 1 639 ? -27.885 7.671 14.147 1.00 55.06 639 HIS A C 1
ATOM 5240 O O . HIS A 1 639 ? -28.524 7.030 13.313 1.00 55.06 639 HIS A O 1
ATOM 5246 N N . LEU A 1 640 ? -27.225 7.084 15.151 1.00 49.00 640 LEU A N 1
ATOM 5247 C CA . LEU A 1 640 ? -27.254 5.652 15.461 1.00 49.00 640 LEU A CA 1
ATOM 5248 C C . LEU A 1 640 ? -28.335 5.287 16.497 1.00 49.00 640 LEU A C 1
ATOM 5250 O O . LEU A 1 640 ? -28.704 4.117 16.578 1.00 49.00 640 LEU A O 1
ATOM 5254 N N . ASP A 1 641 ? -28.907 6.270 17.204 1.00 41.91 641 ASP A N 1
ATOM 5255 C CA . ASP A 1 641 ? -29.931 6.064 18.247 1.00 41.91 641 ASP A CA 1
ATOM 5256 C C . ASP A 1 641 ? -31.372 6.000 17.683 1.00 41.91 641 ASP A C 1
ATOM 5258 O O . ASP A 1 641 ? -32.350 6.112 18.420 1.00 41.91 641 ASP A O 1
ATOM 5262 N N . GLN A 1 642 ? -31.537 5.824 16.364 1.00 35.88 642 GLN A N 1
ATOM 5263 C CA . GLN A 1 642 ? -32.851 5.673 15.724 1.00 35.88 642 GLN A CA 1
ATOM 5264 C C . GLN A 1 642 ? -33.154 4.210 15.374 1.00 35.88 642 GLN A C 1
ATOM 5266 O O . GLN A 1 642 ? -32.719 3.685 14.346 1.00 35.88 642 GLN A O 1
ATOM 5271 N N . GLU A 1 643 ? -33.980 3.568 16.202 1.00 31.19 643 GLU A N 1
ATOM 5272 C CA . GLU A 1 643 ? -34.562 2.247 15.939 1.00 31.19 643 GLU A CA 1
ATOM 5273 C C . GLU A 1 643 ? -35.577 2.288 14.780 1.00 31.19 643 GLU A C 1
ATOM 5275 O O . GLU A 1 643 ? -36.784 2.326 14.995 1.00 31.19 643 GLU A O 1
ATOM 5280 N N . ASN A 1 644 ? -35.106 2.286 13.528 1.00 28.23 644 ASN A N 1
ATOM 5281 C CA . ASN A 1 644 ? -35.940 2.026 12.345 1.00 28.23 644 ASN A CA 1
ATOM 5282 C C . ASN A 1 644 ? -35.103 1.489 11.166 1.00 28.23 644 ASN A C 1
ATOM 5284 O O . ASN A 1 644 ? -34.737 2.214 10.240 1.00 28.23 644 ASN A O 1
ATOM 5288 N N . ILE A 1 645 ? -34.801 0.185 11.185 1.00 29.78 645 ILE A N 1
ATOM 5289 C CA . ILE A 1 645 ? -34.183 -0.510 10.044 1.00 29.78 645 ILE A CA 1
ATOM 5290 C C . ILE A 1 645 ? -35.293 -0.937 9.076 1.00 29.78 645 ILE A C 1
ATOM 5292 O O . ILE A 1 645 ? -35.988 -1.923 9.311 1.00 29.78 645 ILE A O 1
ATOM 5296 N N . VAL A 1 646 ? -35.448 -0.207 7.968 1.00 23.66 646 VAL A N 1
ATOM 5297 C CA . VAL A 1 646 ? -36.409 -0.556 6.909 1.00 23.66 646 VAL A CA 1
ATOM 5298 C C . VAL A 1 646 ? -35.913 -1.785 6.142 1.00 23.66 646 VAL A C 1
ATOM 5300 O O . VAL A 1 646 ? -34.978 -1.701 5.344 1.00 23.66 646 VAL A O 1
ATOM 5303 N N . GLN A 1 647 ? -36.553 -2.928 6.379 1.00 23.89 647 GLN A N 1
ATOM 5304 C CA . GLN A 1 647 ? -36.346 -4.153 5.607 1.00 23.89 647 GLN A CA 1
ATOM 5305 C C . GLN A 1 647 ? -37.064 -4.083 4.247 1.00 23.89 647 GLN A C 1
ATOM 5307 O O . GLN A 1 647 ? -38.079 -3.405 4.096 1.00 23.89 647 GLN A O 1
ATOM 5312 N N . PHE A 1 648 ? -36.543 -4.812 3.257 1.00 23.75 648 PHE A N 1
ATOM 5313 C CA . PHE A 1 648 ? -37.169 -5.011 1.947 1.00 23.75 648 PHE A CA 1
ATOM 5314 C C . PHE A 1 648 ? -37.097 -6.496 1.579 1.00 23.75 648 PHE A C 1
ATOM 5316 O O . PHE A 1 648 ? -36.008 -7.018 1.334 1.00 23.75 648 PHE A O 1
ATOM 5323 N N . GLU A 1 649 ? -38.247 -7.165 1.515 1.00 22.98 649 GLU A N 1
ATOM 5324 C CA . GLU A 1 649 ? -38.343 -8.557 1.063 1.00 22.98 649 GLU A CA 1
ATOM 5325 C C . GLU A 1 649 ? -38.626 -8.648 -0.451 1.00 22.98 649 GLU A C 1
ATOM 5327 O O . GLU A 1 649 ? -39.405 -7.852 -0.986 1.00 22.98 649 GLU A O 1
ATOM 5332 N N . PRO A 1 650 ? -38.014 -9.606 -1.176 1.00 25.30 650 PRO A N 1
ATOM 5333 C CA . PRO A 1 650 ? -38.314 -9.865 -2.579 1.00 25.30 650 PRO A CA 1
ATOM 5334 C C . PRO A 1 650 ? -39.488 -10.847 -2.722 1.00 25.30 650 PRO A C 1
ATOM 5336 O O . PRO A 1 650 ? -39.424 -11.980 -2.254 1.00 25.30 650 PRO A O 1
ATOM 5339 N N . ASN A 1 651 ? -40.548 -10.427 -3.413 1.00 24.59 651 ASN A N 1
ATOM 5340 C CA . ASN A 1 651 ? -41.758 -11.231 -3.603 1.00 24.59 651 ASN A CA 1
ATOM 5341 C C . ASN A 1 651 ? -41.574 -12.318 -4.692 1.00 24.59 651 ASN A C 1
ATOM 5343 O O . ASN A 1 651 ? -40.881 -12.083 -5.684 1.00 24.59 651 ASN A O 1
ATOM 5347 N N . SER A 1 652 ? -42.204 -13.488 -4.535 1.00 25.11 652 SER A N 1
ATOM 5348 C CA . SER A 1 652 ? -42.024 -14.661 -5.410 1.00 25.11 652 SER A CA 1
ATOM 5349 C C . SER A 1 652 ? -43.354 -15.320 -5.782 1.00 25.11 652 SER A C 1
ATOM 5351 O O . SER A 1 652 ? -44.104 -15.682 -4.882 1.00 25.11 652 SER A O 1
ATOM 5353 N N . ASN A 1 653 ? -43.618 -15.533 -7.077 1.00 24.67 653 ASN A N 1
ATOM 5354 C CA . ASN A 1 653 ? -44.660 -16.447 -7.571 1.00 24.67 653 ASN A CA 1
ATOM 5355 C C . ASN A 1 653 ? -44.502 -16.735 -9.075 1.00 24.67 653 ASN A C 1
ATOM 5357 O O . ASN A 1 653 ? -44.419 -15.782 -9.850 1.00 24.67 653 ASN A O 1
ATOM 5361 N N . LEU A 1 654 ? -44.519 -18.021 -9.460 1.00 26.73 654 LEU A N 1
ATOM 5362 C CA . LEU A 1 654 ? -45.243 -18.622 -10.604 1.00 26.73 654 LEU A CA 1
ATOM 5363 C C . LEU A 1 654 ? -44.844 -20.105 -10.771 1.00 26.73 654 LEU A C 1
ATOM 5365 O O . LEU A 1 654 ? -43.672 -20.442 -10.617 1.00 26.73 654 LEU A O 1
ATOM 5369 N N . ASP A 1 655 ? -45.821 -20.964 -11.085 1.00 25.53 655 ASP A N 1
ATOM 5370 C CA . ASP A 1 655 ? -45.677 -22.430 -11.205 1.00 25.53 655 ASP A CA 1
ATOM 5371 C C . ASP A 1 655 ? -45.532 -22.924 -12.669 1.00 25.53 655 ASP A C 1
ATOM 5373 O O . ASP A 1 655 ? -45.940 -22.213 -13.594 1.00 25.53 655 ASP A O 1
ATOM 5377 N N . PRO A 1 656 ? -44.996 -24.145 -12.901 1.00 35.59 656 PRO A N 1
ATOM 5378 C CA . PRO A 1 656 ? -44.777 -24.737 -14.229 1.00 35.59 656 PRO A CA 1
ATOM 5379 C C . PRO A 1 656 ? -45.814 -25.812 -14.637 1.00 35.59 656 PRO A C 1
ATOM 5381 O O . PRO A 1 656 ? -46.490 -26.391 -13.789 1.00 35.59 656 PRO A O 1
ATOM 5384 N N . ASN A 1 657 ? -45.878 -26.154 -15.937 1.00 26.09 657 ASN A N 1
ATOM 5385 C CA . ASN A 1 657 ? -46.260 -27.491 -16.449 1.00 26.09 657 ASN A CA 1
ATOM 5386 C C . ASN A 1 657 ? -45.928 -27.653 -17.969 1.00 26.09 657 ASN A C 1
ATOM 5388 O O . ASN A 1 657 ? -45.652 -26.640 -18.615 1.00 26.09 657 ASN A O 1
ATOM 5392 N N . PRO A 1 658 ? -45.897 -28.883 -18.548 1.00 38.88 658 PRO A N 1
ATOM 5393 C CA . PRO A 1 658 ? -45.029 -29.216 -19.700 1.00 38.88 658 PRO A CA 1
ATOM 5394 C C . PRO A 1 658 ? -45.751 -29.832 -20.929 1.00 38.88 658 PRO A C 1
ATOM 5396 O O . PRO A 1 658 ? -46.964 -30.036 -20.869 1.00 38.88 658 PRO A O 1
ATOM 5399 N N . ASN A 1 659 ? -45.004 -30.193 -22.003 1.00 24.12 659 ASN A N 1
ATOM 5400 C CA . ASN A 1 659 ? -45.007 -31.529 -22.677 1.00 24.12 659 ASN A CA 1
ATOM 5401 C C . ASN A 1 659 ? -44.427 -31.588 -24.130 1.00 24.12 659 ASN A C 1
ATOM 5403 O O . ASN A 1 659 ? -44.635 -30.665 -24.908 1.00 24.12 659 ASN A O 1
ATOM 5407 N N . LEU A 1 660 ? -43.888 -32.778 -24.484 1.00 24.72 660 LEU A N 1
ATOM 5408 C CA . LEU A 1 660 ? -43.802 -33.465 -25.811 1.00 24.72 660 LEU A CA 1
ATOM 5409 C C . LEU A 1 660 ? -42.741 -33.105 -26.901 1.00 24.72 660 LEU A C 1
ATOM 5411 O O . LEU A 1 660 ? -42.733 -32.014 -27.460 1.00 24.72 660 LEU A O 1
ATOM 5415 N N . ASP A 1 661 ? -41.979 -34.145 -27.299 1.00 28.95 661 ASP A N 1
ATOM 5416 C CA . ASP A 1 661 ? -41.241 -34.387 -28.575 1.00 28.95 661 ASP A CA 1
ATOM 5417 C C . ASP A 1 661 ? -42.105 -35.242 -29.563 1.00 28.95 661 ASP A C 1
ATOM 5419 O O . ASP A 1 661 ? -43.201 -35.632 -29.134 1.00 28.95 661 ASP A O 1
ATOM 5423 N N . PRO A 1 662 ? -41.700 -35.668 -30.805 1.00 43.34 662 PRO A N 1
ATOM 5424 C CA . PRO A 1 662 ? -40.488 -35.466 -31.660 1.00 43.34 662 PRO A CA 1
ATOM 5425 C C . PRO A 1 662 ? -40.904 -34.936 -33.094 1.00 43.34 662 PRO A C 1
ATOM 5427 O O . PRO A 1 662 ? -41.904 -34.216 -33.118 1.00 43.34 662 PRO A O 1
ATOM 5430 N N . PRO A 1 663 ? -40.321 -35.236 -34.308 1.00 32.94 663 PRO A N 1
ATOM 5431 C CA . PRO A 1 663 ? -39.102 -35.953 -34.754 1.00 32.94 663 PRO A CA 1
ATOM 5432 C C . PRO A 1 663 ? -38.236 -35.213 -35.839 1.00 32.94 663 PRO A C 1
ATOM 5434 O O . PRO A 1 663 ? -37.693 -34.154 -35.548 1.00 32.94 663 PRO A O 1
ATOM 5437 N N . VAL A 1 664 ? -37.995 -35.797 -37.040 1.00 36.81 664 VAL A N 1
ATOM 5438 C CA . VAL A 1 664 ? -36.787 -35.580 -37.893 1.00 36.81 664 VAL A CA 1
ATOM 5439 C C . VAL A 1 664 ? -37.052 -35.592 -39.422 1.00 36.81 664 VAL A C 1
ATOM 5441 O O . VAL A 1 664 ? -37.704 -36.523 -39.893 1.00 36.81 664 VAL A O 1
ATOM 5444 N N . ASN A 1 665 ? -36.469 -34.646 -40.198 1.00 24.42 665 ASN A N 1
ATOM 5445 C CA . ASN A 1 665 ? -35.790 -34.857 -41.515 1.00 24.42 665 ASN A CA 1
ATOM 5446 C C . ASN A 1 665 ? -35.170 -33.562 -42.132 1.00 24.42 665 ASN A C 1
ATOM 5448 O O . ASN A 1 665 ? -35.416 -32.470 -41.627 1.00 24.42 665 ASN A O 1
ATOM 5452 N N . TYR A 1 666 ? -34.365 -33.682 -43.210 1.00 26.73 666 TYR A N 1
ATOM 5453 C CA . TYR A 1 666 ? -33.532 -32.611 -43.830 1.00 26.73 666 TYR A CA 1
ATOM 5454 C C . TYR A 1 666 ? -33.640 -32.531 -45.400 1.00 26.73 666 TYR A C 1
ATOM 5456 O O . TYR A 1 666 ? -34.361 -33.354 -45.965 1.00 26.73 666 TYR A O 1
ATOM 5464 N N . PRO A 1 667 ? -33.041 -31.530 -46.116 1.00 46.19 667 PRO A N 1
ATOM 5465 C CA . PRO A 1 667 ? -33.594 -30.947 -47.363 1.00 46.19 667 PRO A CA 1
ATOM 5466 C C . PRO A 1 667 ? -32.642 -30.961 -48.599 1.00 46.19 667 PRO A C 1
ATOM 5468 O O . PRO A 1 667 ? -31.638 -31.666 -48.598 1.00 46.19 667 PRO A O 1
ATOM 5471 N N . SER A 1 668 ? -32.926 -30.158 -49.647 1.00 26.77 668 SER A N 1
ATOM 5472 C CA . SER A 1 668 ? -32.075 -29.981 -50.851 1.00 26.77 668 SER A CA 1
ATOM 5473 C C . SER A 1 668 ? -32.089 -28.555 -51.463 1.00 26.77 668 SER A C 1
ATOM 5475 O O . SER A 1 668 ? -32.990 -27.768 -51.185 1.00 26.77 668 SER A O 1
ATOM 5477 N N . ASP A 1 669 ? -31.066 -28.285 -52.294 1.00 32.50 669 ASP A N 1
ATOM 5478 C CA . ASP A 1 669 ? -30.843 -27.189 -53.269 1.00 32.50 669 ASP A CA 1
ATOM 5479 C C . ASP A 1 669 ? -30.584 -25.727 -52.814 1.00 32.50 669 ASP A C 1
ATOM 5481 O O . ASP A 1 669 ? -31.464 -25.010 -52.343 1.00 32.50 669 ASP A O 1
ATOM 5485 N N . ILE A 1 670 ? -29.350 -25.246 -53.074 1.00 33.06 670 ILE A N 1
ATOM 5486 C CA . ILE A 1 670 ? -28.857 -23.854 -52.926 1.00 33.06 670 ILE A CA 1
ATOM 5487 C C . ILE A 1 670 ? -27.881 -23.516 -54.086 1.00 33.06 670 ILE A C 1
ATOM 5489 O O . ILE A 1 670 ? -27.289 -24.411 -54.687 1.00 33.06 670 ILE A O 1
ATOM 5493 N N . ASN A 1 671 ? -27.730 -22.223 -54.414 1.00 37.62 671 ASN A N 1
ATOM 5494 C CA . ASN A 1 671 ? -26.949 -21.696 -55.549 1.00 37.62 671 ASN A CA 1
ATOM 5495 C C . ASN A 1 671 ? -25.551 -21.137 -55.149 1.00 37.62 671 ASN A C 1
ATOM 5497 O O . ASN A 1 671 ? -25.265 -20.967 -53.963 1.00 37.62 671 ASN A O 1
ATOM 5501 N N . ILE A 1 672 ? -24.682 -20.846 -56.131 1.00 37.19 672 ILE A N 1
ATOM 5502 C CA . ILE A 1 672 ? -23.206 -20.852 -55.986 1.00 37.19 672 ILE A CA 1
ATOM 5503 C C . ILE A 1 672 ? -22.529 -19.455 -56.133 1.00 37.19 672 ILE A C 1
ATOM 5505 O O . ILE A 1 672 ? -22.654 -18.812 -57.169 1.00 37.19 672 ILE A O 1
ATOM 5509 N N . TRP A 1 673 ? -21.736 -19.077 -55.117 1.00 40.94 673 TRP A N 1
ATOM 5510 C CA . TRP A 1 673 ? -20.701 -18.010 -54.973 1.00 40.94 673 TRP A CA 1
ATOM 5511 C C . TRP A 1 673 ? -21.009 -16.505 -55.197 1.00 40.94 673 TRP A C 1
ATOM 5513 O O . TRP A 1 673 ? -21.193 -16.027 -56.314 1.00 40.94 673 TRP A O 1
ATOM 5523 N N . GLU A 1 674 ? -20.831 -15.714 -54.127 1.00 37.59 674 GLU A N 1
ATOM 5524 C CA . GLU A 1 674 ? -20.936 -14.240 -54.060 1.00 37.59 674 GLU A CA 1
ATOM 5525 C C . GLU A 1 674 ? -19.573 -13.485 -53.945 1.00 37.59 674 GLU A C 1
ATOM 5527 O O . GLU A 1 674 ? -18.518 -14.107 -53.812 1.00 37.59 674 GLU A O 1
ATOM 5532 N N . ILE A 1 675 ? -19.609 -12.139 -54.022 1.00 28.20 675 ILE A N 1
ATOM 5533 C CA . ILE A 1 675 ? -18.672 -11.118 -53.452 1.00 28.20 675 ILE A CA 1
ATOM 5534 C C . ILE A 1 675 ? -17.185 -11.050 -53.952 1.00 28.20 675 ILE A C 1
ATOM 5536 O O . ILE A 1 675 ? -16.737 -11.850 -54.775 1.00 28.20 675 ILE A O 1
ATOM 5540 N N . GLU A 1 676 ? -16.497 -9.954 -53.585 1.00 29.38 676 GLU A N 1
ATOM 5541 C CA . GLU A 1 676 ? -15.377 -9.240 -54.249 1.00 29.38 676 GLU A CA 1
ATOM 5542 C C . GLU A 1 676 ? -13.945 -9.821 -54.082 1.00 29.38 676 GLU A C 1
ATOM 5544 O O . GLU A 1 676 ? -13.708 -10.747 -53.308 1.00 29.38 676 GLU A O 1
ATOM 5549 N N . SER A 1 677 ? -12.975 -9.253 -54.822 1.00 31.08 677 SER A N 1
ATOM 5550 C CA . SER A 1 677 ? -11.570 -9.697 -54.949 1.00 31.08 677 SER A CA 1
ATOM 5551 C C . SER A 1 677 ? -10.540 -8.554 -54.790 1.00 31.08 677 SER A C 1
ATOM 5553 O O . SER A 1 677 ? -10.902 -7.379 -54.737 1.00 31.08 677 SER A O 1
ATOM 5555 N N . VAL A 1 678 ? -9.238 -8.885 -54.704 1.00 27.30 678 VAL A N 1
ATOM 5556 C CA . VAL A 1 678 ? -8.131 -7.914 -54.554 1.00 27.30 678 VAL A CA 1
ATOM 5557 C C . VAL A 1 678 ? -6.938 -8.265 -55.463 1.00 27.30 678 VAL A C 1
ATOM 5559 O O . VAL A 1 678 ? -6.175 -9.174 -55.149 1.00 27.30 678 VAL A O 1
ATOM 5562 N N . GLY A 1 679 ? -6.717 -7.479 -56.525 1.00 31.53 679 GLY A N 1
ATOM 5563 C CA . GLY A 1 679 ? -5.515 -7.542 -57.382 1.00 31.53 679 GLY A CA 1
ATOM 5564 C C . GLY A 1 679 ? -5.624 -8.466 -58.607 1.00 31.53 679 GLY A C 1
ATOM 5565 O O . GLY A 1 679 ? -6.364 -9.443 -58.594 1.00 31.53 679 GLY A O 1
ATOM 5566 N N . GLU A 1 680 ? -4.900 -8.136 -59.684 1.00 37.28 680 GLU A N 1
ATOM 5567 C CA . GLU A 1 680 ? -5.137 -8.665 -61.041 1.00 37.28 680 GLU A CA 1
ATOM 5568 C C . GLU A 1 680 ? -3.952 -9.440 -61.651 1.00 37.28 680 GLU A C 1
ATOM 5570 O O . GLU A 1 680 ? -2.793 -9.061 -61.476 1.00 37.28 680 GLU A O 1
ATOM 5575 N N . ILE A 1 681 ? -4.266 -10.432 -62.499 1.00 35.50 681 ILE A N 1
ATOM 5576 C CA . ILE A 1 681 ? -3.463 -10.861 -63.663 1.00 35.50 681 ILE A CA 1
ATOM 5577 C C . ILE A 1 681 ? -4.442 -11.124 -64.836 1.00 35.50 681 ILE A C 1
ATOM 5579 O O . ILE A 1 681 ? -5.485 -11.736 -64.600 1.00 35.50 681 ILE A O 1
ATOM 5583 N N . PRO A 1 682 ? -4.159 -10.710 -66.093 1.00 44.31 682 PRO A N 1
ATOM 5584 C CA . PRO A 1 682 ? -5.076 -10.915 -67.223 1.00 44.31 682 PRO A CA 1
ATOM 5585 C C . PRO A 1 682 ? -5.342 -12.387 -67.595 1.00 44.31 682 PRO A C 1
ATOM 5587 O O . PRO A 1 682 ? -4.428 -13.201 -67.729 1.00 44.31 682 PRO A O 1
ATOM 5590 N N . ILE A 1 683 ? -6.617 -12.704 -67.842 1.00 50.00 683 ILE A N 1
ATOM 5591 C CA . ILE A 1 683 ? -7.156 -14.069 -68.026 1.00 50.00 683 ILE A CA 1
ATOM 5592 C C . ILE A 1 683 ? -6.722 -14.726 -69.354 1.00 50.00 683 ILE A C 1
ATOM 5594 O O . ILE A 1 683 ? -6.670 -15.953 -69.478 1.00 50.00 683 ILE A O 1
ATOM 5598 N N . GLU A 1 684 ? -6.392 -13.928 -70.367 1.00 53.78 684 GLU A N 1
ATOM 5599 C CA . GLU A 1 684 ? -6.080 -14.401 -71.725 1.00 53.78 684 GLU A CA 1
ATOM 5600 C C . GLU A 1 684 ? -4.781 -15.220 -71.822 1.00 53.78 684 GLU A C 1
ATOM 5602 O O . GLU A 1 684 ? -4.622 -15.995 -72.764 1.00 53.78 684 GLU A O 1
ATOM 5607 N N . ALA A 1 685 ? -3.884 -15.116 -70.835 1.00 45.97 685 ALA A N 1
ATOM 5608 C CA . ALA A 1 685 ? -2.601 -15.822 -70.817 1.00 45.97 685 ALA A CA 1
ATOM 5609 C C . ALA A 1 685 ? -2.683 -17.309 -70.399 1.00 45.97 685 ALA A C 1
ATOM 5611 O O . ALA A 1 685 ? -1.711 -18.043 -70.565 1.00 45.97 685 ALA A O 1
ATOM 5612 N N . ILE A 1 686 ? -3.813 -17.770 -69.847 1.00 57.66 686 ILE A N 1
ATOM 5613 C CA . ILE A 1 686 ? -3.956 -19.130 -69.292 1.00 57.66 686 ILE A CA 1
ATOM 5614 C C . ILE A 1 686 ? -4.207 -20.133 -70.427 1.00 57.66 686 ILE A C 1
ATOM 5616 O O . ILE A 1 686 ? -5.227 -20.026 -71.121 1.00 57.66 686 ILE A O 1
ATOM 5620 N N . SER A 1 687 ? -3.337 -21.132 -70.607 1.00 62.16 687 SER A N 1
ATOM 5621 C CA . SER A 1 687 ? -3.447 -22.072 -71.731 1.00 62.16 687 SER A CA 1
ATOM 5622 C C . SER A 1 687 ? -4.635 -23.032 -71.588 1.00 62.16 687 SER A C 1
ATOM 5624 O O . SER A 1 687 ? -5.206 -23.206 -70.510 1.00 62.16 687 SER A O 1
ATOM 5626 N N . LEU A 1 688 ? -5.023 -23.690 -72.687 1.00 58.38 688 LEU A N 1
ATOM 5627 C CA . LEU A 1 688 ? -6.089 -24.698 -72.655 1.00 58.38 688 LEU A CA 1
ATOM 5628 C C . LEU A 1 688 ? -5.715 -25.901 -71.766 1.00 58.38 688 LEU A C 1
ATOM 5630 O O . LEU A 1 688 ? -6.579 -26.456 -71.094 1.00 58.38 688 LEU A O 1
ATOM 5634 N N . PHE A 1 689 ? -4.428 -26.260 -71.725 1.00 54.09 689 PHE A N 1
ATOM 5635 C CA . PHE A 1 689 ? -3.907 -27.351 -70.900 1.00 54.09 689 PHE A CA 1
ATOM 5636 C C . PHE A 1 689 ? -4.080 -27.053 -69.403 1.00 54.09 689 PHE A C 1
ATOM 5638 O O . PHE A 1 689 ? -4.593 -27.892 -68.663 1.00 54.09 689 PHE A O 1
ATOM 5645 N N . ASP A 1 690 ? -3.762 -25.826 -68.981 1.00 54.12 690 ASP A N 1
ATOM 5646 C CA . ASP A 1 690 ? -3.905 -25.391 -67.585 1.00 54.12 690 ASP A CA 1
ATOM 5647 C C . ASP A 1 690 ? -5.378 -25.381 -67.150 1.00 54.12 690 ASP A C 1
ATOM 5649 O O . ASP A 1 690 ? -5.710 -25.818 -66.050 1.00 54.12 690 ASP A O 1
ATOM 5653 N N . ARG A 1 691 ? -6.295 -24.962 -68.035 1.00 68.94 691 ARG A N 1
ATOM 5654 C CA . ARG A 1 691 ? -7.748 -24.999 -67.772 1.00 68.94 691 ARG A CA 1
ATOM 5655 C C . ARG A 1 691 ? -8.254 -26.433 -67.588 1.00 68.94 691 ARG A C 1
ATOM 5657 O O . ARG A 1 691 ? -9.064 -26.678 -66.697 1.00 68.94 691 ARG A O 1
ATOM 5664 N N . GLN A 1 692 ? -7.749 -27.380 -68.382 1.00 67.94 692 GLN A N 1
ATOM 5665 C CA . GLN A 1 692 ? -8.065 -28.805 -68.242 1.00 67.94 692 GLN A CA 1
ATOM 5666 C C . GLN A 1 692 ? -7.513 -29.388 -66.927 1.00 67.94 692 GLN A C 1
ATOM 5668 O O . GLN A 1 692 ? -8.181 -30.184 -66.269 1.00 67.94 692 GLN A O 1
ATOM 5673 N N . PHE A 1 693 ? -6.318 -28.959 -66.510 1.00 64.25 693 PHE A N 1
ATOM 5674 C CA . PHE A 1 693 ? -5.712 -29.343 -65.232 1.00 64.25 693 PHE A CA 1
ATOM 5675 C C . PHE A 1 693 ? -6.501 -28.798 -64.028 1.00 64.25 693 PHE A C 1
ATOM 5677 O O . PHE A 1 693 ? -6.796 -29.552 -63.101 1.00 64.25 693 PHE A O 1
ATOM 5684 N N . ILE A 1 694 ? -6.933 -27.531 -64.073 1.00 66.75 694 ILE A N 1
ATOM 5685 C CA . ILE A 1 694 ? -7.794 -26.926 -63.041 1.00 66.75 694 ILE A CA 1
ATOM 5686 C C . ILE A 1 694 ? -9.159 -27.631 -62.983 1.00 66.75 694 ILE A C 1
ATOM 5688 O O . ILE A 1 694 ? -9.651 -27.899 -61.889 1.00 66.75 694 ILE A O 1
ATOM 5692 N N . ALA A 1 695 ? -9.750 -28.004 -64.125 1.00 75.25 695 ALA A N 1
ATOM 5693 C CA . ALA A 1 695 ? -10.981 -28.800 -64.144 1.00 75.25 695 ALA A CA 1
ATOM 5694 C C . ALA A 1 695 ? -10.805 -30.140 -63.402 1.00 75.25 695 ALA A C 1
ATOM 5696 O O . ALA A 1 695 ? -11.627 -30.481 -62.555 1.00 75.25 695 ALA A O 1
ATOM 5697 N N . ASN A 1 696 ? -9.700 -30.858 -63.632 1.00 73.50 696 ASN A N 1
ATOM 5698 C CA . ASN A 1 696 ? -9.407 -32.113 -62.928 1.00 73.50 696 ASN A CA 1
ATOM 5699 C C . ASN A 1 696 ? -9.173 -31.915 -61.414 1.00 73.50 696 ASN A C 1
ATOM 5701 O O . ASN A 1 696 ? -9.623 -32.740 -60.621 1.00 73.50 696 ASN A O 1
ATOM 5705 N N . LEU A 1 697 ? -8.517 -30.825 -60.994 1.00 68.88 697 LEU A N 1
ATOM 5706 C CA . LEU A 1 697 ? -8.352 -30.479 -59.571 1.00 68.88 697 LEU A CA 1
ATOM 5707 C C . LEU A 1 697 ? -9.695 -30.214 -58.878 1.00 68.88 697 LEU A C 1
ATOM 5709 O O . LEU A 1 697 ? -9.936 -30.711 -57.778 1.00 68.88 697 LEU A O 1
ATOM 5713 N N . ILE A 1 698 ? -10.589 -29.474 -59.536 1.00 73.62 698 ILE A N 1
ATOM 5714 C CA . ILE A 1 698 ? -11.947 -29.236 -59.032 1.00 73.62 698 ILE A CA 1
ATOM 5715 C C . ILE A 1 698 ? -12.730 -30.555 -58.990 1.00 73.62 698 ILE A C 1
ATOM 5717 O O . ILE A 1 698 ? -13.431 -30.805 -58.015 1.00 73.62 698 ILE A O 1
ATOM 5721 N N . ASN A 1 699 ? -12.566 -31.440 -59.980 1.00 76.06 699 ASN A N 1
ATOM 5722 C CA . ASN A 1 699 ? -13.236 -32.741 -59.972 1.00 76.06 699 ASN A CA 1
ATOM 5723 C C . ASN A 1 699 ? -12.809 -33.618 -58.786 1.00 76.06 699 ASN A C 1
ATOM 5725 O O . ASN A 1 699 ? -13.642 -34.269 -58.161 1.00 76.06 699 ASN A O 1
ATOM 5729 N N . ASN A 1 700 ? -11.525 -33.587 -58.431 1.00 70.19 700 ASN A N 1
ATOM 5730 C CA . ASN A 1 700 ? -10.971 -34.337 -57.302 1.00 70.19 700 ASN A CA 1
ATOM 5731 C C . ASN A 1 700 ? -11.229 -33.663 -55.934 1.00 70.19 700 ASN A C 1
ATOM 5733 O O . ASN A 1 700 ? -10.649 -34.065 -54.926 1.00 70.19 700 ASN A O 1
ATOM 5737 N N . SER A 1 701 ? -12.079 -32.630 -55.877 1.00 73.50 701 SER A N 1
ATOM 5738 C CA . SER A 1 701 ? -12.501 -32.004 -54.622 1.00 73.50 701 SER A CA 1
ATOM 5739 C C . SER A 1 701 ? -13.653 -32.780 -53.978 1.00 73.50 701 SER A C 1
ATOM 5741 O O . SER A 1 701 ? -14.678 -33.029 -54.607 1.00 73.50 701 SER A O 1
ATOM 5743 N N . GLU A 1 702 ? -13.503 -33.120 -52.698 1.00 65.88 702 GLU A N 1
ATOM 5744 C CA . GLU A 1 702 ? -14.516 -33.853 -51.915 1.00 65.88 702 GLU A CA 1
ATOM 5745 C C . GLU A 1 702 ? -15.012 -33.070 -50.683 1.00 65.88 702 GLU A C 1
ATOM 5747 O O . GLU A 1 702 ? -15.998 -33.457 -50.060 1.00 65.88 702 GLU A O 1
ATOM 5752 N N . THR A 1 703 ? -14.374 -31.942 -50.340 1.00 65.31 703 THR A N 1
ATOM 5753 C CA . THR A 1 703 ? -14.753 -31.087 -49.200 1.00 65.31 703 THR A CA 1
ATOM 5754 C C . THR A 1 703 ? -14.680 -29.597 -49.542 1.00 65.31 703 THR A C 1
ATOM 5756 O O . THR A 1 703 ? -13.963 -29.177 -50.455 1.00 65.31 703 THR A O 1
ATOM 5759 N N . VAL A 1 704 ? -15.410 -28.775 -48.782 1.00 55.44 704 VAL A N 1
ATOM 5760 C CA . VAL A 1 704 ? -15.437 -27.310 -48.951 1.00 55.44 704 VAL A CA 1
ATOM 5761 C C . VAL A 1 704 ? -14.085 -26.698 -48.590 1.00 55.44 704 VAL A C 1
ATOM 5763 O O . VAL A 1 704 ? -13.639 -25.750 -49.226 1.00 55.44 704 VAL A O 1
ATOM 5766 N N . GLU A 1 705 ? -13.396 -27.270 -47.608 1.00 58.59 705 GLU A N 1
ATOM 5767 C CA . GLU A 1 705 ? -12.060 -26.872 -47.166 1.00 58.59 705 GLU A CA 1
ATOM 5768 C C . GLU A 1 705 ? -11.009 -27.125 -48.250 1.00 58.59 705 GLU A C 1
ATOM 5770 O O . GLU A 1 705 ? -10.119 -26.296 -48.420 1.00 58.59 705 GLU A O 1
ATOM 5775 N N . HIS A 1 706 ? -11.148 -28.189 -49.050 1.00 64.25 706 HIS A N 1
ATOM 5776 C CA . HIS A 1 706 ? -10.287 -28.412 -50.216 1.00 64.25 706 HIS A CA 1
ATOM 5777 C C . HIS A 1 706 ? -10.515 -27.323 -51.283 1.00 64.25 706 HIS A C 1
ATOM 5779 O O . HIS A 1 706 ? -9.559 -26.782 -51.836 1.00 64.25 706 HIS A O 1
ATOM 5785 N N . ILE A 1 707 ? -11.769 -26.912 -51.503 1.00 60.09 707 ILE A N 1
ATOM 5786 C CA . ILE A 1 707 ? -12.129 -25.824 -52.432 1.00 60.09 707 ILE A CA 1
ATOM 5787 C C . ILE A 1 707 ? -11.647 -24.453 -51.909 1.00 60.09 707 ILE A C 1
ATOM 5789 O O . ILE A 1 707 ? -11.145 -23.644 -52.690 1.00 60.09 707 ILE A O 1
ATOM 5793 N N . LYS A 1 708 ? -11.718 -24.202 -50.592 1.00 55.94 708 LYS A N 1
ATOM 5794 C CA . LYS A 1 708 ? -11.103 -23.027 -49.939 1.00 55.94 708 LYS A CA 1
ATOM 5795 C C . LYS A 1 708 ? -9.583 -23.032 -50.116 1.00 55.94 708 LYS A C 1
ATOM 5797 O O . LYS A 1 708 ? -9.030 -22.018 -50.511 1.00 55.94 708 LYS A O 1
ATOM 5802 N N . PHE A 1 709 ? -8.911 -24.163 -49.901 1.00 63.47 709 PHE A N 1
ATOM 5803 C CA . PHE A 1 709 ? -7.460 -24.302 -50.076 1.00 63.47 709 PHE A CA 1
ATOM 5804 C C . PHE A 1 709 ? -7.010 -24.064 -51.531 1.00 63.47 709 PHE A C 1
ATOM 5806 O O . PHE A 1 709 ? -6.013 -23.377 -51.767 1.00 63.47 709 PHE A O 1
ATOM 5813 N N . LEU A 1 710 ? -7.776 -24.558 -52.512 1.00 60.44 710 LEU A N 1
ATOM 5814 C CA . LEU A 1 710 ? -7.547 -24.287 -53.938 1.00 60.44 710 LEU A CA 1
ATOM 5815 C C . LEU A 1 710 ? -7.692 -22.793 -54.288 1.00 60.44 710 LEU A C 1
ATOM 5817 O O . LEU A 1 710 ? -6.991 -22.312 -55.175 1.00 60.44 710 LEU A O 1
ATOM 5821 N N . ARG A 1 711 ? -8.554 -22.050 -53.583 1.00 56.25 711 ARG A N 1
ATOM 5822 C CA . ARG A 1 711 ? -8.739 -20.596 -53.748 1.00 56.25 711 ARG A CA 1
ATOM 5823 C C . ARG A 1 711 ? -7.684 -19.768 -53.000 1.00 56.25 711 ARG A C 1
ATOM 5825 O O . ARG A 1 711 ? -7.080 -18.875 -53.581 1.00 56.25 711 ARG A O 1
ATOM 5832 N N . ASP A 1 712 ? -7.477 -20.055 -51.716 1.00 53.25 712 ASP A N 1
ATOM 5833 C CA . ASP A 1 712 ? -6.811 -19.149 -50.769 1.00 53.25 712 ASP A CA 1
ATOM 5834 C C . ASP A 1 712 ? -5.308 -19.426 -50.598 1.00 53.25 712 ASP A C 1
ATOM 5836 O O . ASP A 1 712 ? -4.535 -18.483 -50.440 1.00 53.25 712 ASP A O 1
ATOM 5840 N N . GLU A 1 713 ? -4.874 -20.693 -50.647 1.00 49.62 713 GLU A N 1
ATOM 5841 C CA . GLU A 1 713 ? -3.458 -21.068 -50.457 1.00 49.62 713 GLU A CA 1
ATOM 5842 C C . GLU A 1 713 ? -2.780 -21.546 -51.748 1.00 49.62 713 GLU A C 1
ATOM 5844 O O . GLU A 1 713 ? -1.582 -21.331 -51.927 1.00 49.62 713 GLU A O 1
ATOM 5849 N N . SER A 1 714 ? -3.534 -22.122 -52.692 1.00 52.41 714 SER A N 1
ATOM 5850 C CA . SER A 1 714 ? -3.007 -22.506 -54.015 1.00 52.41 714 SER A CA 1
ATOM 5851 C C . SER A 1 714 ? -2.911 -21.329 -55.001 1.00 52.41 714 SER A C 1
ATOM 5853 O O . SER A 1 714 ? -2.355 -21.483 -56.086 1.00 52.41 714 SER A O 1
ATOM 5855 N N . GLY A 1 715 ? -3.445 -20.156 -54.639 1.00 50.84 715 GLY A N 1
ATOM 5856 C CA . GLY A 1 715 ? -3.327 -18.912 -55.408 1.00 50.84 715 GLY A CA 1
ATOM 5857 C C . GLY A 1 715 ? -4.155 -18.836 -56.698 1.00 50.84 715 GLY A C 1
ATOM 5858 O O . GLY A 1 715 ? -3.890 -17.959 -57.520 1.00 50.84 715 GLY A O 1
ATOM 5859 N N . LEU A 1 716 ? -5.133 -19.729 -56.901 1.00 57.84 716 LEU A N 1
ATOM 5860 C CA . LEU A 1 716 ? -5.995 -19.710 -58.087 1.00 57.84 716 LEU A CA 1
ATOM 5861 C C . LEU A 1 716 ? -7.092 -18.647 -57.953 1.00 57.84 716 LEU A C 1
ATOM 5863 O O . LEU A 1 716 ? -7.830 -18.616 -56.967 1.00 57.84 716 LEU A O 1
ATOM 5867 N N . THR A 1 717 ? -7.247 -17.797 -58.970 1.00 58.09 717 THR A N 1
ATOM 5868 C CA . THR A 1 717 ? -8.280 -16.748 -58.953 1.00 58.09 717 THR A CA 1
ATOM 5869 C C . THR A 1 717 ? -9.692 -17.324 -59.117 1.00 58.09 717 THR A C 1
ATOM 5871 O O . THR A 1 717 ? -9.895 -18.441 -59.608 1.00 58.09 717 THR A O 1
ATOM 5874 N N . LYS A 1 718 ? -10.706 -16.531 -58.750 1.00 57.94 718 LYS A N 1
ATOM 5875 C CA . LYS A 1 718 ? -12.128 -16.896 -58.879 1.00 57.94 718 LYS A CA 1
ATOM 5876 C C . LYS A 1 718 ? -12.491 -17.251 -60.328 1.00 57.94 718 LYS A C 1
ATOM 5878 O O . LYS A 1 718 ? -13.239 -18.193 -60.578 1.00 57.94 718 LYS A O 1
ATOM 5883 N N . GLU A 1 719 ? -11.898 -16.545 -61.284 1.00 59.66 719 GLU A N 1
ATOM 5884 C CA . GLU A 1 719 ? -12.092 -16.700 -62.726 1.00 59.66 719 GLU A CA 1
ATOM 5885 C C . GLU A 1 719 ? -11.363 -17.938 -63.264 1.00 59.66 719 GLU A C 1
ATOM 5887 O O . GLU A 1 719 ? -11.900 -18.643 -64.119 1.00 59.66 719 GLU A O 1
ATOM 5892 N N . GLN A 1 720 ? -10.176 -18.255 -62.734 1.00 63.16 720 GLN A N 1
ATOM 5893 C CA . GLN A 1 720 ? -9.447 -19.491 -63.046 1.00 63.16 720 GLN A CA 1
ATOM 5894 C C . GLN A 1 720 ? -10.230 -20.730 -62.597 1.00 63.16 720 GLN A C 1
ATOM 5896 O O . GLN A 1 720 ? -10.420 -21.661 -63.384 1.00 63.16 720 GLN A O 1
ATOM 5901 N N . LEU A 1 721 ? -10.756 -20.713 -61.368 1.00 65.38 721 LEU A N 1
ATOM 5902 C CA . LEU A 1 721 ? -11.617 -21.781 -60.855 1.00 65.38 721 LEU A CA 1
ATOM 5903 C C . LEU A 1 721 ? -12.929 -21.880 -61.651 1.00 65.38 721 LEU A C 1
ATOM 5905 O O . LEU A 1 721 ? -13.344 -22.984 -62.003 1.00 65.38 721 LEU A O 1
ATOM 5909 N N . GLN A 1 722 ? -13.543 -20.754 -62.031 1.00 69.44 722 GLN A N 1
ATOM 5910 C CA . GLN A 1 722 ? -14.743 -20.756 -62.876 1.00 69.44 722 GLN A CA 1
ATOM 5911 C C . GLN A 1 722 ? -14.476 -21.321 -64.283 1.00 69.44 722 GLN A C 1
ATOM 5913 O O . GLN A 1 722 ? -15.323 -22.029 -64.828 1.00 69.44 722 GLN A O 1
ATOM 5918 N N . LEU A 1 723 ? -13.306 -21.057 -64.875 1.00 70.00 723 LEU A N 1
ATOM 5919 C CA . LEU A 1 723 ? -12.907 -21.634 -66.166 1.00 70.00 723 LEU A CA 1
ATOM 5920 C C . LEU A 1 723 ? -12.754 -23.159 -66.093 1.00 70.00 723 LEU A C 1
ATOM 5922 O O . LEU A 1 723 ? -13.224 -23.846 -66.999 1.00 70.00 723 LEU A O 1
ATOM 5926 N N . GLY A 1 724 ? -12.159 -23.688 -65.019 1.00 71.31 724 GLY A N 1
ATOM 5927 C CA . GLY A 1 724 ? -12.097 -25.133 -64.775 1.00 71.31 724 GLY A CA 1
ATOM 5928 C C . GLY A 1 724 ? -13.480 -25.745 -64.530 1.00 71.31 724 GLY A C 1
ATOM 5929 O O . GLY A 1 724 ? -13.846 -26.720 -65.183 1.00 71.31 724 GLY A O 1
ATOM 5930 N N . TRP A 1 725 ? -14.293 -25.124 -63.667 1.00 72.06 725 TRP A N 1
ATOM 5931 C CA . TRP A 1 725 ? -15.673 -25.547 -63.392 1.00 72.06 725 TRP A CA 1
ATOM 5932 C C . TRP A 1 725 ? -16.516 -25.619 -64.668 1.00 72.06 725 TRP A C 1
ATOM 5934 O O . TRP A 1 725 ? -17.236 -26.592 -64.889 1.00 72.06 725 TRP A O 1
ATOM 5944 N N . ASN A 1 726 ? -16.410 -24.623 -65.551 1.00 73.81 726 ASN A N 1
ATOM 5945 C CA . ASN A 1 726 ? -17.173 -24.585 -66.798 1.00 73.81 726 ASN A CA 1
ATOM 5946 C C . ASN A 1 726 ? -16.902 -25.806 -67.696 1.00 73.81 726 ASN A C 1
ATOM 5948 O O . ASN A 1 726 ? -17.837 -26.268 -68.354 1.00 73.81 726 ASN A O 1
ATOM 5952 N N . LEU A 1 727 ? -15.688 -26.370 -67.668 1.00 70.06 727 LEU A N 1
ATOM 5953 C CA . LEU A 1 727 ? -15.283 -27.542 -68.457 1.00 70.06 727 LEU A CA 1
ATOM 5954 C C . LEU A 1 727 ? -15.747 -28.897 -67.884 1.00 70.06 727 LEU A C 1
ATOM 5956 O O . LEU A 1 727 ? -15.647 -29.900 -68.588 1.00 70.06 727 LEU A O 1
ATOM 5960 N N . LEU A 1 728 ? -16.267 -28.956 -66.652 1.00 69.56 728 LEU A N 1
ATOM 5961 C CA . LEU A 1 728 ? -16.723 -30.217 -66.046 1.00 69.56 728 LEU A CA 1
ATOM 5962 C C . LEU A 1 728 ? -17.982 -30.799 -66.730 1.00 69.56 728 LEU A C 1
ATOM 5964 O O . LEU A 1 728 ? -18.847 -30.032 -67.174 1.00 69.56 728 LEU A O 1
ATOM 5968 N N . PRO A 1 729 ? -18.154 -32.135 -66.759 1.00 68.38 729 PRO A N 1
ATOM 5969 C CA . PRO A 1 729 ? -19.420 -32.778 -67.114 1.00 68.38 729 PRO A CA 1
ATOM 5970 C C . PRO A 1 729 ? -20.580 -32.351 -66.201 1.00 68.38 729 PRO A C 1
ATOM 5972 O O . PRO A 1 729 ? -20.373 -31.905 -65.072 1.00 68.38 729 PRO A O 1
ATOM 5975 N N . SER A 1 730 ? -21.819 -32.513 -66.675 1.00 62.38 730 SER A N 1
ATOM 5976 C CA . SER A 1 730 ? -23.015 -32.156 -65.898 1.00 62.38 730 SER A CA 1
ATOM 5977 C C . SER A 1 730 ? -23.135 -32.956 -64.598 1.00 62.38 730 SER A C 1
ATOM 5979 O O . SER A 1 730 ? -23.420 -32.365 -63.566 1.00 62.38 730 SER A O 1
ATOM 5981 N N . GLU A 1 731 ? -22.858 -34.263 -64.630 1.00 69.12 731 GLU A N 1
ATOM 5982 C CA . GLU A 1 731 ? -22.940 -35.157 -63.461 1.00 69.12 731 GLU A CA 1
ATOM 5983 C C . GLU A 1 731 ? -21.992 -34.709 -62.333 1.00 69.12 731 GLU A C 1
ATOM 5985 O O . GLU A 1 731 ? -22.383 -34.622 -61.170 1.00 69.12 731 GLU A O 1
ATOM 5990 N N . GLU A 1 732 ? -20.768 -34.313 -62.685 1.00 68.44 732 GLU A N 1
ATOM 5991 C CA . GLU A 1 732 ? -19.768 -33.830 -61.726 1.00 68.44 732 GLU A CA 1
ATOM 5992 C C . GLU A 1 732 ? -20.135 -32.456 -61.146 1.00 68.44 732 GLU A C 1
ATOM 5994 O O . GLU A 1 732 ? -19.959 -32.204 -59.952 1.00 68.44 732 GLU A O 1
ATOM 5999 N N . LYS A 1 733 ? -20.744 -31.580 -61.957 1.00 65.62 733 LYS A N 1
ATOM 6000 C CA . LYS A 1 733 ? -21.325 -30.314 -61.478 1.00 65.62 733 LYS A CA 1
ATOM 6001 C C . LYS A 1 733 ? -22.468 -30.539 -60.482 1.00 65.62 733 LYS A C 1
ATOM 6003 O O . LYS A 1 733 ? -22.677 -29.686 -59.622 1.00 65.62 733 LYS A O 1
ATOM 6008 N N . GLU A 1 734 ? -23.194 -31.656 -60.560 1.00 67.31 734 GLU A N 1
ATOM 6009 C CA . GLU A 1 734 ? -24.208 -32.017 -59.558 1.00 67.31 734 GLU A CA 1
ATOM 6010 C C . GLU A 1 734 ? -23.586 -32.637 -58.301 1.00 67.31 734 GLU A C 1
ATOM 6012 O O . GLU A 1 734 ? -23.966 -32.241 -57.200 1.00 67.31 734 GLU A O 1
ATOM 6017 N N . ARG A 1 735 ? -22.567 -33.503 -58.425 1.00 78.25 735 ARG A N 1
ATOM 6018 C CA . ARG A 1 735 ? -21.826 -34.036 -57.262 1.00 78.25 735 ARG A CA 1
ATOM 6019 C C . ARG A 1 735 ? -21.193 -32.927 -56.416 1.00 78.25 735 ARG A C 1
ATOM 6021 O O . ARG A 1 735 ? -21.218 -32.998 -55.190 1.00 78.25 735 ARG A O 1
ATOM 6028 N N . LEU A 1 736 ? -20.642 -31.896 -57.056 1.00 67.06 736 LEU A N 1
ATOM 6029 C CA . LEU A 1 736 ? -19.932 -30.808 -56.376 1.00 67.06 736 LEU A CA 1
ATOM 6030 C C . LEU A 1 736 ? -20.841 -29.650 -55.918 1.00 67.06 736 LEU A C 1
ATOM 6032 O O . LEU A 1 736 ? -20.429 -28.872 -55.056 1.00 67.06 736 LEU A O 1
ATOM 6036 N N . ARG A 1 737 ? -22.077 -29.539 -56.433 1.00 62.53 737 A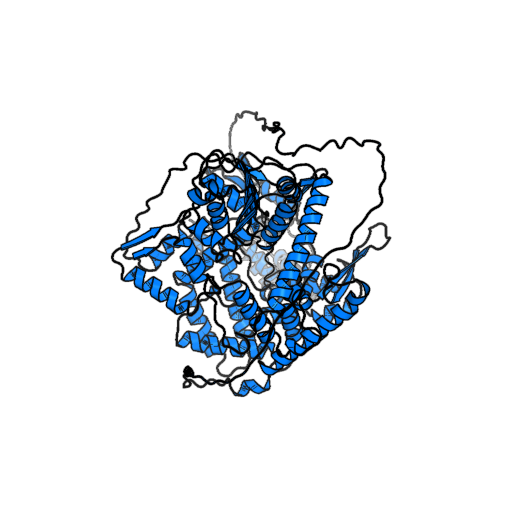RG A N 1
ATOM 6037 C CA . ARG A 1 737 ? -23.054 -28.478 -56.082 1.00 62.53 737 ARG A CA 1
ATOM 6038 C C . ARG A 1 737 ? -23.210 -28.231 -54.571 1.00 62.53 737 ARG A C 1
ATOM 6040 O O . ARG A 1 737 ? -23.177 -27.065 -54.187 1.00 62.53 737 ARG A O 1
ATOM 6047 N N . PRO A 1 738 ? -23.355 -29.255 -53.699 1.00 58.31 738 PRO A N 1
ATOM 6048 C CA . PRO A 1 738 ? -23.563 -29.036 -52.264 1.00 58.31 738 PRO A CA 1
ATOM 6049 C C . PRO A 1 738 ? -22.339 -28.429 -51.573 1.00 58.31 738 PRO A C 1
ATOM 6051 O O . PRO A 1 738 ? -22.478 -27.532 -50.741 1.00 58.31 738 PRO A O 1
ATOM 6054 N N . LEU A 1 739 ? -21.133 -28.864 -51.959 1.00 60.78 739 LEU A N 1
ATOM 6055 C CA . LEU A 1 739 ? -19.886 -28.253 -51.496 1.00 60.78 739 LEU A CA 1
ATOM 6056 C C . LEU A 1 739 ? -19.821 -26.794 -51.955 1.00 60.78 739 LEU A C 1
ATOM 6058 O O . LEU A 1 739 ? -19.527 -25.900 -51.162 1.00 60.78 739 LEU A O 1
ATOM 6062 N N . PHE A 1 740 ? -20.195 -26.565 -53.217 1.00 59.59 740 PHE A N 1
ATOM 6063 C CA . PHE A 1 740 ? -20.283 -25.251 -53.845 1.00 59.59 740 PHE A CA 1
ATOM 6064 C C . PHE A 1 740 ? -21.470 -24.377 -53.362 1.00 59.59 740 PHE A C 1
ATOM 6066 O O . PHE A 1 740 ? -21.653 -23.263 -53.846 1.00 59.59 740 PHE A O 1
ATOM 6073 N N . ALA A 1 741 ? -22.242 -24.817 -52.360 1.00 54.44 741 ALA A N 1
ATOM 6074 C CA . ALA A 1 741 ? -23.279 -24.014 -51.704 1.00 54.44 741 ALA A CA 1
ATOM 6075 C C . ALA A 1 741 ? -22.878 -23.517 -50.298 1.00 54.44 741 ALA A C 1
ATOM 6077 O O . ALA A 1 741 ? -23.356 -22.475 -49.851 1.00 54.44 741 ALA A O 1
ATOM 6078 N N . GLN A 1 742 ? -22.000 -24.228 -49.578 1.00 51.19 742 GLN A N 1
ATOM 6079 C CA . GLN A 1 742 ? -21.718 -23.935 -48.159 1.00 51.19 742 GLN A CA 1
ATOM 6080 C C . GLN A 1 742 ? -20.821 -22.708 -47.934 1.00 51.19 742 GLN A C 1
ATOM 6082 O O . GLN A 1 742 ? -21.069 -21.926 -47.021 1.00 51.19 742 GLN A O 1
ATOM 6087 N N . LEU A 1 743 ? -19.826 -22.487 -48.800 1.00 51.75 743 LEU A N 1
ATOM 6088 C CA . LEU A 1 743 ? -18.953 -21.293 -48.812 1.00 51.75 743 LEU A CA 1
ATOM 6089 C C . LEU A 1 743 ? -19.725 -20.001 -49.207 1.00 51.75 743 LEU A C 1
ATOM 6091 O O . LEU A 1 743 ? -19.112 -18.947 -49.340 1.00 51.75 743 LEU A O 1
ATOM 6095 N N . ASN A 1 744 ? -21.050 -20.090 -49.416 1.00 42.84 744 ASN A N 1
ATOM 6096 C CA . ASN A 1 744 ? -21.943 -19.014 -49.861 1.00 42.84 744 ASN A CA 1
ATOM 6097 C C . ASN A 1 744 ? -22.881 -18.491 -48.759 1.00 42.84 744 ASN A C 1
ATOM 6099 O O . ASN A 1 744 ? -23.714 -17.627 -49.022 1.00 42.84 744 ASN A O 1
ATOM 6103 N N . GLN A 1 745 ? -22.817 -19.043 -47.543 1.00 40.03 745 GLN A N 1
ATOM 6104 C CA . GLN A 1 745 ? -23.637 -18.556 -46.433 1.00 40.03 745 GLN A CA 1
ATOM 6105 C C . GLN A 1 745 ? -23.016 -17.263 -45.868 1.00 40.03 745 GLN A C 1
ATOM 6107 O O . GLN A 1 745 ? -21.842 -17.283 -45.494 1.00 40.03 745 GLN A O 1
ATOM 6112 N N . PRO A 1 746 ? -23.754 -16.138 -45.806 1.00 33.88 746 PRO A N 1
ATOM 6113 C CA . PRO A 1 746 ? -23.169 -14.842 -45.471 1.00 33.88 746 PRO A CA 1
ATOM 6114 C C . PRO A 1 746 ? -22.794 -14.735 -43.986 1.00 33.88 746 PRO A C 1
ATOM 6116 O O . PRO A 1 746 ? -23.627 -14.956 -43.105 1.00 33.88 746 PRO A O 1
ATOM 6119 N N . GLU A 1 747 ? -21.555 -14.320 -43.701 1.00 41.22 747 GLU A N 1
ATOM 6120 C CA . GLU A 1 747 ? -21.121 -13.964 -42.344 1.00 41.22 747 GLU A CA 1
ATOM 6121 C C . GLU A 1 747 ? -21.805 -12.666 -41.862 1.00 41.22 747 GLU A C 1
ATOM 6123 O O . GLU A 1 747 ? -21.651 -11.623 -42.504 1.00 41.22 747 GLU A O 1
ATOM 6128 N N . PRO A 1 748 ? -22.501 -12.654 -40.706 1.00 31.33 748 PRO A N 1
ATOM 6129 C CA . PRO A 1 748 ? -23.070 -11.431 -40.152 1.00 31.33 748 PRO A CA 1
ATOM 6130 C C . PRO A 1 748 ? -22.162 -10.820 -39.068 1.00 31.33 748 PRO A C 1
ATOM 6132 O O . PRO A 1 748 ? -22.234 -11.193 -37.893 1.00 31.33 748 PRO A O 1
ATOM 6135 N N . ASP A 1 749 ? -21.379 -9.798 -39.426 1.00 43.06 749 ASP A N 1
ATOM 6136 C CA . ASP A 1 749 ? -20.913 -8.775 -38.475 1.00 43.06 749 ASP A CA 1
ATOM 6137 C C . ASP A 1 749 ? -21.466 -7.407 -38.882 1.00 43.06 749 ASP A C 1
ATOM 6139 O O . ASP A 1 749 ? -21.106 -6.871 -39.930 1.00 43.06 749 ASP A O 1
ATOM 6143 N N . PRO A 1 750 ? -22.376 -6.833 -38.075 1.00 36.66 750 PRO A N 1
ATOM 6144 C CA . PRO A 1 750 ? -22.028 -5.531 -37.507 1.00 36.66 750 PRO A CA 1
ATOM 6145 C C . PRO A 1 750 ? -22.598 -5.249 -36.095 1.00 36.66 750 PRO A C 1
ATOM 6147 O O . PRO A 1 750 ? -23.585 -5.825 -35.640 1.00 36.66 750 PRO A O 1
ATOM 6150 N N . PHE A 1 751 ? -22.022 -4.232 -35.440 1.00 27.94 751 PHE A N 1
ATOM 6151 C CA . PHE A 1 751 ? -22.496 -3.601 -34.189 1.00 27.94 751 PHE A CA 1
ATOM 6152 C C . PHE A 1 751 ? -22.372 -4.478 -32.899 1.00 27.94 751 PHE A C 1
ATOM 6154 O O . PHE A 1 751 ? -21.715 -5.521 -32.903 1.00 27.94 751 PHE A O 1
ATOM 6161 N N . PRO A 1 752 ? -22.640 -3.943 -31.683 1.00 35.19 752 PRO A N 1
ATOM 6162 C CA . PRO A 1 752 ? -21.516 -3.557 -30.832 1.00 35.19 752 PRO A CA 1
ATOM 6163 C C . PRO A 1 752 ? -21.336 -4.469 -29.607 1.00 35.19 752 PRO A C 1
ATOM 6165 O O . PRO A 1 752 ? -22.226 -5.219 -29.206 1.00 35.19 752 PRO A O 1
ATOM 6168 N N . ILE A 1 753 ? -20.195 -4.308 -28.924 1.00 33.91 753 ILE A N 1
ATOM 6169 C CA . ILE A 1 753 ? -19.762 -5.076 -27.734 1.00 33.91 753 ILE A CA 1
ATOM 6170 C C . ILE A 1 753 ? -20.843 -5.224 -26.638 1.00 33.91 753 ILE A C 1
ATOM 6172 O O . ILE A 1 753 ? -20.830 -6.208 -25.903 1.00 33.91 753 ILE A O 1
ATOM 6176 N N . GLY A 1 754 ? -21.797 -4.291 -26.526 1.00 31.97 754 GLY A N 1
ATOM 6177 C CA . GLY A 1 754 ? -22.920 -4.401 -25.586 1.00 31.97 754 GLY A CA 1
ATOM 6178 C C . GLY A 1 754 ? -23.940 -5.501 -25.923 1.00 31.97 754 GLY A C 1
ATOM 6179 O O . GLY A 1 754 ? -24.450 -6.143 -25.010 1.00 31.97 754 GLY A O 1
ATOM 6180 N N . GLN A 1 755 ? -24.224 -5.757 -27.206 1.00 34.75 755 GLN A N 1
ATOM 6181 C CA . GLN A 1 755 ? -25.209 -6.769 -27.622 1.00 34.75 755 GLN A CA 1
ATOM 6182 C C . GLN A 1 755 ? -24.596 -8.158 -27.834 1.00 34.75 755 GLN A C 1
ATOM 6184 O O . GLN A 1 755 ? -25.279 -9.150 -27.583 1.00 34.75 755 GLN A O 1
ATOM 6189 N N . LYS A 1 756 ? -23.291 -8.256 -28.132 1.00 36.41 756 LYS A N 1
ATOM 6190 C CA . LYS A 1 756 ? -22.564 -9.546 -28.156 1.00 36.41 756 LYS A CA 1
ATOM 6191 C C . LYS A 1 756 ? -22.524 -10.254 -26.782 1.00 36.41 756 LYS A C 1
ATOM 6193 O O . LYS A 1 756 ? -22.208 -11.438 -26.716 1.00 36.41 756 LYS A O 1
ATOM 6198 N N . ILE A 1 757 ? -22.907 -9.564 -25.697 1.00 36.38 757 ILE A N 1
ATOM 6199 C CA . ILE A 1 757 ? -23.205 -10.163 -24.380 1.00 36.38 757 ILE A CA 1
ATOM 6200 C C . ILE A 1 757 ? -24.640 -10.718 -24.320 1.00 36.38 757 ILE A C 1
ATOM 6202 O O . ILE A 1 757 ? -24.840 -11.795 -23.771 1.00 36.38 757 ILE A O 1
ATOM 6206 N N . LYS A 1 758 ? -25.638 -10.023 -24.888 1.00 31.17 758 LYS A N 1
ATOM 6207 C CA . LYS A 1 758 ? -27.048 -10.449 -24.833 1.00 31.17 758 LYS A CA 1
ATOM 6208 C C . LYS A 1 758 ? -27.307 -11.686 -25.702 1.00 31.17 758 LYS A C 1
ATOM 6210 O O . LYS A 1 758 ? -27.933 -12.621 -25.223 1.00 31.17 758 LYS A O 1
ATOM 6215 N N . ALA A 1 759 ? -26.755 -11.731 -26.917 1.00 31.55 759 ALA A N 1
ATOM 6216 C CA . ALA A 1 759 ? -26.882 -12.890 -27.808 1.00 31.55 759 ALA A CA 1
ATOM 6217 C C . ALA A 1 759 ? -26.229 -14.157 -27.217 1.00 31.55 759 ALA A C 1
ATOM 6219 O O . ALA A 1 759 ? -26.832 -15.225 -27.218 1.00 31.55 759 ALA A O 1
ATOM 6220 N N . ARG A 1 760 ? -25.046 -14.031 -26.593 1.00 35.91 760 ARG A N 1
ATOM 6221 C CA . ARG A 1 760 ? -24.366 -15.141 -25.891 1.00 35.91 760 ARG A CA 1
ATOM 6222 C C . ARG A 1 760 ? -25.102 -15.670 -24.651 1.00 35.91 760 ARG A C 1
ATOM 6224 O O . ARG A 1 760 ? -24.673 -16.675 -24.097 1.00 35.91 760 ARG A O 1
ATOM 6231 N N . LEU A 1 761 ? -26.186 -15.021 -24.226 1.00 37.53 761 LEU A N 1
ATOM 6232 C CA . LEU A 1 761 ? -27.064 -15.488 -23.150 1.00 37.53 761 LEU A CA 1
ATOM 6233 C C . LEU A 1 761 ? -28.368 -16.121 -23.674 1.00 37.53 761 LEU A C 1
ATOM 6235 O O . LEU A 1 761 ? -29.136 -16.638 -22.875 1.00 37.53 761 LEU A O 1
ATOM 6239 N N . GLN A 1 762 ? -28.612 -16.133 -24.992 1.00 33.56 762 GLN A N 1
ATOM 6240 C CA . GLN A 1 762 ? -29.796 -16.758 -25.612 1.00 33.56 762 GLN A CA 1
ATOM 6241 C C . GLN A 1 762 ? -29.584 -18.234 -26.012 1.00 33.56 762 GLN A C 1
ATOM 6243 O O . GLN A 1 762 ? -30.483 -18.847 -26.576 1.00 33.56 762 GLN A O 1
ATOM 6248 N N . HIS A 1 763 ? -28.419 -18.813 -25.702 1.00 36.97 763 HIS A N 1
ATOM 6249 C CA . HIS A 1 763 ? -28.124 -20.248 -25.850 1.00 36.97 763 HIS A CA 1
ATOM 6250 C C . HIS A 1 763 ? -27.932 -20.952 -24.493 1.00 36.97 763 HIS A C 1
ATOM 6252 O O . HIS A 1 763 ? -27.261 -21.975 -24.407 1.00 36.97 763 HIS A O 1
ATOM 6258 N N . PHE A 1 764 ? -28.496 -20.390 -23.419 1.00 35.97 764 PHE A N 1
ATOM 6259 C CA . PHE A 1 764 ? -28.610 -21.055 -22.121 1.00 35.97 764 PHE A CA 1
ATOM 6260 C C . PHE A 1 764 ? -30.086 -21.339 -21.839 1.00 35.97 764 PHE A C 1
ATOM 6262 O O . PHE A 1 764 ? -30.814 -20.472 -21.369 1.00 35.97 764 PHE A O 1
ATOM 6269 N N . THR A 1 765 ? -30.506 -22.565 -22.137 1.00 35.53 765 THR A N 1
ATOM 6270 C CA . THR A 1 765 ? -31.850 -23.126 -21.908 1.00 35.53 765 THR A CA 1
ATOM 6271 C C . THR A 1 765 ? -32.074 -23.624 -20.471 1.00 35.53 765 THR A C 1
ATOM 6273 O O . THR A 1 765 ? -33.145 -24.126 -20.151 1.00 35.53 765 THR A O 1
ATOM 6276 N N . GLY A 1 766 ? -31.096 -23.443 -19.574 1.00 36.81 766 GLY A N 1
ATOM 6277 C CA . GLY A 1 766 ? -31.205 -23.800 -18.157 1.00 36.81 766 GLY A CA 1
ATOM 6278 C C . GLY A 1 766 ? -32.151 -22.878 -17.377 1.00 36.81 766 GLY A C 1
ATOM 6279 O O . GLY A 1 766 ? -31.946 -21.666 -17.324 1.00 36.81 766 GLY A O 1
ATOM 6280 N N . GLU A 1 767 ? -33.156 -23.466 -16.726 1.00 37.25 767 GLU A N 1
ATOM 6281 C CA . GLU A 1 767 ? -34.355 -22.776 -16.215 1.00 37.25 767 GLU A CA 1
ATOM 6282 C C . GLU A 1 767 ? -34.133 -21.736 -15.095 1.00 37.25 767 GLU A C 1
ATOM 6284 O O . GLU A 1 767 ? -35.017 -20.919 -14.843 1.00 37.25 767 GLU A O 1
ATOM 6289 N N . TRP A 1 768 ? -32.981 -21.733 -14.409 1.00 34.00 768 TRP A N 1
ATOM 6290 C CA . TRP A 1 768 ? -32.757 -20.891 -13.223 1.00 34.00 768 TRP A CA 1
ATOM 6291 C C . TRP A 1 768 ? -31.456 -20.078 -13.275 1.00 34.00 768 TRP A C 1
ATOM 6293 O O . TRP A 1 768 ? -30.348 -20.620 -13.291 1.00 34.00 768 TRP A O 1
ATOM 6303 N N . MET A 1 769 ? -31.602 -18.751 -13.189 1.00 36.12 769 MET A N 1
ATOM 6304 C CA . MET A 1 769 ? -30.513 -17.780 -13.032 1.00 36.12 769 MET A CA 1
ATOM 6305 C C . MET A 1 769 ? -30.549 -17.177 -11.622 1.00 36.12 769 MET A C 1
ATOM 6307 O O . MET A 1 769 ? -31.455 -16.403 -11.300 1.00 36.12 769 MET A O 1
ATOM 6311 N N . ARG A 1 770 ? -29.538 -17.456 -10.785 1.00 32.97 770 ARG A N 1
ATOM 6312 C CA . ARG A 1 770 ? -29.439 -16.856 -9.441 1.00 32.97 770 ARG A CA 1
ATOM 6313 C C . ARG A 1 770 ? -28.400 -15.736 -9.413 1.00 32.97 770 ARG A C 1
ATOM 6315 O O . ARG A 1 770 ? -27.194 -15.969 -9.451 1.00 32.97 770 ARG A O 1
ATOM 6322 N N . LEU A 1 771 ? -28.876 -14.497 -9.302 1.00 33.41 771 LEU A N 1
ATOM 6323 C CA . LEU A 1 771 ? -28.028 -13.323 -9.091 1.00 33.41 771 LEU A CA 1
ATOM 6324 C C . LEU A 1 771 ? -27.602 -13.222 -7.619 1.00 33.41 771 LEU A C 1
ATOM 6326 O O . LEU A 1 771 ? -28.443 -13.079 -6.731 1.00 33.41 771 LEU A O 1
ATOM 6330 N N . ARG A 1 772 ? -26.288 -13.245 -7.357 1.00 32.28 772 ARG A N 1
ATOM 6331 C CA . ARG A 1 772 ? -25.699 -12.970 -6.034 1.00 32.28 772 ARG A CA 1
ATOM 6332 C C . ARG A 1 772 ? -24.542 -11.974 -6.167 1.00 32.28 772 ARG A C 1
ATOM 6334 O O . ARG A 1 772 ? -23.372 -12.338 -6.256 1.00 32.28 772 ARG A O 1
ATOM 6341 N N . GLY A 1 773 ? -24.885 -10.685 -6.161 1.00 47.47 773 GLY A N 1
ATOM 6342 C CA . GLY A 1 773 ? -23.916 -9.586 -6.170 1.00 47.47 773 GLY A CA 1
ATOM 6343 C C . GLY A 1 773 ? -23.175 -9.450 -7.502 1.00 47.47 773 GLY A C 1
ATOM 6344 O O . GLY A 1 773 ? -23.773 -9.090 -8.512 1.00 47.47 773 GLY A O 1
ATOM 6345 N N . GLU A 1 774 ? -21.864 -9.697 -7.493 1.00 40.78 774 GLU A N 1
ATOM 6346 C CA . GLU A 1 774 ? -20.993 -9.614 -8.681 1.00 40.78 774 GLU A CA 1
ATOM 6347 C C . GLU A 1 774 ? -20.718 -10.993 -9.325 1.00 40.78 774 GLU A C 1
ATOM 6349 O O . GLU A 1 774 ? -19.887 -11.106 -10.229 1.00 40.78 774 GLU A O 1
ATOM 6354 N N . VAL A 1 775 ? -21.462 -12.021 -8.891 1.00 38.94 775 VAL A N 1
ATOM 6355 C CA . VAL A 1 775 ? -21.479 -13.382 -9.448 1.00 38.94 775 VAL A CA 1
ATOM 6356 C C . VAL A 1 775 ? -22.848 -13.682 -10.069 1.00 38.94 775 VAL A C 1
ATOM 6358 O O . VAL A 1 775 ? -23.890 -13.381 -9.474 1.00 38.94 775 VAL A O 1
ATOM 6361 N N . VAL A 1 776 ? -22.842 -14.317 -11.243 1.00 44.88 776 VAL A N 1
ATOM 6362 C CA . VAL A 1 776 ? -24.023 -14.950 -11.850 1.00 44.88 776 VAL A CA 1
ATOM 6363 C C . VAL A 1 776 ? -23.829 -16.466 -11.823 1.00 44.88 776 VAL A C 1
ATOM 6365 O O . VAL A 1 776 ? -22.825 -16.962 -12.335 1.00 44.88 776 VAL A O 1
ATOM 6368 N N . GLU A 1 777 ? -24.771 -17.184 -11.209 1.00 44.31 777 GLU A N 1
ATOM 6369 C CA . GLU A 1 777 ? -24.831 -18.650 -11.188 1.00 44.31 777 GLU A CA 1
ATOM 6370 C C . GLU A 1 777 ? -25.860 -19.127 -12.224 1.00 44.31 777 GLU A C 1
ATOM 6372 O O . GLU A 1 777 ? -27.023 -18.712 -12.183 1.00 44.31 777 GLU A O 1
ATOM 6377 N N . PHE A 1 778 ? -25.421 -19.989 -13.144 1.00 45.88 778 PHE A N 1
ATOM 6378 C CA . PHE A 1 778 ? -26.268 -20.700 -14.105 1.00 45.88 778 PHE A CA 1
ATOM 6379 C C . PHE A 1 778 ? -26.266 -22.191 -13.760 1.00 45.88 778 PHE A C 1
ATOM 6381 O O . PHE A 1 778 ? -25.190 -22.779 -13.603 1.00 45.88 778 PHE A O 1
ATOM 6388 N N . LEU A 1 779 ? -27.439 -22.821 -13.708 1.00 40.56 779 LEU A N 1
ATOM 6389 C CA . LEU A 1 779 ? -27.524 -24.274 -13.863 1.00 40.56 779 LEU A CA 1
ATOM 6390 C C . LEU A 1 779 ? -27.445 -24.627 -15.352 1.00 40.56 779 LEU A C 1
ATOM 6392 O O . LEU A 1 779 ? -28.092 -23.996 -16.186 1.00 40.56 779 LEU A O 1
ATOM 6396 N N . ARG A 1 780 ? -26.662 -25.653 -15.679 1.00 47.53 780 ARG A N 1
ATOM 6397 C CA . ARG A 1 780 ? -26.760 -26.379 -16.949 1.00 47.53 780 ARG A CA 1
ATOM 6398 C C . ARG A 1 780 ? -27.773 -27.515 -16.801 1.00 47.53 780 ARG A C 1
ATOM 6400 O O . ARG A 1 780 ? -27.998 -27.999 -15.695 1.00 47.53 780 ARG A O 1
ATOM 6407 N N . GLU A 1 781 ? -28.329 -27.977 -17.916 1.00 38.62 781 GLU A N 1
ATOM 6408 C CA . GLU A 1 781 ? -29.330 -29.060 -17.968 1.00 38.62 781 GLU A CA 1
ATOM 6409 C C . GLU A 1 781 ? -28.832 -30.368 -17.325 1.00 38.62 781 GLU A C 1
ATOM 6411 O O . GLU A 1 781 ? -29.598 -31.090 -16.699 1.00 38.62 781 GLU A O 1
ATOM 6416 N N . ASN A 1 782 ? -27.521 -30.627 -17.368 1.00 46.31 782 ASN A N 1
ATOM 6417 C CA . ASN A 1 782 ? -26.878 -31.755 -16.683 1.00 46.31 782 ASN A CA 1
ATOM 6418 C C . ASN A 1 782 ? -26.646 -31.540 -15.166 1.00 46.31 782 ASN A C 1
ATOM 6420 O O . ASN A 1 782 ? -25.804 -32.209 -14.568 1.00 46.31 782 ASN A O 1
ATOM 6424 N N . GLY A 1 783 ? -27.305 -30.555 -14.547 1.00 41.69 783 GLY A N 1
ATOM 6425 C CA . GLY A 1 783 ? -27.192 -30.215 -13.123 1.00 41.69 783 GLY A CA 1
ATOM 6426 C C . GLY A 1 783 ? -25.885 -29.527 -12.700 1.00 41.69 783 GLY A C 1
ATOM 6427 O O . GLY A 1 783 ? -25.772 -29.085 -11.553 1.00 41.69 783 GLY A O 1
ATOM 6428 N N . SER A 1 784 ? -24.894 -29.400 -13.591 1.00 46.16 784 SER A N 1
ATOM 6429 C CA . SER A 1 784 ? -23.629 -28.730 -13.268 1.00 46.16 784 SER A CA 1
ATOM 6430 C C . SER A 1 784 ? -23.790 -27.207 -13.183 1.00 46.16 784 SER A C 1
ATOM 6432 O O . SER A 1 784 ? -24.599 -26.597 -13.885 1.00 46.16 784 SER A O 1
ATOM 6434 N N . ARG A 1 785 ? -23.019 -26.578 -12.289 1.00 45.81 785 ARG A N 1
ATOM 6435 C CA . ARG A 1 785 ? -23.130 -25.148 -11.968 1.00 45.81 785 ARG A CA 1
ATOM 6436 C C . ARG A 1 785 ? -22.017 -24.353 -12.628 1.00 45.81 785 ARG A C 1
ATOM 6438 O O . ARG A 1 785 ? -20.842 -24.678 -12.472 1.00 45.81 785 ARG A O 1
ATOM 6445 N N . LEU A 1 786 ? -22.387 -23.278 -13.311 1.00 47.00 786 LEU A N 1
ATOM 6446 C CA . LEU A 1 786 ? -21.463 -22.373 -13.980 1.00 47.00 786 LEU A CA 1
ATOM 6447 C C . LEU A 1 786 ? -21.480 -21.014 -13.276 1.00 47.00 786 LEU A C 1
ATOM 6449 O O . LEU A 1 786 ? -22.517 -20.355 -13.214 1.00 47.00 786 LEU A O 1
ATOM 6453 N N . LEU A 1 787 ? -20.330 -20.595 -12.748 1.00 45.28 787 LEU A N 1
ATOM 6454 C CA . LEU A 1 787 ? -20.169 -19.313 -12.061 1.00 45.28 787 LEU A CA 1
ATOM 6455 C C . LEU A 1 787 ? -19.438 -18.325 -12.974 1.00 45.28 787 LEU A C 1
ATOM 6457 O O . LEU A 1 787 ? -18.333 -18.604 -13.432 1.00 45.28 787 LEU A O 1
ATOM 6461 N N . LEU A 1 788 ? -20.036 -17.160 -13.215 1.00 43.00 788 LEU A N 1
ATOM 6462 C CA . LEU A 1 788 ? -19.431 -16.063 -13.974 1.00 43.00 788 LEU A CA 1
ATOM 6463 C C . LEU A 1 788 ? -19.198 -14.857 -13.064 1.00 43.00 788 LEU A C 1
ATOM 6465 O O . LEU A 1 788 ? -20.129 -14.353 -12.433 1.00 43.00 788 LEU A O 1
ATOM 6469 N N . LEU A 1 789 ? -17.946 -14.398 -13.005 1.00 41.06 789 LEU A N 1
ATOM 6470 C CA . LEU A 1 789 ? -17.495 -13.329 -12.116 1.00 41.06 789 LEU A CA 1
ATOM 6471 C C . LEU A 1 789 ? -17.273 -12.031 -12.890 1.00 41.06 789 LEU A C 1
ATOM 6473 O O . LEU A 1 789 ? -16.673 -12.013 -13.967 1.00 41.06 789 LEU A O 1
ATOM 6477 N N . ARG A 1 790 ? -17.731 -10.917 -12.322 1.00 39.50 790 ARG A N 1
ATOM 6478 C CA . ARG A 1 790 ? -17.450 -9.580 -12.846 1.00 39.50 790 ARG A CA 1
ATOM 6479 C C . ARG A 1 790 ? -16.127 -9.066 -12.282 1.00 39.50 790 ARG A C 1
ATOM 6481 O O . ARG A 1 790 ? -15.934 -9.056 -11.073 1.00 39.50 790 ARG A O 1
ATOM 6488 N N . THR A 1 791 ? -15.230 -8.600 -13.145 1.00 41.62 791 THR A N 1
ATOM 6489 C CA . THR A 1 791 ? -13.938 -8.016 -12.753 1.00 41.62 791 THR A CA 1
ATOM 6490 C C . THR A 1 791 ? -13.799 -6.586 -13.284 1.00 41.62 791 THR A C 1
ATOM 6492 O O . THR A 1 791 ? -14.681 -6.056 -13.966 1.00 41.62 791 THR A O 1
ATOM 6495 N N . ALA A 1 792 ? -12.690 -5.918 -12.953 1.00 31.12 792 ALA A N 1
ATOM 6496 C CA . ALA A 1 792 ? -12.408 -4.568 -13.444 1.00 31.12 792 ALA A CA 1
ATOM 6497 C C . ALA A 1 792 ? -12.190 -4.510 -14.972 1.00 31.12 792 ALA A C 1
ATOM 6499 O O . ALA A 1 792 ? -12.418 -3.458 -15.575 1.00 31.12 792 ALA A O 1
ATOM 6500 N N . ASP A 1 793 ? -11.781 -5.629 -15.581 1.00 32.50 793 ASP A N 1
ATOM 6501 C CA . ASP A 1 793 ? -11.436 -5.725 -17.001 1.00 32.50 793 ASP A CA 1
ATOM 6502 C C . ASP A 1 793 ? -12.556 -6.361 -17.856 1.00 32.50 793 ASP A C 1
ATOM 6504 O O . ASP A 1 793 ? -12.636 -6.084 -19.056 1.00 32.50 793 ASP A O 1
ATOM 6508 N N . GLY A 1 794 ? -13.482 -7.134 -17.266 1.00 38.06 794 GLY A N 1
ATOM 6509 C CA . GLY A 1 794 ? -14.612 -7.719 -17.998 1.00 38.06 794 GLY A CA 1
ATOM 6510 C C . GLY A 1 794 ? -15.559 -8.591 -17.164 1.00 38.06 794 GLY A C 1
ATOM 6511 O O . GLY A 1 794 ? -15.693 -8.423 -15.955 1.00 38.06 794 GLY A O 1
ATOM 6512 N N . TRP A 1 795 ? -16.235 -9.520 -17.841 1.00 40.53 795 TRP A N 1
ATOM 6513 C CA . TRP A 1 795 ? -16.761 -10.739 -17.221 1.00 40.53 795 TRP A CA 1
ATOM 6514 C C . TRP A 1 795 ? -15.735 -11.846 -17.473 1.00 40.53 795 TRP A C 1
ATOM 6516 O O . TRP A 1 795 ? -15.287 -12.001 -18.611 1.00 40.53 795 TRP A O 1
ATOM 6526 N N . GLU A 1 796 ? -15.348 -12.588 -16.441 1.00 44.38 796 GLU A N 1
ATOM 6527 C CA . GLU A 1 796 ? -14.316 -13.623 -16.521 1.00 44.38 796 GLU A CA 1
ATOM 6528 C C . GLU A 1 796 ? -14.791 -14.940 -15.892 1.00 44.38 796 GLU A C 1
ATOM 6530 O O . GLU A 1 796 ? -15.512 -14.962 -14.893 1.00 44.38 796 GLU A O 1
ATOM 6535 N N . TYR A 1 797 ? -14.359 -16.049 -16.494 1.00 43.75 797 TYR A N 1
ATOM 6536 C CA . TYR A 1 797 ? -14.577 -17.396 -15.974 1.00 43.75 797 TYR A CA 1
ATOM 6537 C C . TYR A 1 797 ? -13.541 -17.743 -14.889 1.00 43.75 797 TYR A C 1
ATOM 6539 O O . TYR A 1 797 ? -12.345 -17.523 -15.111 1.00 43.75 797 TYR A O 1
ATOM 6547 N N . PRO A 1 798 ? -13.953 -18.343 -13.758 1.00 37.25 798 PRO A N 1
ATOM 6548 C CA . PRO A 1 798 ? -13.053 -19.063 -12.869 1.00 37.25 798 PRO A CA 1
ATOM 6549 C C . PRO A 1 798 ? -12.680 -20.411 -13.508 1.00 37.25 798 PRO A C 1
ATOM 6551 O O . PRO A 1 798 ? -13.491 -21.333 -13.569 1.00 37.25 798 PRO A O 1
ATOM 6554 N N . LEU A 1 799 ? -11.447 -20.528 -14.003 1.00 43.59 799 LEU A N 1
ATOM 6555 C CA . LEU A 1 799 ? -10.890 -21.799 -14.475 1.00 43.59 799 LEU A CA 1
ATOM 6556 C C . LEU A 1 799 ? -10.454 -22.649 -13.271 1.00 43.59 799 LEU A C 1
ATOM 6558 O O . LEU A 1 799 ? -9.300 -22.608 -12.862 1.00 43.59 799 LEU A O 1
ATOM 6562 N N . SER A 1 800 ? -11.396 -23.390 -12.686 1.00 32.22 800 SER A N 1
ATOM 6563 C CA . SER A 1 800 ? -11.128 -24.345 -11.598 1.00 32.22 800 SER A CA 1
ATOM 6564 C C . SER A 1 800 ? -12.070 -25.558 -11.640 1.00 32.22 800 SER A C 1
ATOM 6566 O O . SER A 1 800 ? -12.704 -25.909 -10.648 1.00 32.22 800 SER A O 1
ATOM 6568 N N . CYS A 1 801 ? -12.212 -26.144 -12.830 1.00 33.22 801 CYS A N 1
ATOM 6569 C CA . CYS A 1 801 ? -12.739 -27.497 -13.074 1.00 33.22 801 CYS A CA 1
ATOM 6570 C C . CYS A 1 801 ? -12.305 -27.989 -14.474 1.00 33.22 801 CYS A C 1
ATOM 6572 O O . CYS A 1 801 ? -13.104 -28.489 -15.258 1.00 33.22 801 CYS A O 1
ATOM 6574 N N . VAL A 1 802 ? -11.018 -27.788 -14.783 1.00 28.11 802 VAL A N 1
ATOM 6575 C CA . VAL A 1 802 ? -10.290 -28.415 -15.899 1.00 28.11 802 VAL A CA 1
ATOM 6576 C C . VAL A 1 802 ? -8.881 -28.712 -15.382 1.00 28.11 802 VAL A C 1
ATOM 6578 O O . VAL A 1 802 ? -7.951 -27.932 -15.588 1.00 28.11 802 VAL A O 1
ATOM 6581 N N . GLU A 1 803 ? -8.754 -29.789 -14.613 1.00 26.06 803 GLU A N 1
ATOM 6582 C CA . GLU A 1 803 ? -7.446 -30.410 -14.388 1.00 26.06 803 GLU A CA 1
ATOM 6583 C C . GLU A 1 803 ? -7.057 -31.218 -15.644 1.00 26.06 803 GLU A C 1
ATOM 6585 O O . GLU A 1 803 ? -7.881 -31.423 -16.535 1.00 26.06 803 GLU A O 1
ATOM 6590 N N . ASP A 1 804 ? -5.783 -31.594 -15.745 1.00 25.14 804 ASP A N 1
ATOM 6591 C CA . ASP A 1 804 ? -5.198 -32.383 -16.837 1.00 25.14 804 ASP A CA 1
ATOM 6592 C C . ASP A 1 804 ? -5.282 -31.799 -18.261 1.00 25.14 804 ASP A C 1
ATOM 6594 O O . ASP A 1 804 ? -5.868 -32.356 -19.188 1.00 25.14 804 ASP A O 1
ATOM 6598 N N . ILE A 1 805 ? -4.500 -30.734 -18.489 1.00 30.78 805 ILE A N 1
ATOM 6599 C CA . ILE A 1 805 ? -3.926 -30.493 -19.822 1.00 30.78 805 ILE A CA 1
ATOM 6600 C C . ILE A 1 805 ? -2.767 -31.480 -20.048 1.00 30.78 805 ILE A C 1
ATOM 6602 O O . ILE A 1 805 ? -1.596 -31.179 -19.792 1.00 30.78 805 ILE A O 1
ATOM 6606 N N . GLN A 1 806 ? -3.101 -32.644 -20.598 1.00 26.25 806 GLN A N 1
ATOM 6607 C CA . GLN A 1 806 ? -2.233 -33.382 -21.518 1.00 26.25 806 GLN A CA 1
ATOM 6608 C C . GLN A 1 806 ? -2.935 -33.518 -22.879 1.00 26.25 806 GLN A C 1
ATOM 6610 O O . GLN A 1 806 ? -4.159 -33.402 -22.956 1.00 26.25 806 GLN A O 1
ATOM 6615 N N . PRO A 1 807 ? -2.183 -33.631 -23.988 1.00 31.33 807 PRO A N 1
ATOM 6616 C CA . PRO A 1 807 ? -2.754 -33.455 -25.314 1.00 31.33 807 PRO A CA 1
ATOM 6617 C C . PRO A 1 807 ? -3.534 -34.696 -25.758 1.00 31.33 807 PRO A C 1
ATOM 6619 O O . PRO A 1 807 ? -2.935 -35.659 -26.227 1.00 31.33 807 PRO A O 1
ATOM 6622 N N . LEU A 1 808 ? -4.866 -34.611 -25.703 1.00 25.00 808 LEU A N 1
ATOM 6623 C CA . LEU A 1 808 ? -5.760 -35.535 -26.407 1.00 25.00 808 LEU A CA 1
ATOM 6624 C C . LEU A 1 808 ? -5.364 -35.660 -27.890 1.00 25.00 808 LEU A C 1
ATOM 6626 O O . LEU A 1 808 ? -4.874 -34.689 -28.497 1.00 25.00 808 LEU A O 1
ATOM 6630 N N . SER A 1 809 ? -5.554 -36.864 -28.429 1.00 32.16 809 SER A N 1
ATOM 6631 C CA . SER A 1 809 ? -5.164 -37.292 -29.779 1.00 32.16 809 SER A CA 1
ATOM 6632 C C . SER A 1 809 ? -5.911 -36.544 -30.892 1.00 32.16 809 SER A C 1
ATOM 6634 O O . SER A 1 809 ? -6.782 -35.715 -30.636 1.00 32.16 809 SER A O 1
ATOM 6636 N N . TRP A 1 810 ? -5.570 -36.806 -32.159 1.00 35.75 810 TRP A N 1
ATOM 6637 C CA . TRP A 1 810 ? -6.329 -36.233 -33.279 1.00 35.75 810 TRP A CA 1
ATOM 6638 C C . TRP A 1 810 ? -7.773 -36.750 -33.322 1.00 35.75 810 TRP A C 1
ATOM 6640 O O . TRP A 1 810 ? -8.672 -35.963 -33.590 1.00 35.75 810 TRP A O 1
ATOM 6650 N N . GLU A 1 811 ? -8.015 -38.016 -32.983 1.00 31.89 811 GLU A N 1
ATOM 6651 C CA . GLU A 1 811 ? -9.362 -38.603 -32.941 1.00 31.89 811 GLU A CA 1
ATOM 6652 C C . GLU A 1 811 ? -10.197 -37.971 -31.814 1.00 31.89 811 GLU A C 1
ATOM 6654 O O . GLU A 1 811 ? -11.295 -37.479 -32.061 1.00 31.89 811 GLU A O 1
ATOM 6659 N N . GLU A 1 812 ? -9.626 -37.818 -30.617 1.00 33.72 812 GLU A N 1
ATOM 6660 C CA . GLU A 1 812 ? -10.286 -37.183 -29.461 1.00 33.72 812 GLU A CA 1
ATOM 6661 C C . GLU A 1 812 ? -10.434 -35.651 -29.587 1.00 33.72 812 GLU A C 1
ATOM 6663 O O . GLU A 1 812 ? -11.235 -35.043 -28.877 1.00 33.72 812 GLU A O 1
ATOM 6668 N N . ARG A 1 813 ? -9.687 -35.002 -30.493 1.00 36.22 813 ARG A N 1
ATOM 6669 C CA . ARG A 1 813 ? -9.914 -33.596 -30.891 1.00 36.22 813 ARG A CA 1
ATOM 6670 C C . ARG A 1 813 ? -10.963 -33.442 -31.988 1.00 36.22 813 ARG A C 1
ATOM 6672 O O . ARG A 1 813 ? -11.527 -32.357 -32.110 1.00 36.22 813 ARG A O 1
ATOM 6679 N N . MET A 1 814 ? -11.187 -34.486 -32.784 1.00 37.31 814 MET A N 1
ATOM 6680 C CA . MET A 1 814 ? -12.157 -34.510 -33.884 1.00 37.31 814 MET A CA 1
ATOM 6681 C C . MET A 1 814 ? -13.508 -35.113 -33.467 1.00 37.31 814 MET A C 1
ATOM 6683 O O . MET A 1 814 ? -14.506 -34.860 -34.133 1.00 37.31 814 MET A O 1
ATOM 6687 N N . GLY A 1 815 ? -13.567 -35.848 -32.352 1.00 25.53 815 GLY A N 1
ATOM 6688 C CA . GLY A 1 815 ? -14.810 -36.355 -31.763 1.00 25.53 815 GLY A CA 1
ATOM 6689 C C . GLY A 1 815 ? -15.344 -37.660 -32.362 1.00 25.53 815 GLY A C 1
ATOM 6690 O O . GLY A 1 815 ? -16.513 -37.965 -32.148 1.00 25.53 815 GLY A O 1
ATOM 6691 N N . LEU A 1 816 ? -14.506 -38.421 -33.075 1.00 31.95 816 LEU A N 1
ATOM 6692 C CA . LEU A 1 816 ? -14.740 -39.849 -33.353 1.00 31.95 816 LEU A CA 1
ATOM 6693 C C . LEU A 1 816 ? -14.489 -40.640 -32.047 1.00 31.95 816 LEU A C 1
ATOM 6695 O O . LEU A 1 816 ? -13.686 -40.196 -31.224 1.00 31.95 816 LEU A O 1
ATOM 6699 N N . SER A 1 817 ? -15.144 -41.756 -31.703 1.00 37.06 817 SER A N 1
ATOM 6700 C CA . SER A 1 817 ? -15.636 -42.921 -32.478 1.00 37.06 817 SER A CA 1
ATOM 6701 C C . SER A 1 817 ? -16.169 -42.716 -33.892 1.00 37.06 817 SER A C 1
ATOM 6703 O O . SER A 1 817 ? -17.232 -42.070 -34.012 1.00 37.06 817 SER A O 1
#

Foldseek 3Di:
DEAEQLVVVLCCLQDNPPDDPSQVVVVVVLVVLQPDPDYHYDDPDDDDLSVLLSCQSPVVDDDDDDDDPDLDFAAAEAEEQAADEPHDGPRQHDLLVLLCLQPVDPFQEEEEEQDPLLLLLSQVSQVVVVFFEDEDDLACCQPPLNVVCLVPVQVSCVVDPGSYYHYYCSVLPSAAAADEPRGQEYEYAYEPPDALRSSVSVVPSHPYRHHYYYYRYRFAADPLPQQQQLALDLVSRVVLLLVLVLVLLCVLLPPPPPSVVLSCLLSVLLVVQCPGSSNSSSSNVSSVSSVCNGGVSVSNLVVVVSSPHDPPNYDYYHDDDSSVVSVVSSVLSSLVSLLVLLVLLLPADCPCAPHDDDDDDSSDHSSVVSNNVNNVVCVLQPPVNVDPLSDSLLSSCCPPVPVCLLQLLLLQLCLVQVPPDLGLLSLVSLVVSLVVSVCSVPGHDSSVPDGSPSLLSVLLNQLVVVVLLVPVAKDAQPDVSLVSSLVSQPPPSNCSSSSHHDDPRSLVVNQSSLSSNQKGWDWDFDPDPVSTIMIHIDRRDDDPVSPDPPVPTPVSVVVSSVSSSVSSNVVSCVVRPSVCVVVSDDDPPDDDDDDDDDDDDYDDDDDDDDDDYDDDDDDDDDDDDDDDDDDDDDDPDSPVPDPDDDDDDDDDDDDDDDDDDDDDDDDDDDDADDDDDDDDDDPVPQDPVLLCVLLVQLLPDDALVSVVCCPPVVVQDPVSNVSSLVPDDPVSCVNCGVSRGPVVDDDDDDDDPVCVVVVVVVPQPQDDWDDDPQWIWGQHPVRDIFIWGQDPRGIDGDPDPDPDPDDDDPCVVVPHD

pLDDT: mean 75.36, std 24.22, range [22.81, 98.0]